Protein AF-0000000077149935 (afdb_homodimer)

Radius of gyration: 25.78 Å; Cα contacts (8 Å, |Δi|>4): 2232; chains: 2; bounding box: 65×74×65 Å

Structure (mmCIF, N/CA/C/O backbone):
data_AF-0000000077149935-model_v1
#
loop_
_entity.id
_entity.type
_entity.pdbx_description
1 polymer 'Beta-ketoacyl synthase'
#
loop_
_atom_site.group_PDB
_atom_site.id
_atom_site.type_symbol
_atom_site.label_atom_id
_atom_site.label_alt_id
_atom_site.label_comp_id
_atom_site.label_asym_id
_atom_site.label_entity_id
_atom_site.label_seq_id
_atom_site.pdbx_PDB_ins_code
_atom_site.Cartn_x
_atom_site.Cartn_y
_atom_site.Cartn_z
_atom_site.occupancy
_atom_site.B_iso_or_equiv
_atom_site.auth_seq_id
_atom_site.auth_comp_id
_atom_site.auth_asym_id
_atom_site.auth_atom_id
_atom_site.pdbx_PDB_model_num
ATOM 1 N N . MET A 1 1 ? 24.312 -5.152 1.438 1 78.88 1 MET A N 1
ATOM 2 C CA . MET A 1 1 ? 22.906 -5.539 1.567 1 78.88 1 MET A CA 1
ATOM 3 C C . MET A 1 1 ? 22.781 -6.977 2.064 1 78.88 1 MET A C 1
ATOM 5 O O . MET A 1 1 ? 23.656 -7.801 1.823 1 78.88 1 MET A O 1
ATOM 9 N N . LYS A 1 2 ? 21.766 -7.285 2.777 1 88.75 2 LYS A N 1
ATOM 10 C CA . LYS A 1 2 ? 21.578 -8.602 3.383 1 88.75 2 LYS A CA 1
ATOM 11 C C . LYS A 1 2 ? 21 -9.586 2.375 1 88.75 2 LYS A C 1
ATOM 13 O O . LYS A 1 2 ? 20.266 -9.203 1.464 1 88.75 2 LYS A O 1
ATOM 18 N N . LYS A 1 3 ? 21.406 -10.836 2.537 1 95.56 3 LYS A N 1
ATOM 19 C CA . LYS A 1 3 ? 20.734 -11.891 1.777 1 95.56 3 LYS A CA 1
ATOM 20 C C . LYS A 1 3 ? 19.375 -12.219 2.373 1 95.56 3 LYS A C 1
ATOM 22 O O . LYS A 1 3 ? 19.234 -12.367 3.588 1 95.56 3 LYS A O 1
ATOM 27 N N . VAL A 1 4 ? 18.375 -12.273 1.523 1 97.88 4 VAL A N 1
ATOM 28 C CA . VAL A 1 4 ? 17 -12.516 1.968 1 97.88 4 VAL A CA 1
ATOM 29 C C . VAL A 1 4 ? 16.562 -13.922 1.564 1 97.88 4 VAL A C 1
ATOM 31 O O . VAL A 1 4 ? 16.703 -14.312 0.404 1 97.88 4 VAL A O 1
ATOM 34 N N . VAL A 1 5 ? 16.016 -14.672 2.529 1 98.38 5 VAL A N 1
ATOM 35 C CA . VAL A 1 5 ? 15.617 -16.047 2.258 1 98.38 5 VAL A CA 1
ATOM 36 C C . VAL A 1 5 ? 14.148 -16.25 2.648 1 98.38 5 VAL A C 1
ATOM 38 O O . VAL A 1 5 ? 13.633 -15.539 3.512 1 98.38 5 VAL A O 1
ATOM 41 N N . ILE A 1 6 ? 13.523 -17.156 1.953 1 98.62 6 ILE A N 1
ATOM 42 C CA . ILE A 1 6 ? 12.164 -17.594 2.271 1 98.62 6 ILE A CA 1
ATOM 43 C C . ILE A 1 6 ? 12.211 -18.781 3.227 1 98.62 6 ILE A C 1
ATOM 45 O O . ILE A 1 6 ? 12.734 -19.844 2.877 1 98.62 6 ILE A O 1
ATOM 49 N N . THR A 1 7 ? 11.625 -18.609 4.395 1 98.19 7 THR A N 1
ATOM 50 C CA . THR A 1 7 ? 11.734 -19.672 5.402 1 98.19 7 THR A CA 1
ATOM 51 C C . THR A 1 7 ? 10.367 -20.281 5.688 1 98.19 7 THR A C 1
ATOM 53 O O . THR A 1 7 ? 10.273 -21.297 6.391 1 98.19 7 THR A O 1
ATOM 56 N N . GLY A 1 8 ? 9.352 -19.719 5.172 1 98.25 8 GLY A N 1
ATOM 57 C CA . GLY A 1 8 ? 7.996 -20.234 5.258 1 98.25 8 GLY A CA 1
ATOM 58 C C . GLY A 1 8 ? 7.152 -19.922 4.035 1 98.25 8 GLY A C 1
ATOM 59 O O . GLY A 1 8 ? 7.32 -18.859 3.422 1 98.25 8 GLY A O 1
ATOM 60 N N . MET A 1 9 ? 6.199 -20.859 3.779 1 98.31 9 MET A N 1
ATOM 61 C CA . MET A 1 9 ? 5.289 -20.656 2.656 1 98.31 9 MET A CA 1
ATOM 62 C C . MET A 1 9 ? 3.955 -21.359 2.902 1 98.31 9 MET A C 1
ATOM 64 O O . MET A 1 9 ? 3.914 -22.438 3.488 1 98.31 9 MET A O 1
ATOM 68 N N . SER A 1 10 ? 2.926 -20.734 2.506 1 98.62 10 SER A N 1
ATOM 69 C CA . SER A 1 10 ? 1.6 -21.344 2.477 1 98.62 10 SER A CA 1
ATOM 70 C C . SER A 1 10 ? 0.935 -21.156 1.117 1 98.62 10 SER A C 1
ATOM 72 O O . SER A 1 10 ? 1.326 -20.281 0.346 1 98.62 10 SER A O 1
ATOM 74 N N .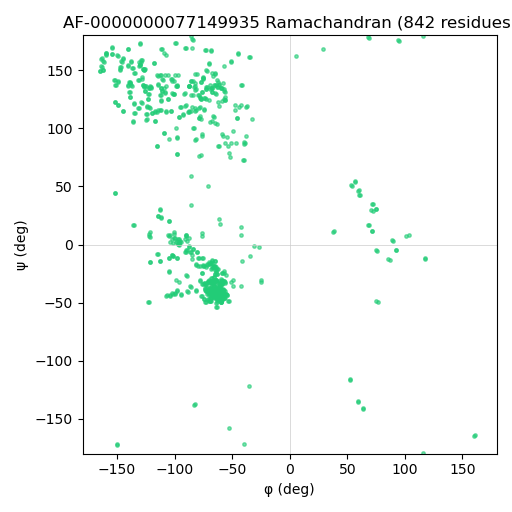 LEU A 1 11 ? -0.006 -21.984 0.845 1 98.25 11 LEU A N 1
ATOM 75 C CA . LEU A 1 11 ? -0.743 -21.906 -0.411 1 98.25 11 LEU A CA 1
ATOM 76 C C . LEU A 1 11 ? -2.154 -22.453 -0.249 1 98.25 11 LEU A C 1
ATOM 78 O O . LEU A 1 11 ? -2.336 -23.578 0.239 1 98.25 11 LEU A O 1
ATOM 82 N N . MET A 1 12 ? -3.082 -21.609 -0.564 1 96.38 12 MET A N 1
ATOM 83 C CA . MET A 1 12 ? -4.484 -22 -0.685 1 96.38 12 MET A CA 1
ATOM 84 C C . MET A 1 12 ? -5.027 -21.656 -2.07 1 96.38 12 MET A C 1
ATOM 86 O O . MET A 1 12 ? -4.926 -20.516 -2.518 1 96.38 12 MET A O 1
ATOM 90 N N . SER A 1 13 ? -5.539 -22.562 -2.732 1 93.12 13 SER A N 1
ATOM 91 C CA . SER A 1 13 ? -6.156 -22.391 -4.039 1 93.12 13 SER A CA 1
ATOM 92 C C . SER A 1 13 ? -7.273 -23.406 -4.27 1 93.12 13 SER A C 1
ATOM 94 O O . SER A 1 13 ? -7.645 -24.141 -3.355 1 93.12 13 SER A O 1
ATOM 96 N N . ILE A 1 14 ? -7.781 -23.438 -5.461 1 87.31 14 ILE A N 1
ATOM 97 C CA . ILE A 1 14 ? -8.922 -24.297 -5.77 1 87.31 14 ILE A CA 1
ATOM 98 C C . ILE A 1 14 ? -8.492 -25.766 -5.727 1 87.31 14 ILE A C 1
ATOM 100 O O . ILE A 1 14 ? -9.328 -26.656 -5.59 1 87.31 14 ILE A O 1
ATOM 104 N N . LEU A 1 15 ? -7.23 -26.016 -5.777 1 88.56 15 LEU A N 1
ATOM 105 C CA . LEU A 1 15 ? -6.738 -27.391 -5.773 1 88.56 15 LEU A CA 1
ATOM 106 C C . LEU A 1 15 ? -6.699 -27.953 -4.352 1 88.56 15 LEU A C 1
ATOM 108 O O . LEU A 1 15 ? -6.906 -29.141 -4.145 1 88.56 15 LEU A O 1
ATOM 112 N N . ALA A 1 16 ? -6.312 -27.141 -3.463 1 92 16 ALA A N 1
ATOM 113 C CA . ALA A 1 16 ? -6.176 -27.531 -2.066 1 92 16 ALA A CA 1
ATOM 114 C C . ALA A 1 16 ? -6.199 -26.328 -1.141 1 92 16 ALA A C 1
ATOM 116 O O . ALA A 1 16 ? -6.012 -25.188 -1.587 1 92 16 ALA A O 1
ATOM 117 N N . ASN A 1 17 ? -6.395 -26.609 0.133 1 94.88 17 ASN A N 1
ATOM 118 C CA . ASN A 1 17 ? -6.484 -25.5 1.079 1 94.88 17 ASN A CA 1
ATOM 119 C C . ASN A 1 17 ? -5.219 -25.375 1.924 1 94.88 17 ASN A C 1
ATOM 121 O O . ASN A 1 17 ? -5.188 -24.625 2.896 1 94.88 17 ASN A O 1
ATOM 125 N N . ASP A 1 18 ? -4.211 -26.141 1.569 1 96.94 18 ASP A N 1
ATOM 126 C CA . ASP A 1 18 ? -2.93 -26.031 2.26 1 96.94 18 ASP A CA 1
ATOM 127 C C . ASP A 1 18 ? -1.779 -26.484 1.36 1 96.94 18 ASP A C 1
ATOM 129 O O . ASP A 1 18 ? -2.008 -27 0.267 1 96.94 18 ASP A O 1
ATOM 133 N N . LYS A 1 19 ? -0.562 -26.219 1.793 1 96.62 19 LYS A N 1
ATOM 134 C CA . LYS A 1 19 ? 0.657 -26.5 1.042 1 96.62 19 LYS A CA 1
ATOM 135 C C . LYS A 1 19 ? 0.81 -28 0.782 1 96.62 19 LYS A C 1
ATOM 137 O O . LYS A 1 19 ? 1.105 -28.422 -0.341 1 96.62 19 LYS A O 1
ATOM 142 N N . LYS A 1 20 ? 0.61 -28.812 1.775 1 95.38 20 LYS A N 1
ATOM 143 C CA . LYS A 1 20 ? 0.786 -30.25 1.656 1 95.38 20 LYS A CA 1
ATOM 144 C C . LYS A 1 20 ? -0.16 -30.844 0.611 1 95.38 20 LYS A C 1
ATOM 146 O O . LYS A 1 20 ? 0.248 -31.656 -0.215 1 95.38 20 LYS A O 1
ATOM 151 N N . GLY A 1 21 ? -1.39 -30.453 0.707 1 93.06 21 GLY A N 1
ATOM 152 C CA . GLY A 1 21 ? -2.34 -30.891 -0.299 1 93.06 21 GLY A CA 1
ATOM 153 C C . GLY A 1 21 ? -1.907 -30.562 -1.716 1 93.06 21 GLY A C 1
ATOM 154 O O . GLY A 1 21 ? -2.061 -31.391 -2.623 1 93.06 21 GLY A O 1
ATOM 155 N N . HIS A 1 22 ? -1.42 -29.406 -1.941 1 93.69 22 HIS A N 1
ATOM 156 C CA . HIS A 1 22 ? -0.928 -29.016 -3.256 1 93.69 22 HIS A CA 1
ATOM 157 C C . HIS A 1 22 ? 0.259 -29.875 -3.68 1 93.69 22 HIS A C 1
ATOM 159 O O . HIS A 1 22 ? 0.318 -30.344 -4.82 1 93.69 22 HIS A O 1
ATOM 165 N N . GLN A 1 23 ? 1.205 -30.078 -2.773 1 91.88 23 GLN A N 1
ATOM 166 C CA . GLN A 1 23 ? 2.391 -30.875 -3.055 1 91.88 23 GLN A CA 1
ATOM 167 C C . GLN A 1 23 ? 2.012 -32.312 -3.473 1 91.88 23 GLN A C 1
ATOM 169 O O . GLN A 1 23 ? 2.607 -32.875 -4.395 1 91.88 23 GLN A O 1
ATOM 174 N N . ASP A 1 24 ? 1.017 -32.844 -2.82 1 90 24 ASP A N 1
ATOM 175 C CA . ASP A 1 24 ? 0.567 -34.188 -3.115 1 90 24 ASP A CA 1
ATOM 176 C C . ASP A 1 24 ? -0.069 -34.281 -4.5 1 90 24 ASP A C 1
ATOM 178 O O . ASP A 1 24 ? 0.17 -35.219 -5.246 1 90 24 ASP A O 1
ATOM 182 N N . ILE A 1 25 ? -0.773 -33.281 -4.801 1 84.81 25 ILE A N 1
ATOM 183 C CA . ILE A 1 25 ? -1.469 -33.25 -6.086 1 84.81 25 ILE A CA 1
ATOM 184 C C . ILE A 1 25 ? -0.46 -33.094 -7.219 1 84.81 25 ILE A C 1
ATOM 186 O O . ILE A 1 25 ? -0.559 -33.75 -8.25 1 84.81 25 ILE A O 1
ATOM 190 N N . ILE A 1 26 ? 0.494 -32.25 -7.066 1 83.12 26 ILE A N 1
ATOM 191 C CA . ILE A 1 26 ? 1.496 -31.938 -8.086 1 83.12 26 ILE A CA 1
ATOM 192 C C . ILE A 1 26 ? 2.383 -33.156 -8.312 1 83.12 26 ILE A C 1
ATOM 194 O O . ILE A 1 26 ? 2.795 -33.406 -9.445 1 83.12 26 ILE A O 1
ATOM 198 N N . LYS A 1 27 ? 2.617 -33.906 -7.301 1 80.25 27 LYS A N 1
ATOM 199 C CA . LYS A 1 27 ? 3.459 -35.094 -7.406 1 80.25 27 LYS A CA 1
ATOM 200 C C . LYS A 1 27 ? 2.777 -36.188 -8.234 1 80.25 27 LYS A C 1
ATOM 202 O O . LYS A 1 27 ? 3.441 -36.906 -8.969 1 80.25 27 LYS A O 1
ATOM 207 N N . LEU A 1 28 ? 1.494 -36.375 -8.016 1 68 28 LEU A N 1
ATOM 208 C CA . LEU A 1 28 ? 0.744 -37.438 -8.672 1 68 28 LEU A CA 1
ATOM 209 C C . LEU A 1 28 ? 0.442 -37.062 -10.117 1 68 28 LEU A C 1
ATOM 211 O O . LEU A 1 28 ? -0.001 -37.938 -10.891 1 68 28 LEU A O 1
ATOM 215 N N . ASP A 1 29 ? 0.997 -36.094 -10.516 1 62.31 29 ASP A N 1
ATOM 216 C CA . ASP A 1 29 ? 0.643 -35.625 -11.852 1 62.31 29 ASP A CA 1
ATOM 217 C C . ASP A 1 29 ? -0.852 -35.812 -12.117 1 62.31 29 ASP A C 1
ATOM 219 O O . ASP A 1 29 ? -1.258 -36.156 -13.219 1 62.31 29 ASP A O 1
ATOM 223 N N . GLN A 1 30 ? -1.639 -36.156 -11.016 1 55.47 30 GLN A N 1
ATOM 224 C CA . GLN A 1 30 ? -3.084 -36.344 -11.102 1 55.47 30 GLN A CA 1
ATOM 225 C C . GLN A 1 30 ? -3.805 -35 -11.164 1 55.47 30 GLN A C 1
ATOM 227 O O . GLN A 1 30 ? -3.719 -34.188 -10.234 1 55.47 30 GLN A O 1
ATOM 232 N N . MET A 1 31 ? -3.816 -34.375 -12.203 1 55.75 31 MET A N 1
ATOM 233 C CA . MET A 1 31 ? -4.531 -33.094 -12.273 1 55.75 31 MET A CA 1
ATOM 234 C C . MET A 1 31 ? -6.023 -33.312 -12.047 1 55.75 31 MET A C 1
ATOM 236 O O . MET A 1 31 ? -6.648 -34.156 -12.695 1 55.75 31 MET A O 1
ATOM 240 N N . PRO A 1 32 ? -6.492 -32.969 -10.82 1 51.62 32 PRO A N 1
ATOM 241 C CA . PRO A 1 32 ? -7.934 -33.125 -10.609 1 51.62 32 PRO A CA 1
ATOM 242 C C . PRO A 1 32 ? -8.766 -32.562 -11.766 1 51.62 32 PRO A C 1
ATOM 244 O O . PRO A 1 32 ? -8.406 -31.547 -12.359 1 51.62 32 PRO A O 1
ATOM 247 N N . GLU A 1 33 ? -9.336 -33.469 -12.492 1 47.59 33 GLU A N 1
ATOM 248 C CA . GLU A 1 33 ? -10.367 -33 -13.414 1 47.59 33 GLU A CA 1
ATOM 249 C C . GLU A 1 33 ? -11.273 -31.969 -12.766 1 47.59 33 GLU A C 1
ATOM 251 O O . GLU A 1 33 ? -12.367 -31.688 -13.266 1 47.59 33 GLU A O 1
ATOM 256 N N . ASN A 1 34 ? -10.992 -31.547 -11.703 1 45.28 34 ASN A N 1
ATOM 257 C CA . ASN A 1 34 ? -11.945 -30.906 -10.812 1 45.28 34 ASN A CA 1
ATOM 258 C C . ASN A 1 34 ? -12.633 -29.719 -11.484 1 45.28 34 ASN A C 1
ATOM 260 O O . ASN A 1 34 ? -11.969 -28.797 -11.969 1 45.28 34 ASN A O 1
ATOM 264 N N . LYS A 1 35 ? -13.758 -30.109 -12.18 1 46.59 35 LYS A N 1
ATOM 265 C CA . LYS A 1 35 ? -14.805 -29.094 -12.25 1 46.59 35 LYS A CA 1
ATOM 266 C C . LYS A 1 35 ? -14.93 -28.344 -10.922 1 46.59 35 LYS A C 1
ATOM 268 O O . LYS A 1 35 ? -15.234 -28.938 -9.891 1 46.59 35 LYS A O 1
ATOM 273 N N . PHE A 1 36 ? -14.039 -27.578 -10.672 1 48.72 36 PHE A N 1
ATOM 274 C CA . PHE A 1 36 ? -14.008 -26.844 -9.414 1 48.72 36 PHE A CA 1
ATOM 275 C C . PHE A 1 36 ? -15.398 -26.328 -9.062 1 48.72 36 PHE A C 1
ATOM 277 O O . PHE A 1 36 ? -16.188 -26 -9.945 1 48.72 36 PHE A O 1
ATOM 284 N N . PRO A 1 37 ? -15.844 -26.828 -7.863 1 44.84 37 PRO A N 1
ATOM 285 C CA . PRO A 1 37 ? -17.156 -26.328 -7.457 1 44.84 37 PRO A CA 1
ATOM 286 C C . PRO A 1 37 ? -17.344 -24.844 -7.766 1 44.84 37 PRO A C 1
ATOM 288 O O . PRO A 1 37 ? -16.531 -24.016 -7.332 1 44.84 37 PRO A O 1
ATOM 291 N N . ILE A 1 38 ? -17.75 -24.719 -8.922 1 46.09 38 ILE A N 1
ATOM 292 C CA . ILE A 1 38 ? -18.25 -23.375 -9.25 1 46.09 38 ILE A CA 1
ATOM 293 C C . ILE A 1 38 ? -19.297 -22.953 -8.227 1 46.09 38 ILE A C 1
ATOM 295 O O . ILE A 1 38 ? -20.219 -23.719 -7.91 1 46.09 38 ILE A O 1
ATOM 299 N N . SER A 1 39 ? -18.859 -22.547 -7.133 1 44.59 39 SER A N 1
ATOM 300 C CA . SER A 1 39 ? -19.984 -22 -6.371 1 44.59 39 SER A CA 1
ATOM 301 C C . SER A 1 39 ? -20.656 -20.859 -7.129 1 44.59 39 SER A C 1
ATOM 303 O O . SER A 1 39 ? -19.984 -20.078 -7.801 1 44.59 39 SER A O 1
ATOM 305 N N . TYR A 1 40 ? -21.672 -21.438 -7.773 1 39.12 40 TYR A N 1
ATOM 306 C CA . TYR A 1 40 ? -22.531 -20.469 -8.453 1 39.12 40 TYR A CA 1
ATOM 307 C C . TYR A 1 40 ? -22.688 -19.203 -7.605 1 39.12 40 TYR A C 1
ATOM 309 O O . TYR A 1 40 ? -22.922 -19.281 -6.398 1 39.12 40 TYR A O 1
ATOM 317 N N . TRP A 1 41 ? -21.812 -18.344 -7.957 1 42.19 41 TRP A N 1
ATOM 318 C CA . TRP A 1 41 ? -22.422 -17.125 -7.434 1 42.19 41 TRP A CA 1
ATOM 319 C C . TRP A 1 41 ? -23.938 -17.172 -7.562 1 42.19 41 TRP A C 1
ATOM 321 O O . TRP A 1 41 ? -24.469 -17.938 -8.359 1 42.19 41 TRP A O 1
ATOM 331 N N . ASP A 1 42 ? -24.438 -16.375 -6.84 1 43.56 42 ASP A N 1
ATOM 332 C CA . ASP A 1 42 ? -25.891 -16.234 -6.938 1 43.56 42 ASP A CA 1
ATOM 333 C C . ASP A 1 42 ? -26.344 -16.188 -8.398 1 43.56 42 ASP A C 1
ATOM 335 O O . ASP A 1 42 ? -25.516 -16.078 -9.305 1 43.56 42 ASP A O 1
ATOM 339 N N . ASN A 1 43 ? -27.578 -16.375 -8.547 1 39.62 43 ASN A N 1
ATOM 340 C CA . ASN A 1 43 ? -28.438 -16.328 -9.727 1 39.62 43 ASN A CA 1
ATOM 341 C C . ASN A 1 43 ? -27.938 -15.328 -10.758 1 39.62 43 ASN A C 1
ATOM 343 O O . ASN A 1 43 ? -28.516 -15.203 -11.836 1 39.62 43 ASN A O 1
ATOM 347 N N . TYR A 1 44 ? -26.812 -14.656 -10.359 1 41.22 44 TYR A N 1
ATOM 348 C CA . TYR A 1 44 ? -26.641 -13.477 -11.203 1 41.22 44 TYR A CA 1
ATOM 349 C C . TYR A 1 44 ? -25.625 -13.734 -12.312 1 41.22 44 TYR A C 1
ATOM 351 O O . TYR A 1 44 ? -25.641 -13.055 -13.336 1 41.22 44 TYR A O 1
ATOM 359 N N . PHE A 1 45 ? -24.688 -14.594 -11.969 1 46.84 45 PHE A N 1
ATOM 360 C CA . PHE A 1 45 ? -23.641 -14.734 -12.969 1 46.84 45 PHE A CA 1
ATOM 361 C C . PHE A 1 45 ? -23.484 -16.188 -13.391 1 46.84 45 PHE A C 1
ATOM 363 O O . PHE A 1 45 ? -23.391 -17.078 -12.547 1 46.84 45 PHE A O 1
ATOM 370 N N . ASP A 1 46 ? -23.953 -16.375 -14.609 1 52.09 46 ASP A N 1
ATOM 371 C CA . ASP A 1 46 ? -23.797 -17.703 -15.219 1 52.09 46 ASP A CA 1
ATOM 372 C C . ASP A 1 46 ? -22.328 -18.078 -15.375 1 52.09 46 ASP A C 1
ATOM 374 O O . ASP A 1 46 ? -22 -19.016 -16.094 1 52.09 46 ASP A O 1
ATOM 378 N N . GLY A 1 47 ? -21.422 -17.406 -14.539 1 57.25 47 GLY A N 1
ATOM 379 C CA . GLY A 1 47 ? -20.047 -17.797 -14.727 1 57.25 47 GLY A CA 1
ATOM 380 C C . GLY A 1 47 ? -19.5 -18.625 -13.57 1 57.25 47 GLY A C 1
ATOM 381 O O . GLY A 1 47 ? -20.047 -18.594 -12.469 1 57.25 47 GLY A O 1
ATOM 382 N N . GLU A 1 48 ? -18.578 -19.578 -14.016 1 61.28 48 GLU A N 1
ATOM 383 C CA . GLU A 1 48 ? -17.969 -20.469 -13.031 1 61.28 48 GLU A CA 1
ATOM 384 C C . GLU A 1 48 ? -16.844 -19.781 -12.273 1 61.28 48 GLU A C 1
ATOM 386 O O . GLU A 1 48 ? -16.062 -19.031 -12.867 1 61.28 48 GLU A O 1
ATOM 391 N N . VAL A 1 49 ? -16.969 -19.625 -10.969 1 71.81 49 VAL A N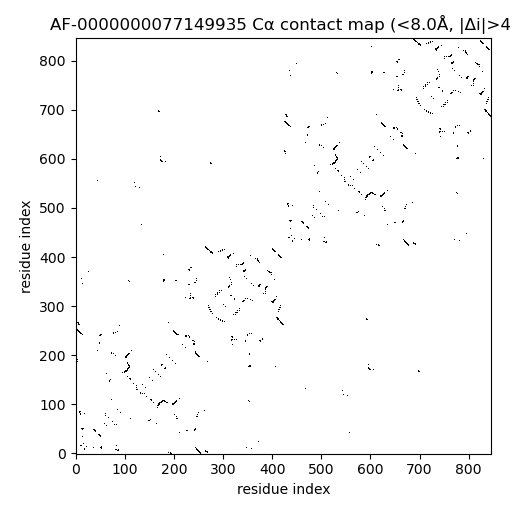 1
ATOM 392 C CA . VAL A 1 49 ? -15.875 -19.141 -10.125 1 71.81 49 VAL A CA 1
ATOM 393 C C . VAL A 1 49 ? -15.32 -20.297 -9.289 1 71.81 49 VAL A C 1
ATOM 395 O O . VAL A 1 49 ? -16.078 -21.125 -8.789 1 71.81 49 VAL A O 1
ATOM 398 N N . GLY A 1 50 ? -13.945 -20.344 -9.234 1 78.69 50 GLY A N 1
ATOM 399 C CA . GLY A 1 50 ? -13.305 -21.375 -8.438 1 78.69 50 GLY A CA 1
ATOM 400 C C . GLY A 1 50 ? -13.227 -21.016 -6.965 1 78.69 50 GLY A C 1
ATOM 401 O O . GLY A 1 50 ? -12.836 -19.906 -6.605 1 78.69 50 GLY A O 1
ATOM 402 N N . SER A 1 51 ? -13.617 -22.016 -6.098 1 82.75 51 SER A N 1
ATOM 403 C CA . SER A 1 51 ? -13.562 -21.812 -4.656 1 82.75 51 SER A CA 1
ATOM 404 C C . SER A 1 51 ? -12.539 -22.734 -4.004 1 82.75 51 SER A C 1
ATOM 406 O O . SER A 1 51 ? -12.383 -23.891 -4.41 1 82.75 51 SER A O 1
ATOM 408 N N . ILE A 1 52 ? -11.906 -22.219 -2.975 1 89.5 52 ILE A N 1
ATOM 409 C CA . ILE A 1 52 ? -10.992 -23.031 -2.184 1 89.5 52 ILE A CA 1
ATOM 410 C C . ILE A 1 52 ? -11.773 -24.109 -1.435 1 89.5 52 ILE A C 1
ATOM 412 O O . ILE A 1 52 ? -12.852 -23.844 -0.896 1 89.5 52 ILE A O 1
ATOM 416 N N . PRO A 1 53 ? -11.273 -25.391 -1.437 1 87.88 53 PRO A N 1
ATOM 417 C CA . PRO A 1 53 ? -11.953 -26.453 -0.682 1 87.88 53 PRO A CA 1
ATOM 418 C C . PRO A 1 53 ? -12.227 -26.047 0.767 1 87.88 53 PRO A C 1
ATOM 420 O O . PRO A 1 53 ? -11.508 -25.219 1.332 1 87.88 53 PRO A O 1
ATOM 423 N N . PHE A 1 54 ? -13.164 -26.719 1.302 1 88.31 54 PHE A N 1
ATOM 424 C CA . PHE A 1 54 ? -13.648 -26.359 2.633 1 88.31 54 PHE A CA 1
ATOM 425 C C . PHE A 1 54 ? -12.539 -26.531 3.67 1 88.31 54 PHE A C 1
ATOM 427 O O . PHE A 1 54 ? -11.742 -27.469 3.586 1 88.31 54 PHE A O 1
ATOM 434 N N . PHE A 1 55 ? -12.523 -25.594 4.59 1 91.88 55 PHE A N 1
ATOM 435 C CA . PHE A 1 55 ? -11.719 -25.641 5.801 1 91.88 55 PHE A CA 1
ATOM 436 C C . PHE A 1 55 ? -12.438 -24.953 6.957 1 91.88 55 PHE A C 1
ATOM 438 O O . PHE A 1 55 ? -13.352 -24.156 6.742 1 91.88 55 PHE A O 1
ATOM 445 N N . GLU A 1 56 ? -12.055 -25.312 8.164 1 92.69 56 GLU A N 1
ATOM 446 C CA . GLU A 1 56 ? -12.641 -24.688 9.336 1 92.69 56 GLU A CA 1
ATOM 447 C C . GLU A 1 56 ? -11.82 -23.484 9.797 1 92.69 56 GLU A C 1
ATOM 449 O O . GLU A 1 56 ? -10.734 -23.656 10.375 1 92.69 56 GLU A O 1
ATOM 454 N N . PRO A 1 57 ? -12.352 -22.281 9.656 1 92.88 57 PRO A N 1
ATOM 455 C CA . PRO A 1 57 ? -11.586 -21.094 10 1 92.88 57 PRO A CA 1
ATOM 456 C C . PRO A 1 57 ? -11.125 -21.078 11.453 1 92.88 57 PRO A C 1
ATOM 458 O O . PRO A 1 57 ? -10.047 -20.562 11.766 1 92.88 57 PRO A O 1
ATOM 461 N N . LYS A 1 58 ? -11.883 -21.656 12.344 1 92.44 58 LYS A N 1
ATOM 462 C CA . LYS A 1 58 ? -11.609 -21.609 13.781 1 92.44 58 LYS A CA 1
ATOM 463 C C . LYS A 1 58 ? -10.305 -22.328 14.109 1 92.44 58 LYS A C 1
ATOM 465 O O . LYS A 1 58 ? -9.719 -22.094 15.172 1 92.44 58 LYS A O 1
ATOM 470 N N . GLU A 1 59 ? -9.852 -23.141 13.219 1 93.25 59 GLU A N 1
ATOM 471 C CA . GLU A 1 59 ? -8.602 -23.875 13.422 1 93.25 59 GLU A CA 1
ATOM 472 C C . GLU A 1 59 ? -7.398 -22.953 13.234 1 93.25 59 GLU A C 1
ATOM 474 O O . GLU A 1 59 ? -6.301 -23.266 13.711 1 93.25 59 GLU A O 1
ATOM 479 N N . PHE A 1 60 ? -7.652 -21.828 12.57 1 94 60 PHE A N 1
ATOM 480 C CA . PHE A 1 60 ? -6.523 -21 12.164 1 94 60 PHE A CA 1
ATOM 481 C C . PHE A 1 60 ? -6.633 -19.594 12.766 1 94 60 PHE A C 1
ATOM 483 O O . PHE A 1 60 ? -5.656 -18.844 12.781 1 94 60 PHE A O 1
ATOM 490 N N . ILE A 1 61 ? -7.742 -19.281 13.227 1 91.94 61 ILE A N 1
ATOM 491 C CA . ILE A 1 61 ? -7.992 -17.953 13.805 1 91.94 61 ILE A CA 1
ATOM 492 C C . ILE A 1 61 ? -7.992 -18.047 15.328 1 91.94 61 ILE A C 1
ATOM 494 O O . ILE A 1 61 ? -8.828 -18.75 15.914 1 91.94 61 ILE A O 1
ATOM 498 N N . LYS A 1 62 ? -7.105 -17.453 16 1 87.44 62 LYS A N 1
ATOM 499 C CA . LYS A 1 62 ? -6.852 -17.578 17.438 1 87.44 62 LYS A CA 1
ATOM 500 C C . LYS A 1 62 ? -8.031 -17.062 18.25 1 87.44 62 LYS A C 1
ATOM 502 O O . LYS A 1 62 ? -8.352 -17.625 19.297 1 87.44 62 LYS A O 1
ATOM 507 N N . ASN A 1 63 ? -8.695 -15.977 17.828 1 85.62 63 ASN A N 1
ATOM 508 C CA . ASN A 1 63 ? -9.914 -15.461 18.453 1 85.62 63 ASN A CA 1
ATOM 509 C C . ASN A 1 63 ? -11.133 -15.688 17.578 1 85.62 63 ASN A C 1
ATOM 511 O O . ASN A 1 63 ? -11.516 -14.82 16.797 1 85.62 63 ASN A O 1
ATOM 515 N N . PRO A 1 64 ? -11.828 -16.75 17.844 1 85.69 64 PRO A N 1
ATOM 516 C CA . PRO A 1 64 ? -12.938 -17.109 16.969 1 85.69 64 PRO A CA 1
ATOM 517 C C . PRO A 1 64 ? -14.047 -16.047 16.969 1 85.69 64 PRO A C 1
ATOM 519 O O . PRO A 1 64 ? -14.773 -15.914 15.977 1 85.69 64 PRO A O 1
ATOM 522 N N . LYS A 1 65 ? -14.18 -15.258 18.016 1 79.75 65 LYS A N 1
ATOM 523 C CA . LYS A 1 65 ? -15.203 -14.219 18.094 1 79.75 65 LYS A CA 1
ATOM 524 C C . LYS A 1 65 ? -14.961 -13.141 17.047 1 79.75 65 LYS A C 1
ATOM 526 O O . LYS A 1 65 ? -15.898 -12.469 16.609 1 79.75 65 LYS A O 1
ATOM 531 N N . SER A 1 66 ? -13.742 -13.047 16.594 1 82.69 66 SER A N 1
ATOM 532 C CA . SER A 1 66 ? -13.391 -12.008 15.625 1 82.69 66 SER A CA 1
ATOM 533 C C . SER A 1 66 ? -13.828 -12.391 14.219 1 82.69 66 SER A C 1
ATOM 535 O O . SER A 1 66 ? -13.867 -11.547 13.32 1 82.69 66 SER A O 1
ATOM 537 N N . ILE A 1 67 ? -14.227 -13.633 14.008 1 84.38 67 ILE A N 1
ATOM 538 C CA . ILE A 1 67 ? -14.578 -14.133 12.688 1 84.38 67 ILE A CA 1
ATOM 539 C C . ILE A 1 67 ? -15.797 -13.391 12.156 1 84.38 67 ILE A C 1
ATOM 541 O O . ILE A 1 67 ? -15.906 -13.133 10.961 1 84.38 67 ILE A O 1
ATOM 545 N N . LYS A 1 68 ? -16.641 -12.984 13.031 1 73.38 68 LYS A N 1
ATOM 546 C CA . LYS A 1 68 ? -17.875 -12.312 12.633 1 73.38 68 LYS A CA 1
ATOM 547 C C . LYS A 1 68 ? -17.578 -10.961 11.984 1 73.38 68 LYS A C 1
ATOM 549 O O . LYS A 1 68 ? -18.406 -10.43 11.25 1 73.38 68 LYS A O 1
ATOM 554 N N . PHE A 1 69 ? -16.328 -10.453 12.234 1 71.5 69 PHE A N 1
ATOM 555 C CA . PHE A 1 69 ? -15.93 -9.156 11.688 1 71.5 69 PHE A CA 1
ATOM 556 C C . PHE A 1 69 ? -15.07 -9.336 10.445 1 71.5 69 PHE A C 1
ATOM 558 O O . PHE A 1 69 ? -14.617 -8.359 9.852 1 71.5 69 PHE A O 1
ATOM 565 N N . MET A 1 70 ? -15.008 -10.531 10 1 80.06 70 MET A N 1
ATOM 566 C CA . MET A 1 70 ? -14.078 -10.797 8.906 1 80.06 70 MET A CA 1
ATOM 567 C C . MET A 1 70 ? -14.836 -11.133 7.621 1 80.06 70 MET A C 1
ATOM 569 O O . MET A 1 70 ? -15.852 -11.82 7.66 1 80.06 70 MET A O 1
ATOM 573 N N . SER A 1 71 ? -14.352 -10.5 6.582 1 80.31 71 SER A N 1
ATOM 574 C CA . SER A 1 71 ? -14.773 -10.969 5.266 1 80.31 71 SER A CA 1
ATOM 575 C C . SER A 1 71 ? -14.117 -12.305 4.918 1 80.31 71 SER A C 1
ATOM 577 O O . SER A 1 71 ? -13.188 -12.734 5.598 1 80.31 71 SER A O 1
ATOM 579 N N . ARG A 1 72 ? -14.609 -12.961 3.885 1 84.62 72 ARG A N 1
ATOM 580 C CA . ARG A 1 72 ? -13.961 -14.188 3.424 1 84.62 72 ARG A CA 1
ATOM 581 C C . ARG A 1 72 ? -12.5 -13.93 3.064 1 84.62 72 ARG A C 1
ATOM 583 O O . ARG A 1 72 ? -11.633 -14.766 3.324 1 84.62 72 ARG A O 1
ATOM 590 N N . GLN A 1 73 ? -12.25 -12.797 2.473 1 87.94 73 GLN A N 1
ATOM 591 C CA . GLN A 1 73 ? -10.875 -12.43 2.15 1 87.94 73 GLN A CA 1
ATOM 592 C C . GLN A 1 73 ? -10.008 -12.398 3.404 1 87.94 73 GLN A C 1
ATOM 594 O O . GLN A 1 73 ? -8.867 -12.875 3.391 1 87.94 73 GLN A O 1
ATOM 599 N N . THR A 1 74 ? -10.539 -11.844 4.441 1 89.5 74 THR A N 1
ATOM 600 C CA . THR A 1 74 ? -9.805 -11.75 5.699 1 89.5 74 THR A CA 1
ATOM 601 C C . THR A 1 74 ? -9.594 -13.125 6.312 1 89.5 74 THR A C 1
ATOM 603 O O . THR A 1 74 ? -8.516 -13.422 6.836 1 89.5 74 THR A O 1
ATOM 606 N N . ILE A 1 75 ? -10.602 -13.953 6.184 1 91 75 ILE A N 1
ATOM 607 C CA . ILE A 1 75 ? -10.492 -15.312 6.707 1 91 75 ILE A CA 1
ATOM 608 C C . ILE A 1 75 ? -9.398 -16.062 5.957 1 91 75 ILE A C 1
ATOM 610 O O . ILE A 1 75 ? -8.555 -16.719 6.57 1 91 75 ILE A O 1
ATOM 614 N N . LEU A 1 76 ? -9.398 -15.953 4.68 1 93.88 76 LEU A N 1
ATOM 615 C CA . LEU A 1 76 ? -8.391 -16.625 3.865 1 93.88 76 LEU A CA 1
ATOM 616 C C . LEU A 1 76 ? -6.992 -16.109 4.203 1 93.88 76 LEU A C 1
ATOM 618 O O . LEU A 1 76 ? -6.051 -16.891 4.32 1 93.88 76 LEU A O 1
ATOM 622 N N . GLY A 1 77 ? -6.883 -14.781 4.344 1 96.06 77 GLY A N 1
ATOM 623 C CA . GLY A 1 77 ? -5.602 -14.195 4.699 1 96.06 77 GLY A CA 1
ATOM 624 C C . GLY A 1 77 ? -5.082 -14.656 6.047 1 96.06 77 GLY A C 1
ATOM 625 O O . GLY A 1 77 ? -3.924 -15.062 6.164 1 96.06 77 GLY A O 1
ATOM 626 N N . CYS A 1 78 ? -5.914 -14.641 7.039 1 96 78 CYS A N 1
ATOM 627 C CA . CYS A 1 78 ? -5.535 -15.086 8.375 1 96 78 CYS A CA 1
ATOM 628 C C . CYS A 1 78 ? -5.152 -16.562 8.375 1 96 78 CYS A C 1
ATOM 630 O O . CYS A 1 78 ? -4.203 -16.953 9.047 1 96 78 CYS A O 1
ATOM 632 N N . THR A 1 79 ? -5.883 -17.344 7.617 1 97.31 79 THR A N 1
ATOM 633 C CA . THR A 1 79 ? -5.602 -18.766 7.531 1 97.31 79 THR A CA 1
ATOM 634 C C . THR A 1 79 ? -4.254 -19.016 6.863 1 97.31 79 THR A C 1
ATOM 636 O O . THR A 1 79 ? -3.455 -19.812 7.344 1 97.31 79 THR A O 1
ATOM 639 N N . ALA A 1 80 ? -4.004 -18.328 5.773 1 98.19 80 ALA A N 1
ATOM 640 C CA . ALA A 1 80 ? -2.732 -18.469 5.07 1 98.19 80 ALA A CA 1
ATOM 641 C C . ALA A 1 80 ? -1.561 -18.125 5.984 1 98.19 80 ALA A C 1
ATOM 643 O O . ALA A 1 80 ? -0.529 -18.812 5.965 1 98.19 80 ALA A O 1
ATOM 644 N N . VAL A 1 81 ? -1.722 -17.094 6.797 1 98.25 81 VAL A N 1
ATOM 645 C CA . VAL A 1 81 ? -0.644 -16.656 7.676 1 98.25 81 VAL A CA 1
ATOM 646 C C . VAL A 1 81 ? -0.46 -17.656 8.812 1 98.25 81 VAL A C 1
ATOM 648 O O . VAL A 1 81 ? 0.669 -17.953 9.219 1 98.25 81 VAL A O 1
ATOM 651 N N . ALA A 1 82 ? -1.516 -18.156 9.32 1 97.5 82 ALA A N 1
ATOM 652 C CA . ALA A 1 82 ? -1.399 -19.203 10.344 1 97.5 82 ALA A CA 1
ATOM 653 C C . ALA A 1 82 ? -0.626 -20.406 9.812 1 97.5 82 ALA A C 1
ATOM 655 O O . ALA A 1 82 ? 0.223 -20.953 10.516 1 97.5 82 ALA A O 1
ATOM 656 N N . GLN A 1 83 ? -0.92 -20.781 8.594 1 98.12 83 GLN A N 1
ATOM 657 C CA . GLN A 1 83 ? -0.267 -21.922 7.977 1 98.12 83 GLN A CA 1
ATOM 658 C C . GLN A 1 83 ? 1.219 -21.656 7.75 1 98.12 83 GLN A C 1
ATOM 660 O O . GLN A 1 83 ? 2.051 -22.547 7.938 1 98.12 83 GLN A O 1
ATOM 665 N N . VAL A 1 84 ? 1.542 -20.422 7.336 1 98.38 84 VAL A N 1
ATOM 666 C CA . VAL A 1 84 ? 2.938 -20.156 7.008 1 98.38 84 VAL A CA 1
ATOM 667 C C . VAL A 1 84 ? 3.766 -20.078 8.289 1 98.38 84 VAL A C 1
ATOM 669 O O . VAL A 1 84 ? 4.938 -20.469 8.297 1 98.38 84 VAL A O 1
ATOM 672 N N . ILE A 1 85 ? 3.217 -19.594 9.375 1 97.62 85 ILE A N 1
ATOM 673 C CA . ILE A 1 85 ? 3.908 -19.547 10.656 1 97.62 85 ILE A CA 1
ATOM 674 C C . ILE A 1 85 ? 4.203 -20.969 11.141 1 97.62 85 ILE A C 1
ATOM 676 O O . ILE A 1 85 ? 5.309 -21.25 11.609 1 97.62 85 ILE A O 1
ATOM 680 N N . ARG A 1 86 ? 3.223 -21.859 10.961 1 96.56 86 ARG A N 1
ATOM 681 C CA . ARG A 1 86 ? 3.42 -23.266 11.297 1 96.56 86 ARG A CA 1
ATOM 682 C C . ARG A 1 86 ? 4.492 -23.891 10.414 1 96.56 86 ARG A C 1
ATOM 684 O O . ARG A 1 86 ? 5.336 -24.641 10.891 1 96.56 86 ARG A O 1
ATOM 691 N N . ASP A 1 87 ? 4.438 -23.562 9.18 1 97.69 87 ASP A N 1
ATOM 692 C CA . ASP A 1 87 ? 5.398 -24.109 8.227 1 97.69 87 ASP A CA 1
ATOM 693 C C . ASP A 1 87 ? 6.824 -23.688 8.586 1 97.69 87 ASP A C 1
ATOM 695 O O . ASP A 1 87 ? 7.766 -24.469 8.422 1 97.69 87 ASP A O 1
ATOM 699 N N . ALA A 1 88 ? 6.969 -22.469 9.039 1 97.31 88 ALA A N 1
ATOM 700 C CA . ALA A 1 88 ? 8.281 -21.938 9.391 1 97.31 88 ALA A CA 1
ATOM 701 C C . ALA A 1 88 ? 8.711 -22.406 10.781 1 97.31 88 ALA A C 1
ATOM 703 O O . ALA A 1 88 ? 9.82 -22.109 11.227 1 97.31 88 ALA A O 1
ATOM 704 N N . GLU A 1 89 ? 7.836 -23.078 11.5 1 96.5 89 GLU A N 1
ATOM 705 C CA . GLU A 1 89 ? 8.094 -23.609 12.844 1 96.5 89 GLU A CA 1
ATOM 706 C C . GLU A 1 89 ? 8.43 -22.484 13.82 1 96.5 89 GLU A C 1
ATOM 708 O O . GLU A 1 89 ? 9.406 -22.578 14.57 1 96.5 89 GLU A O 1
ATOM 713 N N . ILE A 1 90 ? 7.703 -21.422 13.727 1 95.56 90 ILE A N 1
ATOM 714 C CA . ILE A 1 90 ? 7.828 -20.297 14.656 1 95.56 90 ILE A CA 1
ATOM 715 C C . ILE A 1 90 ? 6.691 -20.344 15.672 1 95.56 90 ILE A C 1
ATOM 717 O O . ILE A 1 90 ? 5.52 -20.453 15.297 1 95.56 90 ILE A O 1
ATOM 721 N N . ASP A 1 91 ? 7.047 -20.234 16.906 1 92.44 91 ASP A N 1
ATOM 722 C CA . ASP A 1 91 ? 5.98 -20.312 17.906 1 92.44 91 ASP A CA 1
ATOM 723 C C . ASP A 1 91 ? 5.566 -18.922 18.375 1 92.44 91 ASP A C 1
ATOM 725 O O . ASP A 1 91 ? 6.199 -17.922 18.016 1 92.44 91 ASP A O 1
ATOM 729 N N . ASP A 1 92 ? 4.566 -18.859 19.141 1 90.56 92 ASP A N 1
ATOM 730 C CA . ASP A 1 92 ? 3.965 -17.609 19.578 1 90.56 92 ASP A CA 1
ATOM 731 C C . ASP A 1 92 ? 4.926 -16.812 20.469 1 90.56 92 ASP A C 1
ATOM 733 O O . ASP A 1 92 ? 4.934 -15.586 20.438 1 90.56 92 ASP A O 1
ATOM 737 N N . ASN A 1 93 ? 5.691 -17.5 21.219 1 92.38 93 ASN A N 1
ATOM 738 C CA . ASN A 1 93 ? 6.645 -16.844 22.094 1 92.38 93 ASN A CA 1
ATOM 739 C C . ASN A 1 93 ? 7.727 -16.109 21.312 1 92.38 93 ASN A C 1
ATOM 741 O O . ASN A 1 93 ? 8.156 -15.023 21.688 1 92.38 93 ASN A O 1
ATOM 745 N N . GLN A 1 94 ? 8.18 -16.766 20.297 1 91 94 GLN A N 1
ATOM 746 C CA . GLN A 1 94 ? 9.18 -16.141 19.438 1 91 94 GLN A CA 1
ATOM 747 C C . GLN A 1 94 ? 8.625 -14.875 18.781 1 91 94 GLN A C 1
ATOM 749 O O . GLN A 1 94 ? 9.328 -13.867 18.672 1 91 94 GLN A O 1
ATOM 754 N N . LEU A 1 95 ? 7.41 -14.945 18.328 1 92.25 95 LEU A N 1
ATOM 755 C CA . LEU A 1 95 ? 6.766 -13.797 17.719 1 92.25 95 LEU A CA 1
ATOM 756 C C . LEU A 1 95 ? 6.559 -12.672 18.734 1 92.25 95 LEU A C 1
ATOM 758 O O . LEU A 1 95 ? 6.77 -11.5 18.422 1 92.25 95 LEU A O 1
ATOM 762 N N . GLN A 1 96 ? 6.207 -13.023 19.938 1 90.75 96 GLN A N 1
ATOM 763 C CA . GLN A 1 96 ? 5.957 -12.047 20.984 1 90.75 96 GLN A CA 1
ATOM 764 C C . GLN A 1 96 ? 7.25 -11.359 21.422 1 90.75 96 GLN A C 1
ATOM 766 O O . GLN A 1 96 ? 7.27 -10.148 21.641 1 90.75 96 GLN A O 1
ATOM 771 N N . LYS A 1 97 ? 8.281 -12.094 21.531 1 91.25 97 LYS A N 1
ATOM 772 C CA . LYS A 1 97 ? 9.57 -11.555 21.969 1 91.25 97 LYS A CA 1
ATOM 773 C C . LYS A 1 97 ? 10.078 -10.484 21.016 1 91.25 97 LYS A C 1
ATOM 775 O O . LYS A 1 97 ? 10.711 -9.516 21.438 1 91.25 97 LYS A O 1
ATOM 780 N N . LYS A 1 98 ? 9.797 -10.664 19.75 1 91.81 98 LYS A N 1
ATOM 781 C CA . LYS A 1 98 ? 10.281 -9.727 18.734 1 91.81 98 LYS A CA 1
ATOM 782 C C . LYS A 1 98 ? 9.125 -8.953 18.109 1 91.81 98 LYS A C 1
ATOM 784 O O . LYS A 1 98 ? 9.203 -8.547 16.953 1 91.81 98 LYS A O 1
ATOM 789 N N . GLN A 1 99 ? 8.086 -8.727 18.844 1 90.62 99 GLN A N 1
ATOM 790 C CA . GLN A 1 99 ? 6.828 -8.211 18.328 1 90.62 99 GLN A CA 1
ATOM 791 C C . GLN A 1 99 ? 7.027 -6.848 17.656 1 90.62 99 GLN A C 1
ATOM 793 O O . GLN A 1 99 ? 6.391 -6.543 16.656 1 90.62 99 GLN A O 1
ATOM 798 N N . PHE A 1 100 ? 7.934 -6.012 18.125 1 88.19 100 PHE A N 1
ATOM 799 C CA . PHE A 1 100 ? 8.094 -4.66 17.609 1 88.19 100 PHE A CA 1
ATOM 800 C C . PHE A 1 100 ? 9.031 -4.656 16.406 1 88.19 100 PHE A C 1
ATOM 802 O O . PHE A 1 100 ? 9.141 -3.646 15.703 1 88.19 100 PHE A O 1
ATOM 809 N N . GLU A 1 101 ? 9.633 -5.828 16.125 1 90.19 101 GLU A N 1
ATOM 810 C CA . GLU A 1 101 ? 10.562 -5.945 15 1 90.19 101 GLU A CA 1
ATOM 811 C C . GLU A 1 101 ? 9.914 -6.676 13.828 1 90.19 101 GLU A C 1
ATOM 813 O O . GLU A 1 101 ? 10.336 -6.508 12.68 1 90.19 101 GLU A O 1
ATOM 818 N N . ASN A 1 102 ? 8.922 -7.445 14.172 1 93.75 102 ASN A N 1
ATOM 819 C CA . ASN A 1 102 ? 8.234 -8.203 13.141 1 93.75 102 ASN A CA 1
ATOM 820 C C . ASN A 1 102 ? 7.355 -7.305 12.273 1 93.75 102 ASN A C 1
ATOM 822 O O . ASN A 1 102 ? 6.656 -6.43 12.789 1 93.75 102 ASN A O 1
ATOM 826 N N . SER A 1 103 ? 7.465 -7.504 10.961 1 96.5 103 SER A N 1
ATOM 827 C CA . SER A 1 103 ? 6.727 -6.656 10.031 1 96.5 103 SER A CA 1
ATOM 828 C C . SER A 1 103 ? 5.738 -7.473 9.203 1 96.5 103 SER A C 1
ATOM 830 O O . SER A 1 103 ? 5.891 -8.688 9.07 1 96.5 103 SER A O 1
ATOM 832 N N . LEU A 1 104 ? 4.766 -6.785 8.742 1 97.44 104 LEU A N 1
ATOM 833 C CA . LEU A 1 104 ? 3.744 -7.359 7.871 1 97.44 104 LEU A CA 1
ATOM 834 C C . LEU A 1 104 ? 3.449 -6.438 6.695 1 97.44 104 LEU A C 1
ATOM 836 O O . LEU A 1 104 ? 3.148 -5.258 6.887 1 97.44 104 LEU A O 1
ATOM 840 N N . ILE A 1 105 ? 3.613 -6.902 5.508 1 97.88 105 ILE A N 1
ATOM 841 C CA . ILE A 1 105 ? 3.211 -6.207 4.289 1 97.88 105 ILE A CA 1
ATOM 842 C C . ILE A 1 105 ? 2.242 -7.082 3.494 1 97.88 105 ILE A C 1
ATOM 844 O O . ILE A 1 105 ? 2.604 -8.172 3.039 1 97.88 105 ILE A O 1
ATOM 848 N N . TRP A 1 106 ? 1.048 -6.59 3.316 1 97.81 106 TRP A N 1
ATOM 849 C CA . TRP A 1 106 ? -0.015 -7.441 2.791 1 97.81 106 TRP A CA 1
ATOM 850 C C . TRP A 1 106 ? -0.651 -6.82 1.554 1 97.81 106 TRP A C 1
ATOM 852 O O . TRP A 1 106 ? -0.905 -5.613 1.518 1 97.81 106 TRP A O 1
ATOM 862 N N . GLY A 1 107 ? -0.796 -7.668 0.49 1 96.12 107 GLY A N 1
ATOM 863 C CA . GLY A 1 107 ? -1.528 -7.238 -0.691 1 96.12 107 GLY A CA 1
ATOM 864 C C . GLY A 1 107 ? -3.02 -7.504 -0.596 1 96.12 107 GLY A C 1
ATOM 865 O O . GLY A 1 107 ? -3.439 -8.539 -0.079 1 96.12 107 GLY A O 1
ATOM 866 N N . ALA A 1 108 ? -3.809 -6.488 -1.029 1 87.62 108 ALA A N 1
ATOM 867 C CA . ALA A 1 108 ? -5.258 -6.672 -0.994 1 87.62 108 ALA A CA 1
ATOM 868 C C . ALA A 1 108 ? -5.914 -6.105 -2.25 1 87.62 108 ALA A C 1
ATOM 870 O O . ALA A 1 108 ? -5.449 -5.105 -2.805 1 87.62 108 ALA A O 1
ATOM 871 N N . GLY A 1 109 ? -6.898 -6.891 -2.715 1 74.31 109 GLY A N 1
ATOM 872 C CA . GLY A 1 109 ? -7.746 -6.34 -3.762 1 74.31 109 GLY A CA 1
ATOM 873 C C . GLY A 1 109 ? -8.883 -5.488 -3.223 1 74.31 109 GLY A C 1
ATOM 874 O O . GLY A 1 109 ? -8.883 -5.117 -2.049 1 74.31 109 GLY A O 1
ATOM 875 N N . VAL A 1 110 ? -9.648 -4.875 -4.117 1 60.97 110 VAL A N 1
ATOM 876 C CA . VAL A 1 110 ? -10.781 -4.047 -3.719 1 60.97 110 VAL A CA 1
ATOM 877 C C . VAL A 1 110 ? -11.867 -4.922 -3.094 1 60.97 110 VAL A C 1
ATOM 879 O O . VAL A 1 110 ? -12.133 -6.023 -3.574 1 60.97 110 VAL A O 1
ATOM 882 N N . SER A 1 111 ? -11.977 -4.805 -1.742 1 51.84 111 SER A N 1
ATOM 883 C CA . SER A 1 111 ? -12.977 -5.598 -1.029 1 51.84 111 SER A CA 1
ATOM 884 C C . SER A 1 111 ? -14.391 -5.254 -1.492 1 51.84 111 SER A C 1
ATOM 886 O O . SER A 1 111 ? -14.656 -4.117 -1.891 1 51.84 111 SER A O 1
ATOM 888 N N . ASP A 1 112 ? -15.008 -6.141 -1.977 1 50.81 112 ASP A N 1
ATOM 889 C CA . ASP A 1 112 ? -16.266 -6.316 -2.709 1 50.81 112 ASP A CA 1
ATOM 890 C C . ASP A 1 112 ? -17.328 -5.348 -2.209 1 50.81 112 ASP A C 1
ATOM 892 O O . ASP A 1 112 ? -17.688 -4.402 -2.908 1 50.81 112 ASP A O 1
ATOM 896 N N . SER A 1 113 ? -18.531 -6 -1.717 1 48.41 113 SER A N 1
ATOM 897 C CA . SER A 1 113 ? -19.859 -6.137 -2.307 1 48.41 113 SER A CA 1
ATOM 898 C C . SER A 1 113 ? -20.875 -5.207 -1.633 1 48.41 113 SER A C 1
ATOM 900 O O . SER A 1 113 ? -21.031 -5.238 -0.41 1 48.41 113 SER A O 1
ATOM 902 N N . ILE A 1 114 ? -20.812 -4.141 -2.33 1 51.16 114 ILE A N 1
ATOM 903 C CA . ILE A 1 114 ? -21.953 -3.299 -1.963 1 51.16 114 ILE A CA 1
ATOM 904 C C . ILE A 1 114 ? -23.203 -4.16 -1.818 1 51.16 114 ILE A C 1
ATOM 906 O O . ILE A 1 114 ? -24.156 -3.764 -1.148 1 51.16 114 ILE A O 1
ATOM 910 N N . PHE A 1 115 ? -23.016 -5.309 -2.32 1 50.41 115 PHE A N 1
ATOM 911 C CA . PHE A 1 115 ? -24.219 -6.09 -2.533 1 50.41 115 PHE A CA 1
ATOM 912 C C . PHE A 1 115 ? -24.844 -6.5 -1.202 1 50.41 115 PHE A C 1
ATOM 914 O O . PHE A 1 115 ? -26.062 -6.422 -1.029 1 50.41 115 PHE A O 1
ATOM 921 N N . PRO A 1 116 ? -23.922 -6.723 -0.343 1 50.25 116 PRO A N 1
ATOM 922 C CA . PRO A 1 116 ? -24.578 -7.098 0.906 1 50.25 116 PRO A CA 1
ATOM 923 C C . PRO A 1 116 ? -25.312 -5.93 1.563 1 50.25 116 PRO A C 1
ATOM 925 O O . PRO A 1 116 ? -26.203 -6.137 2.395 1 50.25 116 PRO A O 1
ATOM 928 N N . LEU A 1 117 ? -24.906 -4.758 1.001 1 54.19 117 LEU A N 1
ATOM 929 C CA . LEU A 1 117 ? -25.516 -3.57 1.587 1 54.19 117 LEU A CA 1
ATOM 930 C C . LEU A 1 117 ? -26.797 -3.195 0.844 1 54.19 117 LEU A C 1
ATOM 932 O O . LEU A 1 117 ? -27.609 -2.41 1.348 1 54.19 117 LEU A O 1
ATOM 936 N N . LEU A 1 118 ? -26.891 -3.938 -0.141 1 56.91 118 LEU A N 1
ATOM 937 C CA . LEU A 1 118 ? -27.953 -3.508 -1.054 1 56.91 118 LEU A CA 1
ATOM 938 C C . LEU A 1 118 ? -29.328 -3.699 -0.423 1 56.91 118 LEU A C 1
ATOM 940 O O . LEU A 1 118 ? -30.172 -2.811 -0.497 1 56.91 118 LEU A O 1
ATOM 944 N N . PRO A 1 119 ? -29.5 -4.812 0.202 1 54.91 119 PRO A N 1
ATOM 945 C CA . PRO A 1 119 ? -30.828 -4.953 0.801 1 54.91 119 PRO A CA 1
ATOM 946 C C . PRO A 1 119 ? -31.125 -3.875 1.841 1 54.91 119 PRO A C 1
ATOM 948 O O . PRO A 1 119 ? -32.25 -3.355 1.896 1 54.91 119 PRO A O 1
ATOM 951 N N . ALA A 1 120 ? -30.094 -3.547 2.562 1 55.59 120 ALA A N 1
ATOM 952 C CA . ALA A 1 120 ? -30.297 -2.529 3.592 1 55.59 120 ALA A CA 1
ATOM 953 C C . ALA A 1 120 ? -30.562 -1.163 2.967 1 55.59 120 ALA A C 1
ATOM 955 O O . ALA A 1 120 ? -31.359 -0.38 3.49 1 55.59 120 ALA A O 1
ATOM 956 N N . VAL A 1 121 ? -29.984 -1.007 1.892 1 56.88 121 VAL A N 1
ATOM 957 C CA . VAL A 1 121 ? -30.141 0.264 1.192 1 56.88 121 VAL A CA 1
ATOM 958 C C . VAL A 1 121 ? -31.531 0.349 0.583 1 56.88 121 VAL A C 1
ATOM 960 O O . VAL A 1 121 ? -32.188 1.401 0.63 1 56.88 121 VAL A O 1
ATOM 963 N N . ILE A 1 122 ? -31.953 -0.713 0.142 1 59.81 122 ILE A N 1
ATOM 964 C CA . ILE A 1 122 ? -33.25 -0.772 -0.511 1 59.81 122 ILE A CA 1
ATOM 965 C C . ILE A 1 122 ? -34.344 -0.437 0.497 1 59.81 122 ILE A C 1
ATOM 967 O O . ILE A 1 122 ? -35.312 0.278 0.174 1 59.81 122 ILE A O 1
ATOM 971 N N . ASP A 1 123 ? -34.062 -0.955 1.621 1 61.22 123 ASP A N 1
ATOM 972 C CA . ASP A 1 123 ? -35.094 -0.749 2.65 1 61.22 123 ASP A CA 1
ATOM 973 C C . ASP A 1 123 ? -35.188 0.726 3.037 1 61.22 123 ASP A C 1
ATOM 975 O O . ASP A 1 123 ? -36.188 1.152 3.623 1 61.22 123 ASP A O 1
ATOM 979 N N . CYS A 1 124 ? -34.219 1.36 2.604 1 59.41 124 CYS A N 1
ATOM 980 C CA . CYS A 1 124 ? -34.188 2.768 2.988 1 59.41 124 CYS A CA 1
ATOM 981 C C . CYS A 1 124 ? -34.594 3.66 1.83 1 59.41 124 CYS A C 1
ATOM 983 O O . CYS A 1 124 ? -34.469 4.883 1.906 1 59.41 124 CYS A O 1
ATOM 985 N N . ILE A 1 125 ? -35.031 2.959 0.827 1 57.75 125 ILE A N 1
ATOM 986 C CA . ILE A 1 125 ? -35.469 3.736 -0.324 1 57.75 125 ILE A CA 1
ATOM 987 C C . ILE A 1 125 ? -36.938 4.168 -0.125 1 57.75 125 ILE A C 1
ATOM 989 O O . ILE A 1 125 ? -37.812 3.344 0.175 1 57.75 125 ILE A O 1
ATOM 993 N N . ARG A 1 126 ? -37 5.48 -0.097 1 54.88 126 ARG A N 1
ATOM 994 C CA . ARG A 1 126 ? -38.344 6.07 0.036 1 54.88 126 ARG A CA 1
ATOM 995 C C . ARG A 1 126 ? -39.156 5.836 -1.22 1 54.88 126 ARG A C 1
ATOM 997 O O . ARG A 1 126 ? -38.625 5.438 -2.258 1 54.88 126 ARG A O 1
ATOM 1004 N N . ASP A 1 127 ? -40.406 6.09 -1.032 1 55.22 127 ASP A N 1
ATOM 1005 C CA . ASP A 1 127 ? -41.375 5.926 -2.109 1 55.22 127 ASP A CA 1
ATOM 1006 C C . ASP A 1 127 ? -40.969 6.746 -3.336 1 55.22 127 ASP A C 1
ATOM 1008 O O . ASP A 1 127 ? -41.312 6.375 -4.469 1 55.22 127 ASP A O 1
ATOM 1012 N N . ASP A 1 128 ? -40.25 7.75 -3.016 1 48.38 128 ASP A N 1
ATOM 1013 C CA . ASP A 1 128 ? -39.906 8.633 -4.125 1 48.38 128 ASP A CA 1
ATOM 1014 C C . ASP A 1 128 ? -38.625 8.156 -4.82 1 48.38 128 ASP A C 1
ATOM 1016 O O . ASP A 1 128 ? -38.125 8.812 -5.746 1 48.38 128 ASP A O 1
ATOM 1020 N N . GLY A 1 129 ? -38.188 7.113 -4.434 1 48.16 129 GLY A N 1
ATOM 1021 C CA . GLY A 1 129 ? -37.031 6.52 -5.074 1 48.16 129 GLY A CA 1
ATOM 1022 C C . GLY A 1 129 ? -35.719 7.008 -4.484 1 48.16 129 GLY A C 1
ATOM 1023 O O . GLY A 1 129 ? -34.656 6.543 -4.879 1 48.16 129 GLY A O 1
ATOM 1024 N N . CYS A 1 130 ? -35.906 8.062 -3.721 1 49.31 130 CYS A N 1
ATOM 1025 C CA . CYS A 1 130 ? -34.719 8.602 -3.094 1 49.31 130 CYS A CA 1
ATOM 1026 C C . CYS A 1 130 ? -34.375 7.832 -1.819 1 49.31 130 CYS A C 1
ATOM 1028 O O . CYS A 1 130 ? -35.281 7.293 -1.162 1 49.31 130 CYS A O 1
ATOM 1030 N N . ILE A 1 131 ? -33.219 7.648 -1.699 1 53.25 131 ILE A N 1
ATOM 1031 C CA . ILE A 1 131 ? -32.781 6.957 -0.493 1 53.25 131 ILE A CA 1
ATOM 1032 C C . ILE A 1 131 ? -33.062 7.816 0.733 1 53.25 131 ILE A C 1
ATOM 1034 O O . ILE A 1 131 ? -32.781 9.016 0.745 1 53.25 131 ILE A O 1
ATOM 1038 N N . ASP A 1 132 ? -34 7.398 1.5 1 55.72 132 ASP A N 1
ATOM 1039 C CA . ASP A 1 132 ? -34.125 8.047 2.803 1 55.72 132 ASP A CA 1
ATOM 1040 C C . ASP A 1 132 ? -32.875 7.867 3.639 1 55.72 132 ASP A C 1
ATOM 1042 O O . ASP A 1 132 ? -32.75 6.898 4.395 1 55.72 132 ASP A O 1
ATOM 1046 N N . TYR A 1 133 ? -32 8.75 3.355 1 51.31 133 TYR A N 1
ATOM 1047 C CA . TYR A 1 133 ? -30.719 8.664 4.016 1 51.31 133 TYR A CA 1
ATOM 1048 C C . TYR A 1 133 ? -30.875 8.672 5.531 1 51.31 133 TYR A C 1
ATOM 1050 O O . TYR A 1 133 ? -30.047 8.086 6.246 1 51.31 133 TYR A O 1
ATOM 1058 N N . LYS A 1 134 ? -31.922 9.43 5.922 1 52 134 LYS A N 1
ATOM 1059 C CA . LYS A 1 134 ? -32.188 9.406 7.355 1 52 134 LYS A CA 1
ATOM 1060 C C . LYS A 1 134 ? -32.531 7.988 7.824 1 52 134 LYS A C 1
ATOM 1062 O O . LYS A 1 134 ? -32.031 7.531 8.844 1 52 134 LYS A O 1
ATOM 1067 N N . SER A 1 135 ? -33.438 7.422 7.031 1 55.16 135 SER A N 1
ATOM 1068 C CA . SER A 1 135 ? -33.812 6.051 7.359 1 55.16 135 SER A CA 1
ATOM 1069 C C . SER A 1 135 ? -32.625 5.094 7.145 1 55.16 135 SER A C 1
ATOM 1071 O O . SER A 1 135 ? -32.469 4.113 7.883 1 55.16 135 SER A O 1
ATOM 1073 N N . LEU A 1 136 ? -31.953 5.316 6.047 1 54.59 136 LEU A N 1
ATOM 1074 C CA . LEU A 1 136 ? -30.734 4.531 5.809 1 54.59 136 LEU A CA 1
ATOM 1075 C C . LEU A 1 136 ? -29.75 4.691 6.961 1 54.59 136 LEU A C 1
ATOM 1077 O O . LEU A 1 136 ? -29.125 3.719 7.383 1 54.59 136 LEU A O 1
ATOM 1081 N N . GLY A 1 137 ? -29.562 5.957 7.391 1 50 137 GLY A N 1
ATOM 1082 C CA . GLY A 1 137 ? -28.734 6.246 8.547 1 50 137 GLY A CA 1
ATOM 1083 C C . GLY A 1 137 ? -29.281 5.645 9.836 1 50 137 GLY A C 1
ATOM 1084 O O . GLY A 1 137 ? -28.516 5.074 10.625 1 50 137 GLY A O 1
ATOM 1085 N N . GLU A 1 138 ? -30.562 5.941 9.984 1 49.72 138 GLU A N 1
ATOM 1086 C CA . GLU A 1 138 ? -31.188 5.496 11.227 1 49.72 138 GLU A CA 1
ATOM 1087 C C . GLU A 1 138 ? -31.422 3.986 11.219 1 49.72 138 GLU A C 1
ATOM 1089 O O . GLU A 1 138 ? -31.078 3.299 12.188 1 49.72 138 GLU A O 1
ATOM 1094 N N . ASP A 1 139 ? -32.031 3.598 10.078 1 48.75 139 ASP A N 1
ATOM 1095 C CA . ASP A 1 139 ? -32.438 2.193 10.031 1 48.75 139 ASP A CA 1
ATOM 1096 C C . ASP A 1 139 ? -31.484 1.38 9.164 1 48.75 139 ASP A C 1
ATOM 1098 O O . ASP A 1 139 ? -31.156 0.238 9.5 1 48.75 139 ASP A O 1
ATOM 1102 N N . GLY A 1 140 ? -31.172 1.93 8.078 1 46.97 140 GLY A N 1
ATOM 1103 C CA . GLY A 1 140 ? -30.375 1.21 7.102 1 46.97 140 GLY A CA 1
ATOM 1104 C C . GLY A 1 140 ? -28.969 0.875 7.602 1 46.97 140 GLY A C 1
ATOM 1105 O O . GLY A 1 140 ? -28.547 -0.282 7.555 1 46.97 140 GLY A O 1
ATOM 1106 N N . TYR A 1 141 ? -28.375 1.956 8.016 1 48.06 141 TYR A N 1
ATOM 1107 C CA . TYR A 1 141 ? -27.062 1.713 8.594 1 48.06 141 TYR A CA 1
ATOM 1108 C C . TYR A 1 141 ? -27.172 1.001 9.938 1 48.06 141 TYR A C 1
ATOM 1110 O O . TYR A 1 141 ? -26.281 0.254 10.328 1 48.06 141 TYR A O 1
ATOM 1118 N N . ARG A 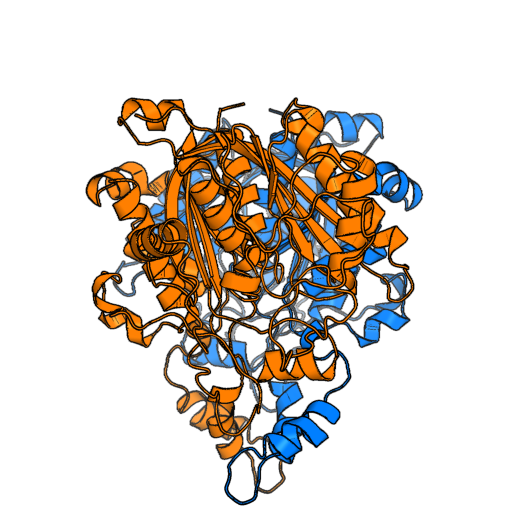1 142 ? -28.297 1.347 10.547 1 48.41 142 ARG A N 1
ATOM 1119 C CA . ARG A 1 142 ? -28.531 0.648 11.812 1 48.41 142 ARG A CA 1
ATOM 1120 C C . ARG A 1 142 ? -28.641 -0.856 11.586 1 48.41 142 ARG A C 1
ATOM 1122 O O . ARG A 1 142 ? -28.297 -1.646 12.469 1 48.41 142 ARG A O 1
ATOM 1129 N N . ASN A 1 143 ? -29.203 -1.033 10.406 1 46.28 143 ASN A N 1
ATOM 1130 C CA . ASN A 1 143 ? -29.391 -2.453 10.125 1 46.28 143 ASN A CA 1
ATOM 1131 C C . ASN A 1 143 ? -28.141 -3.082 9.539 1 46.28 143 ASN A C 1
ATOM 1133 O O . ASN A 1 143 ? -28.094 -4.285 9.273 1 46.28 143 ASN A O 1
ATOM 1137 N N . LEU A 1 144 ? -27.312 -2.145 9.195 1 51.5 144 LEU A N 1
ATOM 1138 C CA . LEU A 1 144 ? -26.047 -2.75 8.805 1 51.5 144 LEU A CA 1
ATOM 1139 C C . LEU A 1 144 ? -25.328 -3.32 10.023 1 51.5 144 LEU A C 1
ATOM 1141 O O . LEU A 1 144 ? -25.375 -2.74 11.109 1 51.5 144 LEU A O 1
ATOM 1145 N N . PRO A 1 145 ? -25.031 -4.637 9.898 1 47.53 145 PRO A N 1
ATOM 1146 C CA . PRO A 1 145 ? -24.25 -5.129 11.031 1 47.53 145 PRO A CA 1
ATOM 1147 C C . PRO A 1 145 ? -23.172 -4.148 11.477 1 47.53 145 PRO A C 1
ATOM 1149 O O . PRO A 1 145 ? -22.609 -3.43 10.641 1 47.53 145 PRO A O 1
ATOM 1152 N N . PRO A 1 146 ? -23.109 -4.051 12.688 1 48.34 146 PRO A N 1
ATOM 1153 C CA . PRO A 1 146 ? -21.984 -3.295 13.234 1 48.34 146 PRO A CA 1
ATOM 1154 C C . PRO A 1 146 ? -20.641 -3.703 12.617 1 48.34 146 PRO A C 1
ATOM 1156 O O . PRO A 1 146 ? -20.453 -4.871 12.273 1 48.34 146 PRO A O 1
ATOM 1159 N N . LEU A 1 147 ? -19.922 -2.85 11.891 1 53.91 147 LEU A N 1
ATOM 1160 C CA . LEU A 1 147 ? -18.531 -3.086 11.516 1 53.91 147 LEU A CA 1
ATOM 1161 C C . LEU A 1 147 ? -18.422 -3.504 10.055 1 53.91 147 LEU A C 1
ATOM 1163 O O . LEU A 1 147 ? -17.406 -4.078 9.633 1 53.91 147 LEU A O 1
ATOM 1167 N N . TRP A 1 148 ? -19.656 -3.381 9.391 1 59.38 148 TRP A N 1
ATOM 1168 C CA . TRP A 1 148 ? -19.656 -3.74 7.98 1 59.38 148 TRP A CA 1
ATOM 1169 C C . TRP A 1 148 ? -18.531 -3.029 7.242 1 59.38 148 TRP A C 1
ATOM 1171 O O . TRP A 1 148 ? -17.922 -3.596 6.332 1 59.38 148 TRP A O 1
ATOM 1181 N N . ILE A 1 149 ? -18.219 -1.918 7.656 1 62.66 149 ILE A N 1
ATOM 1182 C CA . ILE A 1 149 ? -17.203 -1.127 6.961 1 62.66 149 ILE A CA 1
ATOM 1183 C C . ILE A 1 149 ? -15.836 -1.773 7.137 1 62.66 149 ILE A C 1
ATOM 1185 O O . ILE A 1 149 ? -15 -1.727 6.23 1 62.66 149 ILE A O 1
ATOM 1189 N N . LEU A 1 150 ? -15.719 -2.381 8.289 1 64.5 150 LEU A N 1
ATOM 1190 C CA . LEU A 1 150 ? -14.422 -3.006 8.539 1 64.5 150 LEU A CA 1
ATOM 1191 C C . LEU A 1 150 ? -14.172 -4.152 7.57 1 64.5 150 LEU A C 1
ATOM 1193 O O . LEU A 1 150 ? -13.031 -4.406 7.18 1 64.5 150 LEU A O 1
ATOM 1197 N N . LYS A 1 151 ? -15.266 -4.691 7.168 1 67 151 LYS A N 1
ATOM 1198 C CA . LYS A 1 151 ? -15.141 -5.832 6.266 1 67 151 LYS A CA 1
ATOM 1199 C C . LYS A 1 151 ? -14.758 -5.383 4.859 1 67 151 LYS A C 1
ATOM 1201 O O . LYS A 1 151 ? -14.281 -6.184 4.051 1 67 151 LYS A O 1
ATOM 1206 N N . LYS A 1 152 ? -14.867 -4.074 4.695 1 68.94 152 LYS A N 1
ATOM 1207 C CA . LYS A 1 152 ? -14.648 -3.578 3.342 1 68.94 152 LYS A CA 1
ATOM 1208 C C . LYS A 1 152 ? -13.281 -2.912 3.217 1 68.94 152 LYS A C 1
ATOM 1210 O O . LYS A 1 152 ? -12.773 -2.723 2.109 1 68.94 152 LYS A O 1
ATOM 1215 N N . LEU A 1 153 ? -12.742 -2.715 4.262 1 73.88 153 LEU A N 1
ATOM 1216 C CA . LEU A 1 153 ? -11.484 -1.975 4.227 1 73.88 153 LEU A CA 1
ATOM 1217 C C . LEU A 1 153 ? -10.328 -2.881 3.812 1 73.88 153 LEU A C 1
ATOM 1219 O O . LEU A 1 153 ? -10.148 -3.961 4.379 1 73.88 153 LEU A O 1
ATOM 1223 N N . PRO A 1 154 ? -9.586 -2.422 2.816 1 79.12 154 PRO A N 1
ATOM 1224 C CA . PRO A 1 154 ? -8.492 -3.256 2.312 1 79.12 154 PRO A CA 1
ATOM 1225 C C . PRO A 1 154 ? -7.473 -3.607 3.396 1 79.12 154 PRO A C 1
ATOM 1227 O O . PRO A 1 154 ? -6.816 -4.648 3.314 1 79.12 154 PRO A O 1
ATOM 1230 N N . ASN A 1 155 ? -7.398 -2.783 4.406 1 85.69 155 ASN A N 1
ATOM 1231 C CA . ASN A 1 155 ? -6.344 -3 5.395 1 85.69 155 ASN A CA 1
ATOM 1232 C C . ASN A 1 155 ? -6.844 -3.83 6.574 1 85.69 155 ASN A C 1
ATOM 1234 O O . ASN A 1 155 ? -6.086 -4.113 7.504 1 85.69 155 ASN A O 1
ATOM 1238 N N . THR A 1 156 ? -8.094 -4.277 6.543 1 84.5 156 THR A N 1
ATOM 1239 C CA . THR A 1 156 ? -8.641 -5.078 7.633 1 84.5 156 THR A CA 1
ATOM 1240 C C . THR A 1 156 ? -7.891 -6.395 7.77 1 84.5 156 THR A C 1
ATOM 1242 O O . THR A 1 156 ? -7.609 -6.844 8.883 1 84.5 156 THR A O 1
ATOM 1245 N N . THR A 1 157 ? -7.613 -6.988 6.637 1 90.38 157 THR A N 1
ATOM 1246 C CA . THR A 1 157 ? -6.918 -8.273 6.684 1 90.38 157 THR A CA 1
ATOM 1247 C C . THR A 1 157 ? -5.566 -8.133 7.383 1 90.38 157 THR A C 1
ATOM 1249 O O . THR A 1 157 ? -5.242 -8.906 8.281 1 90.38 157 THR A O 1
ATOM 1252 N N . ALA A 1 158 ? -4.797 -7.16 6.984 1 92.69 158 ALA A N 1
ATOM 1253 C CA . ALA A 1 158 ? -3.498 -6.93 7.609 1 92.69 158 ALA A CA 1
ATOM 1254 C C . ALA A 1 158 ? -3.648 -6.637 9.094 1 92.69 158 ALA A C 1
ATOM 1256 O O . ALA A 1 158 ? -2.842 -7.094 9.914 1 92.69 158 ALA A O 1
ATOM 1257 N N . GLY A 1 159 ? -4.637 -5.84 9.445 1 88.69 159 GLY A N 1
ATOM 1258 C CA . GLY A 1 159 ? -4.91 -5.555 10.844 1 88.69 159 GLY A CA 1
ATOM 1259 C C . GLY A 1 159 ? -5.203 -6.797 11.664 1 88.69 159 GLY A C 1
ATOM 1260 O O . GLY A 1 159 ? -4.648 -6.98 12.75 1 88.69 159 GLY A O 1
ATOM 1261 N N . GLN A 1 160 ? -6.047 -7.66 11.125 1 89.38 160 GLN A N 1
ATOM 1262 C CA . GLN A 1 160 ? -6.426 -8.875 11.836 1 89.38 160 GLN A CA 1
ATOM 1263 C C . GLN A 1 160 ? -5.238 -9.82 11.984 1 89.38 160 GLN A C 1
ATOM 1265 O O . GLN A 1 160 ? -5.062 -10.453 13.031 1 89.38 160 GLN A O 1
ATOM 1270 N N . ILE A 1 161 ? -4.477 -9.922 10.93 1 93.5 161 ILE A N 1
ATOM 1271 C CA . ILE A 1 161 ? -3.281 -10.758 10.977 1 93.5 161 ILE A CA 1
ATOM 1272 C C . ILE A 1 161 ? -2.346 -10.273 12.078 1 93.5 161 ILE A C 1
ATOM 1274 O O . ILE A 1 161 ? -1.817 -11.07 12.852 1 93.5 161 ILE A O 1
ATOM 1278 N N . SER A 1 162 ? -2.135 -9.008 12.125 1 91.62 162 SER A N 1
ATOM 1279 C CA . SER A 1 162 ? -1.24 -8.406 13.109 1 91.62 162 SER A CA 1
ATOM 1280 C C . SER A 1 162 ? -1.727 -8.672 14.531 1 91.62 162 SER A C 1
ATOM 1282 O O . SER A 1 162 ? -0.935 -9.016 15.414 1 91.62 162 SER A O 1
ATOM 1284 N N . VAL A 1 163 ? -2.977 -8.508 14.758 1 86.44 163 VAL A N 1
ATOM 1285 C CA . VAL A 1 163 ? -3.562 -8.688 16.078 1 86.44 163 VAL A CA 1
ATOM 1286 C C . VAL A 1 163 ? -3.393 -10.133 16.531 1 86.44 163 VAL A C 1
ATOM 1288 O O . VAL A 1 163 ? -2.986 -10.398 17.672 1 86.44 163 VAL A O 1
ATOM 1291 N N . GLN A 1 164 ? -3.592 -11.016 15.672 1 88.75 164 GLN A N 1
ATOM 1292 C CA . GLN A 1 164 ? -3.605 -12.43 16.016 1 88.75 164 GLN A CA 1
ATOM 1293 C C . GLN A 1 164 ? -2.191 -12.961 16.234 1 88.75 164 GLN A C 1
ATOM 1295 O O . GLN A 1 164 ? -1.992 -13.93 16.969 1 88.75 164 GLN A O 1
ATOM 1300 N N . ASN A 1 165 ? -1.192 -12.289 15.625 1 92.31 165 ASN A N 1
ATOM 1301 C CA . ASN A 1 165 ? 0.13 -12.906 15.609 1 92.31 165 ASN A CA 1
ATOM 1302 C C . ASN A 1 165 ? 1.174 -12.008 16.266 1 92.31 165 ASN A C 1
ATOM 1304 O O . ASN A 1 165 ? 2.375 -12.234 16.125 1 92.31 165 ASN A O 1
ATOM 1308 N N . CYS A 1 166 ? 0.775 -10.969 16.891 1 88.69 166 CYS A N 1
ATOM 1309 C CA . CYS A 1 166 ? 1.639 -10.055 17.641 1 88.69 166 CYS A CA 1
ATOM 1310 C C . CYS A 1 166 ? 2.693 -9.438 16.734 1 88.69 166 CYS A C 1
ATOM 1312 O O . CYS A 1 166 ? 3.887 -9.477 17.047 1 88.69 166 CYS A O 1
ATOM 1314 N N . ILE A 1 167 ? 2.311 -8.992 15.664 1 92.19 167 ILE A N 1
ATOM 1315 C CA . ILE A 1 167 ? 3.166 -8.234 14.758 1 92.19 167 ILE A CA 1
ATOM 1316 C C . ILE A 1 167 ? 2.959 -6.738 14.984 1 92.19 167 ILE A C 1
ATOM 1318 O O . ILE A 1 167 ? 1.948 -6.172 14.555 1 92.19 167 ILE A O 1
ATOM 1322 N N . ARG A 1 168 ? 4 -6.074 15.578 1 90 168 ARG A N 1
ATOM 1323 C CA . ARG A 1 168 ? 3.824 -4.699 16.031 1 90 168 ARG A CA 1
ATOM 1324 C C . ARG A 1 168 ? 4.828 -3.77 15.352 1 90 168 ARG A C 1
ATOM 1326 O O . ARG A 1 168 ? 4.945 -2.6 15.727 1 90 168 ARG A O 1
ATOM 1333 N N . GLY A 1 169 ? 5.562 -4.254 14.43 1 91.56 169 GLY A N 1
ATOM 1334 C CA . GLY A 1 169 ? 6.438 -3.432 13.609 1 91.56 169 GLY A CA 1
ATOM 1335 C C . GLY A 1 169 ? 5.723 -2.76 12.453 1 91.56 169 GLY A C 1
ATOM 1336 O O . GLY A 1 169 ? 4.621 -2.229 12.625 1 91.56 169 GLY A O 1
ATOM 1337 N N . LEU A 1 170 ? 6.324 -2.758 11.336 1 93.12 170 LEU A N 1
ATOM 1338 C CA . LEU A 1 170 ? 5.734 -2.191 10.133 1 93.12 170 LEU A CA 1
ATOM 1339 C C . LEU A 1 170 ? 4.539 -3.021 9.672 1 93.12 170 LEU A C 1
ATOM 1341 O O . LEU A 1 170 ? 4.594 -4.254 9.672 1 93.12 170 LEU A O 1
ATOM 1345 N N . ASN A 1 171 ? 3.484 -2.32 9.406 1 93.75 171 ASN A N 1
ATOM 1346 C CA . ASN A 1 171 ? 2.266 -2.949 8.906 1 93.75 171 ASN A CA 1
ATOM 1347 C C . ASN A 1 171 ? 1.54 -2.051 7.91 1 93.75 171 ASN A C 1
ATOM 1349 O O . ASN A 1 171 ? 1.056 -0.978 8.273 1 93.75 171 ASN A O 1
ATOM 1353 N N . TYR A 1 172 ? 1.496 -2.545 6.648 1 92.25 172 TYR A N 1
ATOM 1354 C CA . TYR A 1 172 ? 0.691 -1.772 5.707 1 92.25 172 TYR A CA 1
ATOM 1355 C C . TYR A 1 172 ? 0.184 -2.652 4.57 1 92.25 172 TYR A C 1
ATOM 1357 O O . TYR A 1 172 ? 0.61 -3.803 4.43 1 92.25 172 TYR A O 1
ATOM 1365 N N . THR A 1 173 ? -0.807 -2.104 3.893 1 93.62 173 THR A N 1
ATOM 1366 C CA . THR A 1 173 ? -1.476 -2.822 2.814 1 93.62 173 THR A CA 1
ATOM 1367 C C . THR A 1 173 ? -1.152 -2.193 1.463 1 93.62 173 THR A C 1
ATOM 1369 O O . THR A 1 173 ? -1.187 -0.97 1.317 1 93.62 173 THR A O 1
ATOM 1372 N N . VAL A 1 174 ? -0.792 -3.068 0.54 1 94.88 174 VAL A N 1
ATOM 1373 C CA . VAL A 1 174 ? -0.535 -2.676 -0.841 1 94.88 174 VAL A CA 1
ATOM 1374 C C . VAL A 1 174 ? -1.746 -3.012 -1.708 1 94.88 174 VAL A C 1
ATOM 1376 O O . VAL A 1 174 ? -2.256 -4.133 -1.664 1 94.88 174 VAL A O 1
ATOM 1379 N N . VAL A 1 175 ? -2.189 -1.999 -2.488 1 90.06 175 VAL A N 1
ATOM 1380 C CA . VAL A 1 175 ? -3.309 -2.238 -3.395 1 90.06 175 VAL A CA 1
ATOM 1381 C C . VAL A 1 175 ? -2.906 -1.865 -4.82 1 90.06 175 VAL A C 1
ATOM 1383 O O . VAL A 1 175 ? -2.756 -0.684 -5.141 1 90.06 175 VAL A O 1
ATOM 1386 N N . ASN A 1 176 ? -2.82 -2.902 -5.656 1 90.38 176 ASN A N 1
ATOM 1387 C CA . ASN A 1 176 ? -2.428 -2.713 -7.051 1 90.38 176 ASN A CA 1
ATOM 1388 C C . ASN A 1 176 ? -3.035 -3.781 -7.953 1 90.38 176 ASN A C 1
ATOM 1390 O O . ASN A 1 176 ? -2.336 -4.367 -8.781 1 90.38 176 ASN A O 1
ATOM 1394 N N . GLY A 1 177 ? -4.277 -4.047 -7.734 1 84.94 177 GLY A N 1
ATOM 1395 C CA . GLY A 1 177 ? -4.938 -5.047 -8.555 1 84.94 177 GLY A CA 1
ATOM 1396 C C . GLY A 1 177 ? -4.289 -6.414 -8.469 1 84.94 177 GLY A C 1
ATOM 1397 O O . GLY A 1 177 ? -4.004 -6.906 -7.379 1 84.94 177 GLY A O 1
ATOM 1398 N N . PRO A 1 178 ? -4.109 -7.023 -9.633 1 88.25 178 PRO A N 1
ATOM 1399 C CA . PRO A 1 178 ? -3.543 -8.375 -9.648 1 88.25 178 PRO A CA 1
ATOM 1400 C C . PRO A 1 178 ? -2.104 -8.414 -9.133 1 88.25 178 PRO A C 1
ATOM 1402 O O . PRO A 1 178 ? -1.579 -9.492 -8.836 1 88.25 178 PRO A O 1
ATOM 1405 N N . LEU A 1 179 ? -1.447 -7.281 -9.023 1 94.31 179 LEU A N 1
ATOM 1406 C CA . LEU A 1 179 ? -0.053 -7.277 -8.586 1 94.31 179 LEU A CA 1
ATOM 1407 C C . LEU A 1 179 ? 0.052 -7.008 -7.094 1 94.31 179 LEU A C 1
ATOM 1409 O O . LEU A 1 179 ? 1.155 -6.949 -6.543 1 94.31 179 LEU A O 1
ATOM 1413 N N . SER A 1 180 ? -1.057 -6.867 -6.438 1 94.62 180 SER A N 1
ATOM 1414 C CA . SER A 1 180 ? -1.051 -6.504 -5.023 1 94.62 180 SER A CA 1
ATOM 1415 C C . SER A 1 180 ? -0.178 -7.453 -4.211 1 94.62 180 SER A C 1
ATOM 1417 O O . SER A 1 180 ? 0.686 -7.012 -3.447 1 94.62 180 SER A O 1
ATOM 1419 N N . GLY A 1 181 ? -0.355 -8.711 -4.402 1 97.19 181 GLY A N 1
ATOM 1420 C CA . GLY A 1 181 ? 0.367 -9.695 -3.611 1 97.19 181 GLY A CA 1
ATOM 1421 C C . GLY A 1 181 ? 1.854 -9.727 -3.912 1 97.19 181 GLY A C 1
ATOM 1422 O O . GLY A 1 181 ? 2.678 -9.758 -2.994 1 97.19 181 GLY A O 1
ATOM 1423 N N . ILE A 1 182 ? 2.229 -9.719 -5.168 1 98 182 ILE A N 1
ATOM 1424 C CA . ILE A 1 182 ? 3.633 -9.836 -5.543 1 98 182 ILE A CA 1
ATOM 1425 C C . ILE A 1 182 ? 4.371 -8.547 -5.176 1 98 182 ILE A C 1
ATOM 1427 O O . ILE A 1 182 ? 5.555 -8.586 -4.828 1 98 182 ILE A O 1
ATOM 1431 N N . LEU A 1 183 ? 3.691 -7.465 -5.246 1 97.12 183 LEU A N 1
ATOM 1432 C CA . LEU A 1 183 ? 4.297 -6.215 -4.805 1 97.12 183 LEU A CA 1
ATOM 1433 C C . LEU A 1 183 ? 4.535 -6.227 -3.297 1 97.12 183 LEU A C 1
ATOM 1435 O O . LEU A 1 183 ? 5.562 -5.738 -2.822 1 97.12 183 LEU A O 1
ATOM 1439 N N . ALA A 1 184 ? 3.547 -6.746 -2.578 1 98.19 184 ALA A N 1
ATOM 1440 C CA . ALA A 1 184 ? 3.768 -6.906 -1.144 1 98.19 184 ALA A CA 1
ATOM 1441 C C . ALA A 1 184 ? 5.016 -7.738 -0.87 1 98.19 184 ALA A C 1
ATOM 1443 O O . ALA A 1 184 ? 5.809 -7.41 0.016 1 98.19 184 ALA A O 1
ATOM 1444 N N . PHE A 1 185 ? 5.18 -8.781 -1.61 1 98.62 185 PHE A N 1
ATOM 1445 C CA . PHE A 1 185 ? 6.359 -9.633 -1.507 1 98.62 185 PHE A CA 1
ATOM 1446 C C . PHE A 1 185 ? 7.625 -8.852 -1.836 1 98.62 185 PHE A C 1
ATOM 1448 O O . PHE A 1 185 ? 8.609 -8.922 -1.104 1 98.62 185 PHE A O 1
ATOM 1455 N N . SER A 1 186 ? 7.605 -8.109 -2.924 1 97.88 186 SER A N 1
ATOM 1456 C CA . SER A 1 186 ? 8.75 -7.324 -3.373 1 97.88 186 SER A CA 1
ATOM 1457 C C . SER A 1 186 ? 9.141 -6.277 -2.336 1 97.88 186 SER A C 1
ATOM 1459 O O . SER A 1 186 ? 10.328 -6.059 -2.084 1 97.88 186 SER A O 1
ATOM 1461 N N . MET A 1 187 ? 8.172 -5.645 -1.763 1 96.81 187 MET A N 1
ATOM 1462 C CA . MET A 1 187 ? 8.445 -4.633 -0.75 1 96.81 187 MET A CA 1
ATOM 1463 C C . MET A 1 187 ? 9 -5.27 0.52 1 96.81 187 MET A C 1
ATOM 1465 O O . MET A 1 187 ? 9.859 -4.688 1.189 1 96.81 187 MET A O 1
ATOM 1469 N N . ALA A 1 188 ? 8.477 -6.441 0.865 1 97.94 188 ALA A N 1
ATOM 1470 C CA . ALA A 1 188 ? 9.016 -7.164 2.016 1 97.94 188 ALA A CA 1
ATOM 1471 C C . ALA A 1 188 ? 10.477 -7.527 1.795 1 97.94 188 ALA A C 1
ATOM 1473 O O . ALA A 1 188 ? 11.297 -7.41 2.709 1 97.94 188 ALA A O 1
ATOM 1474 N N . PHE A 1 189 ? 10.781 -7.91 0.588 1 97.62 189 PHE A N 1
ATOM 1475 C CA . PHE A 1 189 ? 12.164 -8.211 0.209 1 97.62 189 PHE A CA 1
ATOM 1476 C C . PHE A 1 189 ? 13.055 -6.992 0.406 1 97.62 189 PHE A C 1
ATOM 1478 O O . PHE A 1 189 ? 14.102 -7.082 1.053 1 97.62 189 PHE A O 1
ATOM 1485 N N . GLU A 1 190 ? 12.625 -5.891 -0.094 1 94 190 GLU A N 1
ATOM 1486 C CA . GLU A 1 190 ? 13.391 -4.66 0.031 1 94 190 GLU A CA 1
ATOM 1487 C C . GLU A 1 190 ? 13.562 -4.262 1.494 1 94 190 GLU A C 1
ATOM 1489 O O . GLU A 1 190 ? 14.633 -3.785 1.893 1 94 190 GLU A O 1
ATOM 1494 N N . HIS A 1 191 ? 12.5 -4.414 2.234 1 94.25 191 HIS A N 1
ATOM 1495 C CA . HIS A 1 191 ? 12.5 -4.039 3.645 1 94.25 191 HIS A CA 1
ATOM 1496 C C . HIS A 1 191 ? 13.547 -4.82 4.426 1 94.25 191 HIS A C 1
ATOM 1498 O O . HIS A 1 191 ? 14.234 -4.262 5.277 1 94.25 191 HIS A O 1
ATOM 1504 N N . ILE A 1 192 ? 13.695 -6.078 4.152 1 95.25 192 ILE A N 1
ATOM 1505 C CA . ILE A 1 192 ? 14.688 -6.918 4.824 1 95.25 192 ILE A CA 1
ATOM 1506 C C . ILE A 1 192 ? 16.078 -6.633 4.262 1 95.25 192 ILE A C 1
ATOM 1508 O O . ILE A 1 192 ? 17.047 -6.496 5.016 1 95.25 192 ILE A O 1
ATOM 1512 N N . GLN A 1 193 ? 16.156 -6.543 2.98 1 92.69 193 GLN A N 1
ATOM 1513 C CA . GLN A 1 193 ? 17.438 -6.344 2.318 1 92.69 193 GLN A CA 1
ATOM 1514 C C . GLN A 1 193 ? 18.094 -5.055 2.787 1 92.69 193 GLN A C 1
ATOM 1516 O O . GLN A 1 193 ? 19.328 -4.98 2.889 1 92.69 193 GLN A O 1
ATOM 1521 N N . SER A 1 194 ? 17.297 -4.094 3.148 1 88.69 194 SER A N 1
ATOM 1522 C CA . SER A 1 194 ? 17.797 -2.793 3.576 1 88.69 194 SER A CA 1
ATOM 1523 C C . SER A 1 194 ? 18.031 -2.76 5.082 1 88.69 194 SER A C 1
ATOM 1525 O O . SER A 1 194 ? 18.203 -1.687 5.664 1 88.69 194 SER A O 1
ATOM 1527 N N . CYS A 1 195 ? 17.953 -3.775 5.773 1 83.56 195 CYS A N 1
ATOM 1528 C CA . CYS A 1 195 ? 18.281 -3.973 7.18 1 83.56 195 CYS A CA 1
ATOM 1529 C C . CYS A 1 195 ? 17.281 -3.271 8.086 1 83.56 195 CYS A C 1
ATOM 1531 O O . CYS A 1 195 ? 17.625 -2.822 9.18 1 83.56 195 CYS A O 1
ATOM 1533 N N . ARG A 1 196 ? 16.078 -3.176 7.57 1 85.88 196 ARG A N 1
ATOM 1534 C CA . ARG A 1 196 ? 15.039 -2.525 8.375 1 85.88 196 ARG A CA 1
ATOM 1535 C C . ARG A 1 196 ? 14.312 -3.535 9.258 1 85.88 196 ARG A C 1
ATOM 1537 O O . ARG A 1 196 ? 13.719 -3.166 10.266 1 85.88 196 ARG A O 1
ATOM 1544 N N . SER A 1 197 ? 14.297 -4.73 8.812 1 90.56 197 SER A N 1
ATOM 1545 C CA . SER A 1 197 ? 13.703 -5.84 9.555 1 90.56 197 SER A CA 1
ATOM 1546 C C . SER A 1 197 ? 14.461 -7.141 9.297 1 90.56 197 SER A C 1
ATOM 1548 O O . SER A 1 197 ? 15.117 -7.289 8.266 1 90.56 197 SER A O 1
ATOM 1550 N N . ASN A 1 198 ? 14.391 -8.023 10.273 1 93.88 198 ASN A N 1
ATOM 1551 C CA . ASN A 1 198 ? 14.984 -9.344 10.078 1 93.88 198 ASN A CA 1
ATOM 1552 C C . ASN A 1 198 ? 13.922 -10.398 9.773 1 93.88 198 ASN A C 1
ATOM 1554 O O . ASN A 1 198 ? 14.242 -11.531 9.406 1 93.88 198 ASN A O 1
ATOM 1558 N N . PHE A 1 199 ? 12.688 -10.008 9.922 1 96.44 199 PHE A N 1
ATOM 1559 C CA . PHE A 1 199 ? 11.555 -10.922 9.773 1 96.44 199 PHE A CA 1
ATOM 1560 C C . PHE A 1 199 ? 10.328 -10.18 9.25 1 96.44 199 PHE A C 1
ATOM 1562 O O . PHE A 1 199 ? 9.844 -9.242 9.883 1 96.44 199 PHE A O 1
ATOM 1569 N N . THR A 1 200 ? 9.82 -10.594 8.094 1 98 200 THR A N 1
ATOM 1570 C CA . THR A 1 200 ? 8.633 -9.969 7.527 1 98 200 THR A CA 1
A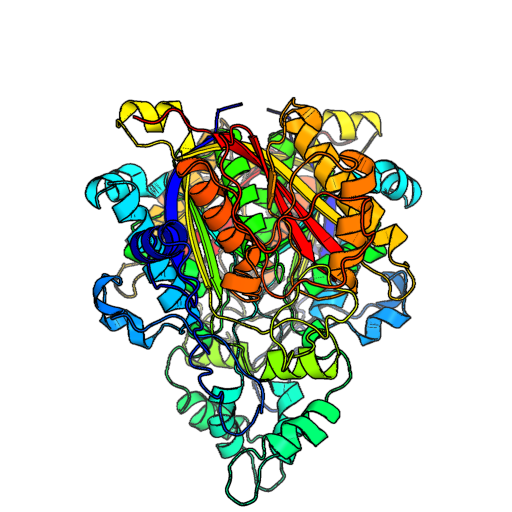TOM 1571 C C . THR A 1 200 ? 7.695 -11.016 6.941 1 98 200 THR A C 1
ATOM 1573 O O . THR A 1 200 ? 8.125 -11.891 6.184 1 98 200 THR A O 1
ATOM 1576 N N . ILE A 1 201 ? 6.453 -10.961 7.371 1 98.56 201 ILE A N 1
ATOM 1577 C CA . ILE A 1 201 ? 5.402 -11.75 6.734 1 98.56 201 ILE A CA 1
ATOM 1578 C C . ILE A 1 201 ? 4.805 -10.961 5.57 1 98.56 201 ILE A C 1
ATOM 1580 O O . ILE A 1 201 ? 4.586 -9.75 5.676 1 98.56 201 ILE A O 1
ATOM 1584 N N . CYS A 1 202 ? 4.578 -11.602 4.43 1 98.75 202 CYS A N 1
ATOM 1585 C CA . CYS A 1 202 ? 3.955 -10.961 3.279 1 98.75 202 CYS A CA 1
ATOM 1586 C C . CYS A 1 202 ? 3.062 -11.945 2.527 1 98.75 202 CYS A C 1
ATOM 1588 O O . CYS A 1 202 ? 3.174 -13.156 2.709 1 98.75 202 CYS A O 1
ATOM 1590 N N . GLY A 1 203 ? 2.162 -11.438 1.753 1 98.56 203 GLY A N 1
ATOM 1591 C CA . GLY A 1 203 ? 1.247 -12.266 0.982 1 98.56 203 GLY A CA 1
ATOM 1592 C C . GLY A 1 203 ? 0.011 -11.516 0.521 1 98.56 203 GLY A C 1
ATOM 1593 O O . GLY A 1 203 ? 0.021 -10.289 0.428 1 98.56 203 GLY A O 1
ATOM 1594 N N . ALA A 1 204 ? -0.959 -12.273 0.122 1 97.75 204 ALA A N 1
ATOM 1595 C CA . ALA A 1 204 ? -2.258 -11.742 -0.289 1 97.75 204 ALA A CA 1
ATOM 1596 C C . ALA A 1 204 ? -3.322 -12.836 -0.28 1 97.75 204 ALA A C 1
ATOM 1598 O O . ALA A 1 204 ? -3 -14.031 -0.3 1 97.75 204 ALA A O 1
ATOM 1599 N N . ALA A 1 205 ? -4.539 -12.383 -0.177 1 94.56 205 ALA A N 1
ATOM 1600 C CA . ALA A 1 205 ? -5.711 -13.242 -0.28 1 94.56 205 ALA A CA 1
ATOM 1601 C C . ALA A 1 205 ? -6.805 -12.586 -1.119 1 94.56 205 ALA A C 1
ATOM 1603 O O . ALA A 1 205 ? -7.02 -11.375 -1.026 1 94.56 205 ALA A O 1
ATOM 1604 N N . GLU A 1 206 ? -7.34 -13.352 -1.896 1 88.88 206 GLU A N 1
ATOM 1605 C CA . GLU A 1 206 ? -8.453 -12.898 -2.721 1 88.88 206 GLU A CA 1
ATOM 1606 C C . GLU A 1 206 ? -9.641 -13.844 -2.611 1 88.88 206 GLU A C 1
ATOM 1608 O O . GLU A 1 206 ? -9.477 -15.07 -2.658 1 88.88 206 GLU A O 1
ATOM 1613 N N . GLU A 1 207 ? -10.664 -13.18 -2.215 1 81.06 207 GLU A N 1
ATOM 1614 C CA . GLU A 1 207 ? -11.898 -13.961 -2.164 1 81.06 207 GLU A CA 1
ATOM 1615 C C . GLU A 1 207 ? -12.594 -13.977 -3.52 1 81.06 207 GLU A C 1
ATOM 1617 O O . GLU A 1 207 ? -12.094 -13.406 -4.488 1 81.06 207 GLU A O 1
ATOM 1622 N N . ARG A 1 208 ? -13.758 -14.828 -3.197 1 61 208 ARG A N 1
ATOM 1623 C CA . ARG A 1 208 ? -14.625 -15.055 -4.352 1 61 208 ARG A CA 1
ATOM 1624 C C . ARG A 1 208 ? -15.125 -13.727 -4.926 1 61 208 ARG A C 1
ATOM 1626 O O . ARG A 1 208 ? -15.25 -12.742 -4.199 1 61 208 ARG A O 1
ATOM 1633 N N . THR A 1 209 ? -15.125 -13.734 -6.141 1 52.94 209 THR A N 1
ATOM 1634 C CA . THR A 1 209 ? -15.375 -12.727 -7.168 1 52.94 209 THR A CA 1
ATOM 1635 C C . THR A 1 209 ? -16.641 -11.938 -6.863 1 52.94 209 THR A C 1
ATOM 1637 O O . THR A 1 209 ? -17.688 -12.523 -6.574 1 52.94 209 THR A O 1
ATOM 1640 N N . HIS A 1 210 ? -16.359 -10.945 -6.105 1 51.81 210 HIS A N 1
ATOM 1641 C CA . HIS A 1 210 ? -17.438 -9.977 -6.074 1 51.81 210 HIS A CA 1
ATOM 1642 C C . HIS A 1 210 ? -18.172 -9.914 -7.414 1 51.81 210 HIS A C 1
ATOM 1644 O O . HIS A 1 210 ? -17.547 -9.648 -8.445 1 51.81 210 HIS A O 1
ATOM 1650 N N . SER A 1 211 ? -19.328 -10.43 -7.387 1 52.44 211 SER A N 1
ATOM 1651 C CA . SER A 1 211 ? -20.125 -10.477 -8.609 1 52.44 211 SER A CA 1
ATOM 1652 C C . SER A 1 211 ? -20.031 -9.164 -9.383 1 52.44 211 SER A C 1
ATOM 1654 O O . SER A 1 211 ? -19.891 -9.164 -10.609 1 52.44 211 SER A O 1
ATOM 1656 N N . ASP A 1 212 ? -19.953 -8.125 -8.562 1 54.31 212 ASP A N 1
ATOM 1657 C CA . ASP A 1 212 ? -19.984 -6.836 -9.242 1 54.31 212 ASP A CA 1
ATOM 1658 C C . ASP A 1 212 ? -18.703 -6.594 -10.031 1 54.31 212 ASP A C 1
ATOM 1660 O O . ASP A 1 212 ? -18.75 -6.109 -11.164 1 54.31 212 ASP A O 1
ATOM 1664 N N . TYR A 1 213 ? -17.703 -7.066 -9.367 1 56.81 213 TYR A N 1
ATOM 1665 C CA . TYR A 1 213 ? -16.422 -6.824 -10.023 1 56.81 213 TYR A CA 1
ATOM 1666 C C . TYR A 1 213 ? -16.234 -7.746 -11.227 1 56.81 213 TYR A C 1
ATOM 1668 O O . TYR A 1 213 ? -15.766 -7.316 -12.281 1 56.81 213 TYR A O 1
ATOM 1676 N N . ILE A 1 214 ? -16.766 -8.859 -11.062 1 59.31 214 ILE A N 1
ATOM 1677 C CA . ILE A 1 214 ? -16.641 -9.844 -12.141 1 59.31 214 ILE A CA 1
ATOM 1678 C C . ILE A 1 214 ? -17.5 -9.414 -13.328 1 59.31 214 ILE A C 1
ATOM 1680 O O . ILE A 1 214 ? -17.094 -9.531 -14.477 1 59.31 214 ILE A O 1
ATOM 1684 N N . TYR A 1 215 ? -18.594 -8.914 -12.93 1 57.25 215 TYR A N 1
ATOM 1685 C CA . TYR A 1 215 ? -19.484 -8.445 -13.984 1 57.25 215 TYR A CA 1
ATOM 1686 C C . TYR A 1 215 ? -18.859 -7.277 -14.742 1 57.25 215 TYR A C 1
ATOM 1688 O O . TYR A 1 215 ? -18.922 -7.223 -15.969 1 57.25 215 TYR A O 1
ATOM 1696 N N . TYR A 1 216 ? -18.312 -6.508 -13.93 1 56.16 216 TYR A N 1
ATOM 1697 C CA . TYR A 1 216 ? -17.672 -5.348 -14.547 1 56.16 216 TYR A CA 1
ATOM 1698 C C . TYR A 1 216 ? -16.547 -5.773 -15.484 1 56.16 216 TYR A C 1
ATOM 1700 O O . TYR A 1 216 ? -16.453 -5.289 -16.609 1 56.16 216 TYR A O 1
ATOM 1708 N N . LEU A 1 217 ? -15.836 -6.668 -14.992 1 59.72 217 LEU A N 1
ATOM 1709 C CA . LEU A 1 217 ? -14.703 -7.105 -15.789 1 59.72 217 LEU A CA 1
ATOM 1710 C C . LEU A 1 217 ? -15.164 -7.82 -17.047 1 59.72 217 LEU A C 1
ATOM 1712 O O . LEU A 1 217 ? -14.555 -7.68 -18.109 1 59.72 217 LEU A O 1
ATOM 1716 N N . LYS A 1 218 ? -16.234 -8.484 -16.891 1 61.22 218 LYS A N 1
ATOM 1717 C CA . LYS A 1 218 ? -16.812 -9.195 -18.031 1 61.22 218 LYS A CA 1
ATOM 1718 C C . LYS A 1 218 ? -17.344 -8.219 -19.062 1 61.22 218 LYS A C 1
ATOM 1720 O O . LYS A 1 218 ? -17.094 -8.367 -20.266 1 61.22 218 LYS A O 1
ATOM 1725 N N . GLU A 1 219 ? -18.062 -7.328 -18.516 1 59.12 219 GLU A N 1
ATOM 1726 C CA . GLU A 1 219 ? -18.734 -6.379 -19.406 1 59.12 219 GLU A CA 1
ATOM 1727 C C . GLU A 1 219 ? -17.719 -5.52 -20.141 1 59.12 219 GLU A C 1
ATOM 1729 O O . GLU A 1 219 ? -17.953 -5.117 -21.281 1 59.12 219 GLU A O 1
ATOM 1734 N N . LYS A 1 220 ? -16.641 -5.355 -19.406 1 56.22 220 LYS A N 1
ATOM 1735 C CA . LYS A 1 220 ? -15.609 -4.516 -20.016 1 56.22 220 LYS A CA 1
ATOM 1736 C C . LYS A 1 220 ? -14.641 -5.348 -20.859 1 56.22 220 LYS A C 1
ATOM 1738 O O . LYS A 1 220 ? -13.695 -4.812 -21.438 1 56.22 220 LYS A O 1
ATOM 1743 N N . GLY A 1 221 ? -15.016 -6.598 -20.875 1 53.66 221 GLY A N 1
ATOM 1744 C CA . GLY A 1 221 ? -14.188 -7.48 -21.688 1 53.66 221 GLY A CA 1
ATOM 1745 C C . GLY A 1 221 ? -12.82 -7.742 -21.078 1 53.66 221 GLY A C 1
ATOM 1746 O O . GLY A 1 221 ? -11.883 -8.125 -21.781 1 53.66 221 GLY A O 1
ATOM 1747 N N . VAL A 1 222 ? -12.758 -7.312 -19.828 1 53.47 222 VAL A N 1
ATOM 1748 C CA . VAL A 1 222 ? -11.477 -7.531 -19.156 1 53.47 222 VAL A CA 1
ATOM 1749 C C . VAL A 1 222 ? -11.297 -9.016 -18.859 1 53.47 222 VAL A C 1
ATOM 1751 O O . VAL A 1 222 ? -10.188 -9.547 -18.953 1 53.47 222 VAL A O 1
ATOM 1754 N N . ILE A 1 223 ? -12.414 -9.602 -18.406 1 56.75 223 ILE A N 1
ATOM 1755 C CA . ILE A 1 223 ? -12.312 -11.039 -18.141 1 56.75 223 ILE A CA 1
ATOM 1756 C C . ILE A 1 223 ? -13.32 -11.789 -19.016 1 56.75 223 ILE A C 1
ATOM 1758 O O . ILE A 1 223 ? -14.43 -11.297 -19.25 1 56.75 223 ILE A O 1
ATOM 1762 N N . SER A 1 224 ? -12.828 -12.547 -19.922 1 55.91 224 SER A N 1
ATOM 1763 C CA . SER A 1 224 ? -13.734 -13.43 -20.656 1 55.91 224 SER A CA 1
ATOM 1764 C C . SER A 1 224 ? -14 -14.711 -19.859 1 55.91 224 SER A C 1
ATOM 1766 O O . SER A 1 224 ? -13.062 -15.375 -19.406 1 55.91 224 SER A O 1
ATOM 1768 N N . LEU A 1 225 ? -14.992 -14.656 -19.062 1 57.94 225 LEU A N 1
ATOM 1769 C CA . LEU A 1 225 ? -15.273 -15.883 -18.344 1 57.94 225 LEU A CA 1
ATOM 1770 C C . LEU A 1 225 ? -15.367 -17.078 -19.281 1 57.94 225 LEU A C 1
ATOM 1772 O O . LEU A 1 225 ? -16.328 -17.188 -20.047 1 57.94 225 LEU A O 1
ATOM 1776 N N . SER A 1 226 ? -14.18 -17.688 -19.531 1 58.75 226 SER A N 1
ATOM 1777 C CA . SER A 1 226 ? -14.039 -18.797 -20.469 1 58.75 226 SER A CA 1
ATOM 1778 C C . SER A 1 226 ? -14.922 -19.984 -20.062 1 58.75 226 SER A C 1
ATOM 1780 O O . SER A 1 226 ? -14.969 -20.359 -18.891 1 58.75 226 SER A O 1
ATOM 1782 N N . THR A 1 227 ? -15.758 -20.391 -20.969 1 58.84 227 THR A N 1
ATOM 1783 C CA . THR A 1 227 ? -16.516 -21.625 -20.797 1 58.84 227 THR A CA 1
ATOM 1784 C C . THR A 1 227 ? -15.617 -22.844 -21.031 1 58.84 227 THR A C 1
ATOM 1786 O O . THR A 1 227 ? -15.93 -23.938 -20.578 1 58.84 227 THR A O 1
ATOM 1789 N N . ASN A 1 228 ? -14.523 -22.625 -21.656 1 62.72 228 ASN A N 1
ATOM 1790 C CA . ASN A 1 228 ? -13.648 -23.734 -22.031 1 62.72 228 ASN A CA 1
ATOM 1791 C C . ASN A 1 228 ? -12.477 -23.875 -21.062 1 62.72 228 ASN A C 1
ATOM 1793 O O . ASN A 1 228 ? -11.617 -24.734 -21.234 1 62.72 228 ASN A O 1
ATOM 1797 N N . GLY A 1 229 ? -12.477 -23.125 -20.031 1 73.31 229 GLY A N 1
ATOM 1798 C CA . GLY A 1 229 ? -11.367 -23.156 -19.078 1 73.31 229 GLY A CA 1
ATOM 1799 C C . GLY A 1 229 ? -10.312 -22.109 -19.375 1 73.31 229 GLY A C 1
ATOM 1800 O O . GLY A 1 229 ? -10.461 -21.297 -20.297 1 73.31 229 GLY A O 1
ATOM 1801 N N . LEU A 1 230 ? -9.344 -22.031 -18.516 1 81.88 230 LEU A N 1
ATOM 1802 C CA . LEU A 1 230 ? -8.258 -21.078 -18.656 1 81.88 230 LEU A CA 1
ATOM 1803 C C . LEU A 1 230 ? -7.137 -21.656 -19.516 1 81.88 230 LEU A C 1
ATOM 1805 O O . LEU A 1 230 ? -6.547 -22.688 -19.172 1 81.88 230 LEU A O 1
ATOM 1809 N N . MET A 1 231 ? -6.852 -21.078 -20.719 1 88.12 231 MET A N 1
ATOM 1810 C CA . MET A 1 231 ? -5.875 -21.547 -21.703 1 88.12 231 MET A CA 1
ATOM 1811 C C . MET A 1 231 ? -4.75 -20.531 -21.875 1 88.12 231 MET A C 1
ATOM 1813 O O . MET A 1 231 ? -4.715 -19.797 -22.859 1 88.12 231 MET A O 1
ATOM 1817 N N . PRO A 1 232 ? -3.771 -20.594 -21.031 1 92.88 232 PRO A N 1
ATOM 1818 C CA . PRO A 1 232 ? -2.686 -19.609 -21.141 1 92.88 232 PRO A CA 1
ATOM 1819 C C . PRO A 1 232 ? -1.925 -19.719 -22.453 1 92.88 232 PRO A C 1
ATOM 1821 O O . PRO A 1 232 ? -1.664 -20.828 -22.938 1 92.88 232 PRO A O 1
ATOM 1824 N N . PHE A 1 233 ? -1.616 -18.594 -23.125 1 95.38 233 PHE A N 1
ATOM 1825 C CA . PHE A 1 233 ? -0.786 -18.438 -24.312 1 95.38 233 PHE A CA 1
ATOM 1826 C C . PHE A 1 233 ? -1.458 -19.062 -25.531 1 95.38 233 PHE A C 1
ATOM 1828 O O . PHE A 1 233 ? -0.808 -19.312 -26.547 1 95.38 233 PHE A O 1
ATOM 1835 N N . ASP A 1 234 ? -2.738 -19.312 -25.422 1 93.88 234 ASP A N 1
ATOM 1836 C CA . ASP A 1 234 ? -3.443 -19.938 -26.531 1 93.88 234 ASP A CA 1
ATOM 1837 C C . ASP A 1 234 ? -4.176 -18.891 -27.375 1 93.88 234 ASP A C 1
ATOM 1839 O O . ASP A 1 234 ? -4.863 -18.031 -26.844 1 93.88 234 ASP A O 1
ATOM 1843 N N . GLU A 1 235 ? -4.066 -19.062 -28.641 1 91.88 235 GLU A N 1
ATOM 1844 C CA . GLU A 1 235 ? -4.668 -18.125 -29.594 1 91.88 235 GLU A CA 1
ATOM 1845 C C . GLU A 1 235 ? -6.191 -18.141 -29.5 1 91.88 235 GLU A C 1
ATOM 1847 O O . GLU A 1 235 ? -6.855 -17.156 -29.812 1 91.88 235 GLU A O 1
ATOM 1852 N N . GLN A 1 236 ? -6.699 -19.219 -29.062 1 87.88 236 GLN A N 1
ATOM 1853 C CA . GLN A 1 236 ? -8.148 -19.375 -29.031 1 87.88 236 GLN A CA 1
ATOM 1854 C C . GLN A 1 236 ? -8.703 -19.047 -27.641 1 87.88 236 GLN A C 1
ATOM 1856 O O . GLN A 1 236 ? -9.891 -19.234 -27.375 1 87.88 236 GLN A O 1
ATOM 1861 N N . SER A 1 237 ? -7.793 -18.609 -26.797 1 85.88 237 SER A N 1
ATOM 1862 C CA . SER A 1 237 ? -8.25 -18.312 -25.438 1 85.88 237 SER A CA 1
ATOM 1863 C C . SER A 1 237 ? -9.297 -17.203 -25.438 1 85.88 237 SER A C 1
ATOM 1865 O O . SER A 1 237 ? -9.188 -16.234 -26.203 1 85.88 237 SER A O 1
ATOM 1867 N N . ASP A 1 238 ? -10.344 -17.391 -24.625 1 74.44 238 ASP A N 1
ATOM 1868 C CA . ASP A 1 238 ? -11.391 -16.391 -24.5 1 74.44 238 ASP A CA 1
ATOM 1869 C C . ASP A 1 238 ? -11.414 -15.789 -23.094 1 74.44 238 ASP A C 1
ATOM 1871 O O . ASP A 1 238 ? -12.453 -15.32 -22.641 1 74.44 238 ASP A O 1
ATOM 1875 N N . GLY A 1 239 ? -10.281 -15.852 -22.453 1 72.56 239 GLY A N 1
ATOM 1876 C CA . GLY A 1 239 ? -10.195 -15.258 -21.125 1 72.56 239 GLY A CA 1
ATOM 1877 C C . GLY A 1 239 ? -9.938 -16.281 -20.031 1 72.56 239 GLY A C 1
ATOM 1878 O O . GLY A 1 239 ? -9.633 -17.438 -20.312 1 72.56 239 GLY A O 1
ATOM 1879 N N . GLY A 1 240 ? -9.867 -15.812 -18.844 1 70.69 240 GLY A N 1
ATOM 1880 C CA . GLY A 1 240 ? -9.617 -16.672 -17.703 1 70.69 240 GLY A CA 1
ATOM 1881 C C . GLY A 1 240 ? -10.828 -16.844 -16.812 1 70.69 240 GLY A C 1
ATOM 1882 O O . GLY A 1 240 ? -11.922 -16.375 -17.141 1 70.69 240 GLY A O 1
ATOM 1883 N N . TYR A 1 241 ? -10.828 -17.797 -15.953 1 75.69 241 TYR A N 1
ATOM 1884 C CA . TYR A 1 241 ? -11.852 -17.875 -14.922 1 75.69 241 TYR A CA 1
ATOM 1885 C C . TYR A 1 241 ? -11.305 -17.422 -13.578 1 75.69 241 TYR A C 1
ATOM 1887 O O . TYR A 1 241 ? -10.141 -17.672 -13.25 1 75.69 241 TYR A O 1
ATOM 1895 N N . ILE A 1 242 ? -12.094 -16.75 -12.844 1 80 242 ILE A N 1
ATOM 1896 C CA . ILE A 1 242 ? -11.711 -16.172 -11.562 1 80 242 ILE A CA 1
ATOM 1897 C C . ILE A 1 242 ? -11.805 -17.234 -10.469 1 80 242 ILE A C 1
ATOM 1899 O O . ILE A 1 242 ? -12.75 -18.031 -10.445 1 80 242 ILE A O 1
ATOM 1903 N N . ALA A 1 243 ? -10.789 -17.25 -9.625 1 84.19 243 ALA A N 1
ATOM 1904 C CA . ALA A 1 243 ? -10.766 -18.188 -8.508 1 84.19 243 ALA A CA 1
ATOM 1905 C C . ALA A 1 243 ? -10.266 -17.531 -7.23 1 84.19 243 ALA A C 1
ATOM 1907 O O . ALA A 1 243 ? -9.562 -16.516 -7.289 1 84.19 243 ALA A O 1
ATOM 1908 N N . GLU A 1 244 ? -10.633 -18.125 -6.121 1 88 244 GLU A N 1
ATOM 1909 C CA . GLU A 1 244 ? -10.055 -17.719 -4.84 1 88 244 GLU A CA 1
ATOM 1910 C C . GLU A 1 244 ? -8.609 -18.188 -4.719 1 88 244 GLU A C 1
ATOM 1912 O O . GLU A 1 244 ? -8.227 -19.203 -5.305 1 88 244 GLU A O 1
ATOM 1917 N N . GLY A 1 245 ? -7.887 -17.438 -4.012 1 93.19 245 GLY A N 1
ATOM 1918 C CA . GLY A 1 245 ? -6.516 -17.828 -3.73 1 93.19 245 GLY A CA 1
ATOM 1919 C C . GLY A 1 245 ? -5.895 -17.047 -2.586 1 93.19 245 GLY A C 1
ATOM 1920 O O . GLY A 1 245 ? -6.289 -15.906 -2.316 1 93.19 245 GLY A O 1
ATOM 1921 N N . ALA A 1 246 ? -5.012 -17.672 -1.886 1 96.81 246 ALA A N 1
ATOM 1922 C CA . ALA A 1 246 ? -4.246 -17.031 -0.826 1 96.81 246 ALA A CA 1
ATOM 1923 C C . ALA A 1 246 ? -2.879 -17.688 -0.655 1 96.81 246 ALA A C 1
ATOM 1925 O O . ALA A 1 246 ? -2.754 -18.906 -0.753 1 96.81 246 ALA A O 1
ATOM 1926 N N . SER A 1 247 ? -1.908 -16.891 -0.497 1 98.62 247 SER A N 1
ATOM 1927 C CA . SER A 1 247 ? -0.562 -17.375 -0.207 1 98.62 247 SER A CA 1
ATOM 1928 C C . SER A 1 247 ? 0.21 -16.375 0.647 1 98.62 247 SER A C 1
ATOM 1930 O O . SER A 1 247 ? 0.03 -15.156 0.51 1 98.62 247 SER A O 1
ATOM 1932 N N . ALA A 1 248 ? 0.958 -16.891 1.582 1 98.75 248 ALA A N 1
ATOM 1933 C CA . ALA A 1 248 ? 1.796 -16.078 2.459 1 98.75 248 ALA A CA 1
ATOM 1934 C C . ALA A 1 248 ? 3.221 -16.625 2.518 1 98.75 248 ALA A C 1
ATOM 1936 O O . ALA A 1 248 ? 3.443 -17.828 2.309 1 98.75 248 ALA A O 1
ATOM 1937 N N . PHE A 1 249 ? 4.141 -15.734 2.793 1 98.88 249 PHE A N 1
ATOM 1938 C CA . PHE A 1 249 ? 5.555 -16.062 2.918 1 98.88 249 PHE A CA 1
ATOM 1939 C C . PHE A 1 249 ? 6.16 -15.414 4.152 1 98.88 249 PHE A C 1
ATOM 1941 O O . PHE A 1 249 ? 5.695 -14.359 4.594 1 98.88 249 PHE A O 1
ATOM 1948 N N . ILE A 1 250 ? 7.098 -16.047 4.73 1 98.69 250 ILE A N 1
ATOM 1949 C CA . ILE A 1 250 ? 7.98 -15.445 5.723 1 98.69 250 ILE A CA 1
ATOM 1950 C C . ILE A 1 250 ? 9.367 -15.227 5.117 1 98.69 250 ILE A C 1
ATOM 1952 O O . ILE A 1 250 ? 10.016 -16.188 4.688 1 98.69 250 ILE A O 1
ATOM 1956 N N . LEU A 1 251 ? 9.75 -14 4.98 1 98.44 251 LEU A N 1
ATOM 1957 C CA . LEU A 1 251 ? 11.094 -13.617 4.559 1 98.44 251 LEU A CA 1
ATOM 1958 C C . LEU A 1 251 ? 11.961 -13.266 5.766 1 98.44 251 LEU A C 1
ATOM 1960 O O . LEU A 1 251 ? 11.492 -12.633 6.711 1 98.44 251 LEU A O 1
ATOM 1964 N N . GLU A 1 252 ? 13.18 -13.727 5.766 1 97.62 252 GLU A N 1
ATOM 1965 C CA . GLU A 1 252 ? 14.164 -13.43 6.797 1 97.62 252 GLU A CA 1
ATOM 1966 C C . GLU A 1 252 ? 15.531 -13.125 6.188 1 97.62 252 GLU A C 1
ATOM 1968 O O . GLU A 1 252 ? 15.82 -13.539 5.062 1 97.62 252 GLU A O 1
ATOM 1973 N N . ASP A 1 253 ? 16.281 -12.336 6.887 1 96.56 253 ASP A N 1
ATOM 1974 C CA . ASP A 1 253 ? 17.688 -12.297 6.508 1 96.56 253 ASP A CA 1
ATOM 1975 C C . ASP A 1 253 ? 18.359 -13.641 6.754 1 96.56 253 ASP A C 1
ATOM 1977 O O . ASP A 1 253 ? 18.047 -14.336 7.723 1 96.56 253 ASP A O 1
ATOM 1981 N N . GLU A 1 254 ? 19.266 -13.984 5.988 1 95.69 254 GLU A N 1
ATOM 1982 C CA . GLU A 1 254 ? 19.859 -15.312 5.996 1 95.69 254 GLU A CA 1
ATOM 1983 C C . GLU A 1 254 ? 20.5 -15.625 7.34 1 95.69 254 GLU A C 1
ATOM 1985 O O . GLU A 1 254 ? 20.406 -16.75 7.84 1 95.69 254 GLU A O 1
ATOM 1990 N N . ASP A 1 255 ? 21.172 -14.641 7.926 1 94.94 255 ASP A N 1
ATOM 1991 C CA . ASP A 1 255 ? 21.859 -14.859 9.195 1 94.94 255 ASP A CA 1
ATOM 1992 C C . ASP A 1 255 ? 20.875 -15.227 10.305 1 94.94 255 ASP A C 1
ATOM 1994 O O . ASP A 1 255 ? 21.109 -16.172 11.055 1 94.94 255 ASP A O 1
ATOM 1998 N N . SER A 1 256 ? 19.812 -14.516 10.367 1 93.12 256 SER A N 1
ATOM 1999 C CA . SER A 1 256 ? 18.781 -14.789 11.367 1 93.12 256 SER A CA 1
ATOM 2000 C C . SER A 1 256 ? 18.156 -16.172 11.156 1 93.12 256 SER A C 1
ATOM 2002 O O . SER A 1 256 ? 17.859 -16.875 12.117 1 93.12 256 SER A O 1
ATOM 2004 N N . ALA A 1 257 ? 17.875 -16.5 9.914 1 94.88 257 ALA A N 1
ATOM 2005 C CA . ALA A 1 257 ? 17.297 -17.797 9.578 1 94.88 257 ALA A CA 1
ATOM 2006 C C . ALA A 1 257 ? 18.219 -18.938 9.992 1 94.88 257 ALA A C 1
ATOM 2008 O O . ALA A 1 257 ? 17.766 -19.938 10.547 1 94.88 257 ALA A O 1
ATOM 2009 N N . CYS A 1 258 ? 19.484 -18.812 9.75 1 93.69 258 CYS A N 1
ATOM 2010 C CA . CYS A 1 258 ? 20.469 -19.828 10.086 1 93.69 258 CYS A CA 1
ATOM 2011 C C . CYS A 1 258 ? 20.594 -19.984 11.594 1 93.69 258 CYS A C 1
ATOM 2013 O O . CYS A 1 258 ? 20.734 -21.109 12.102 1 93.69 258 CYS A O 1
ATOM 2015 N N . GLU A 1 259 ? 20.578 -18.906 12.297 1 93.12 259 GLU A N 1
ATOM 2016 C CA . GLU A 1 259 ? 20.734 -18.922 13.75 1 93.12 259 GLU A CA 1
ATOM 2017 C C . GLU A 1 259 ? 19.625 -19.75 14.414 1 93.12 259 GLU A C 1
ATOM 2019 O O . GLU A 1 259 ? 19.875 -20.422 15.414 1 93.12 259 GLU A O 1
ATOM 2024 N N . ARG A 1 260 ? 18.469 -19.719 13.852 1 91.31 260 ARG A N 1
ATOM 2025 C CA . ARG A 1 260 ? 17.391 -20.469 14.484 1 91.31 260 ARG A CA 1
ATOM 2026 C C . ARG A 1 260 ? 17.203 -21.828 13.812 1 91.31 260 ARG A C 1
ATOM 2028 O O . ARG A 1 260 ? 16.219 -22.531 14.094 1 91.31 260 ARG A O 1
ATOM 2035 N N . GLY A 1 261 ? 18.047 -22.203 12.812 1 93.44 261 GLY A N 1
ATOM 2036 C CA . GLY A 1 261 ? 17.969 -23.484 12.156 1 93.44 261 GLY A CA 1
ATOM 2037 C C . GLY A 1 261 ? 16.766 -23.625 11.242 1 93.44 261 GLY A C 1
ATOM 2038 O O . GLY A 1 261 ? 16.203 -24.719 11.109 1 93.44 261 GLY A O 1
ATOM 2039 N N . ALA A 1 262 ? 16.375 -22.547 10.594 1 95 262 ALA A N 1
ATOM 2040 C CA . ALA A 1 262 ? 15.195 -22.562 9.742 1 95 262 ALA A CA 1
ATOM 2041 C C . ALA A 1 262 ? 15.469 -23.281 8.43 1 95 262 ALA A C 1
ATOM 2043 O O . ALA A 1 262 ? 16.578 -23.203 7.887 1 95 262 ALA A O 1
ATOM 2044 N N . ARG A 1 263 ? 14.445 -23.984 7.984 1 94.94 263 ARG A N 1
ATOM 2045 C CA . ARG A 1 263 ? 14.461 -24.438 6.598 1 94.94 263 ARG A CA 1
ATOM 2046 C C . ARG A 1 263 ? 14.422 -23.266 5.637 1 94.94 263 ARG A C 1
ATOM 2048 O O . ARG A 1 263 ? 13.695 -22.297 5.867 1 94.94 263 ARG A O 1
ATOM 2055 N N . VAL A 1 264 ? 15.258 -23.359 4.574 1 97 264 VAL A N 1
ATOM 2056 C CA . VAL A 1 264 ? 15.273 -22.297 3.562 1 97 264 VAL A CA 1
ATOM 2057 C C . VAL A 1 264 ? 14.711 -22.844 2.248 1 97 264 VAL A C 1
ATOM 2059 O O . VAL A 1 264 ? 15.312 -23.734 1.629 1 97 264 VAL A O 1
ATOM 2062 N N . TYR A 1 265 ? 13.586 -22.297 1.806 1 97.44 265 TYR A N 1
ATOM 2063 C CA . TYR A 1 265 ? 12.969 -22.719 0.548 1 97.44 265 TYR A CA 1
ATOM 2064 C C . TYR A 1 265 ? 13.75 -22.172 -0.643 1 97.44 265 TYR A C 1
ATOM 2066 O O . TYR A 1 265 ? 14.016 -22.891 -1.604 1 97.44 265 TYR A O 1
ATOM 2074 N N . ALA A 1 266 ? 14.078 -20.922 -0.595 1 98.19 266 ALA A N 1
ATOM 2075 C CA . ALA A 1 266 ? 14.773 -20.234 -1.676 1 98.19 266 ALA A CA 1
ATOM 2076 C C . ALA A 1 266 ? 15.375 -18.906 -1.186 1 98.19 266 ALA A C 1
ATOM 2078 O O . ALA A 1 266 ? 14.969 -18.391 -0.149 1 98.19 266 ALA A O 1
ATOM 2079 N N . GLN A 1 267 ? 16.391 -18.5 -1.832 1 98.19 267 GLN A N 1
ATOM 2080 C CA . GLN A 1 267 ? 16.906 -17.141 -1.684 1 98.19 267 GLN A CA 1
ATOM 2081 C C . GLN A 1 267 ? 16.281 -16.203 -2.709 1 9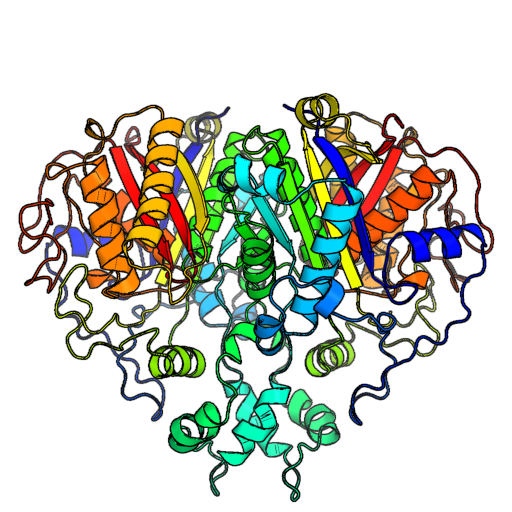8.19 267 GLN A C 1
ATOM 2083 O O . GLN A 1 267 ? 16.156 -16.547 -3.887 1 98.19 267 GLN A O 1
ATOM 2088 N N . VAL A 1 268 ? 15.758 -15.078 -2.271 1 98.5 268 VAL A N 1
ATOM 2089 C CA . VAL A 1 268 ? 15.297 -14.047 -3.195 1 98.5 268 VAL A CA 1
ATOM 2090 C C . VAL A 1 268 ? 16.484 -13.211 -3.674 1 98.5 268 VAL A C 1
ATOM 2092 O O . VAL A 1 268 ? 17.094 -12.484 -2.889 1 98.5 268 VAL A O 1
ATOM 2095 N N . LEU A 1 269 ? 16.75 -13.281 -4.93 1 97.75 269 LEU A N 1
ATOM 2096 C CA . LEU A 1 269 ? 17.922 -12.578 -5.457 1 97.75 269 LEU A CA 1
ATOM 2097 C C . LEU A 1 269 ? 17.562 -11.156 -5.859 1 97.75 269 LEU A C 1
ATOM 2099 O O . LEU A 1 269 ? 18.344 -10.227 -5.66 1 97.75 269 LEU A O 1
ATOM 2103 N N . ALA A 1 270 ? 16.375 -11.078 -6.457 1 97.06 270 ALA A N 1
ATOM 2104 C CA . ALA A 1 270 ? 16 -9.75 -6.953 1 97.06 270 ALA A CA 1
ATOM 2105 C C . ALA A 1 270 ? 14.5 -9.672 -7.219 1 97.06 270 ALA A C 1
ATOM 2107 O O . ALA A 1 270 ? 13.859 -10.688 -7.496 1 97.06 270 ALA A O 1
ATOM 2108 N N . CYS A 1 271 ? 14 -8.508 -7.062 1 96.94 271 CYS A N 1
ATOM 2109 C CA . CYS A 1 271 ? 12.68 -8.094 -7.539 1 96.94 271 CYS A CA 1
ATOM 2110 C C . CYS A 1 271 ? 12.773 -6.828 -8.375 1 96.94 271 CYS A C 1
ATOM 2112 O O . CYS A 1 271 ? 13.562 -5.93 -8.07 1 96.94 271 CYS A O 1
ATOM 2114 N N . SER A 1 272 ? 12.031 -6.844 -9.469 1 95.88 272 SER A N 1
ATOM 2115 C CA . SER A 1 272 ? 11.922 -5.648 -10.305 1 95.88 272 SER A CA 1
ATOM 2116 C C . SER A 1 272 ? 10.469 -5.254 -10.523 1 95.88 272 SER A C 1
ATOM 2118 O O . SER A 1 272 ? 9.609 -6.117 -10.711 1 95.88 272 SER A O 1
ATOM 2120 N N . ASN A 1 273 ? 10.219 -3.969 -10.414 1 93.62 273 ASN A N 1
ATOM 2121 C CA . ASN A 1 273 ? 8.875 -3.43 -10.594 1 93.62 273 ASN A CA 1
ATOM 2122 C C . ASN A 1 273 ? 8.859 -2.311 -11.633 1 93.62 273 ASN A C 1
ATOM 2124 O O . ASN A 1 273 ? 9.727 -1.438 -11.633 1 93.62 273 ASN A O 1
ATOM 2128 N N . ARG A 1 274 ? 7.844 -2.367 -12.5 1 89.25 274 ARG A N 1
ATOM 2129 C CA . ARG A 1 274 ? 7.648 -1.351 -13.531 1 89.25 274 ARG A CA 1
ATOM 2130 C C . ARG A 1 274 ? 6.168 -1.028 -13.711 1 89.25 274 ARG A C 1
ATOM 2132 O O . ARG A 1 274 ? 5.309 -1.835 -13.359 1 89.25 274 ARG A O 1
ATOM 2139 N N . TYR A 1 275 ? 6.008 0.188 -14.18 1 85.25 275 TYR A N 1
ATOM 2140 C CA . TYR A 1 275 ? 4.645 0.603 -14.5 1 85.25 275 TYR A CA 1
ATOM 2141 C C . TYR A 1 275 ? 4.578 1.236 -15.883 1 85.25 275 TYR A C 1
ATOM 2143 O O . TYR A 1 275 ? 5.285 2.207 -16.156 1 85.25 275 TYR A O 1
ATOM 2151 N N . LEU A 1 276 ? 3.885 0.701 -16.766 1 76.44 276 LEU A N 1
ATOM 2152 C CA . LEU A 1 276 ? 3.615 1.313 -18.062 1 76.44 276 LEU A CA 1
ATOM 2153 C C . LEU A 1 276 ? 2.146 1.155 -18.438 1 76.44 276 LEU A C 1
ATOM 2155 O O . LEU A 1 276 ? 1.729 0.085 -18.875 1 76.44 276 LEU A O 1
ATOM 2159 N N . PRO A 1 277 ? 1.444 2.275 -18.328 1 69.75 277 PRO A N 1
ATOM 2160 C CA . PRO A 1 277 ? 0.017 2.172 -18.641 1 69.75 277 PRO A CA 1
ATOM 2161 C C . PRO A 1 277 ? -0.245 1.82 -20.094 1 69.75 277 PRO A C 1
ATOM 2163 O O . PRO A 1 277 ? 0.53 2.207 -20.969 1 69.75 277 PRO A O 1
ATOM 2166 N N . HIS A 1 278 ? -1.109 0.785 -20.219 1 61.72 278 HIS A N 1
ATOM 2167 C CA . HIS A 1 278 ? -1.513 0.441 -21.578 1 61.72 278 HIS A CA 1
ATOM 2168 C C . HIS A 1 278 ? -2.564 1.413 -22.094 1 61.72 278 HIS A C 1
ATOM 2170 O O . HIS A 1 278 ? -3.549 1.697 -21.422 1 61.72 278 HIS A O 1
ATOM 2176 N N . PHE A 1 279 ? -2.037 2.098 -22.984 1 55.22 279 PHE A N 1
ATOM 2177 C CA . PHE A 1 279 ? -3.064 2.865 -23.672 1 55.22 279 PHE A CA 1
ATOM 2178 C C . PHE A 1 279 ? -3.693 2.043 -24.797 1 55.22 279 PHE A C 1
ATOM 2180 O O . PHE A 1 279 ? -3.053 1.146 -25.344 1 55.22 279 PHE A O 1
ATOM 2187 N N . THR A 1 280 ? -4.996 2.016 -24.75 1 50.41 280 THR A N 1
ATOM 2188 C CA . THR A 1 280 ? -5.785 1.333 -25.781 1 50.41 280 THR A CA 1
ATOM 2189 C C . THR A 1 280 ? -5.012 1.259 -27.094 1 50.41 280 THR A C 1
ATOM 2191 O O . THR A 1 280 ? -5.098 0.261 -27.812 1 50.41 280 THR A O 1
ATOM 2194 N N . ASP A 1 281 ? -4.219 2.275 -27.219 1 53.88 281 ASP A N 1
ATOM 2195 C CA . ASP A 1 281 ? -3.652 2.324 -28.562 1 53.88 281 ASP A CA 1
ATOM 2196 C C . ASP A 1 281 ? -2.199 1.855 -28.562 1 53.88 281 ASP A C 1
ATOM 2198 O O . ASP A 1 281 ? -1.532 1.881 -29.609 1 53.88 281 ASP A O 1
ATOM 2202 N N . SER A 1 282 ? -1.746 1.457 -27.391 1 62.38 282 SER A N 1
ATOM 2203 C CA . SER A 1 282 ? -0.306 1.226 -27.359 1 62.38 282 SER A CA 1
ATOM 2204 C C . SER A 1 282 ? 0.043 -0.179 -27.828 1 62.38 282 SER A C 1
ATOM 2206 O O . SER A 1 282 ? 1.217 -0.498 -28.031 1 62.38 282 SER A O 1
ATOM 2208 N N . GLY A 1 283 ? -0.628 -0.854 -28.781 1 72.75 283 GLY A N 1
ATOM 2209 C CA . GLY A 1 283 ? -0.371 -2.148 -29.391 1 72.75 283 GLY A CA 1
ATOM 2210 C C . GLY A 1 283 ? 0.36 -3.109 -28.469 1 72.75 283 GLY A C 1
ATOM 2211 O O . GLY A 1 283 ? 0.838 -2.713 -27.406 1 72.75 283 GLY A O 1
ATOM 2212 N N . TYR A 1 284 ? 0.5 -4.383 -28.719 1 84.38 284 TYR A N 1
ATOM 2213 C CA . TYR A 1 284 ? 1.118 -5.484 -27.984 1 84.38 284 TYR A CA 1
ATOM 2214 C C . TYR A 1 284 ? 2.617 -5.262 -27.844 1 84.38 284 TYR A C 1
ATOM 2216 O O . TYR A 1 284 ? 3.203 -5.621 -26.812 1 84.38 284 TYR A O 1
ATOM 2224 N N . GLU A 1 285 ? 3.191 -4.5 -28.703 1 85.5 285 GLU A N 1
ATOM 2225 C CA . GLU A 1 285 ? 4.637 -4.289 -28.688 1 85.5 285 GLU A CA 1
ATOM 2226 C C . GLU A 1 285 ? 5.047 -3.35 -27.562 1 85.5 285 GLU A C 1
ATOM 2228 O O . GLU A 1 285 ? 6.109 -3.523 -26.969 1 85.5 285 GLU A O 1
ATOM 2233 N N . TYR A 1 286 ? 4.23 -2.48 -27.328 1 83.56 286 TYR A N 1
ATOM 2234 C CA . TYR A 1 286 ? 4.52 -1.54 -26.25 1 83.56 286 TYR A CA 1
ATOM 2235 C C . TYR A 1 286 ? 4.477 -2.234 -24.906 1 83.56 286 TYR A C 1
ATOM 2237 O O . TYR A 1 286 ? 5.355 -2.023 -24.062 1 83.56 286 TYR A O 1
ATOM 2245 N N . ALA A 1 287 ? 3.479 -3.02 -24.688 1 85.38 287 ALA A N 1
ATOM 2246 C CA . ALA A 1 287 ? 3.387 -3.791 -23.438 1 85.38 287 ALA A CA 1
ATOM 2247 C C . ALA A 1 287 ? 4.566 -4.75 -23.312 1 85.38 287 ALA A C 1
ATOM 2249 O O . ALA A 1 287 ? 5.109 -4.922 -22.219 1 85.38 287 ALA A O 1
ATOM 2250 N N . ALA A 1 288 ? 4.984 -5.305 -24.422 1 91.81 288 ALA A N 1
ATOM 2251 C CA . ALA A 1 288 ? 6.09 -6.254 -24.422 1 91.81 288 ALA A CA 1
ATOM 2252 C C . ALA A 1 288 ? 7.387 -5.586 -23.969 1 91.81 288 ALA A C 1
ATOM 2254 O O . ALA A 1 288 ? 8.211 -6.199 -23.281 1 91.81 288 ALA A O 1
ATOM 2255 N N . LEU A 1 289 ? 7.566 -4.371 -24.375 1 87.25 289 LEU A N 1
ATOM 2256 C CA . LEU A 1 289 ? 8.773 -3.639 -24 1 87.25 289 LEU A CA 1
ATOM 2257 C C . LEU A 1 289 ? 8.867 -3.459 -22.5 1 87.25 289 LEU A C 1
ATOM 2259 O O . LEU A 1 289 ? 9.953 -3.566 -21.922 1 87.25 289 LEU A O 1
ATOM 2263 N N . LYS A 1 290 ? 7.82 -3.264 -21.906 1 86 290 LYS A N 1
ATOM 2264 C CA . LYS A 1 290 ? 7.777 -3.086 -20.469 1 86 290 LYS A CA 1
ATOM 2265 C C . LYS A 1 290 ? 8.094 -4.395 -19.734 1 86 290 LYS A C 1
ATOM 2267 O O . LYS A 1 290 ? 8.844 -4.406 -18.766 1 86 290 LYS A O 1
ATOM 2272 N N . PHE A 1 291 ? 7.406 -5.367 -20.219 1 93.69 291 PHE A N 1
ATOM 2273 C CA . PHE A 1 291 ? 7.629 -6.672 -19.609 1 93.69 291 PHE A CA 1
ATOM 2274 C C . PHE A 1 291 ? 9.078 -7.105 -19.766 1 93.69 291 PHE A C 1
ATOM 2276 O O . PHE A 1 291 ? 9.68 -7.66 -18.844 1 93.69 291 PHE A O 1
ATOM 2283 N N . GLU A 1 292 ? 9.609 -6.781 -20.969 1 95.88 292 GLU A N 1
ATOM 2284 C CA . GLU A 1 292 ? 11.016 -7.082 -21.234 1 95.88 292 GLU A CA 1
ATOM 2285 C C . GLU A 1 292 ? 11.938 -6.32 -20.297 1 95.88 292 GLU A C 1
ATOM 2287 O O . GLU A 1 292 ? 12.867 -6.895 -19.719 1 95.88 292 GLU A O 1
ATOM 2292 N N . LYS A 1 293 ? 11.688 -5.051 -20.141 1 93.19 293 LYS A N 1
ATOM 2293 C CA . LYS A 1 293 ? 12.516 -4.223 -19.266 1 93.19 293 LYS A CA 1
ATOM 2294 C C . LYS A 1 293 ? 12.453 -4.719 -17.828 1 93.19 293 LYS A C 1
ATOM 2296 O O . LYS A 1 293 ? 13.469 -4.719 -17.125 1 93.19 293 LYS A O 1
ATOM 2301 N N . CYS A 1 294 ? 11.305 -5.062 -17.391 1 95.81 294 CYS A N 1
ATOM 2302 C CA . CYS A 1 294 ? 11.117 -5.57 -16.047 1 95.81 294 CYS A CA 1
ATOM 2303 C C . CYS A 1 294 ? 11.945 -6.828 -15.812 1 95.81 294 CYS A C 1
ATOM 2305 O O . CYS A 1 294 ? 12.664 -6.934 -14.82 1 95.81 294 CYS A O 1
ATOM 2307 N N . MET A 1 295 ? 11.883 -7.773 -16.75 1 97.94 295 MET A N 1
ATOM 2308 C CA . MET A 1 295 ? 12.609 -9.031 -16.625 1 97.94 295 MET A CA 1
ATOM 2309 C C . MET A 1 295 ? 14.117 -8.797 -16.703 1 97.94 295 MET A C 1
ATOM 2311 O O . MET A 1 295 ? 14.883 -9.367 -15.93 1 97.94 295 MET A O 1
ATOM 2315 N N . ARG A 1 296 ? 14.547 -7.961 -17.625 1 97.5 296 ARG A N 1
ATOM 2316 C CA . ARG A 1 296 ? 15.969 -7.672 -17.766 1 97.5 296 ARG A CA 1
ATOM 2317 C C . ARG A 1 296 ? 16.531 -7.031 -16.5 1 97.5 296 ARG A C 1
ATOM 2319 O O . ARG A 1 296 ? 17.641 -7.371 -16.078 1 97.5 296 ARG A O 1
ATOM 2326 N N . THR A 1 297 ? 15.789 -6.125 -15.953 1 95.44 297 THR A N 1
ATOM 2327 C CA . THR A 1 297 ? 16.219 -5.461 -14.734 1 95.44 297 THR A CA 1
ATOM 2328 C C . THR A 1 297 ? 16.328 -6.461 -13.586 1 95.44 297 THR A C 1
ATOM 2330 O O . THR A 1 297 ? 17.25 -6.375 -12.758 1 95.44 297 THR A O 1
ATOM 2333 N N . ALA A 1 298 ? 15.367 -7.367 -13.492 1 97.5 298 ALA A N 1
ATOM 2334 C CA . ALA A 1 298 ? 15.414 -8.398 -12.461 1 97.5 298 ALA A CA 1
ATOM 2335 C C . ALA A 1 298 ? 16.672 -9.258 -12.602 1 97.5 298 ALA A C 1
ATOM 2337 O O . ALA A 1 298 ? 17.328 -9.562 -11.609 1 97.5 298 ALA A O 1
ATOM 2338 N N . LEU A 1 299 ? 17.016 -9.633 -13.812 1 98.31 299 LEU A N 1
ATOM 2339 C CA . LEU A 1 299 ? 18.219 -10.43 -14.07 1 98.31 299 LEU A CA 1
ATOM 2340 C C . LEU A 1 299 ? 19.484 -9.648 -13.695 1 98.31 299 LEU A C 1
ATOM 2342 O O . LEU A 1 299 ? 20.375 -10.188 -13.039 1 98.31 299 LEU A O 1
ATOM 2346 N N . GLU A 1 300 ? 19.5 -8.406 -14.094 1 96.94 300 GLU A N 1
ATOM 2347 C CA . GLU A 1 300 ? 20.641 -7.543 -13.781 1 96.94 300 GLU A CA 1
ATOM 2348 C C . GLU A 1 300 ? 20.828 -7.406 -12.273 1 96.94 300 GLU A C 1
ATOM 2350 O O . GLU A 1 300 ? 21.938 -7.535 -11.766 1 96.94 300 GLU A O 1
ATOM 2355 N N . ASN A 1 301 ? 19.719 -7.172 -11.594 1 94.75 301 ASN A N 1
ATOM 2356 C CA . ASN A 1 301 ? 19.781 -7.004 -10.148 1 94.75 301 ASN A CA 1
ATOM 2357 C C . ASN A 1 301 ? 20.188 -8.297 -9.445 1 94.75 301 ASN A C 1
ATOM 2359 O O . ASN A 1 301 ? 20.812 -8.258 -8.383 1 94.75 301 ASN A O 1
ATOM 2363 N N . ALA A 1 302 ? 19.812 -9.398 -10.039 1 97.19 302 ALA A N 1
ATOM 2364 C CA . ALA A 1 302 ? 20.156 -10.703 -9.477 1 97.19 302 ALA A CA 1
ATOM 2365 C C . ALA A 1 302 ? 21.609 -11.07 -9.789 1 97.19 302 ALA A C 1
ATOM 2367 O O . ALA A 1 302 ? 22.172 -11.984 -9.18 1 97.19 302 ALA A O 1
ATOM 2368 N N . GLY A 1 303 ? 22.203 -10.422 -10.766 1 97.44 303 GLY A N 1
ATOM 2369 C CA . GLY A 1 303 ? 23.562 -10.711 -11.172 1 97.44 303 GLY A CA 1
ATOM 2370 C C . GLY A 1 303 ? 23.703 -11.992 -11.961 1 97.44 303 GLY A C 1
ATOM 2371 O O . GLY A 1 303 ? 24.703 -12.711 -11.82 1 97.44 303 GLY A O 1
ATOM 2372 N N . ILE A 1 304 ? 22.688 -12.336 -12.68 1 98.06 304 ILE A N 1
ATOM 2373 C CA . ILE A 1 304 ? 22.719 -13.547 -13.492 1 98.06 304 ILE A CA 1
ATOM 2374 C C . ILE A 1 304 ? 22.281 -13.227 -14.914 1 98.06 304 ILE A C 1
ATOM 2376 O O . ILE A 1 304 ? 21.891 -12.102 -15.219 1 98.06 304 ILE A O 1
ATOM 2380 N N . THR A 1 305 ? 22.422 -14.188 -15.75 1 98 305 THR A N 1
ATOM 2381 C CA . THR A 1 305 ? 22.062 -14.016 -17.156 1 98 305 THR A CA 1
ATOM 2382 C C . THR A 1 305 ? 20.828 -14.844 -17.516 1 98 305 THR A C 1
ATOM 2384 O O . THR A 1 305 ? 20.375 -15.664 -16.703 1 98 305 THR A O 1
ATOM 2387 N N . ALA A 1 306 ? 20.297 -14.578 -18.656 1 98.25 306 ALA A N 1
ATOM 2388 C CA . ALA A 1 306 ? 19.125 -15.305 -19.141 1 98.25 306 ALA A CA 1
ATOM 2389 C C . ALA A 1 306 ? 19.391 -16.812 -19.188 1 98.25 306 ALA A C 1
ATOM 2391 O O . ALA A 1 306 ? 18.5 -17.609 -18.938 1 98.25 306 ALA A O 1
ATOM 2392 N N . GLU A 1 307 ? 20.609 -17.203 -19.438 1 97.81 307 GLU A N 1
ATOM 2393 C CA . GLU A 1 307 ? 20.984 -18.609 -19.594 1 97.81 307 GLU A CA 1
ATOM 2394 C C . GLU A 1 307 ? 20.953 -19.344 -18.25 1 97.81 307 GLU A C 1
ATOM 2396 O O . GLU A 1 307 ? 20.875 -20.562 -18.219 1 97.81 307 GLU A O 1
ATOM 2401 N N . ASP A 1 308 ? 20.953 -18.594 -17.203 1 98.19 308 ASP A N 1
ATOM 2402 C CA . ASP A 1 308 ? 20.984 -19.188 -15.875 1 98.19 308 ASP A CA 1
ATOM 2403 C C . ASP A 1 308 ? 19.594 -19.641 -15.438 1 98.19 308 ASP A C 1
ATOM 2405 O O . ASP A 1 308 ? 19.453 -20.438 -14.516 1 98.19 308 ASP A O 1
ATOM 2409 N N . ILE A 1 309 ? 18.531 -19.156 -16.078 1 98.75 309 ILE A N 1
ATOM 2410 C CA . ILE A 1 309 ? 17.156 -19.422 -15.664 1 98.75 309 ILE A CA 1
ATOM 2411 C C . ILE A 1 309 ? 16.734 -20.812 -16.109 1 98.75 309 ILE A C 1
ATOM 2413 O O . ILE A 1 309 ? 16.828 -21.141 -17.297 1 98.75 309 ILE A O 1
ATOM 2417 N N . ASP A 1 310 ? 16.266 -21.594 -15.211 1 98.62 310 ASP A N 1
ATOM 2418 C CA . ASP A 1 310 ? 15.906 -22.969 -15.492 1 98.62 310 ASP A CA 1
ATOM 2419 C C . ASP A 1 310 ? 14.477 -23.078 -16.016 1 98.62 310 ASP A C 1
ATOM 2421 O O . ASP A 1 310 ? 14.156 -23.969 -16.797 1 98.62 310 ASP A O 1
ATOM 2425 N N . PHE A 1 311 ? 13.617 -22.25 -15.508 1 98.5 311 PHE A N 1
ATOM 2426 C CA . PHE A 1 311 ? 12.297 -22.094 -16.109 1 98.5 311 PHE A CA 1
ATOM 2427 C C . PHE A 1 311 ? 11.672 -20.766 -15.695 1 98.5 311 PHE A C 1
ATOM 2429 O O . PHE A 1 311 ? 12.141 -20.109 -14.758 1 98.5 311 PHE A O 1
ATOM 2436 N N . ILE A 1 312 ? 10.633 -20.328 -16.422 1 98.69 312 ILE A N 1
ATOM 2437 C CA . ILE A 1 312 ? 9.898 -19.094 -16.141 1 98.69 312 ILE A CA 1
ATOM 2438 C C . ILE A 1 312 ? 8.461 -19.438 -15.734 1 98.69 312 ILE A C 1
ATOM 2440 O O . ILE A 1 312 ? 7.746 -20.109 -16.469 1 98.69 312 ILE A O 1
ATOM 2444 N N . GLN A 1 313 ? 8.109 -19.125 -14.508 1 98.5 313 GLN A N 1
ATOM 2445 C CA . GLN A 1 313 ? 6.707 -19.078 -14.109 1 98.5 313 GLN A CA 1
ATOM 2446 C C . GLN A 1 313 ? 6.047 -17.781 -14.586 1 98.5 313 GLN A C 1
ATOM 2448 O O . GLN A 1 313 ? 6.246 -16.719 -13.984 1 98.5 313 GLN A O 1
ATOM 2453 N N . THR A 1 314 ? 5.191 -17.859 -15.555 1 98.06 314 THR A N 1
ATOM 2454 C CA . THR A 1 314 ? 4.703 -16.672 -16.25 1 98.06 314 THR A CA 1
ATOM 2455 C C . THR A 1 314 ? 3.441 -16.141 -15.586 1 98.06 314 THR A C 1
ATOM 2457 O O . THR A 1 314 ? 2.887 -16.766 -14.688 1 98.06 314 THR A O 1
ATOM 2460 N N . SER A 1 315 ? 3.072 -14.961 -16.016 1 96.19 315 SER A N 1
ATOM 2461 C CA . SER A 1 315 ? 1.862 -14.297 -15.547 1 96.19 315 SER A CA 1
ATOM 2462 C C . SER A 1 315 ? 0.647 -14.703 -16.375 1 96.19 315 SER A C 1
ATOM 2464 O O . SER A 1 315 ? -0.477 -14.297 -16.078 1 96.19 315 SER A O 1
ATOM 2466 N N . ALA A 1 316 ? 0.791 -15.492 -17.328 1 94.56 316 ALA A N 1
ATOM 2467 C CA . ALA A 1 316 ? -0.24 -15.789 -18.312 1 94.56 316 ALA A CA 1
ATOM 2468 C C . ALA A 1 316 ? -1.51 -16.312 -17.641 1 94.56 316 ALA A C 1
ATOM 2470 O O . ALA A 1 316 ? -1.451 -17.188 -16.781 1 94.56 316 ALA A O 1
ATOM 2471 N N . CYS A 1 317 ? -2.619 -15.703 -18.078 1 88.62 317 CYS A N 1
ATOM 2472 C CA . CYS A 1 317 ? -3.891 -16.047 -17.453 1 88.62 317 CYS A CA 1
ATOM 2473 C C . CYS A 1 317 ? -4.98 -16.234 -18.5 1 88.62 317 CYS A C 1
ATOM 2475 O O . CYS A 1 317 ? -6.168 -16.125 -18.188 1 88.62 317 CYS A O 1
ATOM 2477 N N . GLY A 1 318 ? -4.578 -16.406 -19.703 1 86.88 318 GLY A N 1
ATOM 2478 C CA . GLY A 1 318 ? -5.539 -16.672 -20.766 1 86.88 318 GLY A CA 1
ATOM 2479 C C . GLY A 1 318 ? -6.059 -15.414 -21.422 1 86.88 318 GLY A C 1
ATOM 2480 O O . GLY A 1 318 ? -6.93 -15.477 -22.297 1 86.88 318 GLY A O 1
ATOM 2481 N N . ASP A 1 319 ? -5.594 -14.281 -21.062 1 83.88 319 ASP A N 1
ATOM 2482 C CA . ASP A 1 319 ? -5.934 -13.008 -21.688 1 83.88 319 ASP A CA 1
ATOM 2483 C C . ASP A 1 319 ? -4.898 -12.625 -22.75 1 83.88 319 ASP A C 1
ATOM 2485 O O . ASP A 1 319 ? -3.748 -12.328 -22.422 1 83.88 319 ASP A O 1
ATOM 2489 N N . LYS A 1 320 ? -5.328 -12.508 -23.953 1 85.69 320 LYS A N 1
ATOM 2490 C CA . LYS A 1 320 ? -4.426 -12.242 -25.078 1 85.69 320 LYS A CA 1
ATOM 2491 C C . LYS A 1 320 ? -3.67 -10.93 -24.875 1 85.69 320 LYS A C 1
ATOM 2493 O O . LYS A 1 320 ? -2.541 -10.773 -25.344 1 85.69 320 LYS A O 1
ATOM 2498 N N . ARG A 1 321 ? -4.258 -10 -24.25 1 85.62 321 ARG A N 1
ATOM 2499 C CA . ARG A 1 321 ? -3.67 -8.68 -24.031 1 85.62 321 ARG A CA 1
ATOM 2500 C C . ARG A 1 321 ? -2.48 -8.766 -23.078 1 85.62 321 ARG A C 1
ATOM 2502 O O . ARG A 1 321 ? -1.647 -7.859 -23.031 1 85.62 321 ARG A O 1
ATOM 2509 N N . LEU A 1 322 ? -2.436 -9.797 -22.312 1 88.62 322 LEU A N 1
ATOM 2510 C CA . LEU A 1 322 ? -1.349 -10.016 -21.375 1 88.62 322 LEU A CA 1
ATOM 2511 C C . LEU A 1 322 ? -0.419 -11.125 -21.859 1 88.62 322 LEU A C 1
ATOM 2513 O O . LEU A 1 322 ? 0.803 -10.961 -21.859 1 88.62 322 LEU A O 1
ATOM 2517 N N . ASP A 1 323 ? -1.016 -12.18 -22.344 1 92.75 323 ASP A N 1
ATOM 2518 C CA . ASP A 1 323 ? -0.265 -13.383 -22.688 1 92.75 323 ASP A CA 1
ATOM 2519 C C . ASP A 1 323 ? 0.634 -13.148 -23.906 1 92.75 323 ASP A C 1
ATOM 2521 O O . ASP A 1 323 ? 1.788 -13.586 -23.922 1 92.75 323 ASP A O 1
ATOM 2525 N N . PHE A 1 324 ? 0.114 -12.484 -24.859 1 94 324 PHE A N 1
ATOM 2526 C CA . PHE A 1 324 ? 0.876 -12.328 -26.094 1 94 324 PHE A CA 1
ATOM 2527 C C . PHE A 1 324 ? 2.055 -11.383 -25.891 1 94 324 PHE A C 1
ATOM 2529 O O . PHE A 1 324 ? 3.184 -11.695 -26.266 1 94 324 PHE A O 1
ATOM 2536 N N . PRO A 1 325 ? 1.844 -10.227 -25.266 1 93.88 325 PRO A N 1
ATOM 2537 C CA . PRO A 1 325 ? 3.004 -9.383 -24.969 1 93.88 325 PRO A CA 1
ATOM 2538 C C . PRO A 1 325 ? 4.051 -10.094 -24.109 1 93.88 325 PRO A C 1
ATOM 2540 O O . PRO A 1 325 ? 5.25 -9.867 -24.281 1 93.88 325 PRO A O 1
ATOM 2543 N N . GLU A 1 326 ? 3.627 -10.875 -23.141 1 96.38 326 GLU A N 1
ATOM 2544 C CA . GLU A 1 326 ? 4.578 -11.625 -22.328 1 96.38 326 GLU A CA 1
ATOM 2545 C C . GLU A 1 326 ? 5.375 -12.609 -23.172 1 96.38 326 GLU A C 1
ATOM 2547 O O . GLU A 1 326 ? 6.586 -12.758 -23 1 96.38 326 GLU A O 1
ATOM 2552 N N . ALA A 1 327 ? 4.711 -13.25 -24.125 1 97.44 327 ALA A N 1
ATOM 2553 C CA . ALA A 1 327 ? 5.395 -14.148 -25.047 1 97.44 327 ALA A CA 1
ATOM 2554 C C . ALA A 1 327 ? 6.449 -13.406 -25.859 1 97.44 327 ALA A C 1
ATOM 2556 O O . ALA A 1 327 ? 7.578 -13.883 -26 1 97.44 327 ALA A O 1
ATOM 2557 N N . LEU A 1 328 ? 6.07 -12.273 -26.344 1 97 328 LEU A N 1
ATOM 2558 C CA . LEU A 1 328 ? 6.992 -11.453 -27.125 1 97 328 LEU A CA 1
ATOM 2559 C C . LEU A 1 328 ? 8.211 -11.07 -26.297 1 97 328 LEU A C 1
ATOM 2561 O O . LEU A 1 328 ? 9.344 -11.141 -26.797 1 97 328 LEU A O 1
ATOM 2565 N N . ALA A 1 329 ? 7.953 -10.68 -25.078 1 97.06 329 ALA A N 1
ATOM 2566 C CA . ALA A 1 329 ? 9.031 -10.242 -24.203 1 97.06 329 ALA A CA 1
ATOM 2567 C C . ALA A 1 329 ? 9.984 -11.398 -23.875 1 97.06 329 ALA A C 1
ATOM 2569 O O . ALA A 1 329 ? 11.203 -11.227 -23.906 1 97.06 329 ALA A O 1
ATOM 2570 N N . ILE A 1 330 ? 9.422 -12.531 -23.578 1 98.31 330 ILE A N 1
ATOM 2571 C CA . ILE A 1 330 ? 10.234 -13.703 -23.234 1 98.31 330 ILE A CA 1
ATOM 2572 C C . ILE A 1 330 ? 11.086 -14.094 -24.438 1 98.31 330 ILE A C 1
ATOM 2574 O O . ILE A 1 330 ? 12.273 -14.391 -24.297 1 98.31 330 ILE A O 1
ATOM 2578 N N . ARG A 1 331 ? 10.516 -14.094 -25.625 1 98 331 ARG A N 1
ATOM 2579 C CA . ARG A 1 331 ? 11.25 -14.43 -26.844 1 98 331 ARG A CA 1
ATOM 2580 C C . ARG A 1 331 ? 12.453 -13.508 -27.031 1 98 331 ARG A C 1
ATOM 2582 O O . ARG A 1 331 ? 13.539 -13.969 -27.391 1 98 331 ARG A O 1
ATOM 2589 N N . SER A 1 332 ? 12.273 -12.273 -26.75 1 97.44 332 SER A N 1
ATOM 2590 C CA . SER A 1 332 ? 13.312 -11.273 -26.953 1 97.44 332 SER A CA 1
ATOM 2591 C C . SER A 1 332 ? 14.484 -11.477 -26 1 97.44 332 SER A C 1
ATOM 2593 O O . SER A 1 332 ? 15.625 -11.148 -26.344 1 97.44 332 SER A O 1
ATOM 2595 N N . ILE A 1 333 ? 14.258 -12.023 -24.844 1 98.19 333 ILE A N 1
ATOM 2596 C CA . ILE A 1 333 ? 15.281 -12.133 -23.812 1 98.19 333 ILE A CA 1
ATOM 2597 C C . ILE A 1 333 ? 15.875 -13.539 -23.812 1 98.19 333 ILE A C 1
ATOM 2599 O O . ILE A 1 333 ? 17.094 -13.711 -23.688 1 98.19 333 ILE A O 1
ATOM 2603 N N . PHE A 1 334 ? 15 -14.523 -23.938 1 97.94 334 PHE A N 1
ATOM 2604 C CA . PHE A 1 334 ? 15.406 -15.891 -23.625 1 97.94 334 PHE A CA 1
ATOM 2605 C C . PHE A 1 334 ? 15.43 -16.75 -24.875 1 97.94 334 PHE A C 1
ATOM 2607 O O . PHE A 1 334 ? 16.016 -17.844 -24.875 1 97.94 334 PHE A O 1
ATOM 2614 N N . GLY A 1 335 ? 14.875 -16.328 -25.938 1 95.62 335 GLY A N 1
ATOM 2615 C CA . GLY A 1 335 ? 14.742 -17.172 -27.109 1 95.62 335 GLY A CA 1
ATOM 2616 C C . GLY A 1 335 ? 13.867 -18.391 -26.859 1 95.62 335 GLY A C 1
ATOM 2617 O O . GLY A 1 335 ? 12.836 -18.297 -26.203 1 95.62 335 GLY A O 1
ATOM 2618 N N . ASN A 1 336 ? 14.234 -19.547 -27.406 1 95 336 ASN A N 1
ATOM 2619 C CA . ASN A 1 336 ? 13.359 -20.719 -27.359 1 95 336 ASN A CA 1
ATOM 2620 C C . ASN A 1 336 ? 13.938 -21.812 -26.469 1 95 336 ASN A C 1
ATOM 2622 O O . ASN A 1 336 ? 13.562 -22.969 -26.594 1 95 336 ASN A O 1
ATOM 2626 N N . LYS A 1 337 ? 14.734 -21.484 -25.594 1 93.44 337 LYS A N 1
ATOM 2627 C CA . LYS A 1 337 ? 15.422 -22.531 -24.844 1 93.44 337 LYS A CA 1
ATOM 2628 C 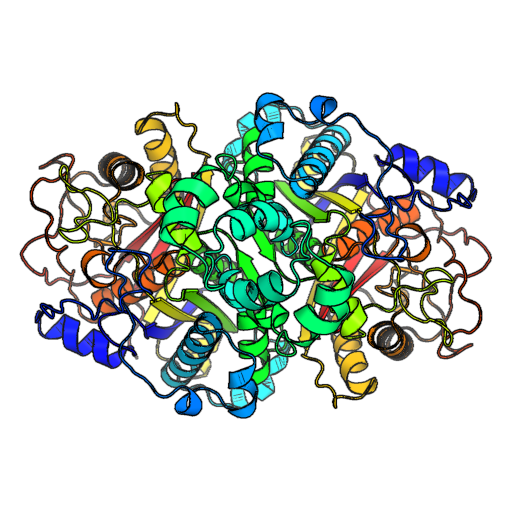C . LYS A 1 337 ? 14.797 -22.719 -23.469 1 93.44 337 LYS A C 1
ATOM 2630 O O . LYS A 1 337 ? 14.641 -23.844 -22.984 1 93.44 337 LYS A O 1
ATOM 2635 N N . VAL A 1 338 ? 14.445 -21.688 -22.766 1 97.31 338 VAL A N 1
ATOM 2636 C CA . VAL A 1 338 ? 14.016 -21.75 -21.375 1 97.31 338 VAL A CA 1
ATOM 2637 C C . VAL A 1 338 ? 12.578 -22.25 -21.297 1 97.31 338 VAL A C 1
ATOM 2639 O O . VAL A 1 338 ? 11.695 -21.734 -21.984 1 97.31 338 VAL A O 1
ATOM 2642 N N . PRO A 1 339 ? 12.297 -23.312 -20.531 1 97.88 339 PRO A N 1
ATOM 2643 C CA . PRO A 1 339 ? 10.914 -23.734 -20.344 1 97.88 339 PRO A CA 1
ATOM 2644 C C . PRO A 1 339 ? 10.039 -22.641 -19.734 1 97.88 339 PRO A C 1
ATOM 2646 O O . PRO A 1 339 ? 10.484 -21.906 -18.844 1 97.88 339 PRO A O 1
ATOM 2649 N N . ILE A 1 340 ? 8.852 -22.469 -20.328 1 97.81 340 ILE A N 1
ATOM 2650 C CA . ILE A 1 340 ? 7.918 -21.484 -19.781 1 97.81 340 ILE A CA 1
ATOM 2651 C C . ILE A 1 340 ? 6.617 -22.188 -19.391 1 97.81 340 ILE A C 1
ATOM 2653 O O . ILE A 1 340 ? 6.152 -23.094 -20.094 1 97.81 340 ILE A O 1
ATOM 2657 N N . THR A 1 341 ? 6.098 -21.875 -18.234 1 96.88 341 THR A N 1
ATOM 2658 C CA . THR A 1 341 ? 4.848 -22.453 -17.734 1 96.88 341 THR A CA 1
ATOM 2659 C C . THR A 1 341 ? 4.02 -21.391 -17.016 1 96.88 341 THR A C 1
ATOM 2661 O O . THR A 1 341 ? 4.461 -20.25 -16.859 1 96.88 341 THR A O 1
ATOM 2664 N N . SER A 1 342 ? 2.744 -21.719 -16.719 1 95.81 342 SER A N 1
ATOM 2665 C CA . SER A 1 342 ? 1.828 -20.922 -15.922 1 95.81 342 SER A CA 1
ATOM 2666 C C . SER A 1 342 ? 1.004 -21.797 -14.984 1 95.81 342 SER A C 1
ATOM 2668 O O . SER A 1 342 ? 0.58 -22.891 -15.359 1 95.81 342 SER A O 1
ATOM 2670 N N . CYS A 1 343 ? 0.839 -21.297 -13.812 1 92.38 343 CYS A N 1
ATOM 2671 C CA . CYS A 1 343 ? 0.056 -22.078 -12.859 1 92.38 343 CYS A CA 1
ATOM 2672 C C . CYS A 1 343 ? -1.423 -21.719 -12.953 1 92.38 343 CYS A C 1
ATOM 2674 O O . CYS A 1 343 ? -2.258 -22.344 -12.297 1 92.38 343 CYS A O 1
ATOM 2676 N N . SER A 1 344 ? -1.82 -20.75 -13.75 1 90.25 344 SER A N 1
ATOM 2677 C CA . SER A 1 344 ? -3.193 -20.266 -13.781 1 90.25 344 SER A CA 1
ATOM 2678 C C . SER A 1 344 ? -4.16 -21.344 -14.25 1 90.25 344 SER A C 1
ATOM 2680 O O . SER A 1 344 ? -5.328 -21.344 -13.859 1 90.25 344 SER A O 1
ATOM 2682 N N . SER A 1 345 ? -3.695 -22.234 -15.102 1 85.31 345 SER A N 1
ATOM 2683 C CA . SER A 1 345 ? -4.562 -23.312 -15.562 1 85.31 345 SER A CA 1
ATOM 2684 C C . SER A 1 345 ? -4.883 -24.281 -14.43 1 85.31 345 SER A C 1
ATOM 2686 O O . SER A 1 345 ? -5.809 -25.078 -14.539 1 85.31 345 SER A O 1
ATOM 2688 N N . TYR A 1 346 ? -4.098 -24.219 -13.312 1 85.81 346 TYR A N 1
ATOM 2689 C CA . TYR A 1 346 ? -4.344 -25.031 -12.125 1 85.81 346 TYR A CA 1
ATOM 2690 C C . TYR A 1 346 ? -5.109 -24.234 -11.07 1 85.81 346 TYR A C 1
ATOM 2692 O O . TYR A 1 346 ? -6.023 -24.766 -10.438 1 85.81 346 TYR A O 1
ATOM 2700 N N . SER A 1 347 ? -4.734 -22.984 -10.953 1 87.88 347 SER A N 1
ATOM 2701 C CA . SER A 1 347 ? -5.227 -22.203 -9.828 1 87.88 347 SER A CA 1
ATOM 2702 C C . SER A 1 347 ? -6.367 -21.281 -10.258 1 87.88 347 SER A C 1
ATOM 2704 O O . SER A 1 347 ? -7.074 -20.719 -9.414 1 87.88 347 SER A O 1
ATOM 2706 N N . GLY A 1 348 ? -6.586 -21.188 -11.547 1 85.06 348 GLY A N 1
ATOM 2707 C CA . GLY A 1 348 ? -7.398 -20.062 -11.984 1 85.06 348 GLY A CA 1
ATOM 2708 C C . GLY A 1 348 ? -6.715 -18.719 -11.812 1 85.06 348 GLY A C 1
ATOM 2709 O O . GLY A 1 348 ? -5.555 -18.672 -11.398 1 85.06 348 GLY A O 1
ATOM 2710 N N . TYR A 1 349 ? -7.414 -17.734 -12.242 1 86.69 349 TYR A N 1
ATOM 2711 C CA . TYR A 1 349 ? -6.91 -16.375 -12.047 1 86.69 349 TYR A CA 1
ATOM 2712 C C . TYR A 1 349 ? -7.344 -15.828 -10.695 1 86.69 349 TYR A C 1
ATOM 2714 O O . TYR A 1 349 ? -8.531 -15.57 -10.477 1 86.69 349 TYR A O 1
ATOM 2722 N N . THR A 1 350 ? -6.414 -15.602 -9.82 1 89.5 350 THR A N 1
ATOM 2723 C CA . THR A 1 350 ? -6.738 -15.289 -8.43 1 89.5 350 THR A CA 1
ATOM 2724 C C . THR A 1 350 ? -6.535 -13.805 -8.156 1 89.5 350 THR A C 1
ATOM 2726 O O . THR A 1 350 ? -6.258 -13.406 -7.02 1 89.5 350 THR A O 1
ATOM 2729 N N . LEU A 1 351 ? -6.52 -13.016 -9.117 1 86.81 351 LEU A N 1
ATOM 2730 C CA . LEU A 1 351 ? -6.508 -11.562 -9.047 1 86.81 351 LEU A CA 1
ATOM 2731 C C . LEU A 1 351 ? -5.379 -11.07 -8.148 1 86.81 351 LEU A C 1
ATOM 2733 O O . LEU A 1 351 ? -4.207 -11.367 -8.398 1 86.81 351 LEU A O 1
ATOM 2737 N N . GLY A 1 352 ? -5.664 -10.43 -7.062 1 90.62 352 GLY A N 1
ATOM 2738 C CA . GLY A 1 352 ? -4.648 -9.828 -6.215 1 90.62 352 GLY A CA 1
ATOM 2739 C C . GLY A 1 352 ? -3.691 -10.844 -5.621 1 90.62 352 GLY A C 1
ATOM 2740 O O . GLY A 1 352 ? -2.578 -10.5 -5.223 1 90.62 352 GLY A O 1
ATOM 2741 N N . ALA A 1 353 ? -4.113 -12.062 -5.574 1 95.25 353 ALA A N 1
ATOM 2742 C CA . ALA A 1 353 ? -3.264 -13.102 -5 1 95.25 353 ALA A CA 1
ATOM 2743 C C . ALA A 1 353 ? -2.494 -13.852 -6.09 1 95.25 353 ALA A C 1
ATOM 2745 O O . ALA A 1 353 ? -1.664 -14.711 -5.793 1 95.25 353 ALA A O 1
ATOM 2746 N N . SER A 1 354 ? -2.656 -13.508 -7.336 1 94.75 354 SER A N 1
ATOM 2747 C CA . SER A 1 354 ? -2.121 -14.281 -8.445 1 94.75 354 SER A CA 1
ATOM 2748 C C . SER A 1 354 ? -0.6 -14.359 -8.391 1 94.75 354 SER A C 1
ATOM 2750 O O . SER A 1 354 ? -0.017 -15.422 -8.609 1 94.75 354 SER A O 1
ATOM 2752 N N . GLY A 1 355 ? 0.047 -13.242 -8.078 1 97.25 355 GLY A N 1
ATOM 2753 C CA . GLY A 1 355 ? 1.5 -13.227 -8.023 1 97.25 355 GLY A CA 1
ATOM 2754 C C . GLY A 1 355 ? 2.061 -14.133 -6.941 1 97.25 355 GLY A C 1
ATOM 2755 O O . GLY A 1 355 ? 3.02 -14.875 -7.18 1 97.25 355 GLY A O 1
ATOM 2756 N N . VAL A 1 356 ? 1.471 -14.086 -5.793 1 98.38 356 VAL A N 1
ATOM 2757 C CA . VAL A 1 356 ? 2.01 -14.859 -4.68 1 98.38 356 VAL A CA 1
ATOM 2758 C C . VAL A 1 356 ? 1.625 -16.328 -4.832 1 98.38 356 VAL A C 1
ATOM 2760 O O . VAL A 1 356 ? 2.381 -17.219 -4.434 1 98.38 356 VAL A O 1
ATOM 2763 N N . VAL A 1 357 ? 0.495 -16.609 -5.426 1 97.62 357 VAL A N 1
ATOM 2764 C CA . VAL A 1 357 ? 0.14 -17.984 -5.762 1 97.62 357 VAL A CA 1
ATOM 2765 C C . VAL A 1 357 ? 1.146 -18.562 -6.762 1 97.62 357 VAL A C 1
ATOM 2767 O O . VAL A 1 357 ? 1.629 -19.672 -6.598 1 97.62 357 VAL A O 1
ATOM 2770 N N . SER A 1 358 ? 1.485 -17.766 -7.723 1 97.94 358 SER A N 1
ATOM 2771 C CA . SER A 1 358 ? 2.482 -18.172 -8.711 1 97.94 358 SER A CA 1
ATOM 2772 C C . SER A 1 358 ? 3.836 -18.422 -8.055 1 97.94 358 SER A C 1
ATOM 2774 O O . SER A 1 358 ? 4.551 -19.344 -8.453 1 97.94 358 SER A O 1
ATOM 2776 N N . LEU A 1 359 ? 4.199 -17.594 -7.172 1 98.56 359 LEU A N 1
ATOM 2777 C CA . LEU A 1 359 ? 5.441 -17.781 -6.426 1 98.56 359 LEU A CA 1
ATOM 2778 C C . LEU A 1 359 ? 5.457 -19.125 -5.707 1 98.56 359 LEU A C 1
ATOM 2780 O O . LEU A 1 359 ? 6.465 -19.828 -5.73 1 98.56 359 LEU A O 1
ATOM 2784 N N . SER A 1 360 ? 4.395 -19.438 -5.07 1 98.38 360 SER A N 1
ATOM 2785 C CA . SER A 1 360 ? 4.305 -20.703 -4.328 1 98.38 360 SER A CA 1
ATOM 2786 C C . SER A 1 360 ? 4.445 -21.906 -5.258 1 98.38 360 SER A C 1
ATOM 2788 O O . SER A 1 360 ? 5.16 -22.859 -4.941 1 98.38 360 SER A O 1
ATOM 2790 N N . TYR A 1 361 ? 3.752 -21.859 -6.367 1 96.88 361 TYR A N 1
ATOM 2791 C CA . TYR A 1 361 ? 3.867 -22.938 -7.34 1 96.88 361 TYR A CA 1
ATOM 2792 C C . TYR A 1 361 ? 5.301 -23.078 -7.84 1 96.88 361 TYR A C 1
ATOM 2794 O O . TYR A 1 361 ? 5.805 -24.188 -8.016 1 96.88 361 TYR A O 1
ATOM 2802 N N . ALA A 1 362 ? 5.934 -21.969 -8.117 1 97.81 362 ALA A N 1
ATOM 2803 C CA . ALA A 1 362 ? 7.316 -21.984 -8.594 1 97.81 362 ALA A CA 1
ATOM 2804 C C . ALA A 1 362 ? 8.242 -22.641 -7.574 1 97.81 362 ALA A C 1
ATOM 2806 O O . ALA A 1 362 ? 9.078 -23.469 -7.934 1 97.81 362 ALA A O 1
ATOM 2807 N N . ILE A 1 363 ? 8.086 -22.281 -6.336 1 97.88 363 ILE A N 1
ATOM 2808 C CA . ILE A 1 363 ? 8.93 -22.828 -5.273 1 97.88 363 ILE A CA 1
ATOM 2809 C C . ILE A 1 363 ? 8.703 -24.328 -5.141 1 97.88 363 ILE A C 1
ATOM 2811 O O . ILE A 1 363 ? 9.656 -25.094 -4.977 1 97.88 363 ILE A O 1
ATOM 2815 N N . MET A 1 364 ? 7.461 -24.75 -5.191 1 95.88 364 MET A N 1
ATOM 2816 C CA . MET A 1 364 ? 7.16 -26.188 -5.105 1 95.88 364 MET A CA 1
ATOM 2817 C C . MET A 1 364 ? 7.809 -26.953 -6.258 1 95.88 364 MET A C 1
ATOM 2819 O O . MET A 1 364 ? 8.32 -28.047 -6.066 1 95.88 364 MET A O 1
ATOM 2823 N N . GLN A 1 365 ? 7.742 -26.344 -7.402 1 95.12 365 GLN A N 1
ATOM 2824 C CA . GLN A 1 365 ? 8.375 -26.969 -8.57 1 95.12 365 GLN A CA 1
ATOM 2825 C C . GLN A 1 365 ? 9.891 -27.031 -8.398 1 95.12 365 GLN A C 1
ATOM 2827 O O . GLN A 1 365 ? 10.516 -28.031 -8.766 1 95.12 365 GLN A O 1
ATOM 2832 N N . MET A 1 366 ? 10.484 -26 -7.852 1 96.19 366 MET A N 1
ATOM 2833 C CA . MET A 1 366 ? 11.914 -26 -7.539 1 96.19 366 MET A CA 1
ATOM 2834 C C . MET A 1 366 ? 12.258 -27.141 -6.574 1 96.19 366 MET A C 1
ATOM 2836 O O . MET A 1 366 ? 13.211 -27.875 -6.801 1 96.19 366 MET A O 1
ATOM 2840 N N . GLU A 1 367 ? 11.453 -27.266 -5.59 1 93.69 367 GLU A N 1
ATOM 2841 C CA . GLU A 1 367 ? 11.695 -28.266 -4.543 1 93.69 367 GLU A CA 1
ATOM 2842 C C . GLU A 1 367 ? 11.586 -29.688 -5.094 1 93.69 367 GLU A C 1
ATOM 2844 O O . GLU A 1 367 ? 12.336 -30.578 -4.688 1 93.69 367 GLU A O 1
ATOM 2849 N N . GLN A 1 368 ? 10.727 -29.859 -5.961 1 92.62 368 GLN A N 1
ATOM 2850 C CA . GLN A 1 368 ? 10.43 -31.203 -6.438 1 92.62 368 GLN A CA 1
ATOM 2851 C C . GLN A 1 368 ? 11.172 -31.516 -7.734 1 92.62 368 GLN A C 1
ATOM 2853 O O . GLN A 1 368 ? 11.008 -32.594 -8.312 1 92.62 368 GLN A O 1
ATOM 2858 N N . ASN A 1 369 ? 11.914 -30.625 -8.195 1 94.56 369 ASN A N 1
ATOM 2859 C CA . ASN A 1 369 ? 12.703 -30.797 -9.414 1 94.56 369 ASN A CA 1
ATOM 2860 C C . ASN A 1 369 ? 11.82 -31.172 -10.602 1 94.56 369 ASN A C 1
ATOM 2862 O O . ASN A 1 369 ? 12.078 -32.156 -11.281 1 94.56 369 ASN A O 1
ATOM 2866 N N . LEU A 1 370 ? 10.828 -30.328 -10.812 1 93.94 370 LEU A N 1
ATOM 2867 C CA . LEU A 1 370 ? 9.93 -30.531 -11.938 1 93.94 370 LEU A CA 1
ATOM 2868 C C . LEU A 1 370 ? 9.383 -29.203 -12.453 1 93.94 370 LEU A C 1
ATOM 2870 O O . LEU A 1 370 ? 9.547 -28.172 -11.805 1 93.94 370 LEU A O 1
ATOM 2874 N N . VAL A 1 371 ? 8.852 -29.156 -13.633 1 95.5 371 VAL A N 1
ATOM 2875 C CA . VAL A 1 371 ? 8.094 -28.047 -14.227 1 95.5 371 VAL A CA 1
ATOM 2876 C C . VAL A 1 371 ? 6.723 -28.547 -14.68 1 95.5 371 VAL A C 1
ATOM 2878 O O . VAL A 1 371 ? 6.629 -29.453 -15.516 1 95.5 371 VAL A O 1
ATOM 2881 N N . LEU A 1 372 ? 5.668 -28 -14.109 1 92.81 372 LEU A N 1
ATOM 2882 C CA . LEU A 1 372 ? 4.297 -28.406 -14.398 1 92.81 372 LEU A CA 1
ATOM 2883 C C . LEU A 1 372 ? 3.875 -27.938 -15.789 1 92.81 372 LEU A C 1
ATOM 2885 O O . LEU A 1 372 ? 4.148 -26.797 -16.172 1 92.81 372 LEU A O 1
ATOM 2889 N N . PRO A 1 373 ? 3.238 -28.812 -16.516 1 92.56 373 PRO A N 1
ATOM 2890 C CA . PRO A 1 373 ? 2.727 -28.375 -17.812 1 92.56 373 PRO A CA 1
ATOM 2891 C C . PRO A 1 373 ? 1.479 -27.5 -17.688 1 92.56 373 PRO A C 1
ATOM 2893 O O . PRO A 1 373 ? 0.642 -27.734 -16.812 1 92.56 373 PRO A O 1
ATOM 2896 N N . MET A 1 374 ? 1.382 -26.5 -18.578 1 91.06 374 MET A N 1
ATOM 2897 C CA . MET A 1 374 ? 0.12 -25.781 -18.703 1 91.06 374 MET A CA 1
ATOM 2898 C C . MET A 1 374 ? -0.969 -26.688 -19.281 1 91.06 374 MET A C 1
ATOM 2900 O O . MET A 1 374 ? -0.706 -27.5 -20.172 1 91.06 374 MET A O 1
ATOM 2904 N N . ARG A 1 375 ? -2.064 -26.359 -18.797 1 83 375 ARG A N 1
ATOM 2905 C CA . ARG A 1 375 ? -3.189 -27.172 -19.25 1 83 375 ARG A CA 1
ATOM 2906 C C . ARG A 1 375 ? -3.959 -26.469 -20.359 1 83 375 ARG A C 1
ATOM 2908 O O . ARG A 1 375 ? -3.992 -25.234 -20.406 1 83 375 ARG A O 1
ATOM 2915 N N . LYS A 1 376 ? -4.516 -27.219 -21.344 1 81.38 376 LYS A N 1
ATOM 2916 C CA . LYS A 1 376 ? -5.52 -26.812 -22.312 1 81.38 376 LYS A CA 1
ATOM 2917 C C . LYS A 1 376 ? -4.898 -25.922 -23.391 1 81.38 376 LYS A C 1
ATOM 2919 O O . LYS A 1 376 ? -5.594 -25.469 -24.312 1 81.38 376 LYS A O 1
ATOM 2924 N N . THR A 1 377 ? -3.594 -25.594 -23.203 1 89.62 377 THR A N 1
ATOM 2925 C CA . THR A 1 377 ? -2.928 -24.812 -24.25 1 89.62 377 THR A CA 1
ATOM 2926 C C . THR A 1 377 ? -2.619 -25.672 -25.469 1 89.62 377 THR A C 1
ATOM 2928 O O . THR A 1 377 ? -1.838 -26.625 -25.375 1 89.62 377 THR A O 1
ATOM 2931 N N . GLU A 1 378 ? -3.232 -25.344 -26.594 1 89.75 378 GLU A N 1
ATOM 2932 C CA . GLU A 1 378 ? -3.064 -26.141 -27.812 1 89.75 378 GLU A CA 1
ATOM 2933 C C . GLU A 1 378 ? -2.535 -25.297 -28.953 1 89.75 378 GLU A C 1
ATOM 2935 O O . GLU A 1 378 ? -1.584 -25.672 -29.641 1 89.75 378 GLU A O 1
ATOM 2940 N N . ASN A 1 379 ? -3.115 -24.172 -29.219 1 93.75 379 ASN A N 1
ATOM 2941 C CA . ASN A 1 379 ? -2.689 -23.234 -30.25 1 93.75 379 ASN A CA 1
ATOM 2942 C C . ASN A 1 379 ? -1.845 -22.094 -29.672 1 93.75 379 ASN A C 1
ATOM 2944 O O . ASN A 1 379 ? -2.342 -20.984 -29.469 1 93.75 379 ASN A O 1
ATOM 2948 N N . LYS A 1 380 ? -0.596 -22.328 -29.688 1 95.56 380 LYS A N 1
ATOM 2949 C CA . LYS A 1 380 ? 0.298 -21.484 -28.906 1 95.56 380 LYS A CA 1
ATOM 2950 C C . LYS A 1 380 ? 0.701 -20.234 -29.672 1 95.56 380 LYS A C 1
ATOM 2952 O O . LYS A 1 380 ? 0.958 -20.281 -30.875 1 95.56 380 LYS A O 1
ATOM 2957 N N . PHE A 1 381 ? 0.77 -19.094 -28.969 1 95.81 381 PHE A N 1
ATOM 2958 C CA . PHE A 1 381 ? 1.403 -17.906 -29.516 1 95.81 381 PHE A CA 1
ATOM 2959 C C . PHE A 1 381 ? 2.867 -18.172 -29.844 1 95.81 381 PHE A C 1
ATOM 2961 O O . PHE A 1 381 ? 3.592 -18.766 -29.047 1 95.81 381 PHE A O 1
ATOM 2968 N N . LEU A 1 382 ? 3.32 -17.672 -31.141 1 95.94 382 LEU A N 1
ATOM 2969 C CA . LEU A 1 382 ? 4.727 -17.797 -31.5 1 95.94 382 LEU A CA 1
ATOM 2970 C C . LEU A 1 382 ? 5.203 -19.234 -31.359 1 95.94 382 LEU A C 1
ATOM 2972 O O . LEU A 1 382 ? 6.258 -19.5 -30.766 1 95.94 382 LEU A O 1
ATOM 2976 N N . GLU A 1 383 ? 4.359 -19.906 -32 1 89.44 383 GLU A N 1
ATOM 2977 C CA . GLU A 1 383 ? 4.605 -21.344 -31.922 1 89.44 383 GLU A CA 1
ATOM 2978 C C . GLU A 1 383 ? 6.016 -21.688 -32.406 1 89.44 383 GLU A C 1
ATOM 2980 O O . GLU A 1 383 ? 6.52 -21.094 -33.344 1 89.44 383 GLU A O 1
ATOM 2985 N N . ASP A 1 384 ? 6.969 -22.344 -31.75 1 91.94 384 ASP A N 1
ATOM 2986 C CA . ASP A 1 384 ? 8.305 -22.844 -32.031 1 91.94 384 ASP A CA 1
ATOM 2987 C C . ASP A 1 384 ? 9.375 -21.828 -31.656 1 91.94 384 ASP A C 1
ATOM 2989 O O . ASP A 1 384 ? 10.57 -22.094 -31.781 1 91.94 384 ASP A O 1
ATOM 2993 N N . GLU A 1 385 ? 8.836 -20.703 -31.266 1 96.69 385 GLU A N 1
ATOM 2994 C CA . GLU A 1 385 ? 9.797 -19.672 -30.891 1 96.69 385 GLU A CA 1
ATOM 2995 C C . GLU A 1 385 ? 9.984 -19.641 -29.375 1 96.69 385 GLU A C 1
ATOM 2997 O O . GLU A 1 385 ? 10.883 -18.969 -28.859 1 96.69 385 GLU A O 1
ATOM 3002 N N . LEU A 1 386 ? 9.109 -20.328 -28.734 1 97.5 386 LEU A N 1
ATOM 3003 C CA . LEU A 1 386 ? 9.188 -20.438 -27.281 1 97.5 386 LEU A CA 1
ATOM 3004 C C . LEU A 1 386 ? 9.086 -21.891 -26.828 1 97.5 386 LEU A C 1
ATOM 3006 O O . LEU A 1 386 ? 8.555 -22.734 -27.547 1 97.5 386 LEU A O 1
ATOM 3010 N N . ASN A 1 387 ? 9.617 -22.203 -25.688 1 96.44 387 ASN A N 1
ATOM 3011 C CA . ASN A 1 387 ? 9.594 -23.547 -25.125 1 96.44 387 ASN A CA 1
ATOM 3012 C C . ASN A 1 387 ? 8.477 -23.703 -24.109 1 96.44 387 ASN A C 1
ATOM 3014 O O . ASN A 1 387 ? 8.734 -23.797 -22.906 1 96.44 387 ASN A O 1
ATOM 3018 N N . TYR A 1 388 ? 7.262 -23.859 -24.609 1 97.06 388 TYR A N 1
ATOM 3019 C CA . TYR A 1 388 ? 6.098 -24.031 -23.75 1 97.06 388 TYR A CA 1
ATOM 3020 C C . TYR A 1 388 ? 6.07 -25.422 -23.125 1 97.06 388 TYR A C 1
ATOM 3022 O O . TYR A 1 388 ? 6.211 -26.422 -23.828 1 97.06 388 TYR A O 1
ATOM 3030 N N . VAL A 1 389 ? 5.977 -25.5 -21.844 1 95.88 389 VAL A N 1
ATOM 3031 C CA . VAL A 1 389 ? 5.758 -26.781 -21.188 1 95.88 389 VAL A CA 1
ATOM 3032 C C . VAL A 1 389 ? 4.27 -27.109 -21.188 1 95.88 389 VAL A C 1
ATOM 3034 O O . VAL A 1 389 ? 3.508 -26.578 -20.359 1 95.88 389 VAL A O 1
ATOM 3037 N N . VAL A 1 390 ? 3.928 -27.938 -22.094 1 92.38 390 VAL A N 1
ATOM 3038 C CA . VAL A 1 390 ? 2.531 -28.312 -22.25 1 92.38 390 VAL A CA 1
ATOM 3039 C C . VAL A 1 390 ? 2.422 -29.844 -22.312 1 92.38 390 VAL A C 1
ATOM 3041 O O . VAL A 1 390 ? 3.424 -30.531 -22.531 1 92.38 390 VAL A O 1
ATOM 3044 N N . GLU A 1 391 ? 1.348 -30.484 -22.016 1 82 391 GLU A N 1
ATOM 3045 C CA . GLU A 1 391 ? 0.982 -31.891 -22.203 1 82 391 GLU A CA 1
ATOM 3046 C C . GLU A 1 391 ? 1.666 -32.781 -21.172 1 82 391 GLU A C 1
ATOM 3048 O O . GLU A 1 391 ? 1.019 -33.625 -20.531 1 82 391 GLU A O 1
ATOM 3053 N N . ARG A 1 392 ? 3.123 -32.531 -21.062 1 84.62 392 ARG A N 1
ATOM 3054 C CA . ARG A 1 392 ? 3.848 -33.438 -20.156 1 84.62 392 ARG A CA 1
ATOM 3055 C C . ARG A 1 392 ? 4.684 -32.656 -19.156 1 84.62 392 ARG A C 1
ATOM 3057 O O . ARG A 1 392 ? 5.277 -31.625 -19.5 1 84.62 392 ARG A O 1
ATOM 3064 N N . LEU A 1 393 ? 4.699 -33.25 -18 1 89.62 393 LEU A N 1
ATOM 3065 C CA . LEU A 1 393 ? 5.547 -32.719 -16.922 1 89.62 393 LEU A CA 1
ATOM 3066 C C . LEU A 1 393 ? 7.023 -32.938 -17.266 1 89.62 393 LEU A C 1
ATOM 3068 O O . LEU A 1 393 ? 7.41 -33.969 -17.797 1 89.62 393 LEU A O 1
ATOM 3072 N N . GLN A 1 394 ? 7.859 -31.875 -17 1 92.12 394 GLN A N 1
ATOM 3073 C CA . GLN A 1 394 ? 9.305 -31.984 -17.156 1 92.12 394 GLN A CA 1
ATOM 3074 C C . GLN A 1 394 ? 10 -32.188 -15.82 1 92.12 394 GLN A C 1
ATOM 3076 O O . GLN A 1 394 ? 9.609 -31.562 -14.82 1 92.12 394 GLN A O 1
ATOM 3081 N N . ARG A 1 395 ? 11.016 -33.062 -15.898 1 92.94 395 ARG A N 1
ATOM 3082 C CA . ARG A 1 395 ? 11.773 -33.312 -14.672 1 92.94 395 ARG A CA 1
ATOM 3083 C C . ARG A 1 395 ? 13.227 -32.875 -14.844 1 92.94 395 ARG A C 1
ATOM 3085 O O . ARG A 1 395 ? 13.953 -33.406 -15.672 1 92.94 395 ARG A O 1
ATOM 3092 N N . HIS A 1 396 ? 13.641 -31.906 -14.133 1 92.06 396 HIS A N 1
ATOM 3093 C CA . HIS A 1 396 ? 15.023 -31.438 -14.039 1 92.06 396 HIS A CA 1
ATOM 3094 C C . HIS A 1 396 ? 15.227 -30.547 -12.828 1 92.06 396 HIS A C 1
ATOM 3096 O O . HIS A 1 396 ? 14.266 -30.016 -12.273 1 92.06 396 HIS A O 1
ATOM 3102 N N . LYS A 1 397 ? 16.453 -30.469 -12.484 1 94.5 397 LYS A N 1
ATOM 3103 C CA . LYS A 1 397 ? 16.812 -29.594 -11.359 1 94.5 397 LYS A CA 1
ATOM 3104 C C . LYS A 1 397 ? 16.625 -28.125 -11.719 1 94.5 397 LYS A C 1
ATOM 3106 O O . LYS A 1 397 ? 16.984 -27.703 -12.82 1 94.5 397 LYS A O 1
ATOM 3111 N N . ASN A 1 398 ? 16.016 -27.375 -10.82 1 97.31 398 ASN A N 1
ATOM 3112 C CA . ASN A 1 398 ? 15.773 -25.953 -10.992 1 97.31 398 ASN A CA 1
ATOM 3113 C C . ASN A 1 398 ? 16.516 -25.141 -9.938 1 97.31 398 ASN A C 1
ATOM 3115 O O . ASN A 1 398 ? 16.047 -25 -8.805 1 97.31 398 ASN A O 1
ATOM 3119 N N . ASN A 1 399 ? 17.578 -24.469 -10.344 1 97.81 399 ASN A N 1
ATOM 3120 C CA . ASN A 1 399 ? 18.391 -23.688 -9.414 1 97.81 399 ASN A CA 1
ATOM 3121 C C . ASN A 1 399 ? 17.953 -22.219 -9.398 1 97.81 399 ASN A C 1
ATOM 3123 O O . ASN A 1 399 ? 17.984 -21.578 -8.352 1 97.81 399 ASN A O 1
ATOM 3127 N N . TYR A 1 400 ? 17.703 -21.688 -10.578 1 98.5 400 TYR A N 1
ATOM 3128 C CA . TYR A 1 400 ? 17.25 -20.297 -10.734 1 98.5 400 TYR A CA 1
ATOM 3129 C C . TYR A 1 400 ? 15.922 -20.25 -11.477 1 98.5 400 TYR A C 1
ATOM 3131 O O . TYR A 1 400 ? 15.766 -20.859 -12.539 1 98.5 400 TYR A O 1
ATOM 3139 N N . VAL A 1 401 ? 14.992 -19.547 -10.93 1 98.69 401 VAL A N 1
ATOM 3140 C CA . VAL A 1 401 ? 13.68 -19.438 -11.57 1 98.69 401 VAL A CA 1
ATOM 3141 C C . VAL A 1 401 ? 13.258 -17.969 -11.625 1 98.69 401 VAL A C 1
ATOM 3143 O O . VAL A 1 401 ? 13.602 -17.188 -10.734 1 98.69 401 VAL A O 1
ATOM 3146 N N . LEU A 1 402 ? 12.633 -17.562 -12.703 1 98.81 402 LEU A N 1
ATOM 3147 C CA . LEU A 1 402 ? 12.047 -16.25 -12.875 1 98.81 402 LEU A CA 1
ATOM 3148 C C . LEU A 1 402 ? 10.523 -16.312 -12.789 1 98.81 402 LEU A C 1
ATOM 3150 O O . LEU A 1 402 ? 9.898 -17.156 -13.438 1 98.81 402 LEU A O 1
ATOM 3154 N N . ILE A 1 403 ? 9.938 -15.539 -11.93 1 98.81 403 ILE A N 1
ATOM 3155 C CA . ILE A 1 403 ? 8.492 -15.453 -11.773 1 98.81 403 ILE A CA 1
ATOM 3156 C C . ILE A 1 403 ? 8 -14.086 -12.242 1 98.81 403 ILE A C 1
ATOM 3158 O O . ILE A 1 403 ? 8.531 -13.055 -11.828 1 98.81 403 ILE A O 1
ATOM 3162 N N . ASN A 1 404 ? 7.016 -14.102 -13.109 1 98.25 404 ASN A N 1
ATOM 3163 C CA . ASN A 1 404 ? 6.434 -12.867 -13.617 1 98.25 404 ASN A CA 1
ATOM 3164 C C . ASN A 1 404 ? 5.016 -12.656 -13.094 1 98.25 404 ASN A C 1
ATOM 3166 O O . ASN A 1 404 ? 4.262 -13.625 -12.938 1 98.25 404 ASN A O 1
ATOM 3170 N N . SER A 1 405 ? 4.688 -11.469 -12.805 1 97.06 405 SER A N 1
ATOM 3171 C CA . SER A 1 405 ? 3.334 -10.977 -12.57 1 97.06 405 SER A CA 1
ATOM 3172 C C . SER A 1 405 ? 3.088 -9.664 -13.312 1 97.06 405 SER A C 1
ATOM 3174 O O . SER A 1 405 ? 3.715 -8.648 -13.008 1 97.06 405 SER A O 1
ATOM 3176 N N . PHE A 1 406 ? 2.186 -9.75 -14.289 1 93.94 406 PHE A N 1
ATOM 3177 C CA . PHE A 1 406 ? 1.91 -8.609 -15.141 1 93.94 406 PHE A CA 1
ATOM 3178 C C . PHE A 1 406 ? 0.418 -8.297 -15.164 1 93.94 406 PHE A C 1
ATOM 3180 O O . PHE A 1 406 ? -0.408 -9.172 -14.914 1 93.94 406 PHE A O 1
ATOM 3187 N N . SER A 1 407 ? 0.129 -7.043 -15.359 1 86.5 407 SER A N 1
ATOM 3188 C CA . SER A 1 407 ? -1.264 -6.617 -15.461 1 86.5 407 SER A CA 1
ATOM 3189 C C . SER A 1 407 ? -1.509 -5.812 -16.734 1 86.5 407 SER A C 1
ATOM 3191 O O . SER A 1 407 ? -0.612 -5.117 -17.203 1 86.5 407 SER A O 1
ATOM 3193 N N . TYR A 1 408 ? -2.744 -5.934 -17.156 1 75.62 408 TYR A N 1
ATOM 3194 C CA . TYR A 1 408 ? -3.168 -5.18 -18.328 1 75.62 408 TYR A CA 1
ATOM 3195 C C . TYR A 1 408 ? -3.18 -3.682 -18.047 1 75.62 408 TYR A C 1
ATOM 3197 O O . TYR A 1 408 ? -3.084 -2.865 -18.953 1 75.62 408 TYR A O 1
ATOM 3205 N N . MET A 1 409 ? -3.209 -3.334 -16.781 1 73.38 409 MET A N 1
ATOM 3206 C CA . MET A 1 409 ? -3.266 -1.922 -16.406 1 73.38 409 MET A CA 1
ATOM 3207 C C . MET A 1 409 ? -1.871 -1.306 -16.391 1 73.38 409 MET A C 1
ATOM 3209 O O . MET A 1 409 ? -1.724 -0.097 -16.203 1 73.38 409 MET A O 1
ATOM 3213 N N . GLY A 1 410 ? -0.875 -2.146 -16.625 1 80.06 410 GLY A N 1
ATOM 3214 C CA . GLY A 1 410 ? 0.446 -1.58 -16.859 1 80.06 410 GLY A CA 1
ATOM 3215 C C . GLY A 1 410 ? 1.46 -1.998 -15.805 1 80.06 410 GLY A C 1
ATOM 3216 O O . GLY A 1 410 ? 2.666 -1.846 -16 1 80.06 410 GLY A O 1
ATOM 3217 N N . ASP A 1 411 ? 1.037 -2.58 -14.734 1 88.69 411 ASP A N 1
ATOM 3218 C CA . ASP A 1 411 ? 1.962 -2.98 -13.68 1 88.69 411 ASP A CA 1
ATOM 3219 C C . ASP A 1 411 ? 2.715 -4.254 -14.062 1 88.69 411 ASP A C 1
ATOM 3221 O O . ASP A 1 411 ? 2.145 -5.156 -14.672 1 88.69 411 ASP A O 1
ATOM 3225 N N . ALA A 1 412 ? 3.977 -4.277 -13.734 1 94.56 412 ALA A N 1
ATOM 3226 C CA . ALA A 1 412 ? 4.805 -5.453 -13.984 1 94.56 412 ALA A CA 1
ATOM 3227 C C . ALA A 1 412 ? 5.766 -5.703 -12.828 1 94.56 412 ALA A C 1
ATOM 3229 O O . ALA A 1 412 ? 6.328 -4.762 -12.266 1 94.56 412 ALA A O 1
ATOM 3230 N N . CYS A 1 413 ? 5.883 -6.93 -12.453 1 97.25 413 CYS A N 1
ATOM 3231 C CA . CYS A 1 413 ? 6.848 -7.352 -11.445 1 97.25 413 CYS A CA 1
ATOM 3232 C C . CYS A 1 413 ? 7.504 -8.672 -11.844 1 97.25 413 CYS A C 1
ATOM 3234 O O . CYS A 1 413 ? 6.836 -9.578 -12.328 1 97.25 413 CYS A O 1
ATOM 3236 N N . SER A 1 414 ? 8.797 -8.727 -11.781 1 98.31 414 SER A N 1
ATOM 3237 C CA . SER A 1 414 ? 9.555 -9.961 -11.977 1 98.31 414 SER A CA 1
ATOM 3238 C C . SER A 1 414 ? 10.414 -10.273 -10.758 1 98.31 414 SER A C 1
ATOM 3240 O O . SER A 1 414 ? 11.047 -9.375 -10.188 1 98.31 414 SER A O 1
ATOM 3242 N N . VAL A 1 415 ? 10.398 -11.523 -10.336 1 98.69 415 VAL A N 1
ATOM 3243 C CA . VAL A 1 415 ? 11.156 -11.992 -9.18 1 98.69 415 VAL A CA 1
ATOM 3244 C C . VAL A 1 415 ? 12.109 -13.109 -9.594 1 98.69 415 VAL A C 1
ATOM 3246 O O . VAL A 1 415 ? 11.734 -13.984 -10.375 1 98.69 415 VAL A O 1
ATOM 3249 N N . VAL A 1 416 ? 13.344 -13.062 -9.125 1 98.81 416 VAL A N 1
ATOM 3250 C CA . VAL A 1 416 ? 14.305 -14.125 -9.359 1 98.81 416 VAL A CA 1
ATOM 3251 C C . VAL A 1 416 ? 14.609 -14.852 -8.047 1 98.81 416 VAL A C 1
ATOM 3253 O O . VAL A 1 416 ? 15 -14.219 -7.059 1 98.81 416 VAL A O 1
ATOM 3256 N N . LEU A 1 417 ? 14.391 -16.172 -8.078 1 98.75 417 LEU A N 1
ATOM 3257 C CA . LEU A 1 417 ? 14.688 -17 -6.918 1 98.75 417 LEU A CA 1
ATOM 3258 C C . LEU A 1 417 ? 15.859 -17.938 -7.199 1 98.75 417 LEU A C 1
ATOM 3260 O O . LEU A 1 417 ? 16.031 -18.406 -8.328 1 98.75 417 LEU A O 1
ATOM 3264 N N . LYS A 1 418 ? 16.625 -18.188 -6.203 1 98.44 418 LYS A N 1
ATOM 3265 C CA . LYS A 1 418 ? 17.672 -19.219 -6.199 1 98.44 418 LYS A CA 1
ATOM 3266 C C . LYS A 1 418 ? 17.344 -20.328 -5.203 1 98.44 418 LYS A C 1
ATOM 3268 O O . LYS A 1 418 ? 16.891 -20.062 -4.086 1 98.44 418 LYS A O 1
ATOM 3273 N N . ARG A 1 419 ? 17.562 -21.5 -5.629 1 95.75 419 ARG A N 1
ATOM 3274 C CA . ARG A 1 419 ? 17.281 -22.656 -4.777 1 95.75 419 ARG A CA 1
ATOM 3275 C C . ARG A 1 419 ? 18.031 -22.562 -3.457 1 95.75 419 ARG A C 1
ATOM 3277 O O . ARG A 1 419 ? 19.203 -22.188 -3.432 1 95.75 419 ARG A O 1
ATOM 3284 N N . GLY A 1 420 ? 17.219 -22.688 -2.432 1 85.38 420 GLY A N 1
ATOM 3285 C CA . GLY A 1 420 ? 17.797 -22.656 -1.097 1 85.38 420 GLY A CA 1
ATOM 3286 C C . GLY A 1 420 ? 18.625 -23.875 -0.773 1 85.38 420 GLY A C 1
ATOM 3287 O O . GLY A 1 420 ? 18.688 -24.812 -1.562 1 85.38 420 GLY A O 1
ATOM 3288 N N . GLY A 1 421 ? 19.578 -23.75 0.152 1 66.69 421 GLY A N 1
ATOM 3289 C CA . GLY A 1 421 ? 20.297 -24.906 0.657 1 66.69 421 GLY A CA 1
ATOM 3290 C C . GLY A 1 421 ? 19.5 -25.734 1.642 1 66.69 421 GLY A C 1
ATOM 3291 O O . GLY A 1 421 ? 18.922 -25.188 2.588 1 66.69 421 GLY A O 1
ATOM 3292 N N . VAL A 1 422 ? 18.812 -26.766 1.167 1 49.25 422 VAL A N 1
ATOM 3293 C CA . VAL A 1 422 ? 18.016 -27.672 1.987 1 49.25 422 VAL A CA 1
ATOM 3294 C C . VAL A 1 422 ? 18.719 -27.922 3.32 1 49.25 422 VAL A C 1
ATOM 3296 O O . VAL A 1 422 ? 19.953 -27.984 3.375 1 49.25 422 VAL A O 1
ATOM 3299 N N . LYS A 1 423 ? 18.094 -27.562 4.566 1 43.12 423 LYS A N 1
ATOM 3300 C CA . LYS A 1 423 ? 18.609 -28.391 5.645 1 43.12 423 LYS A CA 1
ATOM 3301 C C . LYS A 1 423 ? 18.594 -29.859 5.258 1 43.12 423 LYS A C 1
ATOM 3303 O O . LYS A 1 423 ? 17.625 -30.344 4.648 1 43.12 423 LYS A O 1
ATOM 3308 N N . MET B 1 1 ? 24.172 4.133 3.475 1 78.81 1 MET B N 1
ATOM 3309 C CA . MET B 1 1 ? 22.844 4.547 3.031 1 78.81 1 MET B CA 1
ATOM 3310 C C . MET B 1 1 ? 22.859 5.984 2.523 1 78.81 1 MET B C 1
ATOM 3312 O O . MET B 1 1 ? 23.672 6.789 2.959 1 78.81 1 MET B O 1
ATOM 3316 N N . LYS B 1 2 ? 22.062 6.32 1.607 1 88.69 2 LYS B N 1
ATOM 3317 C CA . LYS B 1 2 ? 22.031 7.637 0.979 1 88.69 2 LYS B CA 1
ATOM 3318 C C . LYS B 1 2 ? 21.281 8.641 1.836 1 88.69 2 LYS B C 1
ATOM 3320 O O . LYS B 1 2 ? 20.344 8.273 2.557 1 88.69 2 LYS B O 1
ATOM 3325 N N . LYS B 1 3 ? 21.734 9.859 1.764 1 95.5 3 LYS B N 1
ATOM 3326 C CA . LYS B 1 3 ? 20.953 10.938 2.361 1 95.5 3 LYS B CA 1
ATOM 3327 C C . LYS B 1 3 ? 19.75 11.297 1.479 1 95.5 3 LYS B C 1
ATOM 3329 O O . LYS B 1 3 ? 19.891 11.445 0.263 1 95.5 3 LYS B O 1
ATOM 3334 N N . VAL B 1 4 ? 18.578 11.383 2.088 1 97.88 4 VAL B N 1
ATOM 3335 C CA . VAL B 1 4 ? 17.359 11.656 1.354 1 97.88 4 VAL B CA 1
ATOM 3336 C C . VAL B 1 4 ? 16.875 13.07 1.654 1 97.88 4 VAL B C 1
ATOM 3338 O O . VAL B 1 4 ? 16.766 13.461 2.818 1 97.88 4 VAL B O 1
ATOM 3341 N N . VAL B 1 5 ? 16.562 13.828 0.59 1 98.38 5 VAL B N 1
ATOM 3342 C CA . VAL B 1 5 ? 16.141 15.219 0.771 1 98.38 5 VAL B CA 1
ATOM 3343 C C . VAL B 1 5 ? 14.812 15.445 0.066 1 98.38 5 VAL B C 1
ATOM 3345 O O . VAL B 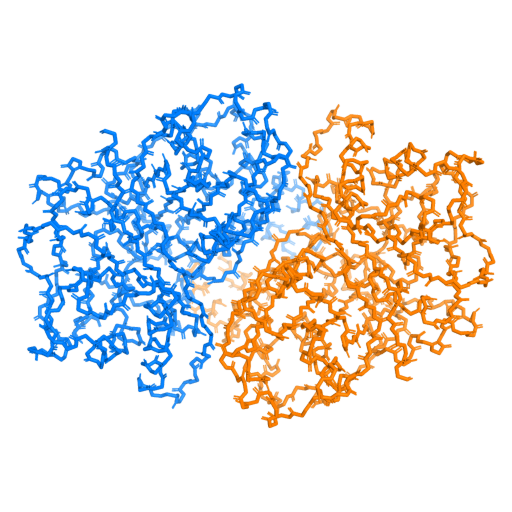1 5 ? 14.477 14.75 -0.894 1 98.38 5 VAL B O 1
ATOM 3348 N N . ILE B 1 6 ? 14.062 16.359 0.611 1 98.62 6 ILE B N 1
ATOM 3349 C CA . ILE B 1 6 ? 12.828 16.828 0.001 1 98.62 6 ILE B CA 1
ATOM 3350 C C . ILE B 1 6 ? 13.109 18.016 -0.916 1 98.62 6 ILE B C 1
ATOM 3352 O O . ILE B 1 6 ? 13.57 19.062 -0.457 1 98.62 6 ILE B O 1
ATOM 3356 N N . THR B 1 7 ? 12.797 17.875 -2.186 1 98.19 7 THR B N 1
ATOM 3357 C CA . THR B 1 7 ? 13.148 18.922 -3.141 1 98.19 7 THR B CA 1
ATOM 3358 C C . THR B 1 7 ? 11.898 19.562 -3.723 1 98.19 7 THR B C 1
ATOM 3360 O O . THR B 1 7 ? 11.977 20.578 -4.426 1 98.19 7 THR B O 1
ATOM 3363 N N . GLY B 1 8 ? 10.773 19.016 -3.451 1 98.25 8 GLY B N 1
ATOM 3364 C CA . GLY B 1 8 ? 9.484 19.578 -3.832 1 98.25 8 GLY B CA 1
ATOM 3365 C C . GLY B 1 8 ? 8.391 19.281 -2.83 1 98.25 8 GLY B C 1
ATOM 3366 O O . GLY B 1 8 ? 8.383 18.219 -2.203 1 98.25 8 GLY B O 1
ATOM 3367 N N . MET B 1 9 ? 7.422 20.234 -2.783 1 98.31 9 MET B N 1
ATOM 3368 C CA . MET B 1 9 ? 6.281 20.062 -1.888 1 98.31 9 MET B CA 1
ATOM 3369 C C . MET B 1 9 ? 5.051 20.781 -2.42 1 98.31 9 MET B C 1
ATOM 3371 O O . MET B 1 9 ? 5.164 21.875 -2.996 1 98.31 9 MET B O 1
ATOM 3375 N N . SER B 1 10 ? 3.949 20.188 -2.27 1 98.62 10 SER B N 1
ATOM 3376 C CA . SER B 1 10 ? 2.664 20.828 -2.529 1 98.62 10 SER B CA 1
ATOM 3377 C C . SER B 1 10 ? 1.715 20.672 -1.347 1 98.62 10 SER B C 1
ATOM 3379 O O . SER B 1 10 ? 1.91 19.781 -0.507 1 98.62 10 SER B O 1
ATOM 3381 N N . LEU B 1 11 ? 0.755 21.516 -1.282 1 98.25 11 LEU B N 1
ATOM 3382 C CA . LEU B 1 11 ? -0.243 21.453 -0.219 1 98.25 11 LEU B CA 1
ATOM 3383 C C . LEU B 1 11 ? -1.57 22.031 -0.688 1 98.25 11 LEU B C 1
ATOM 3385 O O . LEU B 1 11 ? -1.613 23.156 -1.202 1 98.25 11 LEU B O 1
ATOM 3389 N N . MET B 1 12 ? -2.561 21.219 -0.591 1 96.31 12 MET B N 1
ATOM 3390 C CA . MET B 1 12 ? -3.947 21.641 -0.781 1 96.31 12 MET B CA 1
ATOM 3391 C C . MET B 1 12 ? -4.789 21.312 0.449 1 96.31 12 MET B C 1
ATOM 3393 O O . MET B 1 12 ? -4.809 20.172 0.907 1 96.31 12 MET B O 1
ATOM 3397 N N . SER B 1 13 ? -5.418 22.234 0.985 1 93 13 SER B N 1
ATOM 3398 C CA . SER B 1 13 ? -6.32 22.078 2.123 1 93 13 SER B CA 1
ATOM 3399 C C . SER B 1 13 ? -7.434 23.109 2.1 1 93 13 SER B C 1
ATOM 3401 O O . SER B 1 13 ? -7.578 23.859 1.124 1 93 13 SER B O 1
ATOM 3403 N N . ILE B 1 14 ? -8.195 23.172 3.15 1 87.12 14 ILE B N 1
ATOM 3404 C CA . ILE B 1 14 ? -9.352 24.047 3.199 1 87.12 14 ILE B CA 1
ATOM 3405 C C . ILE B 1 14 ? -8.891 25.5 3.256 1 87.12 14 ILE B C 1
ATOM 3407 O O . ILE B 1 14 ? -9.656 26.422 2.938 1 87.12 14 ILE B O 1
ATOM 3411 N N . LEU B 1 15 ? -7.664 25.734 3.582 1 88.38 15 LEU B N 1
ATOM 3412 C CA . LEU B 1 15 ? -7.152 27.094 3.686 1 88.38 15 LEU B CA 1
ATOM 3413 C C . LEU B 1 15 ? -6.789 27.641 2.309 1 88.38 15 LEU B C 1
ATOM 3415 O O . LEU B 1 15 ? -6.914 28.844 2.064 1 88.38 15 LEU B O 1
ATOM 3419 N N . ALA B 1 16 ? -6.238 26.812 1.522 1 91.94 16 ALA B N 1
ATOM 3420 C CA . ALA B 1 16 ? -5.789 27.219 0.191 1 91.94 16 ALA B CA 1
ATOM 3421 C C . ALA B 1 16 ? -5.633 26 -0.722 1 91.94 16 ALA B C 1
ATOM 3423 O O . ALA B 1 16 ? -5.578 24.859 -0.249 1 91.94 16 ALA B O 1
ATOM 3424 N N . ASN B 1 17 ? -5.539 26.266 -2.002 1 94.88 17 ASN B N 1
ATOM 3425 C CA . ASN B 1 17 ? -5.441 25.172 -2.949 1 94.88 17 ASN B CA 1
ATOM 3426 C C . ASN B 1 17 ? -4.023 25.016 -3.494 1 94.88 17 ASN B C 1
ATOM 3428 O O . ASN B 1 17 ? -3.793 24.25 -4.434 1 94.88 17 ASN B O 1
ATOM 3432 N N . ASP B 1 18 ? -3.104 25.766 -2.918 1 96.94 18 ASP B N 1
ATOM 3433 C CA . ASP B 1 18 ? -1.704 25.609 -3.307 1 96.94 18 ASP B CA 1
ATOM 3434 C C . ASP B 1 18 ? -0.772 26.047 -2.174 1 96.94 18 ASP B C 1
ATOM 3436 O O . ASP B 1 18 ? -1.224 26.578 -1.156 1 96.94 18 ASP B O 1
ATOM 3440 N N . LYS B 1 19 ? 0.505 25.766 -2.328 1 96.62 19 LYS B N 1
ATOM 3441 C CA . LYS B 1 19 ? 1.533 26.016 -1.322 1 96.62 19 LYS B CA 1
ATOM 3442 C C . LYS B 1 19 ? 1.66 27.5 -1.031 1 96.62 19 LYS B C 1
ATOM 3444 O O . LYS B 1 19 ? 1.71 27.922 0.131 1 96.62 19 LYS B O 1
ATOM 3449 N N . LYS B 1 20 ? 1.713 28.312 -2.041 1 95.38 20 LYS B N 1
ATOM 3450 C CA . LYS B 1 20 ? 1.891 29.75 -1.883 1 95.38 20 LYS B CA 1
ATOM 3451 C C . LYS B 1 20 ? 0.749 30.359 -1.073 1 95.38 20 LYS B C 1
ATOM 3453 O O . LYS B 1 20 ? 0.98 31.172 -0.177 1 95.38 20 LYS B O 1
ATOM 3458 N N . GLY B 1 21 ? -0.439 30 -1.442 1 93.06 21 GLY B N 1
ATOM 3459 C CA . GLY B 1 21 ? -1.579 30.469 -0.672 1 93.06 21 GLY B CA 1
ATOM 3460 C C . GLY B 1 21 ? -1.479 30.141 0.805 1 93.06 21 GLY B C 1
ATOM 3461 O O . GLY B 1 21 ? -1.81 30.969 1.655 1 93.06 21 GLY B O 1
ATOM 3462 N N . HIS B 1 22 ? -1.08 28.969 1.132 1 93.69 22 HIS B N 1
ATOM 3463 C CA . HIS B 1 22 ? -0.9 28.562 2.523 1 93.69 22 HIS B CA 1
ATOM 3464 C C . HIS B 1 22 ? 0.184 29.406 3.199 1 93.69 22 HIS B C 1
ATOM 3466 O O . HIS B 1 22 ? 0.001 29.875 4.324 1 93.69 22 HIS B O 1
ATOM 3472 N N . GLN B 1 23 ? 1.311 29.594 2.521 1 91.81 23 GLN B N 1
ATOM 3473 C CA . GLN B 1 23 ? 2.426 30.359 3.061 1 91.81 23 GLN B CA 1
ATOM 3474 C C . GLN B 1 23 ? 1.998 31.781 3.389 1 91.81 23 GLN B C 1
ATOM 3476 O O . GLN B 1 23 ? 2.389 32.344 4.422 1 91.81 23 GLN B O 1
ATOM 3481 N N . ASP B 1 24 ? 1.185 32.344 2.539 1 89.94 24 ASP B N 1
ATOM 3482 C CA . ASP B 1 24 ? 0.716 33.719 2.729 1 89.94 24 ASP B CA 1
ATOM 3483 C C . ASP B 1 24 ? -0.209 33.812 3.939 1 89.94 24 ASP B C 1
ATOM 3485 O O . ASP B 1 24 ? -0.117 34.75 4.723 1 89.94 24 ASP B O 1
ATOM 3489 N N . ILE B 1 25 ? -0.993 32.812 4.074 1 84.69 25 ILE B N 1
ATOM 3490 C CA . ILE B 1 25 ? -1.956 32.844 5.168 1 84.69 25 ILE B CA 1
ATOM 3491 C C . ILE B 1 25 ? -1.229 32.625 6.496 1 84.69 25 ILE B C 1
ATOM 3493 O O . ILE B 1 25 ? -1.539 33.312 7.488 1 84.69 25 ILE B O 1
ATOM 3497 N N . ILE B 1 26 ? -0.295 31.766 6.555 1 83.12 26 ILE B N 1
ATOM 3498 C CA . ILE B 1 26 ? 0.447 31.438 7.77 1 83.12 26 ILE B CA 1
ATOM 3499 C C . ILE B 1 26 ? 1.29 32.625 8.195 1 83.12 26 ILE B C 1
ATOM 3501 O O . ILE B 1 26 ? 1.445 32.906 9.391 1 83.12 26 ILE B O 1
ATOM 3505 N N . LYS B 1 27 ? 1.766 33.406 7.27 1 80.44 27 LYS B N 1
ATOM 3506 C CA . LYS B 1 27 ? 2.592 34.562 7.562 1 80.44 27 LYS B CA 1
ATOM 3507 C C . LYS B 1 27 ? 1.769 35.656 8.227 1 80.44 27 LYS B C 1
ATOM 3509 O O . LYS B 1 27 ? 2.268 36.375 9.086 1 80.44 27 LYS B O 1
ATOM 3514 N N . LEU B 1 28 ? 0.569 35.875 7.734 1 68.31 28 LEU B N 1
ATOM 3515 C CA . LEU B 1 28 ? -0.283 36.938 8.203 1 68.31 28 LEU B CA 1
ATOM 3516 C C . LEU B 1 28 ? -0.921 36.594 9.547 1 68.31 28 LEU B C 1
ATOM 3518 O O . LEU B 1 28 ? -1.52 37.438 10.203 1 68.31 28 LEU B O 1
ATOM 3522 N N . ASP B 1 29 ? -0.516 35.594 10.039 1 62.69 29 ASP B N 1
ATOM 3523 C CA . ASP B 1 29 ? -1.173 35.125 11.25 1 62.69 29 ASP B CA 1
ATOM 3524 C C . ASP B 1 29 ? -2.684 35.344 11.18 1 62.69 29 ASP B C 1
ATOM 3526 O O . ASP B 1 29 ? -3.314 35.688 12.172 1 62.69 29 ASP B O 1
ATOM 3530 N N . GLN B 1 30 ? -3.201 35.688 9.93 1 55.5 30 GLN B N 1
ATOM 3531 C CA . GLN B 1 30 ? -4.625 35.938 9.695 1 55.5 30 GLN B CA 1
ATOM 3532 C C . GLN B 1 30 ? -5.379 34.594 9.586 1 55.5 30 GLN B C 1
ATOM 3534 O O . GLN B 1 30 ? -5.117 33.812 8.68 1 55.5 30 GLN B O 1
ATOM 3539 N N . MET B 1 31 ? -5.609 33.969 10.586 1 56.06 31 MET B N 1
ATOM 3540 C CA . MET B 1 31 ? -6.348 32.719 10.461 1 56.06 31 MET B CA 1
ATOM 3541 C C . MET B 1 31 ? -7.766 32.969 9.961 1 56.06 31 MET B C 1
ATOM 3543 O O . MET B 1 31 ? -8.484 33.781 10.516 1 56.06 31 MET B O 1
ATOM 3547 N N . PRO B 1 32 ? -8 32.656 8.648 1 51.78 32 PRO B N 1
ATOM 3548 C CA . PRO B 1 32 ? -9.367 32.844 8.164 1 51.78 32 PRO B CA 1
ATOM 3549 C C . PRO B 1 32 ? -10.414 32.281 9.117 1 51.78 32 PRO B C 1
ATOM 3551 O O . PRO B 1 32 ? -10.188 31.234 9.734 1 51.78 32 PRO B O 1
ATOM 3554 N N . GLU B 1 33 ? -11.133 33.156 9.75 1 48.12 33 GLU B N 1
ATOM 3555 C CA . GLU B 1 33 ? -12.336 32.656 10.406 1 48.12 33 GLU B CA 1
ATOM 3556 C C . GLU B 1 33 ? -13.086 31.656 9.531 1 48.12 33 GLU B C 1
ATOM 3558 O O . GLU B 1 33 ? -14.227 31.906 9.133 1 48.12 33 GLU B O 1
ATOM 3563 N N . ASN B 1 34 ? -12.539 31.203 8.609 1 45.09 34 ASN B N 1
ATOM 3564 C CA . ASN B 1 34 ? -13.242 30.562 7.5 1 45.09 34 ASN B CA 1
ATOM 3565 C C . ASN B 1 34 ? -14.172 29.453 7.988 1 45.09 34 ASN B C 1
ATOM 3567 O O . ASN B 1 34 ? -13.727 28.516 8.656 1 45.09 34 ASN B O 1
ATOM 3571 N N . LYS B 1 35 ? -15.398 29.938 8.367 1 46 35 LYS B N 1
ATOM 3572 C CA . LYS B 1 35 ? -16.5 28.984 8.195 1 46 35 LYS B CA 1
ATOM 3573 C C . LYS B 1 35 ? -16.359 28.219 6.883 1 46 35 LYS B C 1
ATOM 3575 O O . LYS B 1 35 ? -16.375 28.812 5.805 1 46 35 LYS B O 1
ATOM 3580 N N . PHE B 1 36 ? -15.484 27.391 6.848 1 47.62 36 PHE B N 1
ATOM 3581 C CA . PHE B 1 36 ? -15.195 26.641 5.641 1 47.62 36 PHE B CA 1
ATOM 3582 C C . PHE B 1 36 ? -16.484 26.172 4.973 1 47.62 36 PHE B C 1
ATOM 3584 O O . PHE B 1 36 ? -17.469 25.859 5.652 1 47.62 36 PHE B O 1
ATOM 3591 N N . PRO B 1 37 ? -16.641 26.703 3.713 1 44.41 37 PRO B N 1
ATOM 3592 C CA . PRO B 1 37 ? -17.828 26.234 3.004 1 44.41 37 PRO B CA 1
ATOM 3593 C C . PRO B 1 37 ? -18.125 24.75 3.236 1 44.41 37 PRO B C 1
ATOM 3595 O O . PRO B 1 37 ? -17.25 23.906 3.008 1 44.41 37 PRO B O 1
ATOM 3598 N N . ILE B 1 38 ? -18.812 24.609 4.25 1 45.38 38 ILE B N 1
ATOM 3599 C CA . ILE B 1 38 ? -19.422 23.297 4.43 1 45.38 38 ILE B CA 1
ATOM 3600 C C . ILE B 1 38 ? -20.172 22.906 3.16 1 45.38 38 ILE B C 1
ATOM 3602 O O . ILE B 1 38 ? -20.938 23.688 2.617 1 45.38 38 ILE B O 1
ATOM 3606 N N . SER B 1 39 ? -19.469 22.547 2.205 1 43.25 39 SER B N 1
ATOM 3607 C CA . SER B 1 39 ? -20.375 22.031 1.183 1 43.25 39 SER B CA 1
ATOM 3608 C C . SER B 1 39 ? -21.219 20.875 1.722 1 43.25 39 SER B C 1
ATOM 3610 O O . SER B 1 39 ? -20.719 20.031 2.469 1 43.25 39 SER B O 1
ATOM 3612 N N . TYR B 1 40 ? -22.344 21.438 2.154 1 38.53 40 TYR B N 1
ATOM 3613 C CA . TYR B 1 40 ? -23.344 20.484 2.592 1 38.53 40 TYR B CA 1
ATOM 3614 C C . TYR B 1 40 ? -23.375 19.266 1.676 1 38.53 40 TYR B C 1
ATOM 3616 O O . TYR B 1 40 ? -23.406 19.406 0.451 1 38.53 40 TYR B O 1
ATOM 3624 N N . TRP B 1 41 ? -22.547 18.375 2.07 1 40.75 41 TRP B N 1
ATOM 3625 C CA . TRP B 1 41 ? -23.141 17.203 1.425 1 40.75 41 TRP B CA 1
ATOM 3626 C C . TRP B 1 41 ? -24.656 17.312 1.398 1 40.75 41 TRP B C 1
ATOM 3628 O O . TRP B 1 41 ? -25.25 18.047 2.193 1 40.75 41 TRP B O 1
ATOM 3638 N N . ASP B 1 42 ? -25.141 16.562 0.578 1 42.28 42 ASP B N 1
ATOM 3639 C CA . ASP B 1 42 ? -26.594 16.516 0.452 1 42.28 42 ASP B CA 1
ATOM 3640 C C . ASP B 1 42 ? -27.25 16.469 1.824 1 42.28 42 ASP B C 1
ATOM 3642 O O . ASP B 1 42 ? -26.594 16.25 2.838 1 42.28 42 ASP B O 1
ATOM 3646 N N . ASN B 1 43 ? -28.484 16.75 1.794 1 39.25 43 ASN B N 1
ATOM 3647 C CA . ASN B 1 43 ? -29.562 16.719 2.783 1 39.25 43 ASN B CA 1
ATOM 3648 C C . ASN B 1 43 ? -29.281 15.688 3.875 1 39.25 43 ASN B C 1
ATOM 3650 O O . ASN B 1 43 ? -30.062 15.555 4.82 1 39.25 43 ASN B O 1
ATOM 3654 N N . TYR B 1 44 ? -28.125 14.984 3.684 1 40.69 44 TYR B N 1
ATOM 3655 C CA . TYR B 1 44 ? -28.125 13.781 4.504 1 40.69 44 TYR B CA 1
ATOM 3656 C C . TYR B 1 44 ? -27.375 14.008 5.812 1 40.69 44 TYR B C 1
ATOM 3658 O O . TYR B 1 44 ? -27.609 13.312 6.801 1 40.69 44 TYR B O 1
ATOM 3666 N N . PHE B 1 45 ? -26.359 14.859 5.715 1 46.44 45 PHE B N 1
ATOM 3667 C CA . PHE B 1 45 ? -25.547 14.969 6.926 1 46.44 45 PHE B CA 1
ATOM 3668 C C . PHE B 1 45 ? -25.453 16.422 7.387 1 46.44 45 PHE B C 1
ATOM 3670 O O . PHE B 1 45 ? -25.141 17.312 6.594 1 46.44 45 PHE B O 1
ATOM 3677 N N . ASP B 1 46 ? -26.172 16.625 8.453 1 51.72 46 ASP B N 1
ATOM 3678 C CA . ASP B 1 46 ? -26.125 17.922 9.094 1 51.72 46 ASP B CA 1
ATOM 3679 C C . ASP B 1 46 ? -24.719 18.266 9.562 1 51.72 46 ASP B C 1
ATOM 3681 O O . ASP B 1 46 ? -24.516 19.203 10.336 1 51.72 46 ASP B O 1
ATOM 3685 N N . GLY B 1 47 ? -23.672 17.516 8.984 1 56.88 47 GLY B N 1
ATOM 3686 C CA . GLY B 1 47 ? -22.344 17.875 9.484 1 56.88 47 GLY B CA 1
ATOM 3687 C C . GLY B 1 47 ? -21.531 18.672 8.484 1 56.88 47 GLY B C 1
ATOM 3688 O O . GLY B 1 47 ? -21.828 18.672 7.285 1 56.88 47 GLY B O 1
ATOM 3689 N N . GLU B 1 48 ? -20.703 19.609 9.125 1 60.94 48 GLU B N 1
ATOM 3690 C CA . GLU B 1 48 ? -19.859 20.484 8.312 1 60.94 48 GLU B CA 1
ATOM 3691 C C . GLU B 1 48 ? -18.625 19.75 7.816 1 60.94 48 GLU B C 1
ATOM 3693 O O . GLU B 1 48 ? -18 18.984 8.562 1 60.94 48 GLU B O 1
ATOM 3698 N N . VAL B 1 49 ? -18.438 19.609 6.492 1 71.38 49 VAL B N 1
ATOM 3699 C CA . VAL B 1 49 ? -17.219 19.078 5.906 1 71.38 49 VAL B CA 1
ATOM 3700 C C . VAL B 1 49 ? -16.453 20.203 5.203 1 71.38 49 VAL B C 1
ATOM 3702 O O . VAL B 1 49 ? -17.062 21.062 4.547 1 71.38 49 VAL B O 1
ATOM 3705 N N . GLY B 1 50 ? -15.109 20.234 5.457 1 78.5 50 GLY B N 1
ATOM 3706 C CA . GLY B 1 50 ? -14.281 21.25 4.82 1 78.5 50 GLY B CA 1
ATOM 3707 C C . GLY B 1 50 ? -13.891 20.891 3.4 1 78.5 50 GLY B C 1
ATOM 3708 O O . GLY B 1 50 ? -13.469 19.766 3.135 1 78.5 50 GLY B O 1
ATOM 3709 N N . SER B 1 51 ? -14.047 21.891 2.479 1 82.44 51 SER B N 1
ATOM 3710 C CA . SER B 1 51 ? -13.68 21.672 1.08 1 82.44 51 SER B CA 1
ATOM 3711 C C . SER B 1 51 ? -12.516 22.578 0.674 1 82.44 51 SER B C 1
ATOM 3713 O O . SER B 1 51 ? -12.43 23.719 1.102 1 82.44 51 SER B O 1
ATOM 3715 N N . ILE B 1 52 ? -11.688 22.047 -0.197 1 89.44 52 ILE B N 1
ATOM 3716 C CA . ILE B 1 52 ? -10.602 22.828 -0.766 1 89.44 52 ILE B CA 1
ATOM 3717 C C . ILE B 1 52 ? -11.172 23.922 -1.666 1 89.44 52 ILE B C 1
ATOM 3719 O O . ILE B 1 52 ? -12.109 23.672 -2.432 1 89.44 52 ILE B O 1
ATOM 3723 N N . PRO B 1 53 ? -10.656 25.203 -1.544 1 87.88 53 PRO B N 1
ATOM 3724 C CA . PRO B 1 53 ? -11.125 26.266 -2.43 1 87.88 53 PRO B CA 1
ATOM 3725 C C . PRO B 1 53 ? -11.078 25.875 -3.904 1 87.88 53 PRO B C 1
ATOM 3727 O O . PRO B 1 53 ? -10.266 25.031 -4.297 1 87.88 53 PRO B O 1
ATOM 3730 N N . PHE B 1 54 ? -11.859 26.531 -4.637 1 88.69 54 PHE B N 1
ATOM 3731 C CA . PHE B 1 54 ? -12.039 26.188 -6.043 1 88.69 54 PHE B CA 1
ATOM 3732 C C . PHE B 1 54 ? -10.734 26.344 -6.805 1 88.69 54 PHE B C 1
ATOM 3734 O O . PHE B 1 54 ? -9.945 27.25 -6.543 1 88.69 54 PHE B O 1
ATOM 3741 N N . PHE B 1 55 ? -10.523 25.391 -7.699 1 91.94 55 PHE B N 1
ATOM 3742 C CA . PHE B 1 55 ? -9.469 25.422 -8.703 1 91.94 55 PHE B CA 1
ATOM 3743 C C . PHE B 1 55 ? -9.93 24.75 -9.992 1 91.94 55 PHE B C 1
ATOM 3745 O O . PHE B 1 55 ? -10.883 23.984 -9.984 1 91.94 55 PHE B O 1
ATOM 3752 N N . GLU B 1 56 ? -9.281 25.109 -11.086 1 92.75 56 GLU B N 1
ATOM 3753 C CA . GLU B 1 56 ? -9.617 24.484 -12.367 1 92.75 56 GLU B CA 1
ATOM 3754 C C . GLU B 1 56 ? -8.734 23.266 -12.633 1 92.75 56 GLU B C 1
ATOM 3756 O O . GLU B 1 56 ? -7.555 23.406 -12.953 1 92.75 56 GLU B O 1
ATOM 3761 N N . PRO B 1 57 ? -9.328 22.078 -12.625 1 92.94 57 PRO B N 1
ATOM 3762 C CA . PRO B 1 57 ? -8.531 20.859 -12.789 1 92.94 57 PRO B CA 1
ATOM 3763 C C . PRO B 1 57 ? -7.766 20.828 -14.109 1 92.94 57 PRO B C 1
ATOM 3765 O O . PRO B 1 57 ? -6.656 20.297 -14.172 1 92.94 57 PRO B O 1
ATOM 3768 N N . LYS B 1 58 ? -8.297 21.422 -15.141 1 92.56 58 LYS B N 1
ATOM 3769 C CA . LYS B 1 58 ? -7.715 21.375 -16.469 1 92.56 58 LYS B CA 1
ATOM 3770 C C . LYS B 1 58 ? -6.348 22.047 -16.516 1 92.56 58 LYS B C 1
ATOM 3772 O O . LYS B 1 58 ? -5.547 21.812 -17.406 1 92.56 58 LYS B O 1
ATOM 3777 N N . GLU B 1 59 ? -6.078 22.875 -15.531 1 93.25 59 GLU B N 1
ATOM 3778 C CA . GLU B 1 59 ? -4.793 23.562 -15.453 1 93.25 59 GLU B CA 1
ATOM 3779 C C . GLU B 1 59 ? -3.682 22.625 -15.008 1 93.25 59 GLU B C 1
ATOM 3781 O O . GLU B 1 59 ? -2.502 22.891 -15.227 1 93.25 59 GLU B O 1
ATOM 3786 N N . PHE B 1 60 ? -4.109 21.5 -14.414 1 94 60 PHE B N 1
ATOM 3787 C CA . PHE B 1 60 ? -3.115 20.656 -13.773 1 94 60 PHE B CA 1
ATOM 3788 C C . PHE B 1 60 ? -3.121 19.25 -14.391 1 94 60 PHE B C 1
ATOM 3790 O O . PHE B 1 60 ? -2.182 18.484 -14.195 1 94 60 PHE B O 1
ATOM 3797 N N . ILE B 1 61 ? -4.117 18.953 -15.094 1 92 61 ILE B N 1
ATOM 3798 C CA . ILE B 1 61 ? -4.262 17.641 -15.711 1 92 61 ILE B CA 1
ATOM 3799 C C . ILE B 1 61 ? -3.932 17.734 -17.203 1 92 61 ILE B C 1
ATOM 3801 O O . ILE B 1 61 ? -4.609 18.438 -17.953 1 92 61 ILE B O 1
ATOM 3805 N N . LYS B 1 62 ? -2.92 17.109 -17.656 1 87.38 62 LYS B N 1
ATOM 3806 C CA . LYS B 1 62 ? -2.357 17.234 -19 1 87.38 62 LYS B CA 1
ATOM 3807 C C . LYS B 1 62 ? -3.344 16.734 -20.047 1 87.38 62 LYS B C 1
ATOM 3809 O O . LYS B 1 62 ? -3.412 17.297 -21.156 1 87.38 62 LYS B O 1
ATOM 3814 N N . ASN B 1 63 ? -4.117 15.672 -19.797 1 85.62 63 ASN B N 1
ATOM 3815 C CA . ASN B 1 63 ? -5.176 15.188 -20.672 1 85.62 63 ASN B CA 1
ATOM 3816 C C . ASN B 1 63 ? -6.559 15.438 -20.078 1 85.62 63 ASN B C 1
ATOM 3818 O O . ASN B 1 63 ? -7.113 14.578 -19.391 1 85.62 63 ASN B O 1
ATOM 3822 N N . PRO B 1 64 ? -7.145 16.516 -20.5 1 85.94 64 PRO B N 1
ATOM 3823 C CA . PRO B 1 64 ? -8.422 16.891 -19.891 1 85.94 64 PRO B CA 1
ATOM 3824 C C . PRO B 1 64 ? -9.523 15.867 -20.125 1 85.94 64 PRO B C 1
ATOM 3826 O O . PRO B 1 64 ? -10.453 15.758 -19.328 1 85.94 64 PRO B O 1
ATOM 3829 N N . LYS B 1 65 ? -9.438 15.086 -21.188 1 80.12 65 LYS B N 1
ATOM 3830 C CA . LYS B 1 65 ? -10.438 14.07 -21.484 1 80.12 65 LYS B CA 1
ATOM 3831 C C . LYS B 1 65 ? -10.461 12.984 -20.406 1 80.12 65 LYS B C 1
ATOM 3833 O O . LYS B 1 65 ? -11.484 12.336 -20.188 1 80.12 65 LYS B O 1
ATOM 3838 N N . SER B 1 66 ? -9.375 12.875 -19.703 1 83.12 66 SER B N 1
ATOM 3839 C CA . SER B 1 66 ? -9.266 11.828 -18.688 1 83.12 66 SER B CA 1
ATOM 3840 C C . SER B 1 66 ? -10 12.227 -17.406 1 83.12 66 SER B C 1
ATOM 3842 O O . SER B 1 66 ? -10.258 11.383 -16.547 1 83.12 66 SER B O 1
ATOM 3844 N N . ILE B 1 67 ? -10.398 13.469 -17.297 1 84.81 67 ILE B N 1
ATOM 3845 C CA . ILE B 1 67 ? -11.023 13.984 -16.078 1 84.81 67 ILE B CA 1
ATOM 3846 C C . ILE B 1 67 ? -12.352 13.273 -15.836 1 84.81 67 ILE B C 1
ATOM 3848 O O . ILE B 1 67 ? -12.734 13.023 -14.695 1 84.81 67 ILE B O 1
ATOM 3852 N N . LYS B 1 68 ? -12.984 12.875 -16.891 1 73.62 68 LYS B N 1
ATOM 3853 C CA . LYS B 1 68 ? -14.289 12.227 -16.781 1 73.62 68 LYS B CA 1
ATOM 3854 C C . LYS B 1 68 ? -14.18 10.875 -16.078 1 73.62 68 LYS B C 1
ATOM 3856 O O . LYS B 1 68 ? -15.164 10.359 -15.555 1 73.62 68 LYS B O 1
ATOM 3861 N N . PHE B 1 69 ? -12.914 10.344 -16.047 1 71.94 69 PHE B N 1
ATOM 3862 C CA . PHE B 1 69 ? -12.688 9.039 -15.422 1 71.94 69 PHE B CA 1
ATOM 3863 C C . PHE B 1 69 ? -12.117 9.203 -14.016 1 71.94 69 PHE B C 1
ATOM 3865 O O . PHE B 1 69 ? -11.828 8.211 -13.344 1 71.94 69 PHE B O 1
ATOM 3872 N N . MET B 1 70 ? -12.133 10.391 -13.562 1 80.44 70 MET B N 1
ATOM 3873 C CA . MET B 1 70 ? -11.469 10.641 -12.289 1 80.44 70 MET B CA 1
ATOM 3874 C C . MET B 1 70 ? -12.477 10.992 -11.203 1 80.44 70 MET B C 1
ATOM 3876 O O . MET B 1 70 ? -13.445 11.711 -11.461 1 80.44 70 MET B O 1
ATOM 3880 N N . SER B 1 71 ? -12.242 10.359 -10.078 1 80.44 71 SER B N 1
ATOM 3881 C CA . SER B 1 71 ? -12.93 10.844 -8.891 1 80.44 71 SER B CA 1
ATOM 3882 C C . SER B 1 71 ? -12.336 12.164 -8.406 1 80.44 71 SER B C 1
ATOM 3884 O O . SER B 1 71 ? -11.266 12.57 -8.859 1 80.44 71 SER B O 1
ATOM 3886 N N . ARG B 1 72 ? -13.023 12.836 -7.5 1 84.62 72 ARG B N 1
ATOM 3887 C CA . ARG B 1 72 ? -12.469 14.047 -6.902 1 84.62 72 ARG B CA 1
ATOM 3888 C C . ARG B 1 72 ? -11.125 13.758 -6.234 1 84.62 72 ARG B C 1
ATOM 3890 O O . ARG B 1 72 ? -10.203 14.578 -6.293 1 84.62 72 ARG B O 1
ATOM 3897 N N . GLN B 1 73 ? -11.039 12.625 -5.602 1 88 73 GLN B N 1
ATOM 3898 C CA . GLN B 1 73 ? -9.773 12.219 -4.984 1 88 73 GLN B CA 1
ATOM 3899 C C . GLN B 1 73 ? -8.656 12.164 -6.016 1 88 73 GLN B C 1
ATOM 3901 O O . GLN B 1 73 ? -7.535 12.609 -5.75 1 88 73 GLN B O 1
ATOM 3906 N N . THR B 1 74 ? -8.961 11.609 -7.148 1 89.69 74 THR B N 1
ATOM 3907 C CA . THR B 1 74 ? -7.977 11.492 -8.219 1 89.69 74 THR B CA 1
ATOM 3908 C C . THR B 1 74 ? -7.598 12.867 -8.758 1 89.69 74 THR B C 1
ATOM 3910 O O . THR B 1 74 ? -6.426 13.125 -9.031 1 89.69 74 THR B O 1
ATOM 3913 N N . ILE B 1 75 ? -8.586 13.719 -8.867 1 91.12 75 ILE B N 1
ATOM 3914 C CA . ILE B 1 75 ? -8.336 15.07 -9.344 1 91.12 75 ILE B CA 1
ATOM 3915 C C . ILE B 1 75 ? -7.414 15.805 -8.375 1 91.12 75 ILE B C 1
ATOM 3917 O O . ILE B 1 75 ? -6.441 16.438 -8.781 1 91.12 75 ILE B O 1
ATOM 3921 N N . LEU B 1 76 ? -7.699 15.695 -7.121 1 93.88 76 LEU B N 1
ATOM 3922 C CA . LEU B 1 76 ? -6.879 16.344 -6.102 1 93.88 76 LEU B CA 1
ATOM 3923 C C . LEU B 1 76 ? -5.457 15.797 -6.125 1 93.88 76 LEU B C 1
ATOM 3925 O O . LEU B 1 76 ? -4.492 16.562 -6.027 1 93.88 76 LEU B O 1
ATOM 3929 N N . GLY B 1 77 ? -5.348 14.469 -6.246 1 96.12 77 GLY B N 1
ATOM 3930 C CA . GLY B 1 77 ? -4.031 13.852 -6.309 1 96.12 77 GLY B CA 1
ATOM 3931 C C . GLY B 1 77 ? -3.217 14.297 -7.508 1 96.12 77 GLY B C 1
ATOM 3932 O O . GLY B 1 77 ? -2.051 14.672 -7.367 1 96.12 77 GLY B O 1
ATOM 3933 N N . CYS B 1 78 ? -3.807 14.297 -8.656 1 96 78 CYS B N 1
ATOM 3934 C CA . CYS B 1 78 ? -3.131 14.719 -9.875 1 96 78 CYS B CA 1
ATOM 3935 C C . CYS B 1 78 ? -2.723 16.188 -9.789 1 96 78 CYS B C 1
ATOM 3937 O O . CYS B 1 78 ? -1.639 16.562 -10.234 1 96 78 CYS B O 1
ATOM 3939 N N . THR B 1 79 ? -3.588 16.984 -9.211 1 97.31 79 THR B N 1
ATOM 3940 C CA . THR B 1 79 ? -3.299 18.406 -9.062 1 97.31 79 THR B CA 1
ATOM 3941 C C . THR B 1 79 ? -2.125 18.625 -8.109 1 97.31 79 THR B C 1
ATOM 3943 O O . THR B 1 79 ? -1.221 19.406 -8.406 1 97.31 79 THR B O 1
ATOM 3946 N N . ALA B 1 80 ? -2.145 17.938 -6.996 1 98.19 80 ALA B N 1
ATOM 3947 C CA . ALA B 1 80 ? -1.056 18.062 -6.027 1 98.19 80 ALA B CA 1
ATOM 3948 C C . ALA B 1 80 ? 0.281 17.672 -6.66 1 98.19 80 ALA B C 1
ATOM 3950 O O . ALA B 1 80 ? 1.299 18.328 -6.41 1 98.19 80 ALA B O 1
ATOM 3951 N N . VAL B 1 81 ? 0.278 16.656 -7.496 1 98.25 81 VAL B N 1
ATOM 3952 C CA . VAL B 1 81 ? 1.512 16.188 -8.109 1 98.25 81 VAL B CA 1
ATOM 3953 C C . VAL B 1 81 ? 1.968 17.172 -9.18 1 98.25 81 VAL B C 1
ATOM 3955 O O . VAL B 1 81 ? 3.164 17.438 -9.32 1 98.25 81 VAL B O 1
ATOM 3958 N N . ALA B 1 82 ? 1.066 17.703 -9.906 1 97.5 82 ALA B N 1
ATOM 3959 C CA . ALA B 1 82 ? 1.431 18.734 -10.875 1 97.5 82 ALA B CA 1
ATOM 3960 C C . ALA B 1 82 ? 2.096 19.922 -10.18 1 97.5 82 ALA B C 1
ATOM 3962 O O . ALA B 1 82 ? 3.092 20.453 -10.672 1 97.5 82 ALA B O 1
ATOM 3963 N N . GLN B 1 83 ? 1.553 20.297 -9.055 1 98.12 83 GLN B N 1
ATOM 3964 C CA . GLN B 1 83 ? 2.08 21.438 -8.305 1 98.12 83 GLN B CA 1
ATOM 3965 C C . GLN B 1 83 ? 3.471 21.141 -7.75 1 98.12 83 GLN B C 1
ATOM 3967 O O . GLN B 1 83 ? 4.344 22 -7.746 1 98.12 83 GLN B O 1
ATOM 3972 N N . VAL B 1 84 ? 3.664 19.906 -7.281 1 98.38 84 VAL B N 1
ATOM 3973 C CA . VAL B 1 84 ? 4.941 19.594 -6.656 1 98.38 84 VAL B CA 1
ATOM 3974 C C . VAL B 1 84 ? 6.031 19.5 -7.719 1 98.38 84 VAL B C 1
ATOM 3976 O O . VAL B 1 84 ? 7.188 19.844 -7.469 1 98.38 84 VAL B O 1
ATOM 3979 N N . ILE B 1 85 ? 5.723 19.016 -8.898 1 97.62 85 ILE B N 1
ATOM 3980 C CA . ILE B 1 85 ? 6.684 18.953 -9.992 1 97.62 85 ILE B CA 1
ATOM 3981 C C . ILE B 1 85 ? 7.109 20.359 -10.391 1 97.62 85 ILE B C 1
ATOM 3983 O O . ILE B 1 85 ? 8.297 20.625 -10.609 1 97.62 85 ILE B O 1
ATOM 3987 N N . ARG B 1 86 ? 6.141 21.281 -10.445 1 96.56 86 ARG B N 1
ATOM 3988 C CA . ARG B 1 86 ? 6.441 22.672 -10.727 1 96.56 86 ARG B CA 1
ATOM 3989 C C . ARG B 1 86 ? 7.305 23.281 -9.625 1 96.56 86 ARG B C 1
ATOM 3991 O O . ARG B 1 86 ? 8.25 24.016 -9.906 1 96.56 86 ARG B O 1
ATOM 3998 N N . ASP B 1 87 ? 6.969 22.969 -8.438 1 97.69 87 ASP B N 1
ATOM 3999 C CA . ASP B 1 87 ? 7.707 23.484 -7.289 1 97.69 87 ASP B CA 1
ATOM 4000 C C . ASP B 1 87 ? 9.164 23.031 -7.324 1 97.69 87 ASP B C 1
ATOM 4002 O O . ASP B 1 87 ? 10.07 23.797 -6.965 1 97.69 87 ASP B O 1
ATOM 4006 N N . ALA B 1 88 ? 9.383 21.812 -7.734 1 97.31 88 ALA B N 1
ATOM 4007 C CA . ALA B 1 88 ? 10.727 21.25 -7.789 1 97.31 88 ALA B CA 1
ATOM 4008 C C . ALA B 1 88 ? 11.461 21.703 -9.047 1 97.31 88 ALA B C 1
ATOM 4010 O O . ALA B 1 88 ? 12.641 21.375 -9.234 1 97.31 88 ALA B O 1
ATOM 4011 N N . GLU B 1 89 ? 10.789 22.391 -9.938 1 96.5 89 GLU B N 1
ATOM 4012 C CA . GLU B 1 89 ? 11.344 22.906 -11.188 1 96.5 89 GLU B CA 1
ATOM 4013 C C . GLU B 1 89 ? 11.867 21.781 -12.07 1 96.5 89 GLU B C 1
ATOM 4015 O O . GLU B 1 89 ? 12.984 21.844 -12.578 1 96.5 89 GLU B O 1
ATOM 4020 N N . ILE B 1 90 ? 11.117 20.734 -12.133 1 95.56 90 ILE B N 1
ATOM 4021 C CA . ILE B 1 90 ? 11.414 19.609 -13.016 1 95.56 90 ILE B CA 1
ATOM 4022 C C . ILE B 1 90 ? 10.531 19.672 -14.258 1 95.56 90 ILE B C 1
ATOM 4024 O O . ILE B 1 90 ? 9.312 19.812 -14.156 1 95.56 90 ILE B O 1
ATOM 4028 N N . ASP B 1 91 ? 11.141 19.562 -15.391 1 92.38 91 ASP B N 1
ATOM 4029 C CA . ASP B 1 91 ? 10.328 19.672 -16.594 1 92.38 91 ASP B CA 1
ATOM 4030 C C . ASP B 1 91 ? 10 18.281 -17.141 1 92.38 91 ASP B C 1
ATOM 4032 O O . ASP B 1 91 ? 10.516 17.266 -16.672 1 92.38 91 ASP B O 1
ATOM 4036 N N . ASP B 1 92 ? 9.188 18.234 -18.109 1 90.5 92 ASP B N 1
ATOM 4037 C CA . ASP B 1 92 ? 8.672 17 -18.688 1 90.5 92 ASP B CA 1
ATOM 4038 C C . ASP B 1 92 ? 9.781 16.188 -19.344 1 90.5 92 ASP B C 1
ATOM 4040 O O . ASP B 1 92 ? 9.758 14.953 -19.312 1 90.5 92 ASP B O 1
ATOM 4044 N N . ASN B 1 93 ? 10.711 16.859 -19.891 1 92.38 93 ASN B N 1
ATOM 4045 C CA . ASN B 1 93 ? 11.82 16.172 -20.547 1 92.38 93 ASN B CA 1
ATOM 4046 C C . ASN B 1 93 ? 12.688 15.422 -19.547 1 92.38 93 ASN B C 1
ATOM 4048 O O . ASN B 1 93 ? 13.164 14.32 -19.828 1 92.38 93 ASN B O 1
ATOM 4052 N N . GLN B 1 94 ? 12.906 16.062 -18.453 1 90.94 94 GLN B N 1
ATOM 4053 C CA . GLN B 1 94 ? 13.68 15.414 -17.406 1 90.94 94 GLN B CA 1
ATOM 4054 C C . GLN B 1 94 ? 12.969 14.172 -16.875 1 90.94 94 GLN B C 1
ATOM 4056 O O . GLN B 1 94 ? 13.609 13.141 -16.625 1 90.94 94 GLN B O 1
ATOM 4061 N N . LEU B 1 95 ? 11.688 14.266 -16.719 1 92.31 95 LEU B N 1
ATOM 4062 C CA . LEU B 1 95 ? 10.898 13.125 -16.25 1 92.31 95 LEU B CA 1
ATOM 4063 C C . LEU B 1 95 ? 10.898 12.016 -17.297 1 92.31 95 LEU B C 1
ATOM 4065 O O . LEU B 1 95 ? 11.008 10.836 -16.953 1 92.31 95 LEU B O 1
ATOM 4069 N N . GLN B 1 96 ? 10.836 12.375 -18.562 1 90.81 96 GLN B N 1
ATOM 4070 C CA . GLN B 1 96 ? 10.805 11.398 -19.641 1 90.81 96 GLN B CA 1
ATOM 4071 C C . GLN B 1 96 ? 12.141 10.68 -19.781 1 90.81 96 GLN B C 1
ATOM 4073 O O . GLN B 1 96 ? 12.18 9.469 -20 1 90.81 96 GLN B O 1
ATOM 4078 N N . LYS B 1 97 ? 13.188 11.391 -19.656 1 91.31 97 LYS B N 1
ATOM 4079 C CA . LYS B 1 97 ? 14.523 10.828 -19.812 1 91.31 97 LYS B CA 1
ATOM 4080 C C . LYS B 1 97 ? 14.789 9.742 -18.766 1 91.31 97 LYS B C 1
ATOM 4082 O O . LYS B 1 97 ? 15.477 8.758 -19.047 1 91.31 97 LYS B O 1
ATOM 4087 N N . LYS B 1 98 ? 14.227 9.938 -17.594 1 91.81 98 LYS B N 1
ATOM 4088 C CA . LYS B 1 98 ? 14.453 8.992 -16.5 1 91.81 98 LYS B CA 1
ATOM 4089 C C . LYS B 1 98 ? 13.172 8.242 -16.141 1 91.81 98 LYS B C 1
ATOM 4091 O O . LYS B 1 98 ? 12.984 7.836 -14.992 1 91.81 98 LYS B O 1
ATOM 4096 N N . GLN B 1 99 ? 12.328 8.031 -17.078 1 90.75 99 GLN B N 1
ATOM 4097 C CA . GLN B 1 99 ? 10.969 7.539 -16.859 1 90.75 99 GLN B CA 1
ATOM 4098 C C . GLN B 1 99 ? 10.984 6.176 -16.172 1 90.75 99 GLN B C 1
ATOM 4100 O O . GLN B 1 99 ? 10.125 5.883 -15.344 1 90.75 99 GLN B O 1
ATOM 4105 N N . PHE B 1 100 ? 11.953 5.328 -16.438 1 88.44 100 PHE B N 1
ATOM 4106 C CA . PHE B 1 100 ? 11.969 3.973 -15.898 1 88.44 100 PHE B CA 1
ATOM 4107 C C . PHE B 1 100 ? 12.609 3.947 -14.516 1 88.44 100 PHE B C 1
ATOM 4109 O O . PHE B 1 100 ? 12.539 2.939 -13.812 1 88.44 100 PHE B O 1
ATOM 4116 N N . GLU B 1 101 ? 13.156 5.102 -14.102 1 90.31 101 GLU B N 1
ATOM 4117 C CA . GLU B 1 101 ? 13.812 5.203 -12.805 1 90.31 101 GLU B CA 1
ATOM 4118 C C . GLU B 1 101 ? 12.945 5.949 -11.805 1 90.31 101 GLU B C 1
ATOM 4120 O O . GLU B 1 101 ? 13.094 5.781 -10.594 1 90.31 101 GLU B O 1
ATOM 4125 N N . ASN B 1 102 ? 12.078 6.742 -12.344 1 93.81 102 ASN B N 1
ATOM 4126 C CA . ASN B 1 102 ? 11.188 7.52 -11.484 1 93.81 102 ASN B CA 1
ATOM 4127 C C . ASN B 1 102 ? 10.125 6.641 -10.836 1 93.81 102 ASN B C 1
ATOM 4129 O O . ASN B 1 102 ? 9.539 5.781 -11.5 1 93.81 102 ASN B O 1
ATOM 4133 N N . SER B 1 103 ? 9.938 6.836 -9.547 1 96.5 103 SER B N 1
ATOM 4134 C CA . SER B 1 103 ? 8.992 6.008 -8.797 1 96.5 103 SER B CA 1
ATOM 4135 C C . SER B 1 103 ? 7.863 6.852 -8.219 1 96.5 103 SER B C 1
ATOM 4137 O O . SER B 1 103 ? 8.008 8.062 -8.047 1 96.5 103 SER B O 1
ATOM 4139 N N . LEU B 1 104 ? 6.793 6.188 -7.988 1 97.5 104 LEU B N 1
ATOM 4140 C CA . LEU B 1 104 ? 5.617 6.789 -7.367 1 97.5 104 LEU B CA 1
ATOM 4141 C C . LEU B 1 104 ? 5.047 5.879 -6.285 1 97.5 104 LEU B C 1
ATOM 4143 O O . LEU B 1 104 ? 4.766 4.707 -6.539 1 97.5 104 LEU B O 1
ATOM 4147 N N . ILE B 1 105 ? 4.965 6.344 -5.082 1 97.88 105 ILE B N 1
ATOM 4148 C CA . ILE B 1 105 ? 4.289 5.664 -3.982 1 97.88 105 ILE B CA 1
ATOM 4149 C C . ILE B 1 105 ? 3.188 6.559 -3.42 1 97.88 105 ILE B C 1
ATOM 4151 O O . ILE B 1 105 ? 3.465 7.637 -2.891 1 97.88 105 ILE B O 1
ATOM 4155 N N . TRP B 1 106 ? 1.971 6.09 -3.518 1 97.81 106 TRP B N 1
ATOM 4156 C CA . TRP B 1 106 ? 0.84 6.969 -3.238 1 97.81 106 TRP B CA 1
ATOM 4157 C C . TRP B 1 106 ? -0.07 6.363 -2.176 1 97.81 106 TRP B C 1
ATOM 4159 O O . TRP B 1 106 ? -0.352 5.164 -2.199 1 97.81 106 TRP B O 1
ATOM 4169 N N . GLY B 1 107 ? -0.433 7.219 -1.163 1 96.12 107 GLY B N 1
ATOM 4170 C CA . GLY B 1 107 ? -1.417 6.809 -0.174 1 96.12 107 GLY B CA 1
ATOM 4171 C C . GLY B 1 107 ? -2.844 7.102 -0.596 1 96.12 107 GLY B C 1
ATOM 4172 O O . GLY B 1 107 ? -3.119 8.148 -1.191 1 96.12 107 GLY B O 1
ATOM 4173 N N . ALA B 1 108 ? -3.732 6.113 -0.351 1 87.5 108 ALA B N 1
ATOM 4174 C CA . ALA B 1 108 ? -5.133 6.328 -0.707 1 87.5 108 ALA B CA 1
ATOM 4175 C C . ALA B 1 108 ? -6.062 5.785 0.375 1 87.5 108 ALA B C 1
ATOM 4177 O O . ALA B 1 108 ? -5.762 4.773 1.012 1 87.5 108 ALA B O 1
ATOM 4178 N N . GLY B 1 109 ? -7.098 6.605 0.608 1 74.12 109 GLY B N 1
ATOM 4179 C CA . GLY B 1 109 ? -8.164 6.086 1.446 1 74.12 109 GLY B CA 1
ATOM 4180 C C . GLY B 1 109 ? -9.18 5.266 0.676 1 74.12 109 GLY B C 1
ATOM 4181 O O . GLY B 1 109 ? -8.938 4.887 -0.473 1 74.12 109 GLY B O 1
ATOM 4182 N N . VAL B 1 110 ? -10.148 4.711 1.372 1 61.22 110 VAL B N 1
ATOM 4183 C CA . VAL B 1 110 ? -11.188 3.91 0.741 1 61.22 110 VAL B CA 1
ATOM 4184 C C . VAL B 1 110 ? -12.086 4.809 -0.109 1 61.22 110 VAL B C 1
ATOM 4186 O O . VAL B 1 110 ? -12.422 5.922 0.296 1 61.22 110 VAL B O 1
ATOM 4189 N N . SER B 1 111 ? -11.875 4.684 -1.458 1 52.59 111 SER B N 1
ATOM 4190 C CA . SER B 1 111 ? -12.641 5.512 -2.381 1 52.59 111 SER B CA 1
ATOM 4191 C C . SER B 1 111 ? -14.141 5.305 -2.188 1 52.59 111 SER B C 1
ATOM 4193 O O . SER B 1 111 ? -14.57 4.27 -1.666 1 52.59 111 SER B O 1
ATOM 4195 N N . ASP B 1 112 ? -14.797 6.312 -2.531 1 50.94 112 ASP B N 1
ATOM 4196 C CA . ASP B 1 112 ? -16.172 6.766 -2.398 1 50.94 112 ASP B CA 1
ATOM 4197 C C . ASP B 1 112 ? -17.156 5.609 -2.594 1 50.94 112 ASP B C 1
ATOM 4199 O O . ASP B 1 112 ? -16.797 4.582 -3.176 1 50.94 112 ASP B O 1
ATOM 4203 N N . SER B 1 113 ? -18.422 5.992 -2.652 1 48.84 113 SER B N 1
ATOM 4204 C CA . SER B 1 113 ? -19.812 5.918 -2.213 1 48.84 113 SER B CA 1
ATOM 4205 C C . SER B 1 113 ? -20.641 5.066 -3.164 1 48.84 113 SER B C 1
ATOM 4207 O O . SER B 1 113 ? -20.547 5.207 -4.383 1 48.84 113 SER B O 1
ATOM 4209 N N . ILE B 1 114 ? -20.766 3.977 -2.652 1 51.69 114 ILE B N 1
ATOM 4210 C CA . ILE B 1 114 ? -21.828 3.168 -3.232 1 51.69 114 ILE B CA 1
ATOM 4211 C C . ILE B 1 114 ? -22.984 4.066 -3.652 1 51.69 114 ILE B C 1
ATOM 4213 O O . ILE B 1 114 ? -23.781 3.701 -4.516 1 51.69 114 ILE B O 1
ATOM 4217 N N . PHE B 1 115 ? -22.828 5.25 -3.211 1 50.47 115 PHE B N 1
ATOM 4218 C CA . PHE B 1 115 ? -24.047 6.062 -3.266 1 50.47 115 PHE B CA 1
ATOM 4219 C C . PHE B 1 115 ? -24.359 6.465 -4.699 1 50.47 115 PHE B C 1
ATOM 4221 O O . PHE B 1 115 ? -25.516 6.418 -5.121 1 50.47 115 PHE B O 1
ATOM 4228 N N . PRO B 1 116 ? -23.281 6.641 -5.359 1 50.56 116 PRO B N 1
ATOM 4229 C CA . PRO B 1 116 ? -23.656 7.008 -6.727 1 50.56 116 PRO B CA 1
ATOM 4230 C C . PRO B 1 116 ? -24.281 5.848 -7.5 1 50.56 116 PRO B C 1
ATOM 4232 O O . PRO B 1 116 ? -24.969 6.066 -8.5 1 50.56 116 PRO B O 1
ATOM 4235 N N . LEU B 1 117 ? -24.031 4.688 -6.863 1 54.28 117 LEU B N 1
ATOM 4236 C CA . LEU B 1 117 ? -24.547 3.504 -7.535 1 54.28 117 LEU B CA 1
ATOM 4237 C C . LEU B 1 117 ? -25.969 3.199 -7.062 1 54.28 117 LEU B C 1
ATOM 4239 O O . LEU B 1 117 ? -26.688 2.432 -7.707 1 54.28 117 LEU B O 1
ATOM 4243 N N . LEU B 1 118 ? -26.25 3.967 -6.145 1 57.12 118 LEU B N 1
ATOM 4244 C CA . LEU B 1 118 ? -27.484 3.607 -5.465 1 57.12 118 LEU B CA 1
ATOM 4245 C C . LEU B 1 118 ? -28.688 3.818 -6.375 1 57.12 118 LEU B C 1
ATOM 4247 O O . LEU B 1 118 ? -29.578 2.961 -6.453 1 57.12 118 LEU B O 1
ATOM 4251 N N . PRO B 1 119 ? -28.688 4.902 -7.066 1 55.69 119 PRO B N 1
ATOM 4252 C CA . PRO B 1 119 ? -29.859 5.059 -7.941 1 55.69 119 PRO B CA 1
ATOM 4253 C C . PRO B 1 119 ? -29.969 3.945 -8.977 1 55.69 119 PRO B C 1
ATOM 4255 O O . PRO B 1 119 ? -31.078 3.463 -9.25 1 55.69 119 PRO B O 1
ATOM 4258 N N . ALA B 1 120 ? -28.828 3.553 -9.445 1 56.44 120 ALA B N 1
ATOM 4259 C CA . ALA B 1 120 ? -28.844 2.494 -10.453 1 56.44 120 ALA B CA 1
ATOM 4260 C C . ALA B 1 120 ? -29.297 1.169 -9.844 1 56.44 120 ALA B C 1
ATOM 4262 O O . ALA B 1 120 ? -30 0.387 -10.5 1 56.44 120 ALA B O 1
ATOM 4263 N N . VAL B 1 121 ? -28.984 1.046 -8.664 1 57.69 121 VAL B N 1
ATOM 4264 C CA . VAL B 1 121 ? -29.344 -0.183 -7.961 1 57.69 121 VAL B CA 1
ATOM 4265 C C . VAL B 1 121 ? -30.844 -0.193 -7.672 1 57.69 121 VAL B C 1
ATOM 4267 O O . VAL B 1 121 ? -31.5 -1.225 -7.82 1 57.69 121 VAL B O 1
ATOM 4270 N N . ILE B 1 122 ? -31.297 0.909 -7.363 1 60.34 122 ILE B N 1
ATOM 4271 C CA . ILE B 1 122 ? -32.719 1.036 -7.016 1 60.34 122 ILE B CA 1
ATOM 4272 C C . ILE B 1 122 ? -33.562 0.689 -8.227 1 60.34 122 ILE B C 1
ATOM 4274 O O . ILE B 1 122 ? -34.594 0.014 -8.086 1 60.34 122 ILE B O 1
ATOM 4278 N N . ASP B 1 123 ? -33.031 1.134 -9.289 1 61.84 123 ASP B N 1
ATOM 4279 C CA . ASP B 1 123 ? -33.812 0.913 -10.508 1 61.84 123 ASP B CA 1
ATOM 4280 C C . ASP B 1 123 ? -33.875 -0.572 -10.852 1 61.84 123 ASP B C 1
ATOM 4282 O O . ASP B 1 123 ? -34.719 -0.997 -11.633 1 61.84 123 ASP B O 1
ATOM 4286 N N . CYS B 1 124 ? -33.031 -1.219 -10.211 1 60.25 124 CYS B N 1
ATOM 4287 C CA . CYS B 1 124 ? -32.938 -2.639 -10.539 1 60.25 124 CYS B CA 1
ATOM 4288 C C . CYS B 1 124 ? -33.656 -3.479 -9.477 1 60.25 124 CYS B C 1
ATOM 4290 O O . CYS B 1 124 ? -33.562 -4.707 -9.492 1 60.25 124 CYS B O 1
ATOM 4292 N N . ILE B 1 125 ? -34.25 -2.721 -8.602 1 58.84 125 ILE B N 1
ATOM 4293 C CA . ILE B 1 125 ? -34.969 -3.443 -7.555 1 58.84 125 ILE B CA 1
ATOM 4294 C C . ILE B 1 125 ? -36.344 -3.855 -8.055 1 58.84 125 ILE B C 1
ATOM 4296 O O . ILE B 1 125 ? -37.094 -3.025 -8.57 1 58.84 125 ILE B O 1
ATOM 4300 N N . ARG B 1 126 ? -36.438 -5.156 -8.055 1 55.84 126 ARG B N 1
ATOM 4301 C CA . ARG B 1 126 ? -37.719 -5.727 -8.461 1 55.84 126 ARG B CA 1
ATOM 4302 C C . ARG B 1 126 ? -38.812 -5.426 -7.434 1 55.84 126 ARG B C 1
ATOM 4304 O O . ARG B 1 126 ? -38.5 -4.996 -6.32 1 55.84 126 ARG B O 1
ATOM 4311 N N . ASP B 1 127 ? -39.969 -5.691 -7.875 1 56.59 127 ASP B N 1
ATOM 4312 C CA . ASP B 1 127 ? -41.156 -5.473 -7.043 1 56.59 127 ASP B CA 1
ATOM 4313 C C . ASP B 1 127 ? -41.062 -6.258 -5.734 1 56.59 127 ASP B C 1
ATOM 4315 O O . ASP B 1 127 ? -41.594 -5.844 -4.715 1 56.59 127 ASP B O 1
ATOM 4319 N N . ASP B 1 128 ? -40.281 -7.273 -5.871 1 49.06 128 ASP B N 1
ATOM 4320 C CA . ASP B 1 128 ? -40.219 -8.117 -4.684 1 49.06 128 ASP B CA 1
ATOM 4321 C C . ASP B 1 128 ? -39.094 -7.645 -3.738 1 49.06 128 ASP B C 1
ATOM 4323 O O . ASP B 1 128 ? -38.844 -8.273 -2.711 1 49.06 128 ASP B O 1
ATOM 4327 N N . GLY B 1 129 ? -38.594 -6.609 -4.066 1 48.66 129 GLY B N 1
ATOM 4328 C CA . GLY B 1 129 ? -37.562 -6.016 -3.209 1 48.66 129 GLY B CA 1
ATOM 4329 C C . GLY B 1 129 ? -36.188 -6.551 -3.475 1 48.66 129 GLY B C 1
ATOM 4330 O O . GLY B 1 129 ? -35.188 -6.094 -2.871 1 48.66 129 GLY B O 1
ATOM 4331 N N . CYS B 1 130 ? -36.219 -7.625 -4.238 1 49.72 130 CYS B N 1
ATOM 4332 C CA . CYS B 1 130 ? -34.938 -8.203 -4.57 1 49.72 130 CYS B CA 1
ATOM 4333 C C . CYS B 1 130 ? -34.312 -7.496 -5.766 1 49.72 130 CYS B C 1
ATOM 4335 O O . CYS B 1 130 ? -35 -6.969 -6.621 1 49.72 130 CYS B O 1
ATOM 4337 N N . ILE B 1 131 ? -33.125 -7.355 -5.648 1 54.19 131 ILE B N 1
ATOM 4338 C CA . ILE B 1 131 ? -32.406 -6.711 -6.746 1 54.19 131 ILE B CA 1
ATOM 4339 C C . ILE B 1 131 ? -32.438 -7.609 -7.98 1 54.19 131 ILE B C 1
ATOM 4341 O O . ILE B 1 131 ? -32.188 -8.812 -7.887 1 54.19 131 ILE B O 1
ATOM 4345 N N . ASP B 1 132 ? -33.156 -7.176 -8.953 1 56.97 132 ASP B N 1
ATOM 4346 C CA . ASP B 1 132 ? -33 -7.863 -10.234 1 56.97 132 ASP B CA 1
ATOM 4347 C C . ASP B 1 132 ? -31.578 -7.73 -10.766 1 56.97 132 ASP B C 1
ATOM 4349 O O . ASP B 1 132 ? -31.266 -6.789 -11.5 1 56.97 132 ASP B O 1
ATOM 4353 N N . TYR B 1 133 ? -30.828 -8.625 -10.273 1 52.19 133 TYR B N 1
ATOM 4354 C CA . TYR B 1 133 ? -29.406 -8.578 -10.617 1 52.19 133 TYR B CA 1
ATOM 4355 C C . TYR B 1 133 ? -29.203 -8.625 -12.133 1 52.19 133 TYR B C 1
ATOM 4357 O O . TYR B 1 133 ? -28.234 -8.078 -12.656 1 52.19 133 TYR B O 1
ATOM 4365 N N . LYS B 1 134 ? -30.172 -9.352 -12.75 1 53.5 134 LYS B N 1
ATOM 4366 C CA . LYS B 1 134 ? -30.109 -9.359 -14.211 1 53.5 134 LYS B CA 1
ATOM 4367 C C . LYS B 1 134 ? -30.281 -7.957 -14.773 1 53.5 134 LYS B C 1
ATOM 4369 O O . LYS B 1 134 ? -29.516 -7.539 -15.656 1 53.5 134 LYS B O 1
ATOM 4374 N N . SER B 1 135 ? -31.297 -7.34 -14.211 1 56.28 135 SER B N 1
ATOM 4375 C CA . SER B 1 135 ? -31.547 -5.969 -14.641 1 56.28 135 SER B CA 1
ATOM 4376 C C . SER B 1 135 ? -30.422 -5.035 -14.188 1 56.28 135 SER B C 1
ATOM 4378 O O . SER B 1 135 ? -30.078 -4.086 -14.891 1 56.28 135 SER B O 1
ATOM 4380 N N . LEU B 1 136 ? -29.984 -5.246 -12.961 1 55.84 136 LEU B N 1
ATOM 4381 C CA . LEU B 1 136 ? -28.844 -4.48 -12.469 1 55.84 136 LEU B CA 1
ATOM 4382 C C . LEU B 1 136 ? -27.625 -4.68 -13.359 1 55.84 136 LEU B C 1
ATOM 4384 O O . LEU B 1 136 ? -26.906 -3.727 -13.641 1 55.84 136 LEU B O 1
ATOM 4388 N N . GLY B 1 137 ? -27.391 -5.965 -13.719 1 51 137 GLY B N 1
ATOM 4389 C CA . GLY B 1 137 ? -26.328 -6.289 -14.648 1 51 137 GLY B CA 1
ATOM 4390 C C . GLY B 1 137 ? -26.547 -5.703 -16.031 1 51 137 GLY B C 1
ATOM 4391 O O . GLY B 1 137 ? -25.625 -5.145 -16.625 1 51 137 GLY B O 1
ATOM 4392 N N . GLU B 1 138 ? -27.766 -5.988 -16.469 1 50.81 138 GLU B N 1
ATOM 4393 C CA . GLU B 1 138 ? -28.094 -5.57 -17.844 1 50.81 138 GLU B CA 1
ATOM 4394 C C . GLU B 1 138 ? -28.281 -4.059 -17.922 1 50.81 138 GLU B C 1
ATOM 4396 O O . GLU B 1 138 ? -27.703 -3.41 -18.812 1 50.81 138 GLU B O 1
ATOM 4401 N N . ASP B 1 139 ? -29.125 -3.617 -16.938 1 49.84 139 ASP B N 1
ATOM 4402 C CA . ASP B 1 139 ? -29.484 -2.205 -17.031 1 49.84 139 ASP B CA 1
ATOM 4403 C C . ASP B 1 139 ? -28.719 -1.383 -15.992 1 49.84 139 ASP B C 1
ATOM 4405 O O . ASP B 1 139 ? -28.297 -0.26 -16.266 1 49.84 139 ASP B O 1
ATOM 4409 N N . GLY B 1 140 ? -28.656 -1.91 -14.844 1 48.25 140 GLY B N 1
ATOM 4410 C CA . GLY B 1 140 ? -28.062 -1.178 -13.742 1 48.25 140 GLY B CA 1
ATOM 4411 C C . GLY B 1 140 ? -26.594 -0.871 -13.953 1 48.25 140 GLY B C 1
ATOM 4412 O O . GLY B 1 140 ? -26.172 0.284 -13.852 1 48.25 140 GLY B O 1
ATOM 4413 N N . TYR B 1 141 ? -25.953 -1.954 -14.211 1 49.62 141 TYR B N 1
ATOM 4414 C CA . TYR B 1 141 ? -24.531 -1.741 -14.5 1 49.62 141 TYR B CA 1
ATOM 4415 C C . TYR B 1 141 ? -24.344 -1.077 -15.852 1 49.62 141 TYR B C 1
ATOM 4417 O O . TYR B 1 141 ? -23.375 -0.348 -16.062 1 49.62 141 TYR B O 1
ATOM 4425 N N . ARG B 1 142 ? -25.312 -1.436 -16.688 1 49.19 142 ARG B N 1
ATOM 4426 C CA . ARG B 1 142 ? -25.25 -0.791 -18 1 49.19 142 ARG B CA 1
ATOM 4427 C C . ARG B 1 142 ? -25.391 0.723 -17.859 1 49.19 142 ARG B C 1
ATOM 4429 O O . ARG B 1 142 ? -24.844 1.471 -18.688 1 49.19 142 ARG B O 1
ATOM 4436 N N . ASN B 1 143 ? -26.172 0.987 -16.812 1 47.16 143 ASN B N 1
ATOM 4437 C CA . ASN B 1 143 ? -26.406 2.418 -16.641 1 47.16 143 ASN B CA 1
ATOM 4438 C C . ASN B 1 143 ? -25.281 3.072 -15.836 1 47.16 143 ASN B C 1
ATOM 4440 O O . ASN B 1 143 ? -25.297 4.281 -15.609 1 47.16 143 ASN B O 1
ATOM 4444 N N . LEU B 1 144 ? -24.516 2.137 -15.359 1 52.56 144 LEU B N 1
ATOM 4445 C CA . LEU B 1 144 ? -23.359 2.752 -14.734 1 52.56 144 LEU B CA 1
ATOM 4446 C C . LEU B 1 144 ? -22.406 3.305 -15.797 1 52.56 144 LEU B C 1
ATOM 4448 O O . LEU B 1 144 ? -22.25 2.713 -16.859 1 52.56 144 LEU B O 1
ATOM 4452 N N . PRO B 1 145 ? -22.125 4.637 -15.617 1 48.06 145 PRO B N 1
ATOM 4453 C CA . PRO B 1 145 ? -21.125 5.113 -16.578 1 48.06 145 PRO B CA 1
ATOM 4454 C C . PRO B 1 145 ? -19.969 4.121 -16.766 1 48.06 145 PRO B C 1
ATOM 4456 O O . PRO B 1 145 ? -19.594 3.406 -15.836 1 48.06 145 PRO B O 1
ATOM 4459 N N . PRO B 1 146 ? -19.672 4.016 -17.969 1 49.72 146 PRO B N 1
ATOM 4460 C CA . PRO B 1 146 ? -18.469 3.23 -18.25 1 49.72 146 PRO B CA 1
ATOM 4461 C C . PRO B 1 146 ? -17.297 3.619 -17.359 1 49.72 146 PRO B C 1
ATOM 4463 O O . PRO B 1 146 ? -17.141 4.793 -17.016 1 49.72 146 PRO B O 1
ATOM 4466 N N . LEU B 1 147 ? -16.703 2.797 -16.547 1 55.25 147 LEU B N 1
ATOM 4467 C CA . LEU B 1 147 ? -15.422 3.012 -15.875 1 55.25 147 LEU B CA 1
ATOM 4468 C C . LEU B 1 147 ? -15.633 3.436 -14.422 1 55.25 147 LEU B C 1
ATOM 4470 O O . LEU B 1 147 ? -14.727 3.992 -13.797 1 55.25 147 LEU B O 1
ATOM 4474 N N . TRP B 1 148 ? -17 3.344 -14.047 1 59.94 148 TRP B N 1
ATOM 4475 C CA . TRP B 1 148 ? -17.297 3.707 -12.664 1 59.94 148 TRP B CA 1
ATOM 4476 C C . TRP B 1 148 ? -16.359 2.984 -11.695 1 59.94 148 TRP B C 1
ATOM 4478 O O . TRP B 1 148 ? -15.953 3.549 -10.68 1 59.94 148 TRP B O 1
ATOM 4488 N N . ILE B 1 149 ? -15.961 1.875 -12.039 1 62.81 149 ILE B N 1
ATOM 4489 C CA . ILE B 1 149 ? -15.148 1.061 -11.141 1 62.81 149 ILE B CA 1
ATOM 4490 C C . ILE B 1 149 ? -13.758 1.674 -11.008 1 62.81 149 ILE B C 1
ATOM 4492 O O . ILE B 1 149 ? -13.141 1.603 -9.945 1 62.81 149 ILE B O 1
ATOM 4496 N N . LEU B 1 150 ? -13.375 2.281 -12.094 1 64.81 150 LEU B N 1
ATOM 4497 C CA . LEU B 1 150 ? -12.047 2.879 -12.055 1 64.81 150 LEU B CA 1
ATOM 4498 C C . LEU B 1 150 ? -11.992 4.023 -11.047 1 64.81 150 LEU B C 1
ATOM 4500 O O . LEU B 1 150 ? -10.961 4.258 -10.422 1 64.81 150 LEU B O 1
ATOM 4504 N N . LYS B 1 151 ? -13.141 4.578 -10.891 1 67.56 151 LYS B N 1
ATOM 4505 C CA . LYS B 1 151 ? -13.195 5.711 -9.977 1 67.56 151 LYS B CA 1
ATOM 4506 C C . LYS B 1 151 ? -13.148 5.242 -8.523 1 67.56 151 LYS B C 1
ATOM 4508 O O . LYS B 1 151 ? -12.859 6.031 -7.621 1 67.56 151 LYS B O 1
ATOM 4513 N N . LYS B 1 152 ? -13.312 3.943 -8.391 1 69 152 LYS B N 1
ATOM 4514 C CA . LYS B 1 152 ? -13.414 3.434 -7.027 1 69 152 LYS B CA 1
ATOM 4515 C C . LYS B 1 152 ? -12.125 2.734 -6.605 1 69 152 LYS B C 1
ATOM 4517 O O . LYS B 1 152 ? -11.883 2.529 -5.414 1 69 152 LYS B O 1
ATOM 4522 N N . LEU B 1 153 ? -11.367 2.527 -7.508 1 74 153 LEU B N 1
ATOM 4523 C CA . LEU B 1 153 ? -10.164 1.759 -7.199 1 74 153 LEU B CA 1
ATOM 4524 C C . LEU B 1 153 ? -9.117 2.639 -6.535 1 74 153 LEU B C 1
ATOM 4526 O O . LEU B 1 153 ? -8.789 3.717 -7.039 1 74 153 LEU B O 1
ATOM 4530 N N . PRO B 1 154 ? -8.617 2.162 -5.402 1 79.19 154 PRO B N 1
ATOM 4531 C CA . PRO B 1 154 ? -7.645 2.969 -4.664 1 79.19 154 PRO B CA 1
ATOM 4532 C C . PRO B 1 154 ? -6.402 3.299 -5.488 1 79.19 154 PRO B C 1
ATOM 4534 O O . PRO B 1 154 ? -5.754 4.324 -5.258 1 79.19 154 PRO B O 1
ATOM 4537 N N . ASN B 1 155 ? -6.121 2.48 -6.473 1 85.62 155 ASN B N 1
ATOM 4538 C CA . ASN B 1 155 ? -4.871 2.676 -7.199 1 85.62 155 ASN B CA 1
ATOM 4539 C C . ASN B 1 155 ? -5.082 3.516 -8.453 1 85.62 155 ASN B C 1
ATOM 4541 O O . ASN B 1 155 ? -4.133 3.779 -9.195 1 85.62 155 ASN B O 1
ATOM 4545 N N . THR B 1 156 ? -6.293 3.996 -8.688 1 84.62 156 THR B N 1
ATOM 4546 C CA . THR B 1 156 ? -6.574 4.805 -9.867 1 84.62 156 THR B CA 1
ATOM 4547 C C . THR B 1 156 ? -5.777 6.105 -9.836 1 84.62 156 THR B C 1
ATOM 4549 O O . THR B 1 156 ? -5.25 6.539 -10.867 1 84.62 156 THR B O 1
ATOM 4552 N N . THR B 1 157 ? -5.738 6.691 -8.672 1 90.5 157 THR B N 1
ATOM 4553 C CA . THR B 1 157 ? -5.02 7.957 -8.555 1 90.5 157 THR B CA 1
ATOM 4554 C C . THR B 1 157 ? -3.553 7.781 -8.938 1 90.5 157 THR B C 1
ATOM 4556 O O . THR B 1 157 ? -3.02 8.547 -9.742 1 90.5 157 THR B O 1
ATOM 4559 N N . ALA B 1 158 ? -2.92 6.797 -8.391 1 92.81 158 ALA B N 1
ATOM 4560 C CA . ALA B 1 158 ? -1.519 6.535 -8.711 1 92.81 158 ALA B CA 1
ATOM 4561 C C . ALA B 1 158 ? -1.342 6.238 -10.195 1 92.81 158 ALA B C 1
ATOM 4563 O O . ALA B 1 158 ? -0.365 6.676 -10.805 1 92.81 158 ALA B O 1
ATOM 4564 N N . GLY B 1 159 ? -2.24 5.469 -10.758 1 89 159 GLY B N 1
ATOM 4565 C CA . GLY B 1 159 ? -2.205 5.188 -12.188 1 89 159 GLY B CA 1
ATOM 4566 C C . GLY B 1 159 ? -2.281 6.434 -13.047 1 89 159 GLY B C 1
ATOM 4567 O O . GLY B 1 159 ? -1.494 6.602 -13.977 1 89 159 GLY B O 1
ATOM 4568 N N . GLN B 1 160 ? -3.195 7.32 -12.703 1 89.5 160 GLN B N 1
ATOM 4569 C CA . GLN B 1 160 ? -3.381 8.547 -13.469 1 89.5 160 GLN B CA 1
ATOM 4570 C C . GLN B 1 160 ? -2.166 9.461 -13.344 1 89.5 160 GLN B C 1
ATOM 4572 O O . GLN B 1 160 ? -1.747 10.078 -14.328 1 89.5 160 GLN B O 1
ATOM 4577 N N . ILE B 1 161 ? -1.651 9.539 -12.156 1 93.62 161 ILE B N 1
ATOM 4578 C CA . ILE B 1 161 ? -0.457 10.344 -11.93 1 93.62 161 ILE B CA 1
ATOM 4579 C C . ILE B 1 161 ? 0.687 9.828 -12.797 1 93.62 161 ILE B C 1
ATOM 4581 O O . ILE B 1 161 ? 1.394 10.617 -13.438 1 93.62 161 ILE B O 1
ATOM 4585 N N . SER B 1 162 ? 0.866 8.562 -12.797 1 91.75 162 SER B N 1
ATOM 4586 C CA . SER B 1 162 ? 1.943 7.945 -13.562 1 91.75 162 SER B CA 1
ATOM 4587 C C . SER B 1 162 ? 1.789 8.211 -15.055 1 91.75 162 SER B C 1
ATOM 4589 O O . SER B 1 162 ? 2.764 8.539 -15.742 1 91.75 162 SER B O 1
ATOM 4591 N N . VAL B 1 163 ? 0.621 8.07 -15.555 1 86.69 163 VAL B N 1
ATOM 4592 C CA . VAL B 1 163 ? 0.347 8.258 -16.969 1 86.69 163 VAL B CA 1
ATOM 4593 C C . VAL B 1 163 ? 0.646 9.703 -17.375 1 86.69 163 VAL B C 1
ATOM 4595 O O . VAL B 1 163 ? 1.295 9.953 -18.391 1 86.69 163 VAL B O 1
ATOM 4598 N N . GLN B 1 164 ? 0.284 10.594 -16.578 1 88.81 164 GLN B N 1
ATOM 4599 C CA . GLN B 1 164 ? 0.379 12.008 -16.922 1 88.81 164 GLN B CA 1
ATOM 4600 C C . GLN B 1 164 ? 1.818 12.5 -16.812 1 88.81 164 GLN B C 1
ATOM 4602 O O . GLN B 1 164 ? 2.199 13.461 -17.484 1 88.81 164 GLN B O 1
ATOM 4607 N N . ASN B 1 165 ? 2.639 11.82 -15.992 1 92.31 165 ASN B N 1
ATOM 4608 C CA . ASN B 1 165 ? 3.939 12.406 -15.688 1 92.31 165 ASN B CA 1
ATOM 4609 C C . ASN B 1 165 ? 5.082 11.477 -16.094 1 92.31 165 ASN B C 1
ATOM 4611 O O . ASN B 1 165 ? 6.227 11.68 -15.695 1 92.31 165 ASN B O 1
ATOM 4615 N N . CYS B 1 166 ? 4.805 10.453 -16.812 1 88.75 166 CYS B N 1
ATOM 4616 C CA . CYS B 1 166 ? 5.789 9.523 -17.344 1 88.75 166 CYS B CA 1
ATOM 4617 C C . CYS B 1 166 ? 6.602 8.875 -16.234 1 88.75 166 CYS B C 1
ATOM 4619 O O . CYS B 1 166 ? 7.832 8.883 -16.266 1 88.75 166 CYS B O 1
ATOM 4621 N N . ILE B 1 167 ? 5.984 8.445 -15.273 1 92.31 167 ILE B N 1
ATOM 4622 C CA . ILE B 1 167 ? 6.602 7.664 -14.203 1 92.31 167 ILE B CA 1
ATOM 4623 C C . ILE B 1 167 ? 6.41 6.172 -14.477 1 92.31 167 ILE B C 1
ATOM 4625 O O . ILE B 1 167 ? 5.316 5.637 -14.289 1 92.31 167 ILE B O 1
ATOM 4629 N N . ARG B 1 168 ? 7.551 5.484 -14.828 1 90.19 168 ARG B N 1
ATOM 4630 C CA . ARG B 1 168 ? 7.441 4.113 -15.312 1 90.19 168 ARG B CA 1
ATOM 4631 C C . ARG B 1 168 ? 8.25 3.16 -14.438 1 90.19 168 ARG B C 1
ATOM 4633 O O . ARG B 1 168 ? 8.422 1.988 -14.773 1 90.19 168 ARG B O 1
ATOM 4640 N N . GLY B 1 169 ? 8.766 3.629 -13.367 1 91.69 169 GLY B N 1
ATOM 4641 C CA . GLY B 1 169 ? 9.422 2.789 -12.383 1 91.69 169 GLY B CA 1
ATOM 4642 C C . GLY B 1 169 ? 8.453 2.135 -11.414 1 91.69 169 GLY B C 1
ATOM 4643 O O . GLY B 1 169 ? 7.406 1.635 -11.828 1 91.69 169 GLY B O 1
ATOM 4644 N N . LEU B 1 170 ? 8.797 2.113 -10.188 1 93.31 170 LEU B N 1
ATOM 4645 C CA . LEU B 1 170 ? 7.941 1.567 -9.141 1 93.31 170 LEU B CA 1
ATOM 4646 C C . LEU B 1 170 ? 6.691 2.426 -8.953 1 93.31 170 LEU B C 1
ATOM 4648 O O . LEU B 1 170 ? 6.773 3.654 -8.945 1 93.31 170 LEU B O 1
ATOM 4652 N N . ASN B 1 171 ? 5.59 1.749 -8.93 1 93.94 171 ASN B N 1
ATOM 4653 C CA . ASN B 1 171 ? 4.309 2.408 -8.711 1 93.94 171 ASN B CA 1
ATOM 4654 C C . ASN B 1 171 ? 3.357 1.531 -7.902 1 93.94 171 ASN B C 1
ATOM 4656 O O . ASN B 1 171 ? 2.938 0.469 -8.367 1 93.94 171 ASN B O 1
ATOM 4660 N N . TYR B 1 172 ? 3.049 2.031 -6.68 1 92.5 172 TYR B N 1
ATOM 4661 C CA . TYR B 1 172 ? 2.039 1.279 -5.941 1 92.5 172 TYR B CA 1
ATOM 4662 C C . TYR B 1 172 ? 1.312 2.176 -4.945 1 92.5 172 TYR B C 1
ATOM 4664 O O . TYR B 1 172 ? 1.725 3.314 -4.711 1 92.5 172 TYR B O 1
ATOM 4672 N N . THR B 1 173 ? 0.185 1.648 -4.504 1 93.69 173 THR B N 1
ATOM 4673 C CA . THR B 1 173 ? -0.69 2.387 -3.6 1 93.69 173 THR B CA 1
ATOM 4674 C C . THR B 1 173 ? -0.69 1.754 -2.211 1 93.69 173 THR B C 1
ATOM 4676 O O . THR B 1 173 ? -0.789 0.532 -2.078 1 93.69 173 THR B O 1
ATOM 4679 N N . VAL B 1 174 ? -0.524 2.627 -1.229 1 95 174 VAL B N 1
ATOM 4680 C CA . VAL B 1 174 ? -0.59 2.232 0.175 1 95 174 VAL B CA 1
ATOM 4681 C C . VAL B 1 174 ? -1.957 2.596 0.75 1 95 174 VAL B C 1
ATOM 4683 O O . VAL B 1 174 ? -2.42 3.73 0.599 1 95 174 VAL B O 1
ATOM 4686 N N . VAL B 1 175 ? -2.592 1.592 1.395 1 90 175 VAL B N 1
ATOM 4687 C CA . VAL B 1 175 ? -3.877 1.854 2.033 1 90 175 VAL B CA 1
ATOM 4688 C C . VAL B 1 175 ? -3.805 1.479 3.512 1 90 175 VAL B C 1
ATOM 4690 O O . VAL B 1 175 ? -3.742 0.295 3.855 1 90 175 VAL B O 1
ATOM 4693 N N . ASN B 1 176 ? -3.885 2.514 4.344 1 90.31 176 ASN B N 1
ATOM 4694 C CA . ASN B 1 176 ? -3.805 2.318 5.789 1 90.31 176 ASN B CA 1
ATOM 4695 C C . ASN B 1 176 ? -4.566 3.404 6.547 1 90.31 176 ASN B C 1
ATOM 4697 O O . ASN B 1 176 ? -4.047 3.98 7.504 1 90.31 176 ASN B O 1
ATOM 4701 N N . GLY B 1 177 ? -5.73 3.695 6.066 1 84.69 177 GLY B N 1
ATOM 4702 C CA . GLY B 1 177 ? -6.535 4.711 6.73 1 84.69 177 GLY B CA 1
ATOM 4703 C C . GLY B 1 177 ? -5.852 6.062 6.793 1 84.69 177 GLY B C 1
ATOM 4704 O O . GLY B 1 177 ? -5.328 6.547 5.785 1 84.69 177 GLY B O 1
ATOM 4705 N N . PRO B 1 178 ? -5.926 6.676 7.973 1 88.12 178 PRO B N 1
ATOM 4706 C CA . PRO B 1 178 ? -5.348 8.016 8.109 1 88.12 178 PRO B CA 1
ATOM 4707 C C . PRO B 1 178 ? -3.83 8.023 7.93 1 88.12 178 PRO B C 1
ATOM 4709 O O . PRO B 1 178 ? -3.23 9.086 7.758 1 88.12 178 PRO B O 1
ATOM 4712 N N . LEU B 1 179 ? -3.188 6.875 7.965 1 94.25 179 LEU B N 1
ATOM 4713 C CA . LEU B 1 179 ? -1.732 6.844 7.855 1 94.25 179 LEU B CA 1
ATOM 4714 C C . LEU B 1 179 ? -1.304 6.57 6.418 1 94.25 179 LEU B C 1
ATOM 4716 O O . LEU B 1 179 ? -0.108 6.488 6.125 1 94.25 179 LEU B O 1
ATOM 4720 N N . SER B 1 180 ? -2.24 6.441 5.527 1 94.56 180 SER B N 1
ATOM 4721 C CA . SER B 1 180 ? -1.929 6.07 4.148 1 94.56 180 SER B CA 1
ATOM 4722 C C . SER B 1 180 ? -0.875 6.996 3.555 1 94.56 180 SER B C 1
ATOM 4724 O O . SER B 1 180 ? 0.126 6.535 3.002 1 94.56 180 SER B O 1
ATOM 4726 N N . GLY B 1 181 ? -1.059 8.266 3.705 1 97.12 181 GLY B N 1
ATOM 4727 C CA . GLY B 1 181 ? -0.156 9.234 3.1 1 97.12 181 GLY B CA 1
ATOM 4728 C C . GLY B 1 181 ? 1.227 9.234 3.723 1 97.12 181 GLY B C 1
ATOM 4729 O O . GLY B 1 181 ? 2.234 9.242 3.012 1 97.12 181 GLY B O 1
ATOM 4730 N N . ILE B 1 182 ? 1.311 9.211 5.027 1 97.94 182 ILE B N 1
ATOM 4731 C CA . ILE B 1 182 ? 2.6 9.297 5.707 1 97.94 182 ILE B CA 1
ATOM 4732 C C . ILE B 1 182 ? 3.373 7.992 5.508 1 97.94 182 ILE B C 1
ATOM 4734 O O . ILE B 1 182 ? 4.602 8 5.43 1 97.94 182 ILE B O 1
ATOM 4738 N N . LEU B 1 183 ? 2.666 6.926 5.426 1 97.12 183 LEU B N 1
ATOM 4739 C CA . LEU B 1 183 ? 3.328 5.66 5.125 1 97.12 183 LEU B CA 1
ATOM 4740 C C . LEU B 1 183 ? 3.895 5.664 3.711 1 97.12 183 LEU B C 1
ATOM 4742 O O . LEU B 1 183 ? 4.988 5.148 3.475 1 97.12 183 LEU B O 1
ATOM 4746 N N . ALA B 1 184 ? 3.102 6.195 2.787 1 98.19 184 ALA B N 1
ATOM 4747 C CA . ALA B 1 184 ? 3.639 6.344 1.437 1 98.19 184 ALA B CA 1
ATOM 4748 C C . ALA B 1 184 ? 4.934 7.152 1.447 1 98.19 184 ALA B C 1
ATOM 4750 O O . ALA B 1 184 ? 5.895 6.801 0.759 1 98.19 184 ALA B O 1
ATOM 4751 N N . PHE B 1 185 ? 4.953 8.203 2.209 1 98.62 185 PHE B N 1
ATOM 4752 C CA . PHE B 1 185 ? 6.145 9.023 2.373 1 98.62 185 PHE B CA 1
ATOM 4753 C C . PHE B 1 185 ? 7.285 8.219 2.973 1 98.62 185 PHE B C 1
ATOM 4755 O O . PHE B 1 185 ? 8.414 8.266 2.479 1 98.62 185 PHE B O 1
ATOM 4762 N N . SER B 1 186 ? 7.012 7.48 4.031 1 97.88 186 SER B N 1
ATOM 4763 C CA . SER B 1 186 ? 8.008 6.668 4.719 1 97.88 186 SER B CA 1
ATOM 4764 C C . SER B 1 186 ? 8.594 5.609 3.791 1 97.88 186 SER B C 1
ATOM 4766 O O . SER B 1 186 ? 9.805 5.363 3.809 1 97.88 186 SER B O 1
ATOM 4768 N N . MET B 1 187 ? 7.766 4.988 3.014 1 96.81 187 MET B N 1
ATOM 4769 C CA . MET B 1 187 ? 8.242 3.969 2.084 1 96.81 187 MET B CA 1
ATOM 4770 C C . MET B 1 187 ? 9.078 4.59 0.972 1 96.81 187 MET B C 1
ATOM 4772 O O . MET B 1 187 ? 10.047 3.988 0.51 1 96.81 187 MET B O 1
ATOM 4776 N N . ALA B 1 188 ? 8.664 5.777 0.518 1 97.94 188 ALA B N 1
ATOM 4777 C CA . ALA B 1 188 ? 9.461 6.484 -0.481 1 97.94 188 ALA B CA 1
ATOM 4778 C C . ALA B 1 188 ? 10.852 6.816 0.06 1 97.94 188 ALA B C 1
ATOM 4780 O O . ALA B 1 188 ? 11.852 6.676 -0.649 1 97.94 188 ALA B O 1
ATOM 4781 N N . PHE B 1 189 ? 10.891 7.195 1.307 1 97.62 189 PHE B N 1
ATOM 4782 C CA . PHE B 1 189 ? 12.148 7.469 1.983 1 97.62 189 PHE B CA 1
ATOM 4783 C C . PHE B 1 189 ? 13.039 6.23 1.985 1 97.62 189 PHE B C 1
ATOM 4785 O O . PHE B 1 189 ? 14.203 6.297 1.59 1 97.62 189 PHE B O 1
ATOM 4792 N N . GLU B 1 190 ? 12.484 5.141 2.373 1 94 190 GLU B N 1
ATOM 4793 C CA . GLU B 1 190 ? 13.234 3.889 2.42 1 94 190 GLU B CA 1
ATOM 4794 C C . GLU B 1 190 ? 13.719 3.484 1.031 1 94 190 GLU B C 1
ATOM 4796 O O . GLU B 1 190 ? 14.836 2.984 0.878 1 94 190 GLU B O 1
ATOM 4801 N N . HIS B 1 191 ? 12.844 3.65 0.073 1 94.31 191 HIS B N 1
ATOM 4802 C CA . HIS B 1 191 ? 13.148 3.271 -1.302 1 94.31 191 HIS B CA 1
ATOM 4803 C C . HIS B 1 191 ? 14.359 4.027 -1.828 1 94.31 191 HIS B C 1
ATOM 4805 O O . HIS B 1 191 ? 15.211 3.449 -2.508 1 94.31 191 HIS B O 1
ATOM 4811 N N . ILE B 1 192 ? 14.477 5.293 -1.521 1 95.31 192 ILE B N 1
ATOM 4812 C CA . ILE B 1 192 ? 15.609 6.109 -1.954 1 95.31 192 ILE B CA 1
ATOM 4813 C C . ILE B 1 192 ? 16.828 5.793 -1.097 1 95.31 192 ILE B C 1
ATOM 4815 O O . ILE B 1 192 ? 17.938 5.637 -1.617 1 95.31 192 ILE B O 1
ATOM 4819 N N . GLN B 1 193 ? 16.609 5.707 0.164 1 92.75 193 GLN B N 1
ATOM 4820 C CA . GLN B 1 193 ? 17.703 5.48 1.095 1 92.75 193 GLN B CA 1
ATOM 4821 C C . GLN B 1 193 ? 18.438 4.176 0.784 1 92.75 193 GLN B C 1
ATOM 4823 O O . GLN B 1 193 ? 19.656 4.078 0.957 1 92.75 193 GLN B O 1
ATOM 4828 N N . SER B 1 194 ? 17.719 3.229 0.249 1 88.75 194 SER B N 1
ATOM 4829 C CA . SER B 1 194 ? 18.266 1.915 -0.059 1 88.75 194 SER B CA 1
ATOM 4830 C C . SER B 1 194 ? 18.828 1.872 -1.475 1 88.75 194 SER B C 1
ATOM 4832 O O . SER B 1 194 ? 19.109 0.794 -2.008 1 88.75 194 SER B O 1
ATOM 4834 N N . CYS B 1 195 ? 18.922 2.885 -2.17 1 83.81 195 CYS B N 1
ATOM 4835 C CA . CYS B 1 195 ? 19.578 3.07 -3.465 1 83.81 195 CYS B CA 1
ATOM 4836 C C . CYS B 1 195 ? 18.781 2.389 -4.57 1 83.81 195 CYS B C 1
ATOM 4838 O O . CYS B 1 195 ? 19.344 1.933 -5.562 1 83.81 195 CYS B O 1
ATOM 4840 N N . ARG B 1 196 ? 17.484 2.316 -4.336 1 86.19 196 ARG B N 1
ATOM 4841 C CA . ARG B 1 196 ? 16.641 1.688 -5.352 1 86.19 196 ARG B CA 1
ATOM 4842 C C . ARG B 1 196 ? 16.141 2.715 -6.367 1 86.19 196 ARG B C 1
ATOM 4844 O O . ARG B 1 196 ? 15.773 2.357 -7.488 1 86.19 196 ARG B O 1
ATOM 4851 N N . SER B 1 197 ? 16.062 3.912 -5.934 1 90.62 197 SER B N 1
ATOM 4852 C CA . SER B 1 197 ? 15.672 5.035 -6.785 1 90.62 197 SER B CA 1
ATOM 4853 C C . SER B 1 197 ? 16.375 6.316 -6.363 1 90.62 197 SER B C 1
ATOM 4855 O O . SER B 1 197 ? 16.797 6.453 -5.211 1 90.62 197 SER B O 1
ATOM 4857 N N . ASN B 1 198 ? 16.547 7.207 -7.336 1 93.94 198 ASN B N 1
ATOM 4858 C CA . ASN B 1 198 ? 17.109 8.516 -7.008 1 93.94 198 ASN B CA 1
ATOM 4859 C C . ASN B 1 198 ? 16.031 9.594 -6.949 1 93.94 198 ASN B C 1
ATOM 4861 O O . ASN B 1 198 ? 16.297 10.711 -6.52 1 93.94 198 ASN B O 1
ATOM 4865 N N . PHE B 1 199 ? 14.859 9.227 -7.363 1 96.5 199 PHE B N 1
ATOM 4866 C CA . PHE B 1 199 ? 13.75 10.164 -7.473 1 96.5 199 PHE B CA 1
ATOM 4867 C C . PHE B 1 199 ? 12.422 9.461 -7.234 1 96.5 199 PHE B C 1
ATOM 4869 O O . PHE B 1 199 ? 12.07 8.523 -7.961 1 96.5 199 PHE B O 1
ATOM 4876 N N . THR B 1 200 ? 11.672 9.891 -6.223 1 98 200 THR B N 1
ATOM 4877 C CA . THR B 1 200 ? 10.375 9.289 -5.934 1 98 200 THR B CA 1
ATOM 4878 C C . THR B 1 200 ? 9.352 10.359 -5.57 1 98 200 THR B C 1
ATOM 4880 O O . THR B 1 200 ? 9.625 11.227 -4.734 1 98 200 THR B O 1
ATOM 4883 N N . ILE B 1 201 ? 8.242 10.328 -6.262 1 98.56 201 ILE B N 1
ATOM 4884 C CA . ILE B 1 201 ? 7.09 11.141 -5.871 1 98.56 201 ILE B CA 1
ATOM 4885 C C . ILE B 1 201 ? 6.23 10.375 -4.871 1 98.56 201 ILE B C 1
ATOM 4887 O O . ILE B 1 201 ? 6.016 9.172 -5.027 1 98.56 201 ILE B O 1
ATOM 4891 N N . CYS B 1 202 ? 5.77 11.023 -3.803 1 98.75 202 CYS B N 1
ATOM 4892 C CA . CYS B 1 202 ? 4.895 10.398 -2.818 1 98.75 202 CYS B CA 1
ATOM 4893 C C . CYS B 1 202 ? 3.879 11.398 -2.281 1 98.75 202 CYS B C 1
ATOM 4895 O O . CYS B 1 202 ? 4.055 12.609 -2.432 1 98.75 202 CYS B O 1
ATOM 4897 N N . GLY B 1 203 ? 2.832 10.93 -1.725 1 98.56 203 GLY B N 1
ATOM 4898 C CA . GLY B 1 203 ? 1.788 11.773 -1.175 1 98.56 203 GLY B CA 1
ATOM 4899 C C . GLY B 1 203 ? 0.463 11.062 -1 1 98.56 203 GLY B C 1
ATOM 4900 O O . GLY B 1 203 ? 0.424 9.828 -0.911 1 98.56 203 GLY B O 1
ATOM 4901 N N . ALA B 1 204 ? -0.559 11.836 -0.818 1 97.75 204 ALA B N 1
ATOM 4902 C CA . ALA B 1 204 ? -1.928 11.336 -0.705 1 97.75 204 ALA B CA 1
ATOM 4903 C C . ALA B 1 204 ? -2.939 12.453 -0.947 1 97.75 204 ALA B C 1
ATOM 4905 O O . ALA B 1 204 ? -2.602 13.641 -0.857 1 97.75 204 ALA B O 1
ATOM 4906 N N . ALA B 1 205 ? -4.105 12.031 -1.316 1 94.62 205 ALA B N 1
ATOM 4907 C CA . ALA B 1 205 ? -5.254 12.914 -1.476 1 94.62 205 ALA B CA 1
ATOM 4908 C C . ALA B 1 205 ? -6.52 12.289 -0.897 1 94.62 205 ALA B C 1
ATOM 4910 O O . ALA B 1 205 ? -6.738 11.078 -1.031 1 94.62 205 ALA B O 1
ATOM 4911 N N . GLU B 1 206 ? -7.191 13.055 -0.246 1 88.94 206 GLU B N 1
ATOM 4912 C CA . GLU B 1 206 ? -8.469 12.625 0.316 1 88.94 206 GLU B CA 1
ATOM 4913 C C . GLU B 1 206 ? -9.586 13.594 -0.048 1 88.94 206 GLU B C 1
ATOM 4915 O O . GLU B 1 206 ? -9.406 14.812 0.039 1 88.94 206 GLU B O 1
ATOM 4920 N N . GLU B 1 207 ? -10.477 12.938 -0.669 1 80.81 207 GLU B N 1
ATOM 4921 C CA . GLU B 1 207 ? -11.656 13.742 -0.964 1 80.81 207 GLU B CA 1
ATOM 4922 C C . GLU B 1 207 ? -12.625 13.758 0.217 1 80.81 207 GLU B C 1
ATOM 4924 O O . GLU B 1 207 ? -12.383 13.094 1.229 1 80.81 207 GLU B O 1
ATOM 4929 N N . ARG B 1 208 ? -13.438 14.742 -0.244 1 58.19 208 ARG B N 1
ATOM 4930 C CA . ARG B 1 208 ? -14.484 15.031 0.736 1 58.19 208 ARG B CA 1
ATOM 4931 C C . ARG B 1 208 ? -15.211 13.758 1.145 1 58.19 208 ARG B C 1
ATOM 4933 O O . ARG B 1 208 ? -15.055 12.711 0.503 1 58.19 208 ARG B O 1
ATOM 4940 N N . THR B 1 209 ? -16.391 13.945 1.625 1 52.5 209 THR B N 1
ATOM 4941 C CA . THR B 1 209 ? -17.516 13.617 2.488 1 52.5 209 THR B CA 1
ATOM 4942 C C . THR B 1 209 ? -18.219 12.359 1.993 1 52.5 209 THR B C 1
ATOM 4944 O O . THR B 1 209 ? -19.031 12.422 1.061 1 52.5 209 THR B O 1
ATOM 4947 N N . HIS B 1 210 ? -17.25 11.43 1.822 1 51.75 210 HIS B N 1
ATOM 4948 C CA . HIS B 1 210 ? -18.078 10.242 1.661 1 51.75 210 HIS B CA 1
ATOM 4949 C C . HIS B 1 210 ? -19.125 10.148 2.764 1 51.75 210 HIS B C 1
ATOM 4951 O O . HIS B 1 210 ? -18.797 9.883 3.92 1 51.75 210 HIS B O 1
ATOM 4957 N N . SER B 1 211 ? -20.219 10.57 2.424 1 51.94 211 SER B N 1
ATOM 4958 C CA . SER B 1 211 ? -21.281 10.648 3.422 1 51.94 211 SER B CA 1
ATOM 4959 C C . SER B 1 211 ? -21.406 9.336 4.188 1 51.94 211 SER B C 1
ATOM 4961 O O . SER B 1 211 ? -21.562 9.336 5.41 1 51.94 211 SER B O 1
ATOM 4963 N N . ASP B 1 212 ? -21.172 8.305 3.395 1 53.72 212 ASP B N 1
ATOM 4964 C CA . ASP B 1 212 ? -21.422 7.023 4.051 1 53.72 212 ASP B CA 1
ATOM 4965 C C . ASP B 1 212 ? -20.344 6.727 5.094 1 53.72 212 ASP B C 1
ATOM 4967 O O . ASP B 1 212 ? -20.656 6.25 6.191 1 53.72 212 ASP B O 1
ATOM 4971 N N . TYR B 1 213 ? -19.172 7.133 4.664 1 56.78 213 TYR B N 1
ATOM 4972 C CA . TYR B 1 213 ? -18.078 6.844 5.586 1 56.78 213 TYR B CA 1
ATOM 4973 C C . TYR B 1 213 ? -18.141 7.758 6.805 1 56.78 213 TYR B C 1
ATOM 4975 O O . TYR B 1 213 ? -17.938 7.309 7.934 1 56.78 213 TYR B O 1
ATOM 4983 N N . ILE B 1 214 ? -18.562 8.891 6.535 1 59.03 214 ILE B N 1
ATOM 4984 C CA . ILE B 1 214 ? -18.641 9.859 7.617 1 59.03 214 ILE B CA 1
ATOM 4985 C C . ILE B 1 214 ? -19.766 9.477 8.578 1 59.03 214 ILE B C 1
ATOM 4987 O O . ILE B 1 214 ? -19.609 9.578 9.797 1 59.03 214 ILE B O 1
ATOM 4991 N N . TYR B 1 215 ? -20.766 9.031 7.941 1 57.12 215 TYR B N 1
ATOM 4992 C CA . TYR B 1 215 ? -21.891 8.609 8.773 1 57.12 215 TYR B CA 1
ATOM 4993 C C . TYR B 1 215 ? -21.5 7.406 9.633 1 57.12 215 TYR B C 1
ATOM 4995 O O . TYR B 1 215 ? -21.844 7.359 10.82 1 57.12 215 TYR B O 1
ATOM 5003 N N . TYR B 1 216 ? -20.828 6.633 8.961 1 55.97 216 TYR B N 1
ATOM 5004 C CA . TYR B 1 216 ? -20.406 5.441 9.688 1 55.97 216 TYR B CA 1
ATOM 5005 C C . TYR B 1 216 ? -19.484 5.812 10.852 1 55.97 216 TYR B C 1
ATOM 5007 O O . TYR B 1 216 ? -19.672 5.32 11.969 1 55.97 216 TYR B O 1
ATOM 5015 N N . LEU B 1 217 ? -18.641 6.648 10.547 1 59.72 217 LEU B N 1
ATOM 5016 C CA . LEU B 1 217 ? -17.688 7.031 11.586 1 59.72 217 LEU B CA 1
ATOM 5017 C C . LEU B 1 217 ? -18.391 7.77 12.727 1 59.72 217 LEU B C 1
ATOM 5019 O O . LEU B 1 217 ? -18.031 7.598 13.891 1 59.72 217 LEU B O 1
ATOM 5023 N N . LYS B 1 218 ? -19.359 8.484 12.336 1 60.88 218 LYS B N 1
ATOM 5024 C CA . LYS B 1 218 ? -20.125 9.227 13.336 1 60.88 218 LYS B CA 1
ATOM 5025 C C . LYS B 1 218 ? -20.938 8.281 14.219 1 60.88 218 LYS B C 1
ATOM 5027 O O . LYS B 1 218 ? -20.938 8.414 15.445 1 60.88 218 LYS B O 1
ATOM 5032 N N . GLU B 1 219 ? -21.578 7.438 13.5 1 59.06 219 GLU B N 1
ATOM 5033 C CA . GLU B 1 219 ? -22.469 6.531 14.211 1 59.06 219 GLU B CA 1
ATOM 5034 C C . GLU B 1 219 ? -21.688 5.617 15.156 1 59.06 219 GLU B C 1
ATOM 5036 O O . GLU B 1 219 ? -22.203 5.23 16.219 1 59.06 219 GLU B O 1
ATOM 5041 N N . LYS B 1 220 ? -20.484 5.395 14.656 1 56.22 220 LYS B N 1
ATOM 5042 C CA . LYS B 1 220 ? -19.688 4.492 15.477 1 56.22 220 LYS B CA 1
ATOM 5043 C C . LYS B 1 220 ? -18.859 5.266 16.5 1 56.22 220 LYS B C 1
ATOM 5045 O O . LYS B 1 220 ? -18.094 4.672 17.266 1 56.22 220 LYS B O 1
ATOM 5050 N N . GLY B 1 221 ? -19.141 6.523 16.453 1 53.84 221 GLY B N 1
ATOM 5051 C CA . GLY B 1 221 ? -18.453 7.348 17.438 1 53.84 221 GLY B CA 1
ATOM 5052 C C . GLY B 1 221 ? -16.984 7.52 17.141 1 53.84 221 GLY B C 1
ATOM 5053 O O . GLY B 1 221 ? -16.188 7.848 18.031 1 53.84 221 GLY B O 1
ATOM 5054 N N . VAL B 1 222 ? -16.688 7.09 15.922 1 54 222 VAL B N 1
ATOM 5055 C CA . VAL B 1 222 ? -15.273 7.223 15.555 1 54 222 VAL B CA 1
ATOM 5056 C C . VAL B 1 222 ? -14.938 8.695 15.328 1 54 222 VAL B C 1
ATOM 5058 O O . VAL B 1 222 ? -13.844 9.148 15.68 1 54 222 VAL B O 1
ATOM 5061 N N . ILE B 1 223 ? -15.891 9.344 14.633 1 56.22 223 ILE B N 1
ATOM 5062 C CA . ILE B 1 223 ? -15.656 10.773 14.445 1 56.22 223 ILE B CA 1
ATOM 5063 C C . ILE B 1 223 ? -16.781 11.57 15.078 1 56.22 223 ILE B C 1
ATOM 5065 O O . ILE B 1 223 ? -17.938 11.141 15.062 1 56.22 223 ILE B O 1
ATOM 5069 N N . SER B 1 224 ? -16.469 12.289 16.094 1 55.53 224 SER B N 1
ATOM 5070 C CA . SER B 1 224 ? -17.469 13.211 16.641 1 55.53 224 SER B CA 1
ATOM 5071 C C . SER B 1 224 ? -17.516 14.5 15.828 1 55.53 224 SER B C 1
ATOM 5073 O O . SER B 1 224 ? -16.5 15.133 15.594 1 55.53 224 SER B O 1
ATOM 5075 N N . LEU B 1 225 ? -18.359 14.508 14.852 1 57.91 225 LEU B N 1
ATOM 5076 C CA . LEU B 1 225 ? -18.438 15.758 14.102 1 57.91 225 LEU B CA 1
ATOM 5077 C C . LEU B 1 225 ? -18.719 16.938 15.023 1 57.91 225 LEU B C 1
ATOM 5079 O O . LEU B 1 225 ? -19.812 17.031 15.602 1 57.91 225 LEU B O 1
ATOM 5083 N N . SER B 1 226 ? -17.609 17.562 15.461 1 58.97 226 SER B N 1
ATOM 5084 C CA . SER B 1 226 ? -17.656 18.672 16.422 1 58.97 226 SER B CA 1
ATOM 5085 C C . SER B 1 226 ? -18.422 19.859 15.844 1 58.97 226 SER B C 1
ATOM 5087 O O . SER B 1 226 ? -18.234 20.234 14.68 1 58.97 226 SER B O 1
ATOM 5089 N N . THR B 1 227 ? -19.438 20.25 16.547 1 58.53 227 THR B N 1
ATOM 5090 C CA . THR B 1 227 ? -20.125 21.5 16.234 1 58.53 227 THR B CA 1
ATOM 5091 C C . THR B 1 227 ? -19.281 22.703 16.641 1 58.53 227 THR B C 1
ATOM 5093 O O . THR B 1 227 ? -19.484 23.812 16.125 1 58.53 227 THR B O 1
ATOM 5096 N N . ASN B 1 228 ? -18.359 22.5 17.484 1 62.41 228 ASN B N 1
ATOM 5097 C CA . ASN B 1 228 ? -17.578 23.594 18.031 1 62.41 228 ASN B CA 1
ATOM 5098 C C . ASN B 1 228 ? -16.219 23.719 17.328 1 62.41 228 ASN B C 1
ATOM 5100 O O . ASN B 1 228 ? -15.406 24.562 17.688 1 62.41 228 ASN B O 1
ATOM 5104 N N . GLY B 1 229 ? -16 22.969 16.328 1 72.81 229 GLY B N 1
ATOM 5105 C CA . GLY B 1 229 ? -14.719 22.984 15.656 1 72.81 229 GLY B CA 1
ATOM 5106 C C . GLY B 1 229 ? -13.766 21.906 16.156 1 72.81 229 GLY B C 1
ATOM 5107 O O . GLY B 1 229 ? -14.117 21.125 17.047 1 72.81 229 GLY B O 1
ATOM 5108 N N . LEU B 1 230 ? -12.641 21.812 15.523 1 81.56 230 LEU B N 1
ATOM 5109 C CA . LEU B 1 230 ? -11.625 20.844 15.898 1 81.56 230 LEU B CA 1
ATOM 5110 C C . LEU B 1 230 ? -10.719 21.391 17 1 81.56 230 LEU B C 1
ATOM 5112 O O . LEU B 1 230 ? -10.055 22.422 16.797 1 81.56 230 LEU B O 1
ATOM 5116 N N . MET B 1 231 ? -10.719 20.812 18.234 1 87.94 231 MET B N 1
ATOM 5117 C CA . MET B 1 231 ? -9.977 21.25 19.406 1 87.94 231 MET B CA 1
ATOM 5118 C C . MET B 1 231 ? -8.945 20.203 19.812 1 87.94 231 MET B C 1
ATOM 5120 O O . MET B 1 231 ? -9.141 19.484 20.797 1 87.94 231 MET B O 1
ATOM 5124 N N . PRO B 1 232 ? -7.801 20.25 19.203 1 92.75 232 PRO B N 1
ATOM 5125 C CA . PRO B 1 232 ? -6.785 19.25 19.547 1 92.75 232 PRO B CA 1
ATOM 5126 C C . PRO B 1 232 ? -6.332 19.328 21 1 92.75 232 PRO B C 1
ATOM 5128 O O . PRO B 1 232 ? -6.152 20.438 21.531 1 92.75 232 PRO B O 1
ATOM 5131 N N . PHE B 1 233 ? -6.203 18.219 21.719 1 95.25 233 PHE B N 1
ATOM 5132 C CA . PHE B 1 233 ? -5.66 18.031 23.062 1 95.25 233 PHE B CA 1
ATOM 5133 C C . PHE B 1 233 ? -6.57 18.672 24.094 1 95.25 233 PHE B C 1
ATOM 5135 O O . PHE B 1 233 ? -6.152 18.906 25.234 1 95.25 233 PHE B O 1
ATOM 5142 N N . ASP B 1 234 ? -7.781 18.953 23.703 1 93.62 234 ASP B N 1
ATOM 5143 C CA . ASP B 1 234 ? -8.703 19.609 24.641 1 93.62 234 ASP B CA 1
ATOM 5144 C C . ASP B 1 234 ? -9.625 18.578 25.297 1 93.62 234 ASP B C 1
ATOM 5146 O O . ASP B 1 234 ? -10.195 17.719 24.609 1 93.62 234 ASP B O 1
ATOM 5150 N N . GLU B 1 235 ? -9.789 18.734 26.562 1 91.75 235 GLU B N 1
ATOM 5151 C CA . GLU B 1 235 ? -10.609 17.812 27.344 1 91.75 235 GLU B CA 1
ATOM 5152 C C . GLU B 1 235 ? -12.07 17.875 26.922 1 91.75 235 GLU B C 1
ATOM 5154 O O . GLU B 1 235 ? -12.812 16.906 27.078 1 91.75 235 GLU B O 1
ATOM 5159 N N . GLN B 1 236 ? -12.445 18.969 26.391 1 87.56 236 GLN B N 1
ATOM 5160 C CA . GLN B 1 236 ? -13.844 19.156 26.031 1 87.56 236 GLN B CA 1
ATOM 5161 C C . GLN B 1 236 ? -14.078 18.844 24.562 1 87.56 236 GLN B C 1
ATOM 5163 O O . GLN B 1 236 ? -15.18 19.047 24.047 1 87.56 236 GLN B O 1
ATOM 5168 N N . SER B 1 237 ? -13.023 18.375 23.922 1 85.5 237 SER B N 1
ATOM 5169 C CA . SER B 1 237 ? -13.172 18.078 22.516 1 85.5 237 SER B CA 1
ATOM 5170 C C . SER B 1 237 ? -14.227 17 22.281 1 85.5 237 SER B C 1
ATOM 5172 O O . SER B 1 237 ? -14.305 16.031 23.047 1 85.5 237 SER B O 1
ATOM 5174 N N . ASP B 1 238 ? -15.062 17.219 21.25 1 73.94 238 ASP B N 1
ATOM 5175 C CA . ASP B 1 238 ? -16.078 16.234 20.906 1 73.94 238 ASP B CA 1
ATOM 5176 C C . ASP B 1 238 ? -15.805 15.633 19.531 1 73.94 238 ASP B C 1
ATOM 5178 O O . ASP B 1 238 ? -16.719 15.172 18.844 1 73.94 238 ASP B O 1
ATOM 5182 N N . GLY B 1 239 ? -14.555 15.672 19.141 1 72.38 239 GLY B N 1
ATOM 5183 C CA . GLY B 1 239 ? -14.195 15.07 17.875 1 72.38 239 GLY B CA 1
ATOM 5184 C C . GLY B 1 239 ? -13.68 16.078 16.859 1 72.38 239 GLY B C 1
ATOM 5185 O O . GLY B 1 239 ? -13.43 17.234 17.203 1 72.38 239 GLY B O 1
ATOM 5186 N N . GLY B 1 240 ? -13.344 15.617 15.734 1 70.38 240 GLY B N 1
ATOM 5187 C CA . GLY B 1 240 ? -12.82 16.453 14.672 1 70.38 240 GLY B CA 1
ATOM 5188 C C . GLY B 1 240 ? -13.805 16.656 13.531 1 70.38 240 GLY B C 1
ATOM 5189 O O . GLY B 1 240 ? -14.945 16.188 13.602 1 70.38 240 GLY B O 1
ATOM 5190 N N . TYR B 1 241 ? -13.602 17.625 12.703 1 75.38 241 TYR B N 1
ATOM 5191 C CA . TYR B 1 241 ? -14.367 17.719 11.469 1 75.38 241 TYR B CA 1
ATOM 5192 C C . TYR B 1 241 ? -13.555 17.25 10.273 1 75.38 241 TYR B C 1
ATOM 5194 O O . TYR B 1 241 ? -12.336 17.469 10.219 1 75.38 241 TYR B O 1
ATOM 5202 N N . ILE B 1 242 ? -14.18 16.594 9.383 1 79.88 242 ILE B N 1
ATOM 5203 C CA . ILE B 1 242 ? -13.531 16 8.219 1 79.88 242 ILE B CA 1
ATOM 5204 C C . ILE B 1 242 ? -13.359 17.062 7.125 1 79.88 242 ILE B C 1
ATOM 5206 O O . ILE B 1 242 ? -14.258 17.875 6.902 1 79.88 242 ILE B O 1
ATOM 5210 N N . ALA B 1 243 ? -12.18 17.078 6.523 1 84.06 243 ALA B N 1
ATOM 5211 C CA . ALA B 1 243 ? -11.891 18.016 5.441 1 84.06 243 ALA B CA 1
ATOM 5212 C C . ALA B 1 243 ? -11.133 17.328 4.309 1 84.06 243 ALA B C 1
ATOM 5214 O O . ALA B 1 243 ? -10.492 16.297 4.516 1 84.06 243 ALA B O 1
ATOM 5215 N N . GLU B 1 244 ? -11.234 17.922 3.141 1 87.81 244 GLU B N 1
ATOM 5216 C CA . GLU B 1 244 ? -10.398 17.516 2.02 1 87.81 244 GLU B CA 1
ATOM 5217 C C . GLU B 1 244 ? -8.953 17.938 2.221 1 87.81 244 GLU B C 1
ATOM 5219 O O . GLU B 1 244 ? -8.688 18.953 2.877 1 87.81 244 GLU B O 1
ATOM 5224 N N . GLY B 1 245 ? -8.117 17.172 1.692 1 93.19 245 GLY B N 1
ATOM 5225 C CA . GLY B 1 245 ? -6.707 17.531 1.72 1 93.19 245 GLY B CA 1
ATOM 5226 C C . GLY B 1 245 ? -5.867 16.734 0.742 1 93.19 245 GLY B C 1
ATOM 5227 O O . GLY B 1 245 ? -6.219 15.602 0.388 1 93.19 245 GLY B O 1
ATOM 5228 N N . ALA B 1 246 ? -4.836 17.328 0.257 1 96.75 246 ALA B N 1
ATOM 5229 C CA . ALA B 1 246 ? -3.871 16.656 -0.607 1 96.75 246 ALA B CA 1
ATOM 5230 C C . ALA B 1 246 ? -2.484 17.281 -0.469 1 96.75 246 ALA B C 1
ATOM 5232 O O . ALA B 1 246 ? -2.354 18.5 -0.343 1 96.75 246 ALA B O 1
ATOM 5233 N N . SER B 1 247 ? -1.52 16.469 -0.414 1 98.62 247 SER B N 1
ATOM 5234 C CA . SER B 1 247 ? -0.131 16.922 -0.397 1 98.62 247 SER B CA 1
ATOM 5235 C C . SER B 1 247 ? 0.788 15.898 -1.06 1 98.62 247 SER B C 1
ATOM 5237 O O . SER B 1 247 ? 0.558 14.688 -0.96 1 98.62 247 SER B O 1
ATOM 5239 N N . ALA B 1 248 ? 1.73 16.406 -1.808 1 98.75 248 ALA B N 1
ATOM 5240 C CA . ALA B 1 248 ? 2.723 15.562 -2.479 1 98.75 248 ALA B CA 1
ATOM 5241 C C . ALA B 1 248 ? 4.137 16.078 -2.219 1 98.75 248 ALA B C 1
ATOM 5243 O O . ALA B 1 248 ? 4.336 17.266 -1.958 1 98.75 248 ALA B O 1
ATOM 5244 N N . PHE B 1 249 ? 5.078 15.164 -2.297 1 98.88 249 PHE B N 1
ATOM 5245 C CA . PHE B 1 249 ? 6.492 15.461 -2.105 1 98.88 249 PHE B CA 1
ATOM 5246 C C . PHE B 1 249 ? 7.34 14.789 -3.176 1 98.88 249 PHE B C 1
ATOM 5248 O O . PHE B 1 249 ? 6.957 13.75 -3.713 1 98.88 249 PHE B O 1
ATOM 5255 N N . ILE B 1 250 ? 8.398 15.414 -3.521 1 98.69 250 ILE B N 1
ATOM 5256 C CA . ILE B 1 250 ? 9.469 14.781 -4.293 1 98.69 250 ILE B CA 1
ATOM 5257 C C . ILE B 1 250 ? 10.672 14.539 -3.395 1 98.69 250 ILE B C 1
ATOM 5259 O O . ILE B 1 250 ? 11.234 15.477 -2.826 1 98.69 250 ILE B O 1
ATOM 5263 N N . LEU B 1 251 ? 10.992 13.297 -3.188 1 98.44 251 LEU B N 1
ATOM 5264 C CA . LEU B 1 251 ? 12.203 12.883 -2.48 1 98.44 251 LEU B CA 1
ATOM 5265 C C . LEU B 1 251 ? 13.305 12.508 -3.465 1 98.44 251 LEU B C 1
ATOM 5267 O O . LEU B 1 251 ? 13.047 11.883 -4.492 1 98.44 251 LEU B O 1
ATOM 5271 N N . GLU B 1 252 ? 14.492 12.953 -3.191 1 97.62 252 GLU B N 1
ATOM 5272 C CA . GLU B 1 252 ? 15.68 12.625 -3.982 1 97.62 252 GLU B CA 1
ATOM 5273 C C . GLU B 1 252 ? 16.859 12.289 -3.086 1 97.62 252 GLU B C 1
ATOM 5275 O O . GLU B 1 252 ? 16.906 12.695 -1.923 1 97.62 252 GLU B O 1
ATOM 5280 N N . ASP B 1 253 ? 17.734 11.477 -3.609 1 96.56 253 ASP B N 1
ATOM 5281 C CA . ASP B 1 253 ? 19.031 11.406 -2.93 1 96.56 253 ASP B CA 1
ATOM 5282 C C . ASP B 1 253 ? 19.766 12.742 -3.01 1 96.56 253 ASP B C 1
ATOM 5284 O O . ASP B 1 253 ? 19.688 13.438 -4.023 1 96.56 253 ASP B O 1
ATOM 5288 N N . GLU B 1 254 ? 20.484 13.062 -2.062 1 95.62 254 GLU B N 1
ATOM 5289 C CA . GLU B 1 254 ? 21.094 14.383 -1.928 1 95.62 254 GLU B CA 1
ATOM 5290 C C . GLU B 1 254 ? 22.031 14.672 -3.092 1 95.62 254 GLU B C 1
ATOM 5292 O O . GLU B 1 254 ? 22.078 15.797 -3.594 1 95.62 254 GLU B O 1
ATOM 5297 N N . ASP B 1 255 ? 22.781 13.672 -3.525 1 94.88 255 ASP B N 1
ATOM 5298 C CA . ASP B 1 255 ? 23.75 13.867 -4.602 1 94.88 255 ASP B CA 1
ATOM 5299 C C . ASP B 1 255 ? 23.047 14.258 -5.902 1 94.88 255 ASP B C 1
ATOM 5301 O O . ASP B 1 255 ? 23.469 15.195 -6.582 1 94.88 255 ASP B O 1
ATOM 5305 N N . SER B 1 256 ? 22 13.578 -6.199 1 93.06 256 SER B N 1
ATOM 5306 C CA . SER B 1 256 ? 21.234 13.875 -7.402 1 93.06 256 SER B CA 1
ATOM 5307 C C . SER B 1 256 ? 20.609 15.266 -7.332 1 93.06 256 SER B C 1
ATOM 5309 O O . SER B 1 256 ? 20.547 15.977 -8.336 1 93.06 256 SER B O 1
ATOM 5311 N N . ALA B 1 257 ? 20.062 15.602 -6.188 1 94.81 257 ALA B N 1
ATOM 5312 C CA . ALA B 1 257 ? 19.453 16.906 -5.98 1 94.81 257 ALA B CA 1
ATOM 5313 C C . ALA B 1 257 ? 20.469 18.031 -6.172 1 94.81 257 ALA B C 1
ATOM 5315 O O . ALA B 1 257 ? 20.172 19.047 -6.812 1 94.81 257 ALA B O 1
ATOM 5316 N N . CYS B 1 258 ? 21.656 17.875 -5.656 1 93.62 258 CYS B N 1
ATOM 5317 C CA . CYS B 1 258 ? 22.719 18.875 -5.758 1 93.62 258 CYS B CA 1
ATOM 5318 C C . CYS B 1 258 ? 23.172 19.031 -7.199 1 93.62 258 CYS B C 1
ATOM 5320 O O . CYS B 1 258 ? 23.438 20.141 -7.652 1 93.62 258 CYS B O 1
ATOM 5322 N N . GLU B 1 259 ? 23.297 17.953 -7.895 1 93.06 259 GLU B N 1
ATOM 5323 C CA . GLU B 1 259 ? 23.766 17.953 -9.281 1 93.06 259 GLU B CA 1
ATOM 5324 C C . GLU B 1 259 ? 22.859 18.797 -10.164 1 93.06 259 GLU B C 1
ATOM 5326 O O . GLU B 1 259 ? 23.328 19.469 -11.086 1 93.06 259 GLU B O 1
ATOM 5331 N N . ARG B 1 260 ? 21.609 18.812 -9.875 1 91.25 260 ARG B N 1
ATOM 5332 C CA . ARG B 1 260 ? 20.703 19.578 -10.734 1 91.25 260 ARG B CA 1
ATOM 5333 C C . ARG B 1 260 ? 20.406 20.938 -10.117 1 91.25 260 ARG B C 1
ATOM 5335 O O . ARG B 1 260 ? 19.531 21.672 -10.602 1 91.25 260 ARG B O 1
ATOM 5342 N N . GLY B 1 261 ? 21 21.297 -8.953 1 93.44 261 GLY B N 1
ATOM 5343 C CA . GLY B 1 261 ? 20.812 22.594 -8.32 1 93.44 261 GLY B CA 1
ATOM 5344 C C . GLY B 1 261 ? 19.438 22.766 -7.703 1 93.44 261 GLY B C 1
ATOM 5345 O O . GLY B 1 261 ? 18.891 23.859 -7.699 1 93.44 261 GLY B O 1
ATOM 5346 N N . ALA B 1 262 ? 18.891 21.688 -7.16 1 95 262 ALA B N 1
ATOM 5347 C CA . ALA B 1 262 ? 17.547 21.734 -6.594 1 95 262 ALA B CA 1
ATOM 5348 C C . ALA B 1 262 ? 17.547 22.453 -5.25 1 95 262 ALA B C 1
ATOM 5350 O O . ALA B 1 262 ? 18.5 22.359 -4.477 1 95 262 ALA B O 1
ATOM 5351 N N . ARG B 1 263 ? 16.453 23.188 -5.039 1 94.88 263 ARG B N 1
ATOM 5352 C CA . ARG B 1 263 ? 16.172 23.625 -3.678 1 94.88 263 ARG B CA 1
ATOM 5353 C C . ARG B 1 263 ? 15.898 22.438 -2.756 1 94.88 263 ARG B C 1
ATOM 5355 O O . ARG B 1 263 ? 15.227 21.484 -3.148 1 94.88 263 ARG B O 1
ATOM 5362 N N . VAL B 1 264 ? 16.484 22.531 -1.54 1 97 264 VAL B N 1
ATOM 5363 C CA . VAL B 1 264 ? 16.25 21.469 -0.552 1 97 264 VAL B CA 1
ATOM 5364 C C . VAL B 1 264 ? 15.43 22.031 0.608 1 97 264 VAL B C 1
ATOM 5366 O O . VAL B 1 264 ? 15.906 22.891 1.352 1 97 264 VAL B O 1
ATOM 5369 N N . TYR B 1 265 ? 14.219 21.516 0.789 1 97.44 265 TYR B N 1
ATOM 5370 C CA . TYR B 1 265 ? 13.352 21.953 1.879 1 97.44 265 TYR B CA 1
ATOM 5371 C C . TYR B 1 265 ? 13.836 21.391 3.211 1 97.44 265 TYR B C 1
ATOM 5373 O O . TYR B 1 265 ? 13.898 22.109 4.211 1 97.44 265 TYR B O 1
ATOM 5381 N N . ALA B 1 266 ? 14.125 20.141 3.227 1 98.19 266 ALA B N 1
ATOM 5382 C CA . ALA B 1 266 ? 14.547 19.422 4.434 1 98.19 266 ALA B CA 1
ATOM 5383 C C . ALA B 1 266 ? 15.219 18.094 4.082 1 98.19 266 ALA B C 1
ATOM 5385 O O . ALA B 1 266 ? 15.039 17.578 2.979 1 98.19 266 ALA B O 1
ATOM 5386 N N . GLN B 1 267 ? 16.062 17.672 4.938 1 98.12 267 GLN B N 1
ATOM 5387 C CA . GLN B 1 267 ? 16.562 16.297 4.902 1 98.12 267 GLN B CA 1
ATOM 5388 C C . GLN B 1 267 ? 15.695 15.375 5.758 1 98.12 267 GLN B C 1
ATOM 5390 O O . GLN B 1 267 ? 15.32 15.727 6.883 1 98.12 267 GLN B O 1
ATOM 5395 N N . VAL B 1 268 ? 15.266 14.25 5.211 1 98.5 268 VAL B N 1
ATOM 5396 C CA . VAL B 1 268 ? 14.586 13.234 6.004 1 98.5 268 VAL B CA 1
ATOM 5397 C C . VAL B 1 268 ? 15.617 12.375 6.734 1 98.5 268 VAL B C 1
ATOM 5399 O O . VAL B 1 268 ? 16.375 11.633 6.102 1 98.5 268 VAL B O 1
ATOM 5402 N N . LEU B 1 269 ? 15.609 12.445 8.023 1 97.81 269 LEU B N 1
ATOM 5403 C CA . LEU B 1 269 ? 16.609 11.719 8.789 1 97.81 269 LEU B CA 1
ATOM 5404 C C . LEU B 1 269 ? 16.141 10.305 9.094 1 97.81 269 LEU B C 1
ATOM 5406 O O . LEU B 1 269 ? 16.922 9.359 9.07 1 97.81 269 LEU B O 1
ATOM 5410 N N . ALA B 1 270 ? 14.844 10.25 9.422 1 97.12 270 ALA B N 1
ATOM 5411 C CA . ALA B 1 270 ? 14.344 8.938 9.82 1 97.12 270 ALA B CA 1
ATOM 5412 C C . ALA B 1 270 ? 12.82 8.891 9.742 1 97.12 270 ALA B C 1
ATOM 5414 O O . ALA B 1 270 ? 12.148 9.922 9.875 1 97.12 270 ALA B O 1
ATOM 5415 N N . CYS B 1 271 ? 12.336 7.73 9.477 1 96.94 271 CYS B N 1
ATOM 5416 C CA . CYS B 1 271 ? 10.938 7.352 9.648 1 96.94 271 CYS B CA 1
ATOM 5417 C C . CYS B 1 271 ? 10.812 6.086 10.484 1 96.94 271 CYS B C 1
ATOM 5419 O O . CYS B 1 271 ? 11.625 5.168 10.352 1 96.94 271 CYS B O 1
ATOM 5421 N N . SER B 1 272 ? 9.852 6.129 11.391 1 95.88 272 SER B N 1
ATOM 5422 C CA . SER B 1 272 ? 9.531 4.938 12.172 1 95.88 272 SER B CA 1
ATOM 5423 C C . SER B 1 272 ? 8.055 4.578 12.062 1 95.88 272 SER B C 1
ATOM 5425 O O . SER B 1 272 ? 7.195 5.461 12.055 1 95.88 272 SER B O 1
ATOM 5427 N N . ASN B 1 273 ? 7.809 3.291 11.898 1 93.5 273 ASN B N 1
ATOM 5428 C CA . ASN B 1 273 ? 6.445 2.783 11.773 1 93.5 273 ASN B CA 1
ATOM 5429 C C . ASN B 1 273 ? 6.172 1.671 12.781 1 93.5 273 ASN B C 1
ATOM 5431 O O . ASN B 1 273 ? 7 0.78 12.969 1 93.5 273 ASN B O 1
ATOM 5435 N N . ARG B 1 274 ? 4.996 1.763 13.406 1 88.94 274 ARG B N 1
ATOM 5436 C CA . ARG B 1 274 ? 4.551 0.755 14.359 1 88.94 274 ARG B CA 1
ATOM 5437 C C . ARG B 1 274 ? 3.061 0.469 14.203 1 88.94 274 ARG B C 1
ATOM 5439 O O . ARG B 1 274 ? 2.316 1.298 13.672 1 88.94 274 ARG B O 1
ATOM 5446 N N . TYR B 1 275 ? 2.771 -0.749 14.617 1 84.94 275 TYR B N 1
ATOM 5447 C CA . TYR B 1 275 ? 1.363 -1.131 14.625 1 84.94 275 TYR B CA 1
ATOM 5448 C C . TYR B 1 275 ? 0.976 -1.76 15.953 1 84.94 275 TYR B C 1
ATOM 5450 O O . TYR B 1 275 ? 1.571 -2.754 16.375 1 84.94 275 TYR B O 1
ATOM 5458 N N . LEU B 1 276 ? 0.133 -1.206 16.656 1 76.12 276 LEU B N 1
ATOM 5459 C CA . LEU B 1 276 ? -0.431 -1.808 17.859 1 76.12 276 LEU B CA 1
ATOM 5460 C C . LEU B 1 276 ? -1.942 -1.611 17.906 1 76.12 276 LEU B C 1
ATOM 5462 O O . LEU B 1 276 ? -2.422 -0.532 18.266 1 76.12 276 LEU B O 1
ATOM 5466 N N . PRO B 1 277 ? -2.629 -2.709 17.625 1 69.38 277 PRO B N 1
ATOM 5467 C CA . PRO B 1 277 ? -4.086 -2.57 17.625 1 69.38 277 PRO B CA 1
ATOM 5468 C C . PRO B 1 277 ? -4.656 -2.215 18.984 1 69.38 277 PRO B C 1
ATOM 5470 O O . PRO B 1 277 ? -4.105 -2.625 20.016 1 69.38 277 PRO B O 1
ATOM 5473 N N . HIS B 1 278 ? -5.5 -1.143 18.922 1 61.41 278 HIS B N 1
ATOM 5474 C CA . HIS B 1 278 ? -6.176 -0.786 20.172 1 61.41 278 HIS B CA 1
ATOM 5475 C C . HIS B 1 278 ? -7.355 -1.715 20.438 1 61.41 278 HIS B C 1
ATOM 5477 O O . HIS B 1 278 ? -8.172 -1.961 19.547 1 61.41 278 HIS B O 1
ATOM 5483 N N . PHE B 1 279 ? -7.062 -2.445 21.375 1 54.62 279 PHE B N 1
ATOM 5484 C CA . PHE B 1 279 ? -8.25 -3.168 21.812 1 54.62 279 PHE B CA 1
ATOM 5485 C C . PHE B 1 279 ? -9.078 -2.322 22.781 1 54.62 279 PHE B C 1
ATOM 5487 O O . PHE B 1 279 ? -8.539 -1.452 23.469 1 54.62 279 PHE B O 1
ATOM 5494 N N . THR B 1 280 ? -10.352 -2.236 22.453 1 50.16 280 THR B N 1
ATOM 5495 C CA . THR B 1 280 ? -11.32 -1.532 23.297 1 50.16 280 THR B CA 1
ATOM 5496 C C . THR B 1 280 ? -10.844 -1.501 24.75 1 50.16 280 THR B C 1
ATOM 5498 O O . THR B 1 280 ? -11.047 -0.507 25.453 1 50.16 280 THR B O 1
ATOM 5501 N N . ASP B 1 281 ? -10.18 -2.549 25 1 53.53 281 ASP B N 1
ATOM 5502 C CA . ASP B 1 281 ? -9.906 -2.629 26.438 1 53.53 281 ASP B CA 1
ATOM 5503 C C . ASP B 1 281 ? -8.477 -2.191 26.75 1 53.53 281 ASP B C 1
ATOM 5505 O O . ASP B 1 281 ? -8.047 -2.24 27.906 1 53.53 281 ASP B O 1
ATOM 5509 N N . SER B 1 282 ? -7.828 -1.819 25.672 1 62.25 282 SER B N 1
ATOM 5510 C CA . SER B 1 282 ? -6.422 -1.548 25.953 1 62.25 282 SER B CA 1
ATOM 5511 C C . SER B 1 282 ? -6.219 -0.115 26.438 1 62.25 282 SER B C 1
ATOM 5513 O O . SER B 1 282 ? -6.691 0.831 25.797 1 62.25 282 SER B O 1
ATOM 5515 N N . GLY B 1 283 ? -6.766 0.468 27.5 1 72.81 283 GLY B N 1
ATOM 5516 C CA . GLY B 1 283 ? -6.613 1.754 28.156 1 72.81 283 GLY B CA 1
ATOM 5517 C C . GLY B 1 283 ? -5.695 2.703 27.406 1 72.81 283 GLY B C 1
ATOM 5518 O O . GLY B 1 283 ? -5.016 2.301 26.469 1 72.81 283 GLY B O 1
ATOM 5519 N N . TYR B 1 284 ? -5.695 3.986 27.625 1 84 284 TYR B N 1
ATOM 5520 C CA . TYR B 1 284 ? -4.906 5.07 27.047 1 84 284 TYR B CA 1
ATOM 5521 C C . TYR B 1 284 ? -3.414 4.816 27.234 1 84 284 TYR B C 1
ATOM 5523 O O . TYR B 1 284 ? -2.607 5.16 26.359 1 84 284 TYR B O 1
ATOM 5531 N N . GLU B 1 285 ? -3.072 4.039 28.188 1 85.38 285 GLU B N 1
ATOM 5532 C CA . GLU B 1 285 ? -1.668 3.795 28.5 1 85.38 285 GLU B CA 1
ATOM 5533 C C . GLU B 1 285 ? -1.033 2.844 27.5 1 85.38 285 GLU B C 1
ATOM 5535 O O . GLU B 1 285 ? 0.14 2.992 27.141 1 85.38 285 GLU B O 1
ATOM 5540 N N . TYR B 1 286 ? -1.799 1.994 27.078 1 83.44 286 TYR B N 1
ATOM 5541 C CA . TYR B 1 286 ? -1.296 1.044 26.094 1 83.44 286 TYR B CA 1
ATOM 5542 C C . TYR B 1 286 ? -1.023 1.733 24.766 1 83.44 286 TYR B C 1
ATOM 5544 O O . TYR B 1 286 ? 0.013 1.501 24.141 1 83.44 286 TYR B O 1
ATOM 5552 N N . ALA B 1 287 ? -1.933 2.537 24.328 1 85.12 287 ALA B N 1
ATOM 5553 C CA . ALA B 1 287 ? -1.733 3.307 23.094 1 85.12 287 ALA B CA 1
ATOM 5554 C C . ALA B 1 287 ? -0.529 4.238 23.219 1 85.12 287 ALA B C 1
ATOM 5556 O O . ALA B 1 287 ? 0.246 4.391 22.281 1 85.12 287 ALA B O 1
ATOM 5557 N N . ALA B 1 288 ? -0.36 4.785 24.406 1 91.62 288 ALA B N 1
ATOM 5558 C CA . ALA B 1 288 ? 0.744 5.711 24.656 1 91.62 288 ALA B CA 1
ATOM 5559 C C . ALA B 1 288 ? 2.09 5.008 24.5 1 91.62 288 ALA B C 1
ATOM 5561 O O . ALA B 1 288 ? 3.057 5.602 24.016 1 91.62 288 ALA B O 1
ATOM 5562 N N . LEU B 1 289 ? 2.152 3.799 24.922 1 87.06 289 LEU B N 1
ATOM 5563 C CA . LEU B 1 289 ? 3.393 3.035 24.828 1 87.06 289 LEU B CA 1
ATOM 5564 C C . LEU B 1 289 ? 3.814 2.848 23.375 1 87.06 289 LEU B C 1
ATOM 5566 O O . LEU B 1 289 ? 5.004 2.928 23.062 1 87.06 289 LEU B O 1
ATOM 5570 N N . LYS B 1 290 ? 2.918 2.666 22.578 1 85.81 290 LYS B N 1
ATOM 5571 C CA . LYS B 1 290 ? 3.189 2.488 21.141 1 85.81 290 LYS B CA 1
ATOM 5572 C C . LYS B 1 290 ? 3.686 3.787 20.516 1 85.81 290 LYS B C 1
ATOM 5574 O O . LYS B 1 290 ? 4.637 3.777 19.734 1 85.81 290 LYS B O 1
ATOM 5579 N N . PHE B 1 291 ? 2.936 4.781 20.844 1 93.56 291 PHE B N 1
ATOM 5580 C CA . PHE B 1 291 ? 3.318 6.078 20.297 1 93.56 291 PHE B CA 1
ATOM 5581 C C . PHE B 1 291 ? 4.707 6.484 20.781 1 93.56 291 PHE B C 1
ATOM 5583 O O . PHE B 1 291 ? 5.504 7.027 20.016 1 93.56 291 PHE B O 1
ATOM 5590 N N . GLU B 1 292 ? 4.949 6.152 22.062 1 95.88 292 GLU B N 1
ATOM 5591 C CA . GLU B 1 292 ? 6.266 6.426 22.641 1 95.88 292 GLU B CA 1
ATOM 5592 C C . GLU B 1 292 ? 7.355 5.637 21.922 1 95.88 292 GLU B C 1
ATOM 5594 O O . GLU B 1 292 ? 8.398 6.191 21.562 1 95.88 292 GLU B O 1
ATOM 5599 N N . LYS B 1 293 ? 7.125 4.371 21.719 1 93.19 293 LYS B N 1
ATOM 5600 C CA . LYS B 1 293 ? 8.102 3.525 21.047 1 93.19 293 LYS B CA 1
ATOM 5601 C C . LYS B 1 293 ? 8.375 4.02 19.625 1 93.19 293 LYS B C 1
ATOM 5603 O O . LYS B 1 293 ? 9.516 3.99 19.156 1 93.19 293 LYS B O 1
ATOM 5608 N N . CYS B 1 294 ? 7.344 4.379 18.953 1 95.75 294 CYS B N 1
ATOM 5609 C CA . CYS B 1 294 ? 7.477 4.887 17.594 1 95.75 294 CYS B CA 1
ATOM 5610 C C . CYS B 1 294 ? 8.359 6.129 17.547 1 95.75 294 CYS B C 1
ATOM 5612 O O . CYS B 1 294 ? 9.281 6.215 16.734 1 95.75 294 CYS B O 1
ATOM 5614 N N . MET B 1 295 ? 8.117 7.078 18.453 1 97.94 295 MET B N 1
ATOM 5615 C CA . MET B 1 295 ? 8.883 8.32 18.5 1 97.94 295 MET B CA 1
ATOM 5616 C C . MET B 1 295 ? 10.328 8.047 18.922 1 97.94 295 MET B C 1
ATOM 5618 O O . MET B 1 295 ? 11.258 8.602 18.328 1 97.94 295 MET B O 1
ATOM 5622 N N . ARG B 1 296 ? 10.523 7.207 19.891 1 97.5 296 ARG B N 1
ATOM 5623 C CA . ARG B 1 296 ? 11.875 6.887 20.359 1 97.5 296 ARG B CA 1
ATOM 5624 C C . ARG B 1 296 ? 12.688 6.234 19.25 1 97.5 296 ARG B C 1
ATOM 5626 O O . ARG B 1 296 ? 13.875 6.543 19.078 1 97.5 296 ARG B O 1
ATOM 5633 N N . THR B 1 297 ? 12.062 5.336 18.547 1 95.44 297 THR B N 1
ATOM 5634 C CA . THR B 1 297 ? 12.75 4.66 17.438 1 95.44 297 THR B CA 1
ATOM 5635 C C . THR B 1 297 ? 13.125 5.652 16.344 1 95.44 297 THR B C 1
ATOM 5637 O O . THR B 1 297 ? 14.203 5.547 15.75 1 95.44 297 THR B O 1
ATOM 5640 N N . ALA B 1 298 ? 12.227 6.582 16.047 1 97.5 298 ALA B N 1
ATOM 5641 C CA . ALA B 1 298 ? 12.523 7.605 15.055 1 97.5 298 ALA B CA 1
ATOM 5642 C C . ALA B 1 298 ? 13.734 8.438 15.477 1 97.5 298 ALA B C 1
ATOM 5644 O O . ALA B 1 298 ? 14.609 8.727 14.648 1 97.5 298 ALA B O 1
ATOM 5645 N N . LEU B 1 299 ? 13.82 8.82 16.734 1 98.31 299 LEU B N 1
ATOM 5646 C CA . LEU B 1 299 ? 14.945 9.586 17.25 1 98.31 299 LEU B CA 1
ATOM 5647 C C . LEU B 1 299 ? 16.234 8.781 17.172 1 98.31 299 LEU B C 1
ATOM 5649 O O . LEU B 1 299 ? 17.266 9.297 16.719 1 98.31 299 LEU B O 1
ATOM 5653 N N . GLU B 1 300 ? 16.141 7.531 17.547 1 96.94 300 GLU B N 1
ATOM 5654 C CA . GLU B 1 300 ? 17.312 6.645 17.484 1 96.94 300 GLU B CA 1
ATOM 5655 C C . GLU B 1 300 ? 17.812 6.5 16.062 1 96.94 300 GLU B C 1
ATOM 5657 O O . GLU B 1 300 ? 19.016 6.602 15.812 1 96.94 300 GLU B O 1
ATOM 5662 N N . ASN B 1 301 ? 16.875 6.281 15.164 1 94.75 301 ASN B N 1
ATOM 5663 C CA . ASN B 1 301 ? 17.25 6.105 13.758 1 94.75 301 ASN B CA 1
ATOM 5664 C C . ASN B 1 301 ? 17.828 7.387 13.172 1 94.75 301 ASN B C 1
ATOM 5666 O O . ASN B 1 301 ? 18.672 7.336 12.273 1 94.75 301 ASN B O 1
ATOM 5670 N N . ALA B 1 302 ? 17.375 8.5 13.672 1 97.25 302 ALA B N 1
ATOM 5671 C CA . ALA B 1 302 ? 17.859 9.797 13.203 1 97.25 302 ALA B CA 1
ATOM 5672 C C . ALA B 1 302 ? 19.203 10.133 13.828 1 97.25 302 ALA B C 1
ATOM 5674 O O . ALA B 1 302 ? 19.906 11.039 13.359 1 97.25 302 ALA B O 1
ATOM 5675 N N . GLY B 1 303 ? 19.547 9.477 14.898 1 97.44 303 GLY B N 1
ATOM 5676 C CA . GLY B 1 303 ? 20.797 9.727 15.594 1 97.44 303 GLY B CA 1
ATOM 5677 C C . GLY B 1 303 ? 20.781 11.016 16.406 1 97.44 303 GLY B C 1
ATOM 5678 O O . GLY B 1 303 ? 21.797 11.703 16.484 1 97.44 303 GLY B O 1
ATOM 5679 N N . ILE B 1 304 ? 19.641 11.383 16.891 1 98.06 304 ILE B N 1
ATOM 5680 C CA . ILE B 1 304 ? 19.531 12.594 17.688 1 98.06 304 ILE B CA 1
ATOM 5681 C C . ILE B 1 304 ? 18.797 12.289 18.984 1 98.06 304 ILE B C 1
ATOM 5683 O O . ILE B 1 304 ? 18.312 11.172 19.188 1 98.06 304 ILE B O 1
ATOM 5687 N N . THR B 1 305 ? 18.75 13.258 19.844 1 98 305 THR B N 1
ATOM 5688 C CA . THR B 1 305 ? 18.094 13.094 21.125 1 98 305 THR B CA 1
ATOM 5689 C C . THR B 1 305 ? 16.828 13.945 21.203 1 98 305 THR B C 1
ATOM 5691 O O . THR B 1 305 ? 16.578 14.773 20.328 1 98 305 THR B O 1
ATOM 5694 N N . ALA B 1 306 ? 16.047 13.688 22.203 1 98.25 306 ALA B N 1
ATOM 5695 C CA . ALA B 1 306 ? 14.82 14.438 22.422 1 98.25 306 ALA B CA 1
ATOM 5696 C C . ALA B 1 306 ? 15.102 15.93 22.531 1 98.25 306 ALA B C 1
ATOM 5698 O O . ALA B 1 306 ? 14.289 16.75 22.094 1 98.25 306 ALA B O 1
ATOM 5699 N N . GLU B 1 307 ? 16.234 16.312 23.047 1 97.81 307 GLU B N 1
ATOM 5700 C CA . GLU B 1 307 ? 16.594 17.703 23.281 1 97.81 307 GLU B CA 1
ATOM 5701 C C . GLU B 1 307 ? 16.875 18.438 21.969 1 97.81 307 GLU B C 1
ATOM 5703 O O . GLU B 1 307 ? 16.844 19.672 21.922 1 97.81 307 GLU B O 1
ATOM 5708 N N . ASP B 1 308 ? 17.094 17.688 20.953 1 98.19 308 ASP B N 1
ATOM 5709 C CA . ASP B 1 308 ? 17.438 18.281 19.656 1 98.19 308 ASP B CA 1
ATOM 5710 C C . ASP B 1 308 ? 16.172 18.75 18.922 1 98.19 308 ASP B C 1
ATOM 5712 O O . ASP B 1 308 ? 16.266 19.562 18 1 98.19 308 ASP B O 1
ATOM 5716 N N . ILE B 1 309 ? 15 18.297 19.312 1 98.75 309 ILE B N 1
ATOM 5717 C CA . ILE B 1 309 ? 13.758 18.594 18.609 1 98.75 309 ILE B CA 1
ATOM 5718 C C . ILE B 1 309 ? 13.281 20 18.953 1 98.75 309 ILE B C 1
ATOM 5720 O O . ILE B 1 309 ? 13.109 20.328 20.125 1 98.75 309 ILE B O 1
ATOM 5724 N N . ASP B 1 310 ? 13.047 20.781 17.969 1 98.62 310 ASP B N 1
ATOM 5725 C CA . ASP B 1 310 ? 12.656 22.172 18.156 1 98.62 310 ASP B CA 1
ATOM 5726 C C . ASP B 1 310 ? 11.148 22.312 18.359 1 98.62 310 ASP B C 1
ATOM 5728 O O . ASP B 1 310 ? 10.688 23.219 19.047 1 98.62 310 ASP B O 1
ATOM 5732 N N . PHE B 1 311 ? 10.414 21.5 17.672 1 98.5 311 PHE B N 1
ATOM 5733 C CA . PHE B 1 311 ? 8.984 21.375 17.969 1 98.5 311 PHE B CA 1
ATOM 5734 C C . PHE B 1 311 ? 8.438 20.062 17.422 1 98.5 311 PHE B C 1
ATOM 5736 O O . PHE B 1 311 ? 9.086 19.391 16.609 1 98.5 311 PHE B O 1
ATOM 5743 N N . ILE B 1 312 ? 7.25 19.641 17.891 1 98.69 312 ILE B N 1
ATOM 5744 C CA . ILE B 1 312 ? 6.57 18.438 17.453 1 98.69 312 ILE B CA 1
ATOM 5745 C C . ILE B 1 312 ? 5.266 18.797 16.75 1 98.69 312 ILE B C 1
ATOM 5747 O O . ILE B 1 312 ? 4.418 19.5 17.312 1 98.69 312 ILE B O 1
ATOM 5751 N N . GLN B 1 313 ? 5.195 18.516 15.469 1 98.5 313 GLN B N 1
ATOM 5752 C CA . GLN B 1 313 ? 3.914 18.484 14.773 1 98.5 313 GLN B CA 1
ATOM 5753 C C . GLN B 1 313 ? 3.137 17.219 15.078 1 98.5 313 GLN B C 1
ATOM 5755 O O . GLN B 1 313 ? 3.441 16.156 14.539 1 98.5 313 GLN B O 1
ATOM 5760 N N . THR B 1 314 ? 2.088 17.312 15.844 1 98 314 THR B N 1
ATOM 5761 C CA . THR B 1 314 ? 1.428 16.141 16.422 1 98 314 THR B CA 1
ATOM 5762 C C . THR B 1 314 ? 0.334 15.625 15.484 1 98 314 THR B C 1
ATOM 5764 O O . THR B 1 314 ? 0.007 16.281 14.484 1 98 314 THR B O 1
ATOM 5767 N N . SER B 1 315 ? -0.149 14.453 15.82 1 96.12 315 SER B N 1
ATOM 5768 C CA . SER B 1 315 ? -1.238 13.82 15.086 1 96.12 315 SER B CA 1
ATOM 5769 C C . SER B 1 315 ? -2.596 14.266 15.617 1 96.12 315 SER B C 1
ATOM 5771 O O . SER B 1 315 ? -3.637 13.883 15.078 1 96.12 315 SER B O 1
ATOM 5773 N N . ALA B 1 316 ? -2.643 15.039 16.578 1 94.5 316 ALA B N 1
ATOM 5774 C CA . ALA B 1 316 ? -3.859 15.375 17.328 1 94.5 316 ALA B CA 1
ATOM 5775 C C . ALA B 1 316 ? -4.938 15.922 16.391 1 94.5 316 ALA B C 1
ATOM 5777 O O . ALA B 1 316 ? -4.668 16.812 15.578 1 94.5 316 ALA B O 1
ATOM 5778 N N . CYS B 1 317 ? -6.125 15.336 16.562 1 88.56 317 CYS B N 1
ATOM 5779 C CA . CYS B 1 317 ? -7.219 15.703 15.664 1 88.56 317 CYS B CA 1
ATOM 5780 C C . CYS B 1 317 ? -8.508 15.93 16.438 1 88.56 317 CYS B C 1
ATOM 5782 O O . CYS B 1 317 ? -9.602 15.844 15.883 1 88.56 317 CYS B O 1
ATOM 5784 N N . GLY B 1 318 ? -8.375 16.094 17.703 1 86.75 318 GLY B N 1
ATOM 5785 C CA . GLY B 1 318 ? -9.539 16.375 18.531 1 86.75 318 GLY B CA 1
ATOM 5786 C C . GLY B 1 318 ? -10.219 15.125 19.047 1 86.75 318 GLY B C 1
ATOM 5787 O O . GLY B 1 318 ? -11.266 15.211 19.703 1 86.75 318 GLY B O 1
ATOM 5788 N N . ASP B 1 319 ? -9.719 13.984 18.797 1 83.75 319 ASP B N 1
ATOM 5789 C CA . ASP B 1 319 ? -10.211 12.719 19.328 1 83.75 319 ASP B CA 1
ATOM 5790 C C . ASP B 1 319 ? -9.445 12.32 20.594 1 83.75 319 ASP B C 1
ATOM 5792 O O . ASP B 1 319 ? -8.258 12 20.531 1 83.75 319 ASP B O 1
ATOM 5796 N N . LYS B 1 320 ? -10.141 12.211 21.672 1 85.62 320 LYS B N 1
ATOM 5797 C CA . LYS B 1 320 ? -9.508 11.922 22.953 1 85.62 320 LYS B CA 1
ATOM 5798 C C . LYS B 1 320 ? -8.758 10.602 22.922 1 85.62 320 LYS B C 1
ATOM 5800 O O . LYS B 1 320 ? -7.766 10.422 23.625 1 85.62 320 LYS B O 1
ATOM 5805 N N . ARG B 1 321 ? -9.211 9.68 22.188 1 85.62 321 ARG B N 1
ATOM 5806 C CA . ARG B 1 321 ? -8.617 8.352 22.094 1 85.62 321 ARG B CA 1
ATOM 5807 C C . ARG B 1 321 ? -7.246 8.414 21.422 1 85.62 321 ARG B C 1
ATOM 5809 O O . ARG B 1 321 ? -6.449 7.48 21.562 1 85.62 321 ARG B O 1
ATOM 5816 N N . LEU B 1 322 ? -7.016 9.438 20.719 1 88.69 322 LEU B N 1
ATOM 5817 C CA . LEU B 1 322 ? -5.742 9.633 20.031 1 88.69 322 LEU B CA 1
ATOM 5818 C C . LEU B 1 322 ? -4.922 10.719 20.719 1 88.69 322 LEU B C 1
ATOM 5820 O O . LEU B 1 322 ? -3.734 10.531 20.984 1 88.69 322 LEU B O 1
ATOM 5824 N N . ASP B 1 323 ? -5.594 11.789 21.062 1 92.75 323 ASP B N 1
ATOM 5825 C CA . ASP B 1 323 ? -4.914 12.977 21.578 1 92.75 323 ASP B CA 1
ATOM 5826 C C . ASP B 1 323 ? -4.309 12.719 22.953 1 92.75 323 ASP B C 1
ATOM 5828 O O . ASP B 1 323 ? -3.178 13.125 23.219 1 92.75 323 ASP B O 1
ATOM 5832 N N . PHE B 1 324 ? -5.039 12.07 23.766 1 93.94 324 PHE B N 1
ATOM 5833 C CA . PHE B 1 324 ? -4.57 11.898 25.141 1 93.94 324 PHE B CA 1
ATOM 5834 C C . PHE B 1 324 ? -3.396 10.93 25.188 1 93.94 324 PHE B C 1
ATOM 5836 O O . PHE B 1 324 ? -2.375 11.211 25.812 1 93.94 324 PHE B O 1
ATOM 5843 N N . PRO B 1 325 ? -3.492 9.781 24.547 1 93.81 325 PRO B N 1
ATOM 5844 C CA . PRO B 1 325 ? -2.314 8.914 24.5 1 93.81 325 PRO B CA 1
ATOM 5845 C C . PRO B 1 325 ? -1.09 9.602 23.906 1 93.81 325 PRO B C 1
ATOM 5847 O O . PRO B 1 325 ? 0.038 9.344 24.328 1 93.81 325 PRO B O 1
ATOM 5850 N N . GLU B 1 326 ? -1.271 10.375 22.875 1 96.31 326 GLU B N 1
ATOM 5851 C CA . GLU B 1 326 ? -0.148 11.102 22.281 1 96.31 326 GLU B CA 1
ATOM 5852 C C . GLU B 1 326 ? 0.465 12.07 23.297 1 96.31 326 GLU B C 1
ATOM 5854 O O . GLU B 1 326 ? 1.688 12.188 23.391 1 96.31 326 GLU B O 1
ATOM 5859 N N . ALA B 1 327 ? -0.381 12.734 24.062 1 97.38 327 ALA B N 1
ATOM 5860 C CA . ALA B 1 327 ? 0.101 13.617 25.125 1 97.38 327 ALA B CA 1
ATOM 5861 C C . ALA B 1 327 ? 0.931 12.852 26.141 1 97.38 327 ALA B C 1
ATOM 5863 O O . ALA B 1 327 ? 2.008 13.297 26.547 1 97.38 327 ALA B O 1
ATOM 5864 N N . LEU B 1 328 ? 0.431 11.719 26.547 1 96.94 328 LEU B N 1
ATOM 5865 C CA . LEU B 1 328 ? 1.138 10.875 27.5 1 96.94 328 LEU B CA 1
ATOM 5866 C C . LEU B 1 328 ? 2.504 10.469 26.969 1 96.94 328 LEU B C 1
ATOM 5868 O O . LEU B 1 328 ? 3.5 10.508 27.688 1 96.94 328 LEU B O 1
ATOM 5872 N N . ALA B 1 329 ? 2.51 10.086 25.719 1 97 329 ALA B N 1
ATOM 5873 C CA . ALA B 1 329 ? 3.746 9.625 25.094 1 97 329 ALA B CA 1
ATOM 5874 C C . ALA B 1 329 ? 4.77 10.75 25 1 97 329 ALA B C 1
ATOM 5876 O O . ALA B 1 329 ? 5.949 10.555 25.297 1 97 329 ALA B O 1
ATOM 5877 N N . ILE B 1 330 ? 4.32 11.906 24.578 1 98.31 330 ILE B N 1
ATOM 5878 C CA . ILE B 1 330 ? 5.207 13.055 24.438 1 98.31 330 ILE B CA 1
ATOM 5879 C C . ILE B 1 330 ? 5.781 13.43 25.797 1 98.31 330 ILE B C 1
ATOM 5881 O O . ILE B 1 330 ? 6.98 13.703 25.922 1 98.31 330 ILE B O 1
ATOM 5885 N N . ARG B 1 331 ? 4.961 13.438 26.828 1 98 331 ARG B N 1
ATOM 5886 C CA . ARG B 1 331 ? 5.418 13.758 28.172 1 98 331 ARG B CA 1
ATOM 5887 C C . ARG B 1 331 ? 6.531 12.82 28.609 1 98 331 ARG B C 1
ATOM 5889 O O . ARG B 1 331 ? 7.516 13.25 29.219 1 98 331 ARG B O 1
ATOM 5896 N N . SER B 1 332 ? 6.391 11.586 28.297 1 97.38 332 SER B N 1
ATOM 5897 C CA . SER B 1 332 ? 7.332 10.562 28.734 1 97.38 332 SER B CA 1
ATOM 5898 C C . SER B 1 332 ? 8.688 10.734 28.062 1 97.38 332 SER B C 1
ATOM 5900 O O . SER B 1 332 ? 9.719 10.391 28.641 1 97.38 332 SER B O 1
ATOM 5902 N N . ILE B 1 333 ? 8.742 11.281 26.875 1 98.12 333 ILE B N 1
ATOM 5903 C CA . ILE B 1 333 ? 9.977 11.367 26.109 1 98.12 333 ILE B CA 1
ATOM 5904 C C . ILE B 1 333 ? 10.578 12.758 26.25 1 98.12 333 ILE B C 1
ATOM 5906 O O . ILE B 1 333 ? 11.797 12.898 26.391 1 98.12 333 ILE B O 1
ATOM 5910 N N . PHE B 1 334 ? 9.719 13.766 26.188 1 97.94 334 PHE B N 1
ATOM 5911 C CA . PHE B 1 334 ? 10.211 15.117 25.969 1 97.94 334 PHE B CA 1
ATOM 5912 C C . PHE B 1 334 ? 9.984 15.984 27.203 1 97.94 334 PHE B C 1
ATOM 5914 O O . PHE B 1 334 ? 10.578 17.062 27.344 1 97.94 334 PHE B O 1
ATOM 5921 N N . GLY B 1 335 ? 9.203 15.57 28.109 1 95.56 335 GLY B N 1
ATOM 5922 C CA . GLY B 1 335 ? 8.836 16.438 29.219 1 95.56 335 GLY B CA 1
ATOM 5923 C C . GLY B 1 335 ? 8.062 17.672 28.797 1 95.56 335 GLY B C 1
ATOM 5924 O O . GLY B 1 335 ? 7.195 17.594 27.922 1 95.56 335 GLY B O 1
ATOM 5925 N N . ASN B 1 336 ? 8.32 18.812 29.406 1 95 336 ASN B N 1
ATOM 5926 C CA . ASN B 1 336 ? 7.5 20 29.188 1 95 336 ASN B CA 1
ATOM 5927 C C . ASN B 1 336 ? 8.281 21.078 28.438 1 95 336 ASN B C 1
ATOM 5929 O O . ASN B 1 336 ? 7.914 22.25 28.484 1 95 336 ASN B O 1
ATOM 5933 N N . LYS B 1 337 ? 9.242 20.75 27.766 1 93.44 337 LYS B N 1
ATOM 5934 C CA . LYS B 1 337 ? 10.102 21.766 27.188 1 93.44 337 LYS B CA 1
ATOM 5935 C C . LYS B 1 337 ? 9.797 21.969 25.703 1 93.44 337 LYS B C 1
ATOM 5937 O O . LYS B 1 337 ? 9.766 23.094 25.203 1 93.44 337 LYS B O 1
ATOM 5942 N N . VAL B 1 338 ? 9.594 20.922 24.938 1 97.25 338 VAL B N 1
ATOM 5943 C CA . VAL B 1 338 ? 9.484 21 23.484 1 97.25 338 VAL B CA 1
ATOM 5944 C C . VAL B 1 338 ? 8.109 21.531 23.094 1 97.25 338 VAL B C 1
ATOM 5946 O O . VAL B 1 338 ? 7.082 21.047 23.578 1 97.25 338 VAL B O 1
ATOM 5949 N N . PRO B 1 339 ? 8.039 22.609 22.297 1 97.81 339 PRO B N 1
ATOM 5950 C CA . PRO B 1 339 ? 6.742 23.062 21.797 1 97.81 339 PRO B CA 1
ATOM 5951 C C . PRO B 1 339 ? 5.996 21.984 21.016 1 97.81 339 PRO B C 1
ATOM 5953 O O . PRO B 1 339 ? 6.609 21.25 20.234 1 97.81 339 PRO B O 1
ATOM 5956 N N . ILE B 1 340 ? 4.703 21.828 21.328 1 97.75 340 ILE B N 1
ATOM 5957 C CA . ILE B 1 340 ? 3.889 20.875 20.578 1 97.75 340 ILE B CA 1
ATOM 5958 C C . ILE B 1 340 ? 2.723 21.609 19.922 1 97.75 340 ILE B C 1
ATOM 5960 O O . ILE B 1 340 ? 2.137 22.516 20.5 1 97.75 340 ILE B O 1
ATOM 5964 N N . THR B 1 341 ? 2.473 21.312 18.672 1 96.88 341 THR B N 1
ATOM 5965 C CA . THR B 1 341 ? 1.375 21.906 17.906 1 96.88 341 THR B CA 1
ATOM 5966 C C . THR B 1 341 ? 0.706 20.859 17.016 1 96.88 341 THR B C 1
ATOM 5968 O O . THR B 1 341 ? 1.139 19.719 16.969 1 96.88 341 THR B O 1
ATOM 5971 N N . SER B 1 342 ? -0.471 21.219 16.453 1 95.75 342 SER B N 1
ATOM 5972 C CA . SER B 1 342 ? -1.203 20.453 15.469 1 95.75 342 SER B CA 1
ATOM 5973 C C . SER B 1 342 ? -1.777 21.344 14.375 1 95.75 342 SER B C 1
ATOM 5975 O O . SER B 1 342 ? -2.246 22.453 14.648 1 95.75 342 SER B O 1
ATOM 5977 N N . CYS B 1 343 ? -1.683 20.844 13.188 1 92.31 343 CYS B N 1
ATOM 5978 C CA . CYS B 1 343 ? -2.217 21.641 12.094 1 92.31 343 CYS B CA 1
ATOM 5979 C C . CYS B 1 343 ? -3.686 21.328 11.852 1 92.31 343 CYS B C 1
ATOM 5981 O O . CYS B 1 343 ? -4.34 21.969 11.031 1 92.31 343 CYS B O 1
ATOM 5983 N N . SER B 1 344 ? -4.273 20.359 12.547 1 90.12 344 SER B N 1
ATOM 5984 C CA . SER B 1 344 ? -5.633 19.891 12.273 1 90.12 344 SER B CA 1
ATOM 5985 C C . SER B 1 344 ? -6.652 21 12.516 1 90.12 344 SER B C 1
ATOM 5987 O O . SER B 1 344 ? -7.703 21.031 11.875 1 90.12 344 SER B O 1
ATOM 5989 N N . SER B 1 345 ? -6.371 21.875 13.445 1 85.06 345 SER B N 1
ATOM 5990 C CA . SER B 1 345 ? -7.293 22.984 13.703 1 85.06 345 SER B CA 1
ATOM 5991 C C . SER B 1 345 ? -7.328 23.953 12.531 1 85.06 345 SER B C 1
ATOM 5993 O O . SER B 1 345 ? -8.242 24.781 12.43 1 85.06 345 SER B O 1
ATOM 5995 N N . TYR B 1 346 ? -6.312 23.875 11.617 1 85.69 346 TYR B N 1
ATOM 5996 C CA . TYR B 1 346 ? -6.266 24.688 10.406 1 85.69 346 TYR B CA 1
ATOM 5997 C C . TYR B 1 346 ? -6.793 23.906 9.203 1 85.69 346 TYR B C 1
ATOM 5999 O O . TYR B 1 346 ? -7.531 24.453 8.383 1 85.69 346 TYR B O 1
ATOM 6007 N N . SER B 1 347 ? -6.441 22.656 9.172 1 87.69 347 SER B N 1
ATOM 6008 C CA . SER B 1 347 ? -6.691 21.875 7.965 1 87.69 347 SER B CA 1
ATOM 6009 C C . SER B 1 347 ? -7.918 20.984 8.125 1 87.69 347 SER B C 1
ATOM 6011 O O . SER B 1 347 ? -8.43 20.453 7.148 1 87.69 347 SER B O 1
ATOM 6013 N N . GLY B 1 348 ? -8.422 20.906 9.344 1 84.81 348 GLY B N 1
ATOM 6014 C CA . GLY B 1 348 ? -9.336 19.812 9.594 1 84.81 348 GLY B CA 1
ATOM 6015 C C . GLY B 1 348 ? -8.664 18.453 9.57 1 84.81 348 GLY B C 1
ATOM 6016 O O . GLY B 1 348 ? -7.441 18.359 9.43 1 84.81 348 GLY B O 1
ATOM 6017 N N . TYR B 1 349 ? -9.453 17.469 9.82 1 86.5 349 TYR B N 1
ATOM 6018 C CA . TYR B 1 349 ? -8.953 16.109 9.734 1 86.5 349 TYR B CA 1
ATOM 6019 C C . TYR B 1 349 ? -9.094 15.555 8.32 1 86.5 349 TYR B C 1
ATOM 6021 O O . TYR B 1 349 ? -10.211 15.328 7.844 1 86.5 349 TYR B O 1
ATOM 6029 N N . THR B 1 350 ? -8.008 15.305 7.672 1 89.44 350 THR B N 1
ATOM 6030 C CA . THR B 1 350 ? -8.023 14.992 6.246 1 89.44 350 THR B CA 1
ATOM 6031 C C . THR B 1 350 ? -7.801 13.5 6.016 1 89.44 350 THR B C 1
ATOM 6033 O O . THR B 1 350 ? -7.281 13.102 4.973 1 89.44 350 THR B O 1
ATOM 6036 N N . LEU B 1 351 ? -8.023 12.719 6.957 1 86.62 351 LEU B N 1
ATOM 6037 C CA . LEU B 1 351 ? -8.031 11.258 6.883 1 86.62 351 LEU B CA 1
ATOM 6038 C C . LEU B 1 351 ? -6.738 10.742 6.254 1 86.62 351 LEU B C 1
ATOM 6040 O O . LEU B 1 351 ? -5.648 11.016 6.754 1 86.62 351 LEU B O 1
ATOM 6044 N N . GLY B 1 352 ? -6.793 10.102 5.137 1 90.56 352 GLY B N 1
ATOM 6045 C CA . GLY B 1 352 ? -5.625 9.477 4.531 1 90.56 352 GLY B CA 1
ATOM 6046 C C . GLY B 1 352 ? -4.535 10.469 4.172 1 90.56 352 GLY B C 1
ATOM 6047 O O . GLY B 1 352 ? -3.371 10.094 4.027 1 90.56 352 GLY B O 1
ATOM 6048 N N . ALA B 1 353 ? -4.906 11.703 4.035 1 95.19 353 ALA B N 1
ATOM 6049 C CA . ALA B 1 353 ? -3.93 12.727 3.664 1 95.19 353 ALA B CA 1
ATOM 6050 C C . ALA B 1 353 ? -3.406 13.453 4.898 1 95.19 353 ALA B C 1
ATOM 6052 O O . ALA B 1 353 ? -2.512 14.297 4.797 1 95.19 353 ALA B O 1
ATOM 6053 N N . SER B 1 354 ? -3.85 13.117 6.078 1 94.5 354 SER B N 1
ATOM 6054 C CA . SER B 1 354 ? -3.557 13.883 7.281 1 94.5 354 SER B CA 1
ATOM 6055 C C . SER B 1 354 ? -2.059 13.922 7.562 1 94.5 354 SER B C 1
ATOM 6057 O O . SER B 1 354 ? -1.514 14.969 7.91 1 94.5 354 SER B O 1
ATOM 6059 N N . GLY B 1 355 ? -1.381 12.789 7.402 1 97.12 355 GLY B N 1
ATOM 6060 C CA . GLY B 1 355 ? 0.048 12.734 7.668 1 97.12 355 GLY B CA 1
ATOM 6061 C C . GLY B 1 355 ? 0.856 13.625 6.742 1 97.12 355 GLY B C 1
ATOM 6062 O O . GLY B 1 355 ? 1.755 14.344 7.191 1 97.12 355 GLY B O 1
ATOM 6063 N N . VAL B 1 356 ? 0.53 13.594 5.492 1 98.38 356 VAL B N 1
ATOM 6064 C CA . VAL B 1 356 ? 1.32 14.344 4.523 1 98.38 356 VAL B CA 1
ATOM 6065 C C . VAL B 1 356 ? 0.947 15.828 4.594 1 98.38 356 VAL B C 1
ATOM 6067 O O . VAL B 1 356 ? 1.792 16.703 4.375 1 98.38 356 VAL B O 1
ATOM 6070 N N . VAL B 1 357 ? -0.28 16.141 4.922 1 97.56 357 VAL B N 1
ATOM 6071 C CA . VAL B 1 357 ? -0.669 17.531 5.176 1 97.56 357 VAL B CA 1
ATOM 6072 C C . VAL B 1 357 ? 0.103 18.078 6.375 1 97.56 357 VAL B C 1
ATOM 6074 O O . VAL B 1 357 ? 0.632 19.188 6.328 1 97.56 357 VAL B O 1
ATOM 6077 N N . SER B 1 358 ? 0.206 17.281 7.383 1 97.94 358 SER B N 1
ATOM 6078 C CA . SER B 1 358 ? 0.969 17.656 8.57 1 97.94 358 SER B CA 1
ATOM 6079 C C . SER B 1 358 ? 2.438 17.891 8.227 1 97.94 358 SER B C 1
ATOM 6081 O O . SER B 1 358 ? 3.07 18.797 8.773 1 97.94 358 SER B O 1
ATOM 6083 N N . LEU B 1 359 ? 2.969 17.047 7.445 1 98.56 359 LEU B N 1
ATOM 6084 C CA . LEU B 1 359 ? 4.348 17.188 6.996 1 98.56 359 LEU B CA 1
ATOM 6085 C C . LEU B 1 359 ? 4.555 18.531 6.301 1 98.56 359 LEU B C 1
ATOM 6087 O O . LEU B 1 359 ? 5.547 19.219 6.547 1 98.56 359 LEU B O 1
ATOM 6091 N N . SER B 1 360 ? 3.67 18.875 5.445 1 98.38 360 SER B N 1
ATOM 6092 C CA . SER B 1 360 ? 3.773 20.141 4.707 1 98.38 360 SER B CA 1
ATOM 6093 C C . SER B 1 360 ? 3.73 21.328 5.645 1 98.38 360 SER B C 1
ATOM 6095 O O . SER B 1 360 ? 4.52 22.266 5.496 1 98.38 360 SER B O 1
ATOM 6097 N N . TYR B 1 361 ? 2.809 21.312 6.574 1 96.88 361 TYR B N 1
ATOM 6098 C CA . TYR B 1 361 ? 2.73 22.391 7.547 1 96.88 361 TYR B CA 1
ATOM 6099 C C . TYR B 1 361 ? 4.02 22.5 8.352 1 96.88 361 TYR B C 1
ATOM 6101 O O . TYR B 1 361 ? 4.496 23.594 8.641 1 96.88 361 TYR B O 1
ATOM 6109 N N . ALA B 1 362 ? 4.555 21.375 8.758 1 97.81 362 ALA B N 1
ATOM 6110 C CA . ALA B 1 362 ? 5.793 21.375 9.531 1 97.81 362 ALA B CA 1
ATOM 6111 C C . ALA B 1 362 ? 6.934 22 8.742 1 97.81 362 ALA B C 1
ATOM 6113 O O . ALA B 1 362 ? 7.695 22.812 9.281 1 97.81 362 ALA B O 1
ATOM 6114 N N . ILE B 1 363 ? 7.047 21.641 7.504 1 97.88 363 ILE B N 1
ATOM 6115 C CA . ILE B 1 363 ? 8.117 22.156 6.656 1 97.88 363 ILE B CA 1
ATOM 6116 C C . ILE B 1 363 ? 7.961 23.672 6.477 1 97.88 363 ILE B C 1
ATOM 6118 O O . ILE B 1 363 ? 8.945 24.406 6.527 1 97.88 363 ILE B O 1
ATOM 6122 N N . MET B 1 364 ? 6.75 24.125 6.258 1 95.88 364 MET B N 1
ATOM 6123 C CA . MET B 1 364 ? 6.512 25.562 6.113 1 95.88 364 MET B CA 1
ATOM 6124 C C . MET B 1 364 ? 6.906 26.312 7.383 1 95.88 364 MET B C 1
ATOM 6126 O O . MET B 1 364 ? 7.473 27.406 7.312 1 95.88 364 MET B O 1
ATOM 6130 N N . GLN B 1 365 ? 6.57 25.719 8.477 1 95.12 365 GLN B N 1
ATOM 6131 C CA . GLN B 1 365 ? 6.941 26.312 9.758 1 95.12 365 GLN B CA 1
ATOM 6132 C C . GLN B 1 365 ? 8.461 26.344 9.922 1 95.12 365 GLN B C 1
ATOM 6134 O O . GLN B 1 365 ? 9.008 27.328 10.43 1 95.12 365 GLN B O 1
ATOM 6139 N N . MET B 1 366 ? 9.133 25.312 9.523 1 96.19 366 MET B N 1
ATOM 6140 C CA . MET B 1 366 ? 10.594 25.281 9.539 1 96.19 366 MET B CA 1
ATOM 6141 C C . MET B 1 366 ? 11.164 26.406 8.68 1 96.19 366 MET B C 1
ATOM 6143 O O . MET B 1 366 ? 12.062 27.125 9.117 1 96.19 366 MET B O 1
ATOM 6147 N N . GLU B 1 367 ? 10.617 26.547 7.547 1 93.69 367 GLU B N 1
ATOM 6148 C CA . GLU B 1 367 ? 11.109 27.531 6.586 1 93.69 367 GLU B CA 1
ATOM 6149 C C . GLU B 1 367 ? 10.906 28.953 7.102 1 93.69 367 GLU B C 1
ATOM 6151 O O . GLU B 1 367 ? 11.75 29.812 6.879 1 93.69 367 GLU B O 1
ATOM 6156 N N . GLN B 1 368 ? 9.883 29.156 7.75 1 92.62 368 GLN B N 1
ATOM 6157 C CA . GLN B 1 368 ? 9.516 30.5 8.148 1 92.62 368 GLN B CA 1
ATOM 6158 C C . GLN B 1 368 ? 9.961 30.797 9.578 1 92.62 368 GLN B C 1
ATOM 6160 O O . GLN B 1 368 ? 9.695 31.875 10.109 1 92.62 368 GLN B O 1
ATOM 6165 N N . ASN B 1 369 ? 10.562 29.906 10.188 1 94.56 369 ASN B N 1
ATOM 6166 C CA . ASN B 1 369 ? 11.062 30.062 11.555 1 94.56 369 ASN B CA 1
ATOM 6167 C C . ASN B 1 369 ? 9.945 30.453 12.516 1 94.56 369 ASN B C 1
ATOM 6169 O O . ASN B 1 369 ? 10.062 31.453 13.242 1 94.56 369 ASN B O 1
ATOM 6173 N N . LEU B 1 370 ? 8.914 29.641 12.492 1 94 370 LEU B N 1
ATOM 6174 C CA . LEU B 1 370 ? 7.793 29.875 13.391 1 94 370 LEU B CA 1
ATOM 6175 C C . LEU B 1 370 ? 7.121 28.562 13.773 1 94 370 LEU B C 1
ATOM 6177 O O . LEU B 1 370 ? 7.398 27.516 13.172 1 94 370 LEU B O 1
ATOM 6181 N N . VAL B 1 371 ? 6.336 28.516 14.812 1 95.5 371 VAL B N 1
ATOM 6182 C CA . VAL B 1 371 ? 5.441 27.438 15.219 1 95.5 371 VAL B CA 1
ATOM 6183 C C . VAL B 1 371 ? 4.02 27.969 15.359 1 95.5 371 VAL B C 1
ATOM 6185 O O . VAL B 1 371 ? 3.766 28.875 16.156 1 95.5 371 VAL B O 1
ATOM 6188 N N . LEU B 1 372 ? 3.104 27.422 14.57 1 92.81 372 LEU B N 1
ATOM 6189 C CA . LEU B 1 372 ? 1.712 27.859 14.555 1 92.81 372 LEU B CA 1
ATOM 6190 C C . LEU B 1 372 ? 0.983 27.406 15.812 1 92.81 372 LEU B C 1
ATOM 6192 O O . LEU B 1 372 ? 1.142 26.266 16.25 1 92.81 372 LEU B O 1
ATOM 6196 N N . PRO B 1 373 ? 0.229 28.297 16.375 1 92.56 373 PRO B N 1
ATOM 6197 C CA . PRO B 1 373 ? -0.568 27.891 17.531 1 92.56 373 PRO B CA 1
ATOM 6198 C C . PRO B 1 373 ? -1.777 27.047 17.141 1 92.56 373 PRO B C 1
ATOM 6200 O O . PRO B 1 373 ? -2.395 27.281 16.094 1 92.56 373 PRO B O 1
ATOM 6203 N N . MET B 1 374 ? -2.104 26.031 17.969 1 90.94 374 MET B N 1
ATOM 6204 C CA . MET B 1 374 ? -3.379 25.344 17.812 1 90.94 374 MET B CA 1
ATOM 6205 C C . MET B 1 374 ? -4.547 26.266 18.141 1 90.94 374 MET B C 1
ATOM 6207 O O . MET B 1 374 ? -4.473 27.078 19.062 1 90.94 374 MET B O 1
ATOM 6211 N N . ARG B 1 375 ? -5.508 26 17.406 1 82.69 375 ARG B N 1
ATOM 6212 C CA . ARG B 1 375 ? -6.688 26.828 17.609 1 82.69 375 ARG B CA 1
ATOM 6213 C C . ARG B 1 375 ? -7.699 26.141 18.516 1 82.69 375 ARG B C 1
ATOM 6215 O O . ARG B 1 375 ? -7.77 24.922 18.562 1 82.69 375 ARG B O 1
ATOM 6222 N N . LYS B 1 376 ? -8.438 26.891 19.359 1 80.94 376 LYS B N 1
ATOM 6223 C CA . LYS B 1 376 ? -9.641 26.5 20.094 1 80.94 376 LYS B CA 1
ATOM 6224 C C . LYS B 1 376 ? -9.297 25.609 21.281 1 80.94 376 LYS B C 1
ATOM 6226 O O . LYS B 1 376 ? -10.18 25.172 22 1 80.94 376 LYS B O 1
ATOM 6231 N N . THR B 1 377 ? -7.988 25.25 21.375 1 89.25 377 THR B N 1
ATOM 6232 C CA . THR B 1 377 ? -7.586 24.453 22.531 1 89.25 377 THR B CA 1
ATOM 6233 C C . THR B 1 377 ? -7.539 25.312 23.781 1 89.25 377 THR B C 1
ATOM 6235 O O . THR B 1 377 ? -6.734 26.25 23.875 1 89.25 377 THR B O 1
ATOM 6238 N N . GLU B 1 378 ? -8.398 25 24.766 1 89.44 378 GLU B N 1
ATOM 6239 C CA . GLU B 1 378 ? -8.484 25.797 25.984 1 89.44 378 GLU B CA 1
ATOM 6240 C C . GLU B 1 378 ? -8.242 24.938 27.219 1 89.44 378 GLU B C 1
ATOM 6242 O O . GLU B 1 378 ? -7.457 25.312 28.094 1 89.44 378 GLU B O 1
ATOM 6247 N N . ASN B 1 379 ? -8.891 23.828 27.344 1 93.56 379 ASN B N 1
ATOM 6248 C CA . ASN B 1 379 ? -8.727 22.891 28.438 1 93.56 379 ASN B CA 1
ATOM 6249 C C . ASN B 1 379 ? -7.797 21.734 28.062 1 93.56 379 ASN B C 1
ATOM 6251 O O . ASN B 1 379 ? -8.258 20.641 27.734 1 93.56 379 ASN B O 1
ATOM 6255 N N . LYS B 1 380 ? -6.586 21.938 28.359 1 95.44 380 LYS B N 1
ATOM 6256 C CA . LYS B 1 380 ? -5.555 21.062 27.797 1 95.44 380 LYS B CA 1
ATOM 6257 C C . LYS B 1 380 ? -5.363 19.812 28.625 1 95.44 380 LYS B C 1
ATOM 6259 O O . LYS B 1 380 ? -5.387 19.859 29.859 1 95.44 380 LYS B O 1
ATOM 6264 N N . PHE B 1 381 ? -5.156 18.672 27.953 1 95.69 381 PHE B N 1
ATOM 6265 C CA . PHE B 1 381 ? -4.688 17.469 28.609 1 95.69 381 PHE B CA 1
ATOM 6266 C C . PHE B 1 381 ? -3.328 17.703 29.266 1 95.69 381 PHE B C 1
ATOM 6268 O O . PHE B 1 381 ? -2.432 18.281 28.641 1 95.69 381 PHE B O 1
ATOM 6275 N N . LEU B 1 382 ? -3.191 17.188 30.641 1 95.81 382 LEU B N 1
ATOM 6276 C CA . LEU B 1 382 ? -1.895 17.281 31.297 1 95.81 382 LEU B CA 1
ATOM 6277 C C . LEU B 1 382 ? -1.365 18.703 31.281 1 95.81 382 LEU B C 1
ATOM 6279 O O . LEU B 1 382 ? -0.204 18.938 30.938 1 95.81 382 LEU B O 1
ATOM 6283 N N . GLU B 1 383 ? -2.324 19.406 31.719 1 89.69 383 GLU B N 1
ATOM 6284 C CA . GLU B 1 383 ? -2.033 20.844 31.688 1 89.69 383 GLU B CA 1
ATOM 6285 C C . GLU B 1 383 ? -0.754 21.156 32.469 1 89.69 383 GLU B C 1
ATOM 6287 O O . GLU B 1 383 ? -0.481 20.547 33.5 1 89.69 383 GLU B O 1
ATOM 6292 N N . ASP B 1 384 ? 0.333 21.781 32.062 1 92 384 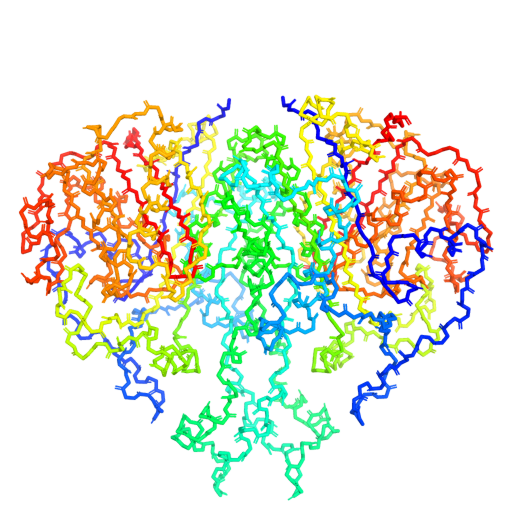ASP B N 1
ATOM 6293 C CA . ASP B 1 384 ? 1.583 22.25 32.625 1 92 384 ASP B CA 1
ATOM 6294 C C . ASP B 1 384 ? 2.684 21.203 32.5 1 92 384 ASP B C 1
ATOM 6296 O O . ASP B 1 384 ? 3.83 21.438 32.875 1 92 384 ASP B O 1
ATOM 6300 N N . GLU B 1 385 ? 2.223 20.094 32 1 96.62 385 GLU B N 1
ATOM 6301 C CA . GLU B 1 385 ? 3.221 19.047 31.828 1 96.62 385 GLU B CA 1
ATOM 6302 C C . GLU B 1 385 ? 3.738 19 30.391 1 96.62 385 GLU B C 1
ATOM 6304 O O . GLU B 1 385 ? 4.715 18.312 30.094 1 96.62 385 GLU B O 1
ATOM 6309 N N . LEU B 1 386 ? 3.035 19.703 29.578 1 97.5 386 LEU B N 1
ATOM 6310 C CA . LEU B 1 386 ? 3.432 19.797 28.188 1 97.5 386 LEU B CA 1
ATOM 6311 C C . LEU B 1 386 ? 3.471 21.25 27.719 1 97.5 386 LEU B C 1
ATOM 6313 O O . LEU B 1 386 ? 2.805 22.109 28.312 1 97.5 386 LEU B O 1
ATOM 6317 N N . ASN B 1 387 ? 4.25 21.562 26.734 1 96.44 387 ASN B N 1
ATOM 6318 C CA . ASN B 1 387 ? 4.383 22.906 26.188 1 96.44 387 ASN B CA 1
ATOM 6319 C C . ASN B 1 387 ? 3.525 23.078 24.938 1 96.44 387 ASN B C 1
ATOM 6321 O O . ASN B 1 387 ? 4.047 23.172 23.828 1 96.44 387 ASN B O 1
ATOM 6325 N N . TYR B 1 388 ? 2.232 23.266 25.156 1 97 388 TYR B N 1
ATOM 6326 C CA . TYR B 1 388 ? 1.296 23.453 24.062 1 97 388 TYR B CA 1
ATOM 6327 C C . TYR B 1 388 ? 1.439 24.844 23.453 1 97 388 TYR B C 1
ATOM 6329 O O . TYR B 1 388 ? 1.447 25.844 24.172 1 97 388 TYR B O 1
ATOM 6337 N N . VAL B 1 389 ? 1.643 24.922 22.172 1 95.88 389 VAL B N 1
ATOM 6338 C CA . VAL B 1 389 ? 1.604 26.219 21.484 1 95.88 389 VAL B CA 1
ATOM 6339 C C . VAL B 1 389 ? 0.16 26.578 21.156 1 95.88 389 VAL B C 1
ATOM 6341 O O . VAL B 1 389 ? -0.414 26.078 20.203 1 95.88 389 VAL B O 1
ATOM 6344 N N . VAL B 1 390 ? -0.362 27.406 21.969 1 92.38 390 VAL B N 1
ATOM 6345 C CA . VAL B 1 390 ? -1.751 27.844 21.828 1 92.38 390 VAL B CA 1
ATOM 6346 C C . VAL B 1 390 ? -1.832 29.359 21.859 1 92.38 390 VAL B C 1
ATOM 6348 O O . VAL B 1 390 ? -0.886 30.031 22.297 1 92.38 390 VAL B O 1
ATOM 6351 N N . GLU B 1 391 ? -2.803 30.031 21.344 1 81.94 391 GLU B N 1
ATOM 6352 C CA . GLU B 1 391 ? -3.166 31.438 21.438 1 81.94 391 GLU B CA 1
ATOM 6353 C C . GLU B 1 391 ? -2.248 32.312 20.594 1 81.94 391 GLU B C 1
ATOM 6355 O O . GLU B 1 391 ? -2.719 33.156 19.844 1 81.94 391 GLU B O 1
ATOM 6360 N N . ARG B 1 392 ? -0.813 32.031 20.797 1 84.69 392 ARG B N 1
ATOM 6361 C CA . ARG B 1 392 ? 0.113 32.906 20.094 1 84.69 392 ARG B CA 1
ATOM 6362 C C . ARG B 1 392 ? 1.132 32.125 19.297 1 84.69 392 ARG B C 1
ATOM 6364 O O . ARG B 1 392 ? 1.607 31.078 19.75 1 84.69 392 ARG B O 1
ATOM 6371 N N . LEU B 1 393 ? 1.41 32.688 18.156 1 89.62 393 LEU B N 1
ATOM 6372 C CA . LEU B 1 393 ? 2.463 32.156 17.312 1 89.62 393 LEU B CA 1
ATOM 6373 C C . LEU B 1 393 ? 3.83 32.312 17.969 1 89.62 393 LEU B C 1
ATOM 6375 O O . LEU B 1 393 ? 4.109 33.344 18.578 1 89.62 393 LEU B O 1
ATOM 6379 N N . GLN B 1 394 ? 4.68 31.266 17.891 1 92.25 394 GLN B N 1
ATOM 6380 C CA . GLN B 1 394 ? 6.055 31.344 18.375 1 92.25 394 GLN B CA 1
ATOM 6381 C C . GLN B 1 394 ? 7.035 31.516 17.203 1 92.25 394 GLN B C 1
ATOM 6383 O O . GLN B 1 394 ? 6.855 30.906 16.141 1 92.25 394 GLN B O 1
ATOM 6388 N N . ARG B 1 395 ? 8.031 32.375 17.5 1 93.06 395 ARG B N 1
ATOM 6389 C CA . ARG B 1 395 ? 9.047 32.594 16.484 1 93.06 395 ARG B CA 1
ATOM 6390 C C . ARG B 1 395 ? 10.414 32.125 16.969 1 93.06 395 ARG B C 1
ATOM 6392 O O . ARG B 1 395 ? 10.953 32.656 17.938 1 93.06 395 ARG B O 1
ATOM 6399 N N . HIS B 1 396 ? 10.953 31.141 16.375 1 92.19 396 HIS B N 1
ATOM 6400 C CA . HIS B 1 396 ? 12.312 30.656 16.578 1 92.19 396 HIS B CA 1
ATOM 6401 C C . HIS B 1 396 ? 12.758 29.75 15.445 1 92.19 396 HIS B C 1
ATOM 6403 O O . HIS B 1 396 ? 11.93 29.25 14.688 1 92.19 396 HIS B O 1
ATOM 6409 N N . LYS B 1 397 ? 14.031 29.641 15.383 1 94.5 397 LYS B N 1
ATOM 6410 C CA . LYS B 1 397 ? 14.609 28.766 14.367 1 94.5 397 LYS B CA 1
ATOM 6411 C C . LYS B 1 397 ? 14.32 27.297 14.664 1 94.5 397 LYS B C 1
ATOM 6413 O O . LYS B 1 397 ? 14.398 26.875 15.82 1 94.5 397 LYS B O 1
ATOM 6418 N N . ASN B 1 398 ? 13.906 26.578 13.648 1 97.25 398 ASN B N 1
ATOM 6419 C CA . ASN B 1 398 ? 13.594 25.156 13.758 1 97.25 398 ASN B CA 1
ATOM 6420 C C . ASN B 1 398 ? 14.531 24.312 12.883 1 97.25 398 ASN B C 1
ATOM 6422 O O . ASN B 1 398 ? 14.32 24.203 11.68 1 97.25 398 ASN B O 1
ATOM 6426 N N . ASN B 1 399 ? 15.469 23.625 13.523 1 97.81 399 ASN B N 1
ATOM 6427 C CA . ASN B 1 399 ? 16.438 22.828 12.797 1 97.81 399 ASN B CA 1
ATOM 6428 C C . ASN B 1 399 ? 15.992 21.375 12.68 1 97.81 399 ASN B C 1
ATOM 6430 O O . ASN B 1 399 ? 16.234 20.719 11.664 1 97.81 399 ASN B O 1
ATOM 6434 N N . TYR B 1 400 ? 15.469 20.844 13.773 1 98.5 400 TYR B N 1
ATOM 6435 C CA . TYR B 1 400 ? 14.961 19.469 13.82 1 98.5 400 TYR B CA 1
ATOM 6436 C C . TYR B 1 400 ? 13.492 19.453 14.242 1 98.5 400 TYR B C 1
ATOM 6438 O O . TYR B 1 400 ? 13.125 20.078 15.242 1 98.5 400 TYR B O 1
ATOM 6446 N N . VAL B 1 401 ? 12.695 18.781 13.5 1 98.69 401 VAL B N 1
ATOM 6447 C CA . VAL B 1 401 ? 11.273 18.703 13.828 1 98.69 401 VAL B CA 1
ATOM 6448 C C . VAL B 1 401 ? 10.82 17.234 13.789 1 98.69 401 VAL B C 1
ATOM 6450 O O . VAL B 1 401 ? 11.32 16.453 12.992 1 98.69 401 VAL B O 1
ATOM 6453 N N . LEU B 1 402 ? 9.969 16.844 14.703 1 98.81 402 LEU B N 1
ATOM 6454 C CA . LEU B 1 402 ? 9.32 15.539 14.742 1 98.81 402 LEU B CA 1
ATOM 6455 C C . LEU B 1 402 ? 7.859 15.641 14.32 1 98.81 402 LEU B C 1
ATOM 6457 O O . LEU B 1 402 ? 7.125 16.5 14.82 1 98.81 402 LEU B O 1
ATOM 6461 N N . ILE B 1 403 ? 7.465 14.875 13.359 1 98.81 403 ILE B N 1
ATOM 6462 C CA . ILE B 1 403 ? 6.086 14.828 12.883 1 98.81 403 ILE B CA 1
ATOM 6463 C C . ILE B 1 403 ? 5.473 13.469 13.227 1 98.81 403 ILE B C 1
ATOM 6465 O O . ILE B 1 403 ? 6.059 12.43 12.938 1 98.81 403 ILE B O 1
ATOM 6469 N N . ASN B 1 404 ? 4.324 13.508 13.844 1 98.25 404 ASN B N 1
ATOM 6470 C CA . ASN B 1 404 ? 3.617 12.281 14.203 1 98.25 404 ASN B CA 1
ATOM 6471 C C . ASN B 1 404 ? 2.344 12.109 13.383 1 98.25 404 ASN B C 1
ATOM 6473 O O . ASN B 1 404 ? 1.669 13.094 13.062 1 98.25 404 ASN B O 1
ATOM 6477 N N . SER B 1 405 ? 2.059 10.922 13.031 1 97.06 405 SER B N 1
ATOM 6478 C CA . SER B 1 405 ? 0.778 10.469 12.5 1 97.06 405 SER B CA 1
ATOM 6479 C C . SER B 1 405 ? 0.343 9.164 13.156 1 97.06 405 SER B C 1
ATOM 6481 O O . SER B 1 405 ? 0.997 8.133 12.992 1 97.06 405 SER B O 1
ATOM 6483 N N . PHE B 1 406 ? -0.744 9.281 13.906 1 93.88 406 PHE B N 1
ATOM 6484 C CA . PHE B 1 406 ? -1.229 8.141 14.68 1 93.88 406 PHE B CA 1
ATOM 6485 C C . PHE B 1 406 ? -2.697 7.867 14.367 1 93.88 406 PHE B C 1
ATOM 6487 O O . PHE B 1 406 ? -3.424 8.766 13.938 1 93.88 406 PHE B O 1
ATOM 6494 N N . SER B 1 407 ? -3.055 6.625 14.492 1 86.44 407 SER B N 1
ATOM 6495 C CA . SER B 1 407 ? -4.445 6.234 14.273 1 86.44 407 SER B CA 1
ATOM 6496 C C . SER B 1 407 ? -4.984 5.434 15.461 1 86.44 407 SER B C 1
ATOM 6498 O O . SER B 1 407 ? -4.234 4.723 16.125 1 86.44 407 SER B O 1
ATOM 6500 N N . TYR B 1 408 ? -6.277 5.59 15.602 1 75.44 408 TYR B N 1
ATOM 6501 C CA . TYR B 1 408 ? -6.969 4.844 16.656 1 75.44 408 TYR B CA 1
ATOM 6502 C C . TYR B 1 408 ? -6.953 3.35 16.359 1 75.44 408 TYR B C 1
ATOM 6504 O O . TYR B 1 408 ? -7.094 2.531 17.266 1 75.44 408 TYR B O 1
ATOM 6512 N N . MET B 1 409 ? -6.711 2.988 15.117 1 73.12 409 MET B N 1
ATOM 6513 C CA . MET B 1 409 ? -6.715 1.578 14.742 1 73.12 409 MET B CA 1
ATOM 6514 C C . MET B 1 409 ? -5.371 0.929 15.039 1 73.12 409 MET B C 1
ATOM 6516 O O . MET B 1 409 ? -5.211 -0.283 14.875 1 73.12 409 MET B O 1
ATOM 6520 N N . GLY B 1 410 ? -4.434 1.748 15.492 1 79.75 410 GLY B N 1
ATOM 6521 C CA . GLY B 1 410 ? -3.211 1.148 16 1 79.75 410 GLY B CA 1
ATOM 6522 C C . GLY B 1 410 ? -1.979 1.541 15.211 1 79.75 410 GLY B C 1
ATOM 6523 O O . GLY B 1 410 ? -0.851 1.359 15.672 1 79.75 410 GLY B O 1
ATOM 6524 N N . ASP B 1 411 ? -2.137 2.131 14.086 1 88.69 411 ASP B N 1
ATOM 6525 C CA . ASP B 1 411 ? -0.992 2.506 13.258 1 88.69 411 ASP B CA 1
ATOM 6526 C C . ASP B 1 411 ? -0.313 3.762 13.797 1 88.69 411 ASP B C 1
ATOM 6528 O O . ASP B 1 411 ? -0.984 4.68 14.273 1 88.69 411 ASP B O 1
ATOM 6532 N N . ALA B 1 412 ? 0.988 3.764 13.758 1 94.5 412 ALA B N 1
ATOM 6533 C CA . ALA B 1 412 ? 1.767 4.922 14.18 1 94.5 412 ALA B CA 1
ATOM 6534 C C . ALA B 1 412 ? 2.967 5.148 13.266 1 94.5 412 ALA B C 1
ATOM 6536 O O . ALA B 1 412 ? 3.615 4.191 12.836 1 94.5 412 ALA B O 1
ATOM 6537 N N . CYS B 1 413 ? 3.195 6.359 12.938 1 97.19 413 CYS B N 1
ATOM 6538 C CA . CYS B 1 413 ? 4.367 6.758 12.172 1 97.19 413 CYS B CA 1
ATOM 6539 C C . CYS B 1 413 ? 4.953 8.062 12.703 1 97.19 413 CYS B C 1
ATOM 6541 O O . CYS B 1 413 ? 4.215 8.992 13.031 1 97.19 413 CYS B O 1
ATOM 6543 N N . SER B 1 414 ? 6.219 8.102 12.922 1 98.31 414 SER B N 1
ATOM 6544 C CA . SER B 1 414 ? 6.945 9.312 13.281 1 98.31 414 SER B CA 1
ATOM 6545 C C . SER B 1 414 ? 8.062 9.602 12.289 1 98.31 414 SER B C 1
ATOM 6547 O O . SER B 1 414 ? 8.781 8.695 11.867 1 98.31 414 SER B O 1
ATOM 6549 N N . VAL B 1 415 ? 8.164 10.844 11.883 1 98.69 415 VAL B N 1
ATOM 6550 C CA . VAL B 1 415 ? 9.172 11.289 10.922 1 98.69 415 VAL B CA 1
ATOM 6551 C C . VAL B 1 415 ? 10.039 12.383 11.547 1 98.69 415 VAL B C 1
ATOM 6553 O O . VAL B 1 415 ? 9.523 13.273 12.234 1 98.69 415 VAL B O 1
ATOM 6556 N N . VAL B 1 416 ? 11.336 12.312 11.359 1 98.81 416 VAL B N 1
ATOM 6557 C CA . VAL B 1 416 ? 12.25 13.359 11.805 1 98.81 416 VAL B CA 1
ATOM 6558 C C . VAL B 1 416 ? 12.852 14.07 10.594 1 98.81 416 VAL B C 1
ATOM 6560 O O . VAL B 1 416 ? 13.445 13.43 9.719 1 98.81 416 VAL B O 1
ATOM 6563 N N . LEU B 1 417 ? 12.672 15.398 10.586 1 98.69 417 LEU B N 1
ATOM 6564 C CA . LEU B 1 417 ? 13.234 16.219 9.523 1 98.69 417 LEU B CA 1
ATOM 6565 C C . LEU B 1 417 ? 14.336 17.125 10.062 1 98.69 417 LEU B C 1
ATOM 6567 O O . LEU B 1 417 ? 14.266 17.594 11.203 1 98.69 417 LEU B O 1
ATOM 6571 N N . LYS B 1 418 ? 15.312 17.359 9.25 1 98.44 418 LYS B N 1
ATOM 6572 C CA . LYS B 1 418 ? 16.344 18.359 9.484 1 98.44 418 LYS B CA 1
ATOM 6573 C C . LYS B 1 418 ? 16.281 19.484 8.445 1 98.44 418 LYS B C 1
ATOM 6575 O O . LYS B 1 418 ? 16.094 19.219 7.254 1 98.44 418 LYS B O 1
ATOM 6580 N N . ARG B 1 419 ? 16.438 20.641 8.914 1 95.81 419 ARG B N 1
ATOM 6581 C CA . ARG B 1 419 ? 16.375 21.797 8.031 1 95.81 419 ARG B CA 1
ATOM 6582 C C . ARG B 1 419 ? 17.391 21.688 6.906 1 95.81 419 ARG B C 1
ATOM 6584 O O . ARG B 1 419 ? 18.531 21.281 7.141 1 95.81 419 ARG B O 1
ATOM 6591 N N . GLY B 1 420 ? 16.828 21.812 5.73 1 85.38 420 GLY B N 1
ATOM 6592 C CA . GLY B 1 420 ? 17.688 21.766 4.555 1 85.38 420 GLY B CA 1
ATOM 6593 C C . GLY B 1 420 ? 18.562 22.984 4.41 1 85.38 420 GLY B C 1
ATOM 6594 O O . GLY B 1 420 ? 18.469 23.938 5.199 1 85.38 420 GLY B O 1
ATOM 6595 N N . GLY B 1 421 ? 19.688 22.875 3.707 1 67 421 GLY B N 1
ATOM 6596 C CA . GLY B 1 421 ? 20.516 24.016 3.377 1 67 421 GLY B CA 1
ATOM 6597 C C . GLY B 1 421 ? 19.938 24.859 2.262 1 67 421 GLY B C 1
ATOM 6598 O O . GLY B 1 421 ? 19.562 24.344 1.207 1 67 421 GLY B O 1
ATOM 6599 N N . VAL B 1 422 ? 19.203 25.906 2.592 1 49.47 422 VAL B N 1
ATOM 6600 C CA . VAL B 1 422 ? 18.625 26.844 1.636 1 49.47 422 VAL B CA 1
ATOM 6601 C C . VAL B 1 422 ? 19.609 27.078 0.486 1 49.47 422 VAL B C 1
ATOM 6603 O O . VAL B 1 422 ? 20.812 27.125 0.695 1 49.47 422 VAL B O 1
ATOM 6606 N N . LYS B 1 423 ? 19.281 26.734 -0.877 1 43 423 LYS B N 1
ATOM 6607 C CA . LYS B 1 423 ? 20.031 27.562 -1.813 1 43 423 LYS B CA 1
ATOM 6608 C C . LYS B 1 423 ? 19.938 29.031 -1.438 1 43 423 LYS B C 1
ATOM 6610 O O . LYS B 1 423 ? 18.875 29.516 -1.049 1 43 423 LYS B O 1
#

Solvent-accessible surface area (backbone atoms only — not comparable to full-atom values): 40308 Å² total; per-residue (Å²): 124,53,56,37,25,30,38,21,56,20,36,28,22,42,79,20,66,34,47,67,54,42,55,54,39,63,70,60,69,50,69,73,80,63,75,50,60,41,52,62,50,61,100,62,45,98,49,66,31,31,42,50,50,90,77,67,64,67,81,44,39,87,58,57,80,55,53,82,57,46,34,68,33,29,50,43,34,35,35,22,44,42,45,13,37,57,59,40,69,55,54,70,64,62,35,52,77,40,15,66,51,25,25,38,27,28,10,22,37,85,49,61,61,62,59,78,45,41,61,37,46,54,72,12,41,36,96,83,67,44,63,30,46,61,42,20,56,61,46,17,51,57,62,36,59,88,56,55,64,48,42,43,40,55,35,38,39,53,51,51,42,26,65,73,54,41,37,25,6,42,67,47,22,28,31,46,49,45,42,5,4,36,49,14,42,45,50,44,50,50,40,31,28,63,70,73,28,59,37,32,39,24,16,14,21,24,43,69,71,30,62,66,57,48,46,48,29,38,76,67,60,71,33,28,69,30,89,86,47,32,13,42,43,22,72,79,37,55,10,24,30,49,15,13,20,19,11,19,35,32,39,24,27,46,67,62,37,56,73,72,66,48,51,35,68,26,30,54,54,24,65,21,53,27,28,50,68,61,47,94,78,45,57,58,66,52,56,12,51,50,50,31,50,23,45,51,48,13,33,58,64,46,70,52,56,67,86,59,37,50,32,34,40,42,51,32,43,6,36,66,83,48,18,50,16,48,50,53,18,45,37,73,68,50,41,50,70,44,38,34,29,31,57,26,52,69,36,33,40,12,46,14,8,36,26,30,43,44,49,46,54,47,50,52,26,36,73,66,27,34,46,65,37,27,42,83,46,74,52,50,66,63,70,84,43,46,30,71,32,44,93,49,72,43,77,47,82,38,53,25,36,36,37,38,31,62,45,72,74,18,44,34,36,19,37,31,37,31,56,33,68,70,116,124,53,58,35,25,30,38,19,55,20,36,28,21,42,77,19,66,34,48,67,54,42,55,56,39,63,70,60,69,53,70,75,80,61,76,51,60,39,54,62,52,60,99,67,45,97,53,67,29,31,45,50,50,90,76,67,64,66,82,41,39,88,58,59,81,55,52,82,57,44,33,69,33,28,49,41,34,36,36,22,45,42,46,12,39,56,60,38,69,56,53,70,65,62,35,52,76,41,15,66,51,24,27,38,28,28,11,23,36,88,48,70,55,66,57,79,46,40,62,35,46,54,71,12,40,37,94,81,64,44,65,32,46,58,43,20,57,60,47,19,50,56,63,37,61,86,57,56,63,49,40,38,40,57,37,39,37,54,52,52,41,26,64,71,55,40,39,26,6,41,68,46,21,27,32,46,50,46,41,5,3,37,48,14,40,44,50,44,49,51,40,30,28,62,69,74,29,60,36,31,40,24,17,15,21,22,47,65,78,35,57,66,58,51,47,48,28,37,75,66,60,71,34,27,71,30,88,85,47,32,14,40,43,21,72,78,37,54,10,24,29,50,13,12,22,19,12,20,34,33,40,23,27,47,68,63,37,56,75,72,66,47,51,34,68,25,31,56,54,24,63,21,54,27,26,49,69,59,44,94,78,49,54,58,65,55,54,12,51,50,50,32,52,22,45,52,48,14,33,56,64,46,70,53,56,67,86,59,39,49,33,34,40,43,49,32,42,7,35,64,82,48,18,49,17,48,49,53,18,44,36,74,68,51,40,49,69,44,38,34,29,32,58,26,52,69,35,34,39,13,46,14,6,36,27,29,44,45,50,46,53,48,52,51,26,37,73,65,27,33,46,65,37,27,43,82,45,76,51,49,64,64,69,85,43,46,30,69,34,42,93,50,73,43,78,48,82,39,54,26,37,38,39,38,32,63,44,72,74,16,44,32,36,19,36,32,38,31,56,34,69,71,119

Nearest PDB structures (foldseek):
  2alm-assembly1_A-2  TM=9.091E-01  e=2.611E-34  Streptococcus pneumoniae
  2rjt-assembly2_C  TM=8.858E-01  e=5.599E-34  Streptococcus pneumoniae
  1ox0-assembly1_A  TM=8.864E-01  e=6.776E-34  Streptococcus pneumoniae
  2wgg-assembly1_A  TM=8.494E-01  e=5.377E-31  Mycobacterium tuberculosis
  2gp6-assembly1_B  TM=8.451E-01  e=7.389E-31  Mycobacterium tuberculosis

Sequence (846 aa):
MKKVVITGMSLMSILANDKKGHQDIIKLDQMPENKFPISYWDNYFDGEVGSIPFFEPKEFIKNPKSIKFMSRQTILGCTAVAQVIRDAEIDDNQLQKKQFENSLIWGAGVSDSIFPLLPAVIDCIRDDGCIDYKSLGEDGYRNLPPLWILKKLPNTTAGQISVQNCIRGLNYTVVNGPLSGILAFSMAFEHIQSCRSNFTICGAAEERTHSDYIYYLKEKGVISLSTNGLMPFDEQSDGGYIAEGASAFILEDEDSACERGARVYAQVLACSNRYLPHFTDSGYEYAALKFEKCMRTALENAGITAEDIDFIQTSACGDKRLDFPEALAIRSIFGNKVPITSCSSYSGYTLGASGVVSLSYAIMQMEQNLVLPMRKTENKFLEDELNYVVERLQRHKNNYVLINSFSYMGDACSVVLKRGGVKMKKVVITGMSLMSILANDKKGHQDIIKLDQMPENKFPISYWDNYFDGEVGSIPFFEPKEFIKNPKSIKFMSRQTILGCTAVAQVIRDAEIDDNQLQKKQFENSLIWGAGVSDSIFPLLPAVIDCIRDDGCIDYKSLGEDGYRNLPPLWILKKLPNTTAGQISVQNCIRGLNYTVVNGPLSGILAFSMAFEHIQSCRSNFTICGAAEERTHSDYIYYLKEKGVISLSTNGLMPFDEQSDGGYIAEGASAFILEDEDSACERGARVYAQVLACSNRYLPHFTDSGYEYAALKFEKCMRTALENAGITAEDIDFIQTSACGDKRLDFPEALAIRSIFGNKVPITSCSSYSGYTLGASGVVSLSYAIMQMEQNLVLPMRKTENKFLEDELNYVVERLQRHKNNYVLINSFSYMGDACSVVLKRGGVK

InterPro domains:
  IPR000794 Beta-ketoacyl synthase [PTHR11712] (2-418)
  IPR014030 Beta-ketoacyl synthase-like, N-terminal domain [PF00109] (2-255)
  IPR014031 Beta-ketoacyl synthase, C-terminal domain [PF02801] (290-375)
  IPR016039 Thiolase-like [G3DSA:3.40.47.10] (1-266)
  IPR016039 Thiolase-like [G3DSA:3.40.47.10] (286-420)
  IPR016039 Thiolase-like [SSF53901] (1-262)
  IPR016039 Thiolase-like [SSF53901] (230-419)
  IPR020841 Polyketide synthase, beta-ketoacyl synthase domain [PS52004] (1-419)

Organism: Ruminiclostridium cellulolyticum (strain ATCC 35319 / DSM 5812 / JCM 6584 / H10) (NCBI:txid394503)

Foldseek 3Di:
DFWKFFQFKWKWFLQAGTLVSVLVCVVVLPQPPDPAPQPPDPPPDPFRAHETDDDDLCVQQVDPVCVVLEDPFLSSLSNQLSRRCVSQVHDLVNCQVCLAQEAEEEEFEQQADVPVLVVLQVVQQDPVRDRVVVCCVVPSVVPVPPNVVLNRDRQNSQVSNCVRRSRNHYTDFAYDKLCRQVVSVQVQVVCQVVVVHFKYKGAGWFDDDRPVNVVVCVVVQVAQSDPLAWAFQAPPFSGWHEYTIIMMTMMGGPVVCVVVPGFTLWIWQFKFKDFDFDDPPCPLQNLLVGQLVRQVVRCVSSVHALVQFQAEAEQTGRDCSRRQSVVVSCLVRNWADHEYAYCCSSRIRNMNRRQRNSVSVVSSCQVQQKDRAREPHDHGHPPPGYHHRHPDIGGHHGAKYKYWHDDNRGMIMIIIIGGDDGD/DFWKFFQFKWKWFLQAGTLVSVLVCVVVLPQPPPPAPQPPDPPPDPFRAHETDDDDLPVQQVDPVCVVLEDPFLSSLSNQLSRRCVSQVHDLVNCQVCLAQEAEEEFFEQFADCVVLVVLQVVQQDPVRDRVVVCCVVPSVVPVPPNVVLNRDRQNSQVSNCVRRSRNHHTDFAYDKLCRQVVSVQVQVVCQVVVVHFKYKGWGWFDDPSVVVVVVCCVVQVAQSDPLAWAFQAPPFSGWHEYTIIMMTMMGGPVVCVVVPGFTLWIWQFKFKDFDFDDPPCPLQNLLVGQLVRQVVRCVSSVHALVLFQAEAEQTGRDCSRRQSVVVSCLVRNWADHEYAYCCRSRIRHMNRRQRNSVSVVSSCQVQQKDRARPPHDHGHPPRGYRHRHPDIGGHHGAKYKYWHDDNRGMIMIIIIGGDDGD

Secondary structure (DSSP, 8-state):
---EEEEEEEEESSS-SSHHHHHHHHHTT--------B---STT-----B-PPP--GGGT-S-GGGGGG--HHHHHHHHHHHHHHHHTT--HHHHHHTTTT-EEEEEE-----SGGGHHHHHTTB-TTSSB-HHHIIIIITTSS-TTHHHHH-TTHHHHHHHHHHT--S-EEEEE-GGGHHHHHHHHHHHHHHTTS-SEEEEEEEE-S--HHHHHHHHHTTS----SS---TTBTT-----BB-EEEEEEEEEHHHHHHTT----EEEEEEEEEE----TTSHHHHHHHHHHHHHHHHHHHHT--GGG--EEE----S-HHHHHHHHHHHHHHHTT-SEEE-SHHHH-B-GGGHHHHHHHHHHHHHHHTEEPPBSS--SBTTTTTSEE-BSS-EE---SEEEEEEE-TTSEEEEEEEEE----/---EEEEEEEEESSS-SSHHHHHHHHHTT--------B---STT--S--B-PPP--GGGT-S-GGGGGG--HHHHHHHHHHHHHHHHTT--HHHHHHTTTT-EEEEEE-----SGGGHHHHHTTB-TTSSB-HHHIIIIITTTS-TTHHHHH-TTHHHHHHHHHHT--S-EEEEE-GGGHHHHHHHHHHHHHHTTS-SEEEEEEEE-S--HHHHHHHHHTTSS---SS---TTBTT-----BB-EEEEEEEEEHHHHHHTT----EEEEEEEEEE----TTS-HHHHHHHHHHHHHHHHHHHT--GGG--EEE----S-HHHHHHHHHHHHHHHTT-SEEE-SHHHH-B-GGGHHHHHHHHHHHHHHHTEEPPBSS--SBTTTTTSEE-BSS-EE---SEEEEEEE-TTSEEEEEEEEE----

pLDDT: mean 83.73, std 17.13, range [38.53, 98.88]